Protein AF-0000000077934832 (afdb_homodimer)

Secondary structure (DSSP, 8-state):
-HHHHHHHHHHHHHHHHHHHHHHHHHS-TTT-HHHHHHHHHTHHHHHHHHHHHH-GGGT-SS--HHHHHHHHHHHHHHHHHHHHHHT--S--SHHHHHHHHHHHHHHTT--GGG-----SSSPPPBBTTSSB--S--S-THHHHTTHHHHHHHHHTT--GGGGGHHHHHHHHHHHHHHHHHHHTTT-GGGGTHHHHHHHHHHHHS-GGGT--HHHHHHHHHHHHH--SHHHHHHHHHHHTT-SGGGGGHHHHHHHHHHH-HHHHHHHHHHHHHHHHHHHHHHHHH-HHHHGGGG--GGGBPPEESSSHHHHHHTTSS---HHHHHHHHHHHHHHHHHHHHHTHHHHGGGGGGHHHHHHTTSSEE-THHHHHHHHHHHHHHHHHT-GGG--S--------HHHHHHHHHHHHHHHHHHHHHHHHHHHHH--EEEEEEEES-SSSSB-EEEEEEEE-SSS-EE--EEEE--TT-SS-EEEE-S--EE-TT-EEEEEEE-S-GGG-B-SSEEEEEEEETTEEEEEEEESTTHHHHTTS---/-HHHHHHHHHHHHHHHHHHHHHHHHHS-TTT-HHHHHHHHHTHHHHHHHHHHHH-GGGT-SS--HHHHHHHHHHHHHHHHHHHHHHT--S--SHHHHHHHHHHHHHHTT--GGG-----SSSPPPBBTTSSB--S--S-THHHHTTHHHHHHHHHTT--GGGGGHHHHHHHHHHHHHHHHHHHTTT-GGGGTHHHHHHHHHHHHS-GGGT--HHHHHHHHHHHHH--SHHHHHHHHHHHTT-GGGGGGHHHHHHHHHHH-HHHHHHHHHHHHHHHHHHHHHHHHH-HHHHGGGG--GGGBPPEESSSHHHHHHTTSS---HHHHHHHHHHHHHHHHHHHHHTHHHHGGGGGGHHHHHHTTSSEE-THHHHHHHHHHHHHHHHHT-GGG-----------HHHHHHHHHHHHHHHHHHHHHHHHHHHHH--EEEEEEEES-SSSSB-EEEEEEEE-SSS-EE--EEEE--TT-SS-EEEE-S--EE-TT-EEEEEEE-S-GGG-B-SSEEEEEEEETTEEEEEEEESTTHHHHTTT---

Radius of gyration: 30.32 Å; Cα contacts (8 Å, |Δi|>4): 1860; chains: 2; bounding box: 86×76×72 Å

Structure (mmCIF, N/CA/C/O backbone):
data_AF-0000000077934832-model_v1
#
loop_
_entity.id
_entity.type
_entity.pdbx_description
1 polymer 'Uncharacterized protein'
#
loop_
_atom_site.group_PDB
_atom_site.id
_atom_site.type_symbol
_atom_site.label_atom_id
_atom_site.label_alt_id
_atom_site.label_comp_id
_atom_site.label_asym_id
_atom_site.label_entity_id
_atom_site.label_seq_id
_atom_site.pdbx_PDB_ins_code
_atom_site.Cartn_x
_atom_site.Cartn_y
_atom_site.Cartn_z
_atom_site.occupancy
_atom_site.B_iso_or_equiv
_atom_site.auth_seq_id
_atom_site.auth_comp_id
_atom_site.auth_asym_id
_atom_site.auth_atom_id
_atom_site.pdbx_PDB_model_num
ATOM 1 N N . MET A 1 1 ? -29.547 -8.742 4.406 1 56.09 1 MET A N 1
ATOM 2 C CA . MET A 1 1 ? -28.625 -8.359 5.469 1 56.09 1 MET A CA 1
ATOM 3 C C . MET A 1 1 ? -27.359 -9.227 5.434 1 56.09 1 MET A C 1
ATOM 5 O O . MET A 1 1 ? -26.25 -8.719 5.539 1 56.09 1 MET A O 1
ATOM 9 N N . MET A 1 2 ? -27.5 -10.477 5.02 1 66.31 2 MET A N 1
ATOM 10 C CA . MET A 1 2 ? -26.375 -11.406 5.082 1 66.31 2 MET A CA 1
ATOM 11 C C . MET A 1 2 ? -25.438 -11.195 3.906 1 66.31 2 MET A C 1
ATOM 13 O O . MET A 1 2 ? -24.219 -11.281 4.062 1 66.31 2 MET A O 1
ATOM 17 N N . LEU A 1 3 ? -25.922 -10.641 2.822 1 72.12 3 LEU A N 1
ATOM 18 C CA . LEU A 1 3 ? -25.094 -10.367 1.655 1 72.12 3 LEU A CA 1
ATOM 19 C C . LEU A 1 3 ? -24.109 -9.242 1.943 1 72.12 3 LEU A C 1
ATOM 21 O O . LEU A 1 3 ? -22.922 -9.359 1.645 1 72.12 3 LEU A O 1
ATOM 25 N N . ARG A 1 4 ? -24.594 -8.352 2.588 1 69.31 4 ARG A N 1
ATOM 26 C CA . ARG A 1 4 ? -23.797 -7.16 2.871 1 69.31 4 ARG A CA 1
ATOM 27 C C . ARG A 1 4 ? -22.656 -7.48 3.838 1 69.31 4 ARG A C 1
ATOM 29 O O . ARG A 1 4 ? -21.531 -7.039 3.639 1 69.31 4 ARG A O 1
ATOM 36 N N . ARG A 1 5 ? -22.984 -8.211 4.727 1 70.56 5 ARG A N 1
ATOM 37 C CA . ARG A 1 5 ? -21.969 -8.602 5.699 1 70.56 5 ARG A CA 1
ATOM 38 C C . ARG A 1 5 ? -20.859 -9.43 5.035 1 70.56 5 ARG A C 1
ATOM 40 O O . ARG A 1 5 ? -19.672 -9.195 5.273 1 70.56 5 ARG A O 1
ATOM 47 N N . SER A 1 6 ? -21.25 -10.219 4.223 1 75.75 6 SER A N 1
ATOM 48 C CA . SER A 1 6 ? -20.281 -11.086 3.566 1 75.75 6 SER A CA 1
ATOM 49 C C . SER A 1 6 ? -19.359 -10.281 2.65 1 75.75 6 SER A C 1
ATOM 51 O O . SER A 1 6 ? -18.156 -10.516 2.615 1 75.75 6 SER A O 1
ATOM 53 N N . VAL A 1 7 ? -19.922 -9.297 1.981 1 75.69 7 VAL A N 1
ATOM 54 C CA . VAL A 1 7 ? -19.109 -8.461 1.095 1 75.69 7 VAL A CA 1
ATOM 55 C C . VAL A 1 7 ? -18.125 -7.645 1.916 1 75.69 7 VAL A C 1
ATOM 57 O O . VAL A 1 7 ? -16.938 -7.574 1.577 1 75.69 7 VAL A O 1
ATOM 60 N N . VAL A 1 8 ? -18.578 -7.156 3.018 1 73.06 8 VAL A N 1
ATOM 61 C CA . VAL A 1 8 ? -17.734 -6.324 3.873 1 73.06 8 VAL A CA 1
ATOM 62 C C . VAL A 1 8 ? -16.609 -7.168 4.465 1 73.06 8 VAL A C 1
ATOM 64 O O . VAL A 1 8 ? -15.461 -6.734 4.508 1 73.06 8 VAL A O 1
ATOM 67 N N . TYR A 1 9 ? -16.953 -8.328 4.855 1 76.06 9 TYR A N 1
ATOM 68 C CA . TYR A 1 9 ? -15.945 -9.188 5.461 1 76.06 9 TYR A CA 1
ATOM 69 C C . TYR A 1 9 ? -14.867 -9.562 4.445 1 76.06 9 TYR A C 1
ATOM 71 O O . TYR A 1 9 ? -13.688 -9.609 4.777 1 76.06 9 TYR A O 1
ATOM 79 N N . ILE A 1 10 ? -15.172 -9.75 3.254 1 78.88 10 ILE A N 1
ATOM 80 C CA . ILE A 1 10 ? -14.18 -10.07 2.229 1 78.88 10 ILE A CA 1
ATOM 81 C C . ILE A 1 10 ? -13.289 -8.859 1.976 1 78.88 10 ILE A C 1
ATOM 83 O O . ILE A 1 10 ? -12.07 -8.992 1.832 1 78.88 10 ILE A O 1
ATOM 87 N N . LEU A 1 11 ? -13.906 -7.719 1.975 1 77.56 11 LEU A N 1
ATOM 88 C CA . LEU A 1 11 ? -13.133 -6.5 1.768 1 77.56 11 LEU A CA 1
ATOM 89 C C . LEU A 1 11 ? -12.141 -6.285 2.906 1 77.56 11 LEU A C 1
ATOM 91 O O . LEU A 1 11 ? -10.969 -5.984 2.668 1 77.56 11 LEU A O 1
ATOM 95 N N . VAL A 1 12 ? -12.609 -6.469 4.105 1 74.88 12 VAL A N 1
ATOM 96 C CA . VAL A 1 12 ? -11.758 -6.309 5.277 1 74.88 12 VAL A CA 1
ATOM 97 C C . VAL A 1 12 ? -10.609 -7.316 5.227 1 74.88 12 VAL A C 1
ATOM 99 O O . VAL A 1 12 ? -9.445 -6.957 5.402 1 74.88 12 VAL A O 1
ATOM 102 N N . GLY A 1 13 ? -10.977 -8.516 4.961 1 78.69 13 GLY A N 1
ATOM 103 C CA . GLY A 1 13 ? -9.953 -9.547 4.867 1 78.69 13 GLY A CA 1
ATOM 104 C C . GLY A 1 13 ? -8.922 -9.258 3.793 1 78.69 13 GLY A C 1
ATOM 105 O O . GLY A 1 13 ? -7.723 -9.469 4.008 1 78.69 13 GLY A O 1
ATOM 106 N N . THR A 1 14 ? -9.344 -8.727 2.725 1 79.75 14 THR A N 1
ATOM 107 C CA . THR A 1 14 ? -8.453 -8.445 1.606 1 79.75 14 THR A CA 1
ATOM 108 C C . THR A 1 14 ? -7.5 -7.301 1.943 1 79.75 14 THR A C 1
ATOM 110 O O . THR A 1 14 ? -6.309 -7.363 1.636 1 79.75 14 THR A O 1
ATOM 113 N N . VAL A 1 15 ? -7.992 -6.305 2.555 1 77.44 15 VAL A N 1
ATOM 114 C CA . VAL A 1 15 ? -7.172 -5.156 2.924 1 77.44 15 VAL A CA 1
ATOM 115 C C . VAL A 1 15 ? -6.137 -5.574 3.961 1 77.44 15 VAL A C 1
ATOM 117 O O . VAL A 1 15 ? -4.973 -5.176 3.879 1 77.44 15 VAL A O 1
ATOM 120 N N . ILE A 1 16 ? -6.574 -6.359 4.895 1 79.12 16 ILE A N 1
ATOM 121 C CA . ILE A 1 16 ? -5.621 -6.84 5.891 1 79.12 16 ILE A CA 1
ATOM 122 C C . ILE A 1 16 ? -4.562 -7.707 5.219 1 79.12 16 ILE A C 1
ATOM 124 O O . ILE A 1 16 ? -3.369 -7.57 5.496 1 79.12 16 ILE A O 1
ATOM 128 N N . LEU A 1 17 ? -5.016 -8.531 4.379 1 82.75 17 LEU A N 1
ATOM 129 C CA . LEU A 1 17 ? -4.074 -9.391 3.67 1 82.75 17 LEU A CA 1
ATOM 130 C C . LEU A 1 17 ? -3.053 -8.562 2.902 1 82.75 17 LEU A C 1
ATOM 132 O O . LEU A 1 17 ? -1.85 -8.82 2.99 1 82.75 17 LEU A O 1
ATOM 136 N N . SER A 1 18 ? -3.475 -7.582 2.203 1 81 18 SER A N 1
ATOM 137 C CA . SER A 1 18 ? -2.588 -6.695 1.457 1 81 18 SER A CA 1
ATOM 138 C C . SER A 1 18 ? -1.614 -5.977 2.387 1 81 18 SER A C 1
ATOM 140 O O . SER A 1 18 ? -0.425 -5.867 2.082 1 81 18 SER A O 1
ATOM 142 N N . SER A 1 19 ? -2.096 -5.531 3.484 1 78.5 19 SER A N 1
ATOM 143 C CA . SER A 1 19 ? -1.252 -4.824 4.445 1 78.5 19 SER A CA 1
ATOM 144 C C . SER A 1 19 ? -0.163 -5.738 5 1 78.5 19 SER A C 1
ATOM 146 O O . SER A 1 19 ? 0.958 -5.293 5.254 1 78.5 19 SER A O 1
ATOM 148 N N . LEU A 1 20 ? -0.486 -6.992 5.203 1 82.69 20 LEU A N 1
ATOM 149 C CA . LEU A 1 20 ? 0.505 -7.938 5.707 1 82.69 20 LEU A CA 1
ATOM 150 C C . LEU A 1 20 ? 1.649 -8.102 4.711 1 82.69 20 LEU A C 1
ATOM 152 O O . LEU A 1 20 ? 2.818 -8.141 5.105 1 82.69 20 LEU A O 1
ATOM 156 N N . PHE A 1 21 ? 1.326 -8.102 3.484 1 83.19 21 PHE A N 1
ATOM 157 C CA . PHE A 1 21 ? 2.352 -8.234 2.457 1 83.19 21 PHE A CA 1
ATOM 158 C C . PHE A 1 21 ? 3.215 -6.984 2.383 1 83.19 21 PHE A C 1
ATOM 160 O O . PHE A 1 21 ? 4.441 -7.07 2.328 1 83.19 21 PHE A O 1
ATOM 167 N N . VAL A 1 22 ? 2.596 -5.844 2.457 1 78.38 22 VAL A N 1
ATOM 168 C CA . VAL A 1 22 ? 3.322 -4.582 2.34 1 78.38 22 VAL A CA 1
ATOM 169 C C . VAL A 1 22 ? 4.23 -4.395 3.553 1 78.38 22 VAL A C 1
ATOM 171 O O . VAL A 1 22 ? 5.367 -3.939 3.418 1 78.38 22 VAL A O 1
ATOM 174 N N . LEU A 1 23 ? 3.758 -4.809 4.668 1 79.31 23 LEU A N 1
ATOM 175 C CA . LEU A 1 23 ? 4.543 -4.652 5.887 1 79.31 23 LEU A CA 1
ATOM 176 C C . LEU A 1 23 ? 5.801 -5.512 5.836 1 79.31 23 LEU A C 1
ATOM 178 O O . LEU A 1 23 ? 6.898 -5.031 6.113 1 79.31 23 LEU A O 1
ATOM 182 N N . ASN A 1 24 ? 5.656 -6.719 5.445 1 84.75 24 ASN A N 1
ATOM 183 C CA . ASN A 1 24 ? 6.828 -7.586 5.371 1 84.75 24 ASN A CA 1
ATOM 184 C C . ASN A 1 24 ? 7.746 -7.191 4.219 1 84.75 24 ASN A C 1
ATOM 186 O O . ASN A 1 24 ? 8.953 -7.406 4.285 1 84.75 24 ASN A O 1
ATOM 190 N N . PHE A 1 25 ? 7.184 -6.578 3.303 1 81.06 25 PHE A N 1
ATOM 191 C CA . PHE A 1 25 ? 8.008 -6.094 2.203 1 81.06 25 PHE A CA 1
ATOM 192 C C . PHE A 1 25 ? 8.883 -4.926 2.652 1 81.06 25 PHE A C 1
ATOM 194 O O . PHE A 1 25 ? 10.055 -4.844 2.291 1 81.06 25 PHE A O 1
ATOM 201 N N . LYS A 1 26 ? 8.297 -4.113 3.369 1 74.69 26 LYS A N 1
ATOM 202 C CA . LYS A 1 26 ? 9 -2.922 3.834 1 74.69 26 LYS A CA 1
ATOM 203 C C . LYS A 1 26 ? 9.914 -3.25 5.008 1 74.69 26 LYS A C 1
ATOM 205 O O . LYS A 1 26 ? 10.906 -2.551 5.25 1 74.69 26 LYS A O 1
ATOM 210 N N . LEU A 1 27 ? 9.586 -4.41 5.594 1 81.12 27 LEU A N 1
ATOM 211 C CA . LEU A 1 27 ? 10.352 -4.832 6.762 1 81.12 27 LEU A CA 1
ATOM 212 C C . LEU A 1 27 ? 11.664 -5.496 6.344 1 81.12 27 LEU A C 1
ATOM 214 O O . LEU A 1 27 ? 11.719 -6.176 5.32 1 81.12 27 LEU A O 1
ATOM 218 N N . ASN A 1 28 ? 12.734 -5.09 6.988 1 82 28 ASN A N 1
ATOM 219 C CA . ASN A 1 28 ? 13.945 -5.902 6.852 1 82 28 ASN A CA 1
ATOM 220 C C . ASN A 1 28 ? 13.781 -7.262 7.523 1 82 28 ASN A C 1
ATOM 222 O O . ASN A 1 28 ? 14.25 -7.461 8.648 1 82 28 ASN A O 1
ATOM 226 N N . ILE A 1 29 ? 13.219 -8.211 6.766 1 89.25 29 ILE A N 1
ATOM 227 C CA . ILE A 1 29 ? 12.711 -9.461 7.34 1 89.25 29 ILE A CA 1
ATOM 228 C C . ILE A 1 29 ? 13.875 -10.273 7.906 1 89.25 29 ILE A C 1
ATOM 230 O O . ILE A 1 29 ? 13.719 -10.984 8.898 1 89.25 29 ILE A O 1
ATOM 234 N N . LEU A 1 30 ? 15.031 -10.164 7.34 1 91.31 30 LEU A N 1
ATOM 235 C CA . LEU A 1 30 ? 16.156 -10.953 7.832 1 91.31 30 LEU A CA 1
ATOM 236 C C . LEU A 1 30 ? 16.688 -10.375 9.141 1 91.31 30 LEU A C 1
ATOM 238 O O . LEU A 1 30 ? 17.156 -11.117 10 1 91.31 30 LEU A O 1
ATOM 242 N N . ASN A 1 31 ? 16.547 -9.078 9.297 1 88.75 31 ASN A N 1
ATOM 243 C CA . ASN A 1 31 ? 16.984 -8.438 10.531 1 88.75 31 ASN A CA 1
ATOM 244 C C . ASN A 1 31 ? 15.945 -8.594 11.641 1 88.75 31 ASN A C 1
ATOM 246 O O . ASN A 1 31 ? 16.266 -8.461 12.82 1 88.75 31 ASN A O 1
ATOM 250 N N . ASN A 1 32 ? 14.734 -8.797 11.25 1 87.62 32 ASN A N 1
ATOM 251 C CA . ASN A 1 32 ? 13.625 -8.875 12.195 1 87.62 32 ASN A CA 1
ATOM 252 C C . ASN A 1 32 ? 12.773 -10.117 11.961 1 87.62 32 ASN A C 1
ATOM 254 O O . ASN A 1 32 ? 11.578 -10.016 11.703 1 87.62 32 ASN A O 1
ATOM 258 N N . PRO A 1 33 ? 13.352 -11.25 12.18 1 90.25 33 PRO A N 1
ATOM 259 C CA . PRO A 1 33 ? 12.656 -12.492 11.836 1 90.25 33 PRO A CA 1
ATOM 260 C C . PRO A 1 33 ? 11.414 -12.734 12.703 1 90.25 33 PRO A C 1
ATOM 262 O O . PRO A 1 33 ? 10.422 -13.281 12.227 1 90.25 33 PRO A O 1
ATOM 265 N N . VAL A 1 34 ? 11.398 -12.336 13.93 1 88.31 34 VAL A N 1
ATOM 266 C CA . VAL A 1 34 ? 10.273 -12.586 14.82 1 88.31 34 VAL A CA 1
ATOM 267 C C . VAL A 1 34 ? 9.078 -11.734 14.391 1 88.31 34 VAL A C 1
ATOM 269 O O . VAL A 1 34 ? 7.953 -12.234 14.289 1 88.31 34 VAL A O 1
ATOM 272 N N . GLU A 1 35 ? 9.367 -10.461 14.086 1 86.69 35 GLU A N 1
ATOM 273 C CA . GLU A 1 35 ? 8.297 -9.602 13.594 1 86.69 35 GLU A CA 1
ATOM 274 C C . GLU A 1 35 ? 7.742 -10.109 12.273 1 86.69 35 GLU A C 1
ATOM 276 O O . GLU A 1 35 ? 6.527 -10.156 12.078 1 86.69 35 GLU A O 1
ATOM 281 N N . ALA A 1 36 ? 8.656 -10.5 11.461 1 90.25 36 ALA A N 1
ATOM 282 C CA . ALA A 1 36 ? 8.234 -11.031 10.164 1 90.25 36 ALA A CA 1
ATOM 283 C C . ALA A 1 36 ? 7.395 -12.289 10.336 1 90.25 36 ALA A C 1
ATOM 285 O O . ALA A 1 36 ? 6.406 -12.484 9.625 1 90.25 36 ALA A O 1
ATOM 286 N N . GLY A 1 37 ? 7.762 -13.125 11.25 1 90.94 37 GLY A N 1
ATOM 287 C CA . GLY A 1 37 ? 7 -14.336 11.539 1 90.94 37 GLY A CA 1
ATOM 288 C C . GLY A 1 37 ? 5.609 -14.055 12.07 1 90.94 37 GLY A C 1
ATOM 289 O O . GLY A 1 37 ? 4.641 -14.703 11.672 1 90.94 37 GLY A O 1
ATOM 290 N N . LEU A 1 38 ? 5.523 -13.078 12.867 1 85.75 38 LEU A N 1
ATOM 291 C CA . LEU A 1 38 ? 4.227 -12.695 13.422 1 85.75 38 LEU A CA 1
ATOM 292 C C . LEU A 1 38 ? 3.293 -12.195 12.32 1 85.75 38 LEU A C 1
ATOM 294 O O . LEU A 1 38 ? 2.115 -12.555 12.297 1 85.75 38 LEU A O 1
ATOM 298 N N . ILE A 1 39 ? 3.814 -11.43 11.492 1 86.44 39 ILE A N 1
ATOM 299 C CA . ILE A 1 39 ? 3.035 -10.93 10.359 1 86.44 39 ILE A CA 1
ATOM 300 C C . ILE A 1 39 ? 2.594 -12.102 9.484 1 86.44 39 ILE A C 1
ATOM 302 O O . ILE A 1 39 ? 1.438 -12.164 9.055 1 86.44 39 ILE A O 1
ATOM 306 N N . SER A 1 40 ? 3.445 -13.055 9.32 1 91.31 40 SER A N 1
ATOM 307 C CA . SER A 1 40 ? 3.133 -14.211 8.484 1 91.31 40 SER A CA 1
ATOM 308 C C . SER A 1 40 ? 2.027 -15.062 9.109 1 91.31 40 SER A C 1
ATOM 310 O O . SER A 1 40 ? 1.093 -15.477 8.422 1 91.31 40 SER A O 1
ATOM 312 N N . ILE A 1 41 ? 2.014 -15.195 10.383 1 88.69 41 ILE A N 1
ATOM 313 C CA . ILE A 1 41 ? 1.045 -16.031 11.078 1 88.69 41 ILE A CA 1
ATOM 314 C C . ILE A 1 41 ? -0.304 -15.32 11.141 1 88.69 41 ILE A C 1
ATOM 316 O O . ILE A 1 41 ? -1.354 -15.961 11.188 1 88.69 41 ILE A O 1
ATOM 320 N N . SER A 1 42 ? -0.318 -14.039 11.078 1 86.06 42 SER A N 1
ATOM 321 C CA . SER A 1 42 ? -1.552 -13.266 11.102 1 86.06 42 SER A CA 1
ATOM 322 C C . SER A 1 42 ? -2.418 -13.57 9.883 1 86.06 42 SER A C 1
ATOM 324 O O . SER A 1 42 ? -3.607 -13.242 9.859 1 86.06 42 SER A O 1
ATOM 326 N N . PHE A 1 43 ? -1.846 -14.273 8.93 1 89.06 43 PHE A N 1
ATOM 327 C CA . PHE A 1 43 ? -2.549 -14.758 7.746 1 89.06 43 PHE A CA 1
ATOM 328 C C . PHE A 1 43 ? -3.762 -15.594 8.141 1 89.06 43 PHE A C 1
ATOM 330 O O . PHE A 1 43 ? -4.82 -15.484 7.52 1 89.06 43 PHE A O 1
ATOM 337 N N . PHE A 1 44 ? -3.672 -16.266 9.133 1 87.44 44 PHE A N 1
ATOM 338 C CA . PHE A 1 44 ? -4.75 -17.172 9.516 1 87.44 44 PHE A CA 1
ATOM 339 C C . PHE A 1 44 ? -5.922 -16.391 10.109 1 87.44 44 PHE A C 1
ATOM 341 O O . PHE A 1 44 ? -7.062 -16.859 10.062 1 87.44 44 PHE A O 1
ATOM 348 N N . GLY A 1 45 ? -5.637 -15.242 10.68 1 82.62 45 GLY A N 1
ATOM 349 C CA . GLY A 1 45 ? -6.734 -14.359 11.031 1 82.62 45 GLY A CA 1
ATOM 350 C C . GLY A 1 45 ? -7.531 -13.883 9.836 1 82.62 45 GLY A C 1
ATOM 351 O O . GLY A 1 45 ? -8.758 -13.797 9.891 1 82.62 45 GLY A O 1
ATOM 352 N N . VAL A 1 46 ? -6.863 -13.664 8.734 1 83.75 46 VAL A N 1
ATOM 353 C CA . VAL A 1 46 ? -7.504 -13.25 7.492 1 83.75 46 VAL A CA 1
ATOM 354 C C . VAL A 1 46 ? -8.344 -14.391 6.938 1 83.75 46 VAL A C 1
ATOM 356 O O . VAL A 1 46 ? -9.484 -14.18 6.504 1 83.75 46 VAL A O 1
ATOM 359 N N . ILE A 1 47 ? -7.797 -15.57 6.988 1 88.62 47 ILE A N 1
ATOM 360 C CA . ILE A 1 47 ? -8.516 -16.75 6.516 1 88.62 47 ILE A CA 1
ATOM 361 C C . ILE A 1 47 ? -9.805 -16.922 7.32 1 88.62 47 ILE A C 1
ATOM 363 O O . ILE A 1 47 ? -10.852 -17.234 6.758 1 88.62 47 ILE A O 1
ATOM 367 N N . ALA A 1 48 ? -9.734 -16.703 8.609 1 83.06 48 ALA A N 1
ATOM 368 C CA . ALA A 1 48 ? -10.922 -16.797 9.445 1 83.06 48 ALA A CA 1
ATOM 369 C C . ALA A 1 48 ? -11.984 -15.797 9.008 1 83.06 48 ALA A C 1
ATOM 371 O O . ALA A 1 48 ? -13.164 -16.125 8.914 1 83.06 48 ALA A O 1
ATOM 372 N N . ILE A 1 49 ? -11.609 -14.633 8.688 1 79.25 49 ILE A N 1
ATOM 373 C CA . ILE A 1 49 ? -12.539 -13.609 8.234 1 79.25 49 ILE A CA 1
ATOM 374 C C . ILE A 1 49 ? -13.211 -14.055 6.938 1 79.25 49 ILE A C 1
ATOM 376 O O . ILE A 1 49 ? -14.43 -13.93 6.789 1 79.25 49 ILE A O 1
ATOM 380 N N . PHE A 1 50 ? -12.391 -14.617 6.02 1 84.56 50 PHE A N 1
ATOM 381 C CA . PHE A 1 50 ? -12.945 -15.086 4.754 1 84.56 50 PHE A CA 1
ATOM 382 C C . PHE A 1 50 ? -13.922 -16.234 4.98 1 84.56 50 PHE A C 1
ATOM 384 O O . PHE A 1 50 ? -14.992 -16.281 4.371 1 84.56 50 PHE A O 1
ATOM 391 N N . MET A 1 51 ? -13.562 -17.109 5.879 1 83.12 51 MET A N 1
ATOM 392 C CA . MET A 1 51 ? -14.422 -18.25 6.172 1 83.12 51 MET A CA 1
ATOM 393 C C . MET A 1 51 ? -15.758 -17.797 6.746 1 83.12 51 MET A C 1
ATOM 395 O O . MET A 1 51 ? -16.812 -18.281 6.324 1 83.12 51 MET A O 1
ATOM 399 N N . PHE A 1 52 ? -15.727 -16.875 7.629 1 76.62 52 PHE A N 1
ATOM 400 C CA . PHE A 1 52 ? -16.953 -16.375 8.242 1 76.62 52 PHE A CA 1
ATOM 401 C C . PHE A 1 52 ? -17.797 -15.609 7.223 1 76.62 52 PHE A C 1
ATOM 403 O O . PHE A 1 52 ? -19.031 -15.625 7.293 1 76.62 52 PHE A O 1
ATOM 410 N N . SER A 1 53 ? -17.094 -15.047 6.289 1 76.44 53 SER A N 1
ATOM 411 C CA . SER A 1 53 ? -17.797 -14.305 5.258 1 76.44 53 SER A CA 1
ATOM 412 C C . SER A 1 53 ? -18.562 -15.242 4.324 1 76.44 53 SER A C 1
ATOM 414 O O . SER A 1 53 ? -19.703 -14.969 3.947 1 76.44 53 SER A O 1
ATOM 416 N N . LEU A 1 54 ? -17.922 -16.328 4.008 1 76.69 54 LEU A N 1
ATOM 417 C CA . LEU A 1 54 ? -18.469 -17.203 2.982 1 76.69 54 LEU A CA 1
ATOM 418 C C . LEU A 1 54 ? -19.328 -18.297 3.609 1 76.69 54 LEU A C 1
ATOM 420 O O . LEU A 1 54 ? -20.125 -18.953 2.918 1 76.69 54 LEU A O 1
ATOM 424 N N . SER A 1 55 ? -19.141 -18.516 4.906 1 75.56 55 SER A N 1
ATOM 425 C CA . SER A 1 55 ? -19.969 -19.453 5.664 1 75.56 55 SER A CA 1
ATOM 426 C C . SER A 1 55 ? -20.328 -18.891 7.031 1 75.56 55 SER A C 1
ATOM 428 O O . SER A 1 55 ? -19.844 -19.375 8.055 1 75.56 55 SER A O 1
ATOM 430 N N . PRO A 1 56 ? -21.219 -17.953 6.988 1 64.69 56 PRO A N 1
ATOM 431 C CA . PRO A 1 56 ? -21.547 -17.266 8.234 1 64.69 56 PRO A CA 1
ATOM 432 C C . PRO A 1 56 ? -22.172 -18.188 9.281 1 64.69 56 PRO A C 1
ATOM 434 O O . PRO A 1 56 ? -22.125 -17.891 10.477 1 64.69 56 PRO A O 1
ATOM 437 N N . ASN A 1 57 ? -22.719 -19.266 8.898 1 64.44 57 ASN A N 1
ATOM 438 C CA . ASN A 1 57 ? -23.359 -20.219 9.805 1 64.44 57 ASN A CA 1
ATOM 439 C C . ASN A 1 57 ? -22.344 -20.906 10.711 1 64.44 57 ASN A C 1
ATOM 441 O O . ASN A 1 57 ? -22.719 -21.531 11.711 1 64.44 57 ASN A O 1
ATOM 445 N N . LEU A 1 58 ? -21.141 -20.828 10.375 1 64.88 58 LEU A N 1
ATOM 446 C CA . LEU A 1 58 ? -20.094 -21.406 11.211 1 64.88 58 LEU A CA 1
ATOM 447 C C . LEU A 1 58 ? -20.031 -20.719 12.57 1 64.88 58 LEU A C 1
ATOM 449 O O . LEU A 1 58 ? -19.672 -21.344 13.57 1 64.88 58 LEU A O 1
ATOM 453 N N . LEU A 1 59 ? -20.312 -19.5 12.664 1 56.75 59 LEU A N 1
ATOM 454 C CA . LEU A 1 59 ? -20.25 -18.797 13.945 1 56.75 59 LEU A CA 1
ATOM 455 C C . LEU A 1 59 ? -21.547 -18.953 14.719 1 56.75 59 LEU A C 1
ATOM 457 O O . LEU A 1 59 ? -21.531 -19.141 15.938 1 56.75 59 LEU A O 1
ATOM 461 N N . SER A 1 60 ? -22.797 -18.594 14.438 1 53.38 60 SER A N 1
ATOM 462 C CA . SER A 1 60 ? -24.016 -18.844 15.211 1 53.38 60 SER A CA 1
ATOM 463 C C . SER A 1 60 ? -25.188 -19.219 14.305 1 53.38 60 SER A C 1
ATOM 465 O O . SER A 1 60 ? -25.453 -18.531 13.32 1 53.38 60 SER A O 1
ATOM 467 N N . SER A 1 61 ? -25.594 -20.484 14.305 1 49.16 61 SER A N 1
ATOM 468 C CA . SER A 1 61 ? -26.828 -20.891 13.672 1 49.16 61 SER A CA 1
ATOM 469 C C . SER A 1 61 ? -27.953 -19.906 13.953 1 49.16 61 SER A C 1
ATOM 471 O O . SER A 1 61 ? -28.812 -19.656 13.094 1 49.16 61 SER A O 1
ATOM 473 N N . THR A 1 62 ? -28.312 -19.781 15.188 1 47.31 62 THR A N 1
ATOM 474 C CA . THR A 1 62 ? -29.375 -18.953 15.734 1 47.31 62 THR A CA 1
ATOM 475 C C . THR A 1 62 ? -28.891 -17.516 15.938 1 47.31 62 THR A C 1
ATOM 477 O O . THR A 1 62 ? -29.672 -16.641 16.312 1 47.31 62 THR A O 1
ATOM 480 N N . ARG A 1 63 ? -27.578 -17.141 15.68 1 47.22 63 ARG A N 1
ATOM 481 C CA . ARG A 1 63 ? -26.938 -16.078 16.469 1 47.22 63 ARG A CA 1
ATOM 482 C C . ARG A 1 63 ? -26.969 -14.75 15.719 1 47.22 63 ARG A C 1
ATOM 484 O O . ARG A 1 63 ? -27.047 -14.727 14.484 1 47.22 63 ARG A O 1
ATOM 491 N N . LYS A 1 64 ? -27.125 -13.734 16.531 1 54.28 64 LYS A N 1
ATOM 492 C CA . LYS A 1 64 ? -27.328 -12.305 16.312 1 54.28 64 LYS A CA 1
ATOM 493 C C . LYS A 1 64 ? -26.172 -11.719 15.492 1 54.28 64 LYS A C 1
ATOM 495 O O . LYS A 1 64 ? -25.016 -11.742 15.938 1 54.28 64 LYS A O 1
ATOM 500 N N . ILE A 1 65 ? -26.281 -11.594 14.242 1 55.5 65 ILE A N 1
ATOM 501 C CA . ILE A 1 65 ? -25.422 -10.992 13.219 1 55.5 65 ILE A CA 1
ATOM 502 C C . ILE A 1 65 ? -24.578 -9.891 13.844 1 55.5 65 ILE A C 1
ATOM 504 O O . ILE A 1 65 ? -23.406 -9.711 13.484 1 55.5 65 ILE A O 1
ATOM 508 N N . GLY A 1 66 ? -25.078 -9.281 14.93 1 62.5 66 GLY A N 1
ATOM 509 C CA . GLY A 1 66 ? -24.375 -8.227 15.625 1 62.5 66 GLY A CA 1
ATOM 510 C C . GLY A 1 66 ? -23.156 -8.727 16.391 1 62.5 66 GLY A C 1
ATOM 511 O O . GLY A 1 66 ? -22.172 -8.008 16.531 1 62.5 66 GLY A O 1
ATOM 512 N N . SER A 1 67 ? -23.172 -9.977 16.766 1 67.38 67 SER A N 1
ATOM 513 C CA . SER A 1 67 ? -22.078 -10.539 17.531 1 67.38 67 SER A CA 1
ATOM 514 C C . SER A 1 67 ? -20.875 -10.852 16.625 1 67.38 67 SER A C 1
ATOM 516 O O . SER A 1 67 ? -19.734 -10.75 17.062 1 67.38 67 SER A O 1
ATOM 518 N N . VAL A 1 68 ? -21.109 -11.125 15.422 1 68.75 68 VAL A N 1
ATOM 519 C CA . VAL A 1 68 ? -20.016 -11.453 14.516 1 68.75 68 VAL A CA 1
ATOM 520 C C . VAL A 1 68 ? -19.234 -10.18 14.172 1 68.75 68 VAL A C 1
ATOM 522 O O . VAL A 1 68 ? -18 -10.195 14.102 1 68.75 68 VAL A O 1
ATOM 525 N N . ASP A 1 69 ? -19.938 -9.086 14.039 1 73.75 69 ASP A N 1
ATOM 526 C CA . ASP A 1 69 ? -19.297 -7.809 13.75 1 73.75 69 ASP A CA 1
ATOM 527 C C . ASP A 1 69 ? -18.328 -7.426 14.859 1 73.75 69 ASP A C 1
ATOM 529 O O . ASP A 1 69 ? -17.219 -6.957 14.586 1 73.75 69 ASP A O 1
ATOM 533 N N . LYS A 1 70 ? -18.703 -7.707 16.094 1 76.81 70 LYS A N 1
ATOM 534 C CA . LYS A 1 70 ? -17.844 -7.371 17.219 1 76.81 70 LYS A CA 1
ATOM 535 C C . LYS A 1 70 ? -16.594 -8.234 17.234 1 76.81 70 LYS A C 1
ATOM 537 O O . LYS A 1 70 ? -15.492 -7.746 17.531 1 76.81 70 LYS A O 1
ATOM 542 N N . VAL A 1 71 ? -16.719 -9.43 16.938 1 73.81 71 VAL A N 1
ATOM 543 C CA . VAL A 1 71 ? -15.586 -10.344 16.969 1 73.81 71 VAL A CA 1
ATOM 544 C C . VAL A 1 71 ? -14.578 -9.945 15.883 1 73.81 71 VAL A C 1
ATOM 546 O O . VAL A 1 71 ? -13.375 -9.883 16.141 1 73.81 71 VAL A O 1
ATOM 549 N N . ILE A 1 72 ? -15.109 -9.68 14.711 1 74.25 72 ILE A N 1
ATOM 550 C CA . ILE A 1 72 ? -14.242 -9.289 13.602 1 74.25 72 ILE A CA 1
ATOM 551 C C . ILE A 1 72 ? -13.508 -7.996 13.961 1 74.25 72 ILE A C 1
ATOM 553 O O . ILE A 1 72 ? -12.32 -7.852 13.672 1 74.25 72 ILE A O 1
ATOM 557 N N . PHE A 1 73 ? -14.148 -7.121 14.625 1 77.56 73 PHE A N 1
ATOM 558 C CA . PHE A 1 73 ? -13.555 -5.855 15.031 1 77.56 73 PHE A CA 1
ATOM 559 C C . PHE A 1 73 ? -12.422 -6.086 16.031 1 77.56 73 PHE A C 1
ATOM 561 O O . PHE A 1 73 ? -11.328 -5.539 15.867 1 77.56 73 PHE A O 1
ATOM 568 N N . TYR A 1 74 ? -12.656 -6.898 16.953 1 78.88 74 TYR A N 1
ATOM 569 C CA . TYR A 1 74 ? -11.656 -7.102 18 1 78.88 74 TYR A CA 1
ATOM 570 C C . TYR A 1 74 ? -10.438 -7.832 17.453 1 78.88 74 TYR A C 1
ATOM 572 O O . TYR A 1 74 ? -9.305 -7.543 17.844 1 78.88 74 TYR A O 1
ATOM 580 N N . ILE A 1 75 ? -10.633 -8.703 16.578 1 74.88 75 ILE A N 1
ATOM 581 C CA . ILE A 1 75 ? -9.5 -9.391 15.953 1 74.88 75 ILE A CA 1
ATOM 582 C C . ILE A 1 75 ? -8.664 -8.383 15.156 1 74.88 75 ILE A C 1
ATOM 584 O O . ILE A 1 75 ? -7.438 -8.359 15.273 1 74.88 75 ILE A O 1
ATOM 588 N N . SER A 1 76 ? -9.367 -7.582 14.391 1 77.94 76 SER A N 1
ATOM 589 C CA . SER A 1 76 ? -8.688 -6.621 13.523 1 77.94 76 SER A CA 1
ATOM 590 C C . SER A 1 76 ? -7.883 -5.617 14.352 1 77.94 76 SER A C 1
ATOM 592 O O . SER A 1 76 ? -6.715 -5.359 14.055 1 77.94 76 SER A O 1
ATOM 594 N N . ILE A 1 77 ? -8.469 -5.125 15.406 1 80 77 ILE A N 1
ATOM 595 C CA . ILE A 1 77 ? -7.816 -4.098 16.203 1 80 77 ILE A CA 1
ATOM 596 C C . ILE A 1 77 ? -6.648 -4.707 16.984 1 80 77 ILE A C 1
ATOM 598 O O . ILE A 1 77 ? -5.617 -4.062 17.172 1 80 77 ILE A O 1
ATOM 602 N N . THR A 1 78 ? -6.773 -5.883 17.422 1 81.44 78 THR A N 1
ATOM 603 C CA . THR A 1 78 ? -5.707 -6.547 18.156 1 81.44 78 THR A CA 1
ATOM 604 C C . THR A 1 78 ? -4.512 -6.82 17.234 1 81.44 78 THR A C 1
ATOM 606 O O . THR A 1 78 ? -3.365 -6.57 17.625 1 81.44 78 THR A O 1
ATOM 609 N N . ILE A 1 79 ? -4.773 -7.301 16.094 1 76.31 79 ILE A N 1
ATOM 610 C CA . ILE A 1 79 ? -3.701 -7.559 15.133 1 76.31 79 ILE A CA 1
ATOM 611 C C . ILE A 1 79 ? -2.959 -6.258 14.828 1 76.31 79 ILE A C 1
ATOM 613 O O . ILE A 1 79 ? -1.729 -6.203 14.898 1 76.31 79 ILE A O 1
ATOM 617 N N . TYR A 1 80 ? -3.68 -5.262 14.656 1 78.88 80 TYR A N 1
ATOM 618 C CA . TYR A 1 80 ? -3.086 -3.98 14.297 1 78.88 80 TYR A CA 1
ATOM 619 C C . TYR A 1 80 ? -2.246 -3.43 15.445 1 78.88 80 TYR A C 1
ATOM 621 O O . TYR A 1 80 ? -1.119 -2.973 15.234 1 78.88 80 TYR A O 1
ATOM 629 N N . THR A 1 81 ? -2.807 -3.498 16.562 1 84.31 81 THR A N 1
ATOM 630 C CA . THR A 1 81 ? -2.119 -2.934 17.719 1 84.31 81 THR A CA 1
ATOM 631 C C . THR A 1 81 ? -0.835 -3.701 18.016 1 84.31 81 THR A C 1
ATOM 633 O O . THR A 1 81 ? 0.221 -3.1 18.219 1 84.31 81 THR A O 1
ATOM 636 N N . LEU A 1 82 ? -0.896 -4.934 17.922 1 82.19 82 LEU A N 1
ATOM 637 C CA . LEU A 1 82 ? 0.267 -5.758 18.234 1 82.19 82 LEU A CA 1
ATOM 638 C C . LEU A 1 82 ? 1.361 -5.566 17.188 1 82.19 82 LEU A C 1
ATOM 640 O O . LEU A 1 82 ? 2.533 -5.398 17.531 1 82.19 82 LEU A O 1
ATOM 644 N N . ILE A 1 83 ? 1.005 -5.539 16 1 80.06 83 ILE A N 1
ATOM 645 C CA . ILE A 1 83 ? 1.979 -5.367 14.938 1 80.06 83 ILE A CA 1
ATOM 646 C C . ILE A 1 83 ? 2.57 -3.959 15 1 80.06 83 ILE A C 1
ATOM 648 O O . ILE A 1 83 ? 3.783 -3.783 14.859 1 80.06 83 ILE A O 1
ATOM 652 N N . SER A 1 84 ? 1.752 -2.953 15.281 1 84.75 84 SER A N 1
ATOM 653 C CA . SER A 1 84 ? 2.207 -1.568 15.32 1 84.75 84 SER A CA 1
ATOM 654 C C . SER A 1 84 ? 3.199 -1.341 16.453 1 84.75 84 SER A C 1
ATOM 656 O O . SER A 1 84 ? 4.219 -0.674 16.266 1 84.75 84 SER A O 1
ATOM 658 N N . ILE A 1 85 ? 2.896 -1.892 17.516 1 86.88 85 ILE A N 1
ATOM 659 C CA . ILE A 1 85 ? 3.801 -1.733 18.656 1 86.88 85 ILE A CA 1
ATOM 660 C C . ILE A 1 85 ? 5.125 -2.43 18.359 1 86.88 85 ILE A C 1
ATOM 662 O O . ILE A 1 85 ? 6.195 -1.895 18.656 1 86.88 85 ILE A O 1
ATOM 666 N N . GLY A 1 86 ? 5.066 -3.527 17.734 1 83.19 86 GLY A N 1
ATOM 667 C CA . GLY A 1 86 ? 6.27 -4.27 17.391 1 83.19 86 GLY A CA 1
ATOM 668 C C . GLY A 1 86 ? 7.133 -3.555 16.359 1 83.19 86 GLY A C 1
ATOM 669 O O . GLY A 1 86 ? 8.336 -3.818 16.266 1 83.19 86 GLY A O 1
ATOM 670 N N . LEU A 1 87 ? 6.586 -2.604 15.711 1 82.44 87 LEU A N 1
ATOM 671 C CA . LEU A 1 87 ? 7.289 -1.951 14.609 1 82.44 87 LEU A CA 1
ATOM 672 C C . LEU A 1 87 ? 7.875 -0.616 15.055 1 82.44 87 LEU A C 1
ATOM 674 O O . LEU A 1 87 ? 8.492 0.093 14.258 1 82.44 87 LEU A O 1
ATOM 678 N N . ILE A 1 88 ? 7.754 -0.271 16.359 1 88.38 88 ILE A N 1
ATOM 679 C CA . ILE A 1 88 ? 8.367 0.956 16.859 1 88.38 88 ILE A CA 1
ATOM 680 C C . ILE A 1 88 ? 9.867 0.744 17.047 1 88.38 88 ILE A C 1
ATOM 682 O O . ILE A 1 88 ? 10.297 0.014 17.938 1 88.38 88 ILE A O 1
ATOM 686 N N . HIS A 1 89 ? 10.688 1.46 16.25 1 83.19 89 HIS A N 1
ATOM 687 C CA . HIS A 1 89 ? 12.141 1.317 16.344 1 83.19 89 HIS A CA 1
ATOM 688 C C . HIS A 1 89 ? 12.805 2.664 16.594 1 83.19 89 HIS A C 1
ATOM 690 O O . HIS A 1 89 ? 13.945 2.717 17.078 1 83.19 89 HIS A O 1
ATOM 696 N N . ASN A 1 90 ? 12.125 3.715 16.281 1 89.06 90 ASN A N 1
ATOM 697 C CA . ASN A 1 90 ? 12.57 5.094 16.453 1 89.06 90 ASN A CA 1
ATOM 698 C C . ASN A 1 90 ? 11.398 6.07 16.422 1 89.06 90 ASN A C 1
ATOM 700 O O . ASN A 1 90 ? 10.234 5.656 16.453 1 89.06 90 ASN A O 1
ATOM 704 N N . TYR A 1 91 ? 11.703 7.316 16.359 1 91.88 91 TYR A N 1
ATOM 705 C CA . TYR A 1 91 ? 10.633 8.312 16.359 1 91.88 91 TYR A CA 1
ATOM 706 C C . TYR A 1 91 ? 9.922 8.328 15.008 1 91.88 91 TYR A C 1
ATOM 708 O O . TYR A 1 91 ? 8.758 8.719 14.922 1 91.88 91 TYR A O 1
ATOM 716 N N . GLY A 1 92 ? 10.625 8 13.945 1 87.38 92 GLY A N 1
ATOM 717 C CA . GLY A 1 92 ? 10.039 7.914 12.617 1 87.38 92 GLY A CA 1
ATOM 718 C C . GLY A 1 92 ? 10.109 9.219 11.852 1 87.38 92 GLY A C 1
ATOM 719 O O . GLY A 1 92 ? 10.531 9.242 10.688 1 87.38 92 GLY A O 1
ATOM 720 N N . THR A 1 93 ? 9.727 10.383 12.461 1 91 93 THR A N 1
ATOM 721 C CA . THR A 1 93 ? 9.727 11.688 11.812 1 91 93 THR A CA 1
ATOM 722 C C . THR A 1 93 ? 10.484 12.711 12.656 1 91 93 THR A C 1
ATOM 724 O O . THR A 1 93 ? 10.625 12.547 13.867 1 91 93 THR A O 1
ATOM 727 N N . ASP A 1 94 ? 10.898 13.773 11.984 1 92.38 94 ASP A N 1
ATOM 728 C CA . ASP A 1 94 ? 11.539 14.852 12.727 1 92.38 94 ASP A CA 1
ATOM 729 C C . ASP A 1 94 ? 10.523 15.609 13.586 1 92.38 94 ASP A C 1
ATOM 731 O O . ASP A 1 94 ? 10.867 16.125 14.648 1 92.38 94 ASP A O 1
ATOM 735 N N . ASP A 1 95 ? 9.312 15.562 13.18 1 93.25 95 ASP A N 1
ATOM 736 C CA . ASP A 1 95 ? 8.258 16.188 13.969 1 93.25 95 ASP A CA 1
ATOM 737 C C . ASP A 1 95 ? 8.148 15.539 15.352 1 93.25 95 ASP A C 1
ATOM 739 O O . ASP A 1 95 ? 8.094 16.234 16.359 1 93.25 95 ASP A O 1
ATOM 743 N N . GLN A 1 96 ? 8.148 14.258 15.289 1 94.88 96 GLN A N 1
ATOM 744 C CA . GLN A 1 96 ? 8.016 13.539 16.547 1 94.88 96 GLN A CA 1
ATOM 745 C C . GLN A 1 96 ? 9.25 13.734 17.422 1 94.88 96 GLN A C 1
ATOM 747 O O . GLN A 1 96 ? 9.148 13.805 18.656 1 94.88 96 GLN A O 1
ATOM 752 N N . GLU A 1 97 ? 10.367 13.875 16.828 1 95.19 97 GLU A N 1
ATOM 753 C CA . GLU A 1 97 ? 11.586 14.164 17.578 1 95.19 97 GLU A CA 1
ATOM 754 C C . GLU A 1 97 ? 11.516 15.539 18.234 1 95.19 97 GLU A C 1
ATOM 756 O O . GLU A 1 97 ? 11.828 15.68 19.422 1 95.19 97 GLU A O 1
ATOM 761 N N . TYR A 1 98 ? 11.047 16.469 17.469 1 96 98 TYR A N 1
ATOM 762 C CA 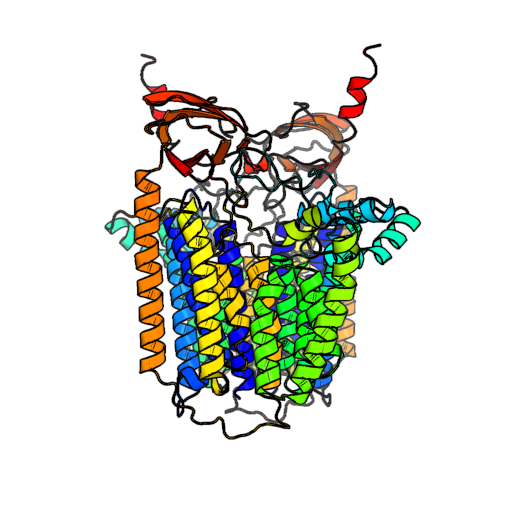. TYR A 1 98 ? 10.961 17.828 17.984 1 96 98 TYR A CA 1
ATOM 763 C C . TYR A 1 98 ? 9.906 17.938 19.078 1 96 98 TYR A C 1
ATOM 765 O O . TYR A 1 98 ? 10.078 18.688 20.047 1 96 98 TYR A O 1
ATOM 773 N N . ILE A 1 99 ? 8.898 17.219 18.906 1 97.06 99 ILE A N 1
ATOM 774 C CA . ILE A 1 99 ? 7.824 17.203 19.906 1 97.06 99 ILE A CA 1
ATOM 775 C C . ILE A 1 99 ? 8.352 16.688 21.234 1 97.06 99 ILE A C 1
ATOM 777 O O . ILE A 1 99 ? 8.125 17.297 22.281 1 97.06 99 ILE A O 1
ATOM 781 N N . MET A 1 100 ? 9.016 15.648 21.188 1 96.38 100 MET A N 1
ATOM 782 C CA . MET A 1 100 ? 9.539 15.07 22.422 1 96.38 100 MET A CA 1
ATOM 783 C C . MET A 1 100 ? 10.648 15.938 23 1 96.38 100 MET A C 1
ATOM 785 O O . MET A 1 100 ? 10.789 16.031 24.219 1 96.38 100 MET A O 1
ATOM 789 N N . GLU A 1 101 ? 11.391 16.578 22.141 1 96.38 101 GLU A N 1
ATOM 790 C CA . GLU A 1 101 ? 12.391 17.531 22.609 1 96.38 101 GLU A CA 1
ATOM 791 C C . GLU A 1 101 ? 11.734 18.75 23.266 1 96.38 101 GLU A C 1
ATOM 793 O O . GLU A 1 101 ? 12.211 19.25 24.266 1 96.38 101 GLU A O 1
ATOM 798 N N . ALA A 1 102 ? 10.711 19.219 22.672 1 97.69 102 ALA A N 1
ATOM 799 C CA . ALA A 1 102 ? 9.945 20.312 23.25 1 97.69 102 ALA A CA 1
ATOM 800 C C . ALA A 1 102 ? 9.438 19.953 24.641 1 97.69 102 ALA A C 1
ATOM 802 O O . ALA A 1 102 ? 9.469 20.781 25.562 1 97.69 102 ALA A O 1
ATOM 803 N N . LEU A 1 103 ? 8.984 18.719 24.719 1 97.81 103 LEU A N 1
ATOM 804 C CA . LEU A 1 103 ? 8.539 18.234 26.031 1 97.81 103 LEU A CA 1
ATOM 805 C C . LEU A 1 103 ? 9.68 18.234 27.031 1 97.81 103 LEU A C 1
ATOM 807 O O . LEU A 1 103 ? 9.492 18.578 28.203 1 97.81 103 LEU A O 1
ATOM 811 N N . SER A 1 104 ? 10.789 17.875 26.625 1 95.69 104 SER A N 1
ATOM 812 C CA . SER A 1 104 ? 11.961 17.875 27.5 1 95.69 104 SER A CA 1
ATOM 813 C C . SER A 1 104 ? 12.297 19.297 27.953 1 95.69 104 SER A C 1
ATOM 815 O O . SER A 1 104 ? 12.602 19.516 29.141 1 95.69 104 SER A O 1
ATOM 817 N N . TYR A 1 105 ? 12.273 20.219 27.031 1 96.75 105 TYR A N 1
ATOM 818 C CA . TYR A 1 105 ? 12.477 21.625 27.406 1 96.75 105 TYR A CA 1
ATOM 819 C C . TYR A 1 105 ? 11.477 22.047 28.469 1 96.75 105 TYR A C 1
ATOM 821 O O . TYR A 1 105 ? 11.852 22.641 29.484 1 96.75 105 TYR A O 1
ATOM 829 N N . PHE A 1 106 ? 10.328 21.688 28.266 1 96.75 106 PHE A N 1
ATOM 830 C CA . PHE A 1 106 ? 9.258 22.078 29.172 1 96.75 106 PHE A CA 1
ATOM 831 C C . PHE A 1 106 ? 9.477 21.469 30.562 1 96.75 106 PHE A C 1
ATOM 833 O O . PHE A 1 106 ? 9.32 22.156 31.578 1 96.75 106 PHE A O 1
ATOM 840 N N . MET A 1 107 ? 9.781 20.234 30.594 1 95.25 107 MET A N 1
ATOM 841 C CA . MET A 1 107 ? 9.992 19.531 31.859 1 95.25 107 MET A CA 1
ATOM 842 C C . MET A 1 107 ? 11.164 20.125 32.625 1 95.25 107 MET A C 1
ATOM 844 O O . MET A 1 107 ? 11.195 20.078 33.844 1 95.25 107 MET A O 1
ATOM 848 N N . LYS A 1 108 ? 12.047 20.766 31.953 1 95.25 108 LYS A N 1
ATOM 849 C CA . LYS A 1 108 ? 13.203 21.391 32.562 1 95.25 108 LYS A CA 1
ATOM 850 C C . LYS A 1 108 ? 12.922 22.844 32.906 1 95.25 108 LYS A C 1
ATOM 852 O O . LYS A 1 108 ? 13.797 23.562 33.406 1 95.25 108 LYS A O 1
ATOM 857 N N . GLY A 1 109 ? 11.789 23.297 32.5 1 94.69 109 GLY A N 1
ATOM 858 C CA . GLY A 1 109 ? 11.406 24.656 32.844 1 94.69 109 GLY A CA 1
ATOM 859 C C . GLY A 1 109 ? 11.828 25.656 31.766 1 94.69 109 GLY A C 1
ATOM 860 O O . GLY A 1 109 ? 11.867 26.859 32.031 1 94.69 109 GLY A O 1
ATOM 861 N N . GLN A 1 110 ? 12.172 25.172 30.703 1 96.44 110 GLN A N 1
ATOM 862 C CA . GLN A 1 110 ? 12.562 26.031 29.578 1 96.44 110 GLN A CA 1
ATOM 863 C C . GLN A 1 110 ? 11.422 26.188 28.578 1 96.44 110 GLN A C 1
ATOM 865 O O . GLN A 1 110 ? 10.617 25.281 28.406 1 96.44 110 GLN A O 1
ATOM 870 N N . ASN A 1 111 ? 11.383 27.344 28 1 96.62 111 ASN A N 1
ATOM 871 C CA . ASN A 1 111 ? 10.359 27.609 26.984 1 96.62 111 ASN A CA 1
ATOM 872 C C . ASN A 1 111 ? 10.633 26.828 25.703 1 96.62 111 ASN A C 1
ATOM 874 O O . ASN A 1 111 ? 11.594 27.125 24.984 1 96.62 111 ASN A O 1
ATOM 878 N N . PRO A 1 112 ? 9.781 25.953 25.344 1 96.88 112 PRO A N 1
ATOM 879 C CA . PRO A 1 112 ? 10.016 25.125 24.141 1 96.88 112 PRO A CA 1
ATOM 880 C C . PRO A 1 112 ? 10.094 25.969 22.875 1 96.88 112 PRO A C 1
ATOM 882 O O . PRO A 1 112 ? 10.734 25.547 21.906 1 96.88 112 PRO A O 1
ATOM 885 N N . TYR A 1 113 ? 9.523 27.109 22.812 1 96.56 113 TYR A N 1
ATOM 886 C CA . TYR A 1 113 ? 9.445 27.922 21.609 1 96.56 113 TYR A CA 1
ATOM 887 C C . TYR A 1 113 ? 10.703 28.766 21.438 1 96.56 113 TYR A C 1
ATOM 889 O O . TYR A 1 113 ? 10.883 29.422 20.406 1 96.56 113 TYR A O 1
ATOM 897 N N . LEU A 1 114 ? 11.555 28.672 22.344 1 95.31 114 LEU A N 1
ATOM 898 C CA . LEU A 1 114 ? 12.828 29.391 22.266 1 95.31 114 LEU A CA 1
ATOM 899 C C . LEU A 1 114 ? 13.984 28.406 22.078 1 95.31 114 LEU A C 1
ATOM 901 O O . LEU A 1 114 ? 15.125 28.828 21.875 1 95.31 114 LEU A O 1
ATOM 905 N N . GLY A 1 115 ? 13.664 27.203 22.062 1 93 115 GLY A N 1
ATOM 906 C CA . GLY A 1 115 ? 14.703 26.188 21.938 1 93 115 GLY A CA 1
ATOM 907 C C . GLY A 1 115 ? 15.25 26.062 20.531 1 93 115 GLY A C 1
ATOM 908 O O . GLY A 1 115 ? 14.633 26.531 19.578 1 93 115 GLY A O 1
ATOM 909 N N . LEU A 1 116 ? 16.453 25.453 20.484 1 93.31 116 LEU A N 1
ATOM 910 C CA . LEU A 1 116 ? 17.078 25.109 19.219 1 93.31 116 LEU A CA 1
ATOM 911 C C . LEU A 1 116 ? 16.984 23.609 18.953 1 93.31 116 LEU A C 1
ATOM 913 O O . LEU A 1 116 ? 17.359 22.797 19.797 1 93.31 116 LEU A O 1
ATOM 917 N N . TYR A 1 117 ? 16.484 23.312 17.797 1 94.25 117 TYR A N 1
ATOM 918 C CA . TYR A 1 117 ? 16.172 21.938 17.484 1 94.25 117 TYR A CA 1
ATOM 919 C C . TYR A 1 117 ? 17.031 21.422 16.344 1 94.25 117 TYR A C 1
ATOM 921 O O . TYR A 1 117 ? 17.328 22.156 15.391 1 94.25 117 TYR A O 1
ATOM 929 N N . TYR A 1 118 ? 17.438 20.094 16.469 1 90.56 118 TYR A N 1
ATOM 930 C CA . TYR A 1 118 ? 18.219 19.406 15.445 1 90.56 118 TYR A CA 1
ATOM 931 C C . TYR A 1 118 ? 17.703 17.984 15.25 1 90.56 118 TYR A C 1
ATOM 933 O O . TYR A 1 118 ? 17.5 17.25 16.219 1 90.56 118 TYR A O 1
ATOM 941 N N . PRO A 1 119 ? 17.484 17.703 14.047 1 87.81 119 PRO A N 1
ATOM 942 C CA . PRO A 1 119 ? 17.125 16.297 13.836 1 87.81 119 PRO A CA 1
ATOM 943 C C . PRO A 1 119 ? 18.266 15.352 14.172 1 87.81 119 PRO A C 1
ATOM 945 O O . PRO A 1 119 ? 19.438 15.648 13.875 1 87.81 119 PRO A O 1
ATOM 948 N N . VAL A 1 120 ? 17.938 14.242 14.805 1 79.94 120 VAL A N 1
ATOM 949 C CA . VAL A 1 120 ? 18.969 13.32 15.242 1 79.94 120 VAL A CA 1
ATOM 950 C C . VAL A 1 120 ? 18.953 12.07 14.367 1 79.94 120 VAL A C 1
ATOM 952 O O . VAL A 1 120 ? 19.984 11.695 13.781 1 79.94 120 VAL A O 1
ATOM 955 N N . ASP A 1 121 ? 17.812 11.453 14.227 1 77.56 121 ASP A N 1
ATOM 956 C CA . ASP A 1 121 ? 17.719 10.188 13.508 1 77.56 121 ASP A CA 1
ATOM 957 C C . ASP A 1 121 ? 16.812 10.32 12.281 1 77.56 121 ASP A C 1
ATOM 959 O O . ASP A 1 121 ? 17.047 9.672 11.258 1 77.56 121 ASP A O 1
ATOM 963 N N . ALA A 1 122 ? 15.922 11.195 12.375 1 82.44 122 ALA A N 1
ATOM 964 C CA . ALA A 1 122 ? 14.938 11.359 11.305 1 82.44 122 ALA A CA 1
ATOM 965 C C . ALA A 1 122 ? 15.477 12.242 10.188 1 82.44 122 ALA A C 1
ATOM 967 O O . ALA A 1 122 ? 16.391 13.039 10.406 1 82.44 122 ALA A O 1
ATOM 968 N N . ARG A 1 123 ? 14.891 12.078 9.008 1 82.88 123 ARG A N 1
ATOM 969 C CA . ARG A 1 123 ? 15.227 12.969 7.906 1 82.88 123 ARG A CA 1
ATOM 970 C C . ARG A 1 123 ? 14.727 14.391 8.18 1 82.88 123 ARG A C 1
ATOM 972 O O . ARG A 1 123 ? 13.586 14.578 8.602 1 82.88 123 ARG A O 1
ATOM 979 N N . PRO A 1 124 ? 15.594 15.266 7.887 1 88.81 124 PRO A N 1
ATOM 980 C CA . PRO A 1 124 ? 15.227 16.625 8.266 1 88.81 124 PRO A CA 1
ATOM 981 C C . PRO A 1 124 ? 14.281 17.297 7.262 1 88.81 124 PRO A C 1
ATOM 983 O O . PRO A 1 124 ? 14.156 16.828 6.129 1 88.81 124 PRO A O 1
ATOM 986 N N . THR A 1 125 ? 13.664 18.359 7.754 1 92.25 125 THR A N 1
ATOM 987 C CA . THR A 1 125 ? 12.961 19.297 6.887 1 92.25 125 THR A CA 1
ATOM 988 C C . THR A 1 125 ? 13.898 20.406 6.422 1 92.25 125 THR A C 1
ATOM 990 O O . THR A 1 125 ? 14.445 21.156 7.238 1 92.25 125 THR A O 1
ATOM 993 N N . TYR A 1 126 ? 14.023 20.562 5.125 1 94.81 126 TYR A N 1
ATOM 994 C CA . TYR A 1 126 ? 14.961 21.516 4.555 1 94.81 126 TYR A CA 1
ATOM 995 C C . TYR A 1 126 ? 14.281 22.859 4.297 1 94.81 126 TYR A C 1
ATOM 997 O O . TYR A 1 126 ? 13.102 22.906 3.92 1 94.81 126 TYR A O 1
ATOM 1005 N N . THR A 1 127 ? 15.023 23.891 4.453 1 94.31 127 THR A N 1
ATOM 1006 C CA . THR A 1 127 ? 14.516 25.219 4.129 1 94.31 127 THR A CA 1
ATOM 1007 C C . THR A 1 127 ? 15 25.656 2.748 1 94.31 127 THR A C 1
ATOM 1009 O O . THR A 1 127 ? 15.961 25.109 2.215 1 94.31 127 THR A O 1
ATOM 1012 N N . ILE A 1 128 ? 14.352 26.625 2.201 1 94 128 ILE A N 1
ATOM 1013 C CA . ILE A 1 128 ? 14.727 27.156 0.895 1 94 128 ILE A CA 1
ATOM 1014 C C . ILE A 1 128 ? 16 28 1.024 1 94 128 ILE A C 1
ATOM 1016 O O . ILE A 1 128 ? 16.562 28.438 0.02 1 94 128 ILE A O 1
ATOM 1020 N N . TYR A 1 129 ? 16.578 28.094 2.156 1 92.75 129 TYR A N 1
ATOM 1021 C CA . TYR A 1 129 ? 17.75 28.938 2.396 1 92.75 129 TYR A CA 1
ATOM 1022 C C . TYR A 1 129 ? 19 28.094 2.613 1 92.75 129 TYR A C 1
ATOM 1024 O O . TYR A 1 129 ? 20.031 28.609 3.057 1 92.75 129 TYR A O 1
ATOM 1032 N N . GLY A 1 130 ? 18.844 26.859 2.42 1 93.19 130 GLY A N 1
ATOM 1033 C CA . GLY A 1 130 ? 20 25.984 2.484 1 93.19 130 GLY A CA 1
ATOM 1034 C C . GLY A 1 130 ? 20.344 25.531 3.895 1 93.19 130 GLY A C 1
ATOM 1035 O O . GLY A 1 130 ? 21.516 25.422 4.254 1 93.19 130 GLY A O 1
ATOM 1036 N N . THR A 1 131 ? 19.391 25.422 4.668 1 92.94 131 THR A N 1
ATOM 1037 C CA . THR A 1 131 ? 19.516 24.891 6.02 1 92.94 131 THR A CA 1
ATOM 1038 C C . THR A 1 131 ? 18.359 23.938 6.324 1 92.94 131 THR A C 1
ATOM 1040 O O . THR A 1 131 ? 17.625 23.531 5.422 1 92.94 131 THR A O 1
ATOM 1043 N N . VAL A 1 132 ? 18.359 23.562 7.621 1 93.38 132 VAL A N 1
ATOM 1044 C CA . VAL A 1 132 ? 17.234 22.75 8.094 1 93.38 132 VAL A CA 1
ATOM 1045 C C . VAL A 1 132 ? 16.422 23.547 9.102 1 93.38 132 VAL A C 1
ATOM 1047 O O . VAL A 1 132 ? 16.859 24.594 9.586 1 93.38 132 VAL A O 1
ATOM 1050 N N . VAL A 1 133 ? 15.258 23.078 9.336 1 92.44 133 VAL A N 1
ATOM 1051 C CA . VAL A 1 133 ? 14.383 23.734 10.297 1 92.44 133 VAL A CA 1
ATOM 1052 C C . VAL A 1 133 ? 14.906 23.531 11.711 1 92.44 133 VAL A C 1
ATOM 1054 O O . VAL A 1 133 ? 15.203 22.391 12.109 1 92.44 133 VAL A O 1
ATOM 1057 N N . HIS A 1 134 ? 14.922 24.688 12.523 1 92.44 134 HIS A N 1
ATOM 1058 C CA . HIS A 1 134 ? 15.469 24.609 13.875 1 92.44 134 HIS A CA 1
ATOM 1059 C C . HIS A 1 134 ? 14.461 25.109 14.906 1 92.44 134 HIS A C 1
ATOM 1061 O O . HIS A 1 134 ? 14.742 25.094 16.109 1 92.44 134 HIS A O 1
ATOM 1067 N N . ASN A 1 135 ? 13.375 25.516 14.5 1 91.44 135 ASN A N 1
ATOM 1068 C CA . ASN A 1 135 ? 12.383 26.047 15.414 1 91.44 135 ASN A CA 1
ATOM 1069 C C . ASN A 1 135 ? 11.195 25.094 15.586 1 91.44 135 ASN A C 1
ATOM 1071 O O . ASN A 1 135 ? 10.875 24.328 14.68 1 91.44 135 ASN A O 1
ATOM 1075 N N . PHE A 1 136 ? 10.664 25.25 16.797 1 94.12 136 PHE A N 1
ATOM 1076 C CA . PHE A 1 136 ? 9.453 24.5 17.078 1 94.12 136 PHE A CA 1
ATOM 1077 C C . PHE A 1 136 ? 8.211 25.328 16.781 1 94.12 136 PHE A C 1
ATOM 1079 O O . PHE A 1 136 ? 8.078 26.453 17.281 1 94.12 136 PHE A O 1
ATOM 1086 N N . VAL A 1 137 ? 7.262 24.766 16.031 1 93.06 137 VAL A N 1
ATOM 1087 C CA . VAL A 1 137 ? 6.191 25.641 15.562 1 93.06 137 VAL A CA 1
ATOM 1088 C C . VAL A 1 137 ? 4.836 25 15.867 1 93.06 137 VAL A C 1
ATOM 1090 O O . VAL A 1 137 ? 3.795 25.516 15.453 1 93.06 137 VAL A O 1
ATOM 1093 N N . TYR A 1 138 ? 4.699 23.984 16.625 1 95.38 138 TYR A N 1
ATOM 1094 C CA . TYR A 1 138 ? 3.424 23.312 16.875 1 95.38 138 TYR A CA 1
ATOM 1095 C C . TYR A 1 138 ? 2.77 23.859 18.141 1 95.38 138 TYR A C 1
ATOM 1097 O O . TYR A 1 138 ? 3.457 24.328 19.047 1 95.38 138 TYR A O 1
ATOM 1105 N N . PRO A 1 139 ? 1.466 23.734 18.219 1 97.31 139 PRO A N 1
ATOM 1106 C CA . PRO A 1 139 ? 0.774 24.219 19.422 1 97.31 139 PRO A CA 1
ATOM 1107 C C . PRO A 1 139 ? 1.13 23.406 20.672 1 97.31 139 PRO A C 1
ATOM 1109 O O . PRO A 1 139 ? 1.686 22.312 20.562 1 97.31 139 PRO A O 1
ATOM 1112 N N . PRO A 1 140 ? 0.751 23.906 21.766 1 97.75 140 PRO A N 1
ATOM 1113 C CA . PRO A 1 140 ? 1.288 23.375 23.031 1 97.75 140 PRO A CA 1
ATOM 1114 C C . PRO A 1 140 ? 0.823 21.953 23.328 1 97.75 140 PRO A C 1
ATOM 1116 O O . PRO A 1 140 ? 1.577 21.156 23.891 1 97.75 140 PRO A O 1
ATOM 1119 N N . LEU A 1 141 ? -0.336 21.609 22.953 1 98.25 141 LEU A N 1
ATOM 1120 C CA . LEU A 1 141 ? -0.823 20.281 23.297 1 98.25 141 LEU A CA 1
ATOM 1121 C C . LEU A 1 141 ? -0.061 19.219 22.516 1 98.25 141 LEU A C 1
ATOM 1123 O O . LEU A 1 141 ? -0.1 18.031 22.891 1 98.25 141 LEU A O 1
ATOM 1127 N N . SER A 1 142 ? 0.611 19.625 21.484 1 97.75 142 SER A N 1
ATOM 1128 C CA . SER A 1 142 ? 1.347 18.656 20.672 1 97.75 142 SER A CA 1
ATOM 1129 C C . SER A 1 142 ? 2.406 17.938 21.484 1 97.75 142 SER A C 1
ATOM 1131 O O . SER A 1 142 ? 2.652 16.75 21.266 1 97.75 142 SER A O 1
ATOM 1133 N N . PHE A 1 143 ? 3.01 18.625 22.406 1 97.94 143 PHE A N 1
ATOM 1134 C CA . PHE A 1 143 ? 4.008 17.953 23.219 1 97.94 143 PHE A CA 1
ATOM 1135 C C . PHE A 1 143 ? 3.449 17.641 24.609 1 97.94 143 PHE A C 1
ATOM 1137 O O . PHE A 1 143 ? 3.846 16.656 25.234 1 97.94 143 PHE A O 1
ATOM 1144 N N . LEU A 1 144 ? 2.438 18.344 25.125 1 98 144 LEU A N 1
ATOM 1145 C CA . LEU A 1 144 ? 1.913 18.141 26.484 1 98 144 LEU A CA 1
ATOM 1146 C C . LEU A 1 144 ? 1.185 16.812 26.594 1 98 144 LEU A C 1
ATOM 1148 O O . LEU A 1 144 ? 1.189 16.188 27.641 1 98 144 LEU A O 1
ATOM 1152 N N . ILE A 1 145 ? 0.626 16.359 25.531 1 98.06 145 ILE A N 1
ATOM 1153 C CA . ILE A 1 145 ? -0.194 15.156 25.547 1 98.06 145 ILE A CA 1
ATOM 1154 C C . ILE A 1 145 ? 0.685 13.938 25.828 1 98.06 145 ILE A C 1
ATOM 1156 O O . ILE A 1 145 ? 0.195 12.906 26.281 1 98.06 145 ILE A O 1
ATOM 1160 N N . TYR A 1 146 ? 1.957 14.031 25.594 1 98.12 146 TYR A N 1
ATOM 1161 C CA . TYR A 1 146 ? 2.875 12.906 25.719 1 98.12 146 TYR A CA 1
ATOM 1162 C C . TYR A 1 146 ? 3.502 12.875 27.109 1 98.12 146 TYR A C 1
ATOM 1164 O O . TYR A 1 146 ? 4.277 11.977 27.438 1 98.12 146 TYR A O 1
ATOM 1172 N N . LEU A 1 147 ? 3.17 13.789 27.984 1 97.25 147 LEU A N 1
ATOM 1173 C CA . LEU A 1 147 ? 3.797 13.938 29.297 1 97.25 147 LEU A CA 1
ATOM 1174 C C . LEU A 1 147 ? 3.604 12.68 30.125 1 97.25 147 LEU A C 1
ATOM 1176 O O . LEU A 1 147 ? 4.562 12.148 30.703 1 97.25 147 LEU A O 1
ATOM 1180 N N . PRO A 1 148 ? 2.377 12.109 30.188 1 96.81 148 PRO A N 1
ATOM 1181 C CA . PRO A 1 148 ? 2.201 10.914 31.031 1 96.81 148 PRO A CA 1
ATOM 1182 C C . PRO A 1 148 ? 3.045 9.734 30.562 1 96.81 148 PRO A C 1
ATOM 1184 O O . PRO A 1 148 ? 3.68 9.062 31.375 1 96.81 148 PRO A O 1
ATOM 1187 N N . ILE A 1 149 ? 3.064 9.508 29.297 1 96.69 149 ILE A N 1
ATOM 1188 C CA . ILE A 1 149 ? 3.805 8.367 28.766 1 96.69 149 ILE A CA 1
ATOM 1189 C C . ILE A 1 149 ? 5.305 8.625 28.906 1 96.69 149 ILE A C 1
ATOM 1191 O O . ILE A 1 149 ? 6.078 7.691 29.156 1 96.69 149 ILE A O 1
ATOM 1195 N N . ALA A 1 150 ? 5.703 9.844 28.688 1 96.25 150 ALA A N 1
ATOM 1196 C CA . ALA A 1 150 ? 7.117 10.188 28.844 1 96.25 150 ALA A CA 1
ATOM 1197 C C . ALA A 1 150 ? 7.602 9.922 30.266 1 96.25 150 ALA A C 1
ATOM 1199 O O . ALA A 1 150 ? 8.711 9.406 30.453 1 96.25 150 ALA A O 1
ATOM 1200 N N . LEU A 1 151 ? 6.793 10.219 31.203 1 95.94 151 LEU A N 1
ATOM 1201 C CA . LEU A 1 151 ? 7.137 9.977 32.594 1 95.94 151 LEU A CA 1
ATOM 1202 C C . LEU A 1 151 ? 7.223 8.484 32.875 1 95.94 151 LEU A C 1
ATOM 1204 O O . LEU A 1 151 ? 8.156 8.023 33.531 1 95.94 151 LEU A O 1
ATOM 1208 N N . LEU A 1 152 ? 6.273 7.773 32.344 1 95.94 152 LEU A N 1
ATOM 1209 C CA . LEU A 1 152 ? 6.258 6.328 32.531 1 95.94 152 LEU A CA 1
ATOM 1210 C C . LEU A 1 152 ? 7.48 5.68 31.906 1 95.94 152 LEU A C 1
ATOM 1212 O O . LEU A 1 152 ? 8.094 4.781 32.469 1 95.94 152 LEU A O 1
ATOM 1216 N N . LEU A 1 153 ? 7.789 6.098 30.688 1 94.94 153 LEU A N 1
ATOM 1217 C CA . LEU A 1 153 ? 8.93 5.551 29.969 1 94.94 153 LEU A CA 1
ATOM 1218 C C . LEU A 1 153 ? 10.234 5.895 30.672 1 94.94 153 LEU A C 1
ATOM 1220 O O . LEU A 1 153 ? 11.141 5.059 30.766 1 94.94 153 LEU A O 1
ATOM 1224 N N . SER A 1 154 ? 10.281 7.062 31.188 1 92.88 154 SER A N 1
ATOM 1225 C CA . SER A 1 154 ? 11.469 7.48 31.938 1 92.88 154 SER A CA 1
ATOM 1226 C C . SER A 1 154 ? 11.633 6.66 33.219 1 92.88 154 SER A C 1
ATOM 1228 O O . SER A 1 154 ? 12.75 6.25 33.562 1 92.88 154 SER A O 1
ATOM 1230 N N . LEU A 1 155 ? 10.617 6.395 33.812 1 93.38 155 LEU A N 1
ATOM 1231 C CA . LEU A 1 155 ? 10.641 5.613 35.062 1 93.38 155 LEU A CA 1
ATOM 1232 C C . LEU A 1 155 ? 11.023 4.164 34.781 1 93.38 155 LEU A C 1
ATOM 1234 O O . LEU A 1 155 ? 11.688 3.525 35.594 1 93.38 155 LEU A O 1
ATOM 1238 N N . SER A 1 156 ? 10.664 3.711 33.688 1 94.12 156 SER A N 1
ATOM 1239 C CA . SER A 1 156 ? 10.93 2.32 33.312 1 94.12 156 SER A CA 1
ATOM 1240 C C . SER A 1 156 ? 12.242 2.186 32.562 1 94.12 156 SER A C 1
ATOM 1242 O O . SER A 1 156 ? 12.602 1.089 32.125 1 94.12 156 SER A O 1
ATOM 1244 N N . LYS A 1 157 ? 12.906 3.27 32.312 1 93.44 157 LYS A N 1
ATOM 1245 C CA . LYS A 1 157 ? 14.18 3.316 31.594 1 93.44 157 LYS A CA 1
ATOM 1246 C C . LYS A 1 157 ? 14.047 2.768 30.188 1 93.44 157 LYS A C 1
ATOM 1248 O O . LYS A 1 157 ? 14.898 2.008 29.719 1 93.44 157 LYS A O 1
ATOM 1253 N N . LEU A 1 158 ? 12.992 3.045 29.562 1 92.44 158 LEU A N 1
ATOM 1254 C CA . LEU A 1 158 ? 12.758 2.697 28.172 1 92.44 158 LEU A CA 1
ATOM 1255 C C . LEU A 1 158 ? 13.016 3.896 27.266 1 92.44 158 LEU A C 1
ATOM 1257 O O . LEU A 1 158 ? 12.891 5.043 27.703 1 92.44 158 LEU A O 1
ATOM 1261 N N . PRO A 1 159 ? 13.359 3.594 26.031 1 92.75 159 PRO A N 1
ATOM 1262 C CA . PRO A 1 159 ? 13.594 4.707 25.094 1 92.75 159 PRO A CA 1
ATOM 1263 C C . PRO A 1 159 ? 12.344 5.562 24.891 1 92.75 159 PRO A C 1
ATOM 1265 O O . PRO A 1 159 ? 11.234 5.035 24.812 1 92.75 159 PRO A O 1
ATOM 1268 N N . LEU A 1 160 ? 12.547 6.77 24.688 1 93.81 160 LEU A N 1
ATOM 1269 C CA . LEU A 1 160 ? 11.453 7.727 24.609 1 93.81 160 LEU A CA 1
ATOM 1270 C C . LEU A 1 160 ? 10.711 7.605 23.281 1 93.81 160 LEU A C 1
ATOM 1272 O O . LEU A 1 160 ? 9.578 8.078 23.156 1 93.81 160 LEU A O 1
ATOM 1276 N N . TYR A 1 161 ? 11.344 6.992 22.281 1 92.88 161 TYR A N 1
ATOM 1277 C CA . TYR A 1 161 ? 10.656 6.883 21 1 92.88 161 TYR A CA 1
ATOM 1278 C C . TYR A 1 161 ? 9.461 5.941 21.109 1 92.88 161 TYR A C 1
ATOM 1280 O O . TYR A 1 161 ? 8.594 5.934 20.234 1 92.88 161 TYR A O 1
ATOM 1288 N N . TYR A 1 162 ? 9.383 5.223 22.188 1 94.62 162 TYR A N 1
ATOM 1289 C CA . TYR A 1 162 ? 8.195 4.41 22.422 1 94.62 162 TYR A CA 1
ATOM 1290 C C . TYR A 1 162 ? 6.984 5.285 22.719 1 94.62 162 TYR A C 1
ATOM 1292 O O . TYR A 1 162 ? 5.859 4.789 22.812 1 94.62 162 TYR A O 1
ATOM 1300 N N . SER A 1 163 ? 7.176 6.531 22.781 1 95.94 163 SER A N 1
ATOM 1301 C CA . SER A 1 163 ? 6.066 7.465 22.953 1 95.94 163 SER A CA 1
ATOM 1302 C C . SER A 1 163 ? 5.082 7.359 21.781 1 95.94 163 SER A C 1
ATOM 1304 O O . SER A 1 163 ? 3.922 7.758 21.906 1 95.94 163 SER A O 1
ATOM 1306 N N . ASN A 1 164 ? 5.496 6.754 20.688 1 95.12 164 ASN A N 1
ATOM 1307 C CA . ASN A 1 164 ? 4.633 6.535 19.531 1 95.12 164 ASN A CA 1
ATOM 1308 C C . ASN A 1 164 ? 3.436 5.66 19.875 1 95.12 164 ASN A C 1
ATOM 1310 O O . ASN A 1 164 ? 2.457 5.609 19.141 1 95.12 164 ASN A O 1
ATOM 1314 N N . VAL A 1 165 ? 3.5 5.043 21.016 1 95.19 165 VAL A N 1
ATOM 1315 C CA . VAL A 1 165 ? 2.381 4.223 21.469 1 95.19 165 VAL A CA 1
ATOM 1316 C C . VAL A 1 165 ? 1.142 5.098 21.656 1 95.19 165 VAL A C 1
ATOM 1318 O O . VAL A 1 165 ? 0.017 4.648 21.422 1 95.19 165 VAL A O 1
ATOM 1321 N N . VAL A 1 166 ? 1.339 6.344 21.984 1 96.62 166 VAL A N 1
ATOM 1322 C CA . VAL A 1 166 ? 0.223 7.27 22.156 1 96.62 166 VAL A CA 1
ATOM 1323 C C . VAL A 1 166 ? -0.503 7.445 20.812 1 96.62 166 VAL A C 1
ATOM 1325 O O . VAL A 1 166 ? -1.734 7.426 20.766 1 96.62 166 VAL A O 1
ATOM 1328 N N . ASN A 1 167 ? 0.263 7.59 19.734 1 94.31 167 ASN A N 1
ATOM 1329 C CA . ASN A 1 167 ? -0.332 7.715 18.406 1 94.31 167 ASN A CA 1
ATOM 1330 C C . ASN A 1 167 ? -1.15 6.48 18.031 1 94.31 167 ASN A C 1
ATOM 1332 O O . ASN A 1 167 ? -2.24 6.598 17.484 1 94.31 167 ASN A O 1
ATOM 1336 N N . ILE A 1 168 ? -0.649 5.336 18.406 1 91.06 168 ILE A N 1
ATOM 1337 C CA . ILE A 1 168 ? -1.315 4.07 18.125 1 91.06 168 ILE A CA 1
ATOM 1338 C C . ILE A 1 168 ? -2.619 3.986 18.922 1 91.06 168 ILE A C 1
ATOM 1340 O O . ILE A 1 168 ? -3.662 3.625 18.375 1 91.06 168 ILE A O 1
ATOM 1344 N N . LEU A 1 169 ? -2.598 4.355 20.172 1 93.12 169 LEU A N 1
ATOM 1345 C CA . LEU A 1 169 ? -3.771 4.277 21.031 1 93.12 169 LEU A CA 1
ATOM 1346 C C . LEU A 1 169 ? -4.859 5.234 20.562 1 93.12 169 LEU A C 1
ATOM 1348 O O . LEU A 1 169 ? -6.047 4.918 20.641 1 93.12 169 LEU A O 1
ATOM 1352 N N . PHE A 1 170 ? -4.438 6.355 20.094 1 93.44 170 PHE A N 1
ATOM 1353 C CA . PHE A 1 170 ? -5.426 7.297 19.594 1 93.44 170 PHE A CA 1
ATOM 1354 C C . PHE A 1 170 ? -6.004 6.812 18.266 1 93.44 170 PHE A C 1
ATOM 1356 O O . PHE A 1 170 ? -7.168 7.074 17.953 1 93.44 170 PHE A O 1
ATOM 1363 N N . GLN A 1 171 ? -5.23 6.176 17.5 1 90 171 GLN A N 1
ATOM 1364 C CA . GLN A 1 171 ? -5.777 5.539 16.297 1 90 171 GLN A CA 1
ATOM 1365 C C . GLN A 1 171 ? -6.84 4.504 16.672 1 90 171 GLN A C 1
ATOM 1367 O O . GLN A 1 171 ? -7.902 4.457 16.047 1 90 171 GLN A O 1
ATOM 1372 N N . ASP A 1 172 ? -6.547 3.719 17.672 1 88 172 ASP A N 1
ATOM 1373 C CA . ASP A 1 172 ? -7.516 2.742 18.156 1 88 172 ASP A CA 1
ATOM 1374 C C . ASP A 1 172 ? -8.781 3.432 18.656 1 88 172 ASP A C 1
ATOM 1376 O O . ASP A 1 172 ? -9.891 2.967 18.391 1 88 172 ASP A O 1
ATOM 1380 N N . ALA A 1 173 ? -8.555 4.5 19.344 1 91.75 173 ALA A N 1
ATOM 1381 C CA . ALA A 1 173 ? -9.695 5.242 19.875 1 91.75 173 ALA A CA 1
ATOM 1382 C C . ALA A 1 173 ? -10.562 5.801 18.75 1 91.75 173 ALA A C 1
ATOM 1384 O O . ALA A 1 173 ? -11.789 5.754 18.828 1 91.75 173 ALA A O 1
ATOM 1385 N N . LEU A 1 174 ? -9.938 6.387 17.766 1 90.56 174 LEU A N 1
ATOM 1386 C CA . LEU A 1 174 ? -10.672 6.941 16.625 1 90.56 174 LEU A CA 1
ATOM 1387 C C . LEU A 1 174 ? -11.492 5.863 15.93 1 90.56 174 LEU A C 1
ATOM 1389 O O . LEU A 1 174 ? -12.688 6.051 15.672 1 90.56 174 LEU A O 1
ATOM 1393 N N . VAL A 1 175 ? -10.898 4.754 15.719 1 86.62 175 VAL A N 1
ATOM 1394 C CA . VAL A 1 175 ? -11.57 3.643 15.055 1 86.62 175 VAL A CA 1
ATOM 1395 C C . VAL A 1 175 ? -12.719 3.141 15.93 1 86.62 175 VAL A C 1
ATOM 1397 O O . VAL A 1 175 ? -13.797 2.805 15.43 1 86.62 175 VAL A O 1
ATOM 1400 N N . PHE A 1 176 ? -12.484 3.086 17.219 1 88.25 176 PHE A N 1
ATOM 1401 C CA . PHE A 1 176 ? -13.508 2.643 18.156 1 88.25 176 PHE A CA 1
ATOM 1402 C C . PHE A 1 176 ? -14.711 3.582 18.125 1 88.25 176 PHE A C 1
ATOM 1404 O O . PHE A 1 176 ? -15.859 3.133 18.172 1 88.25 176 PHE A O 1
ATOM 1411 N N . LEU A 1 177 ? -14.461 4.844 18.078 1 89.88 177 LEU A N 1
ATOM 1412 C CA . LEU A 1 177 ? -15.547 5.816 18.016 1 89.88 177 LEU A CA 1
ATOM 1413 C C . LEU A 1 177 ? -16.375 5.633 16.75 1 89.88 177 LEU A C 1
ATOM 1415 O O . LEU A 1 177 ? -17.609 5.684 16.781 1 89.88 177 LEU A O 1
ATOM 1419 N N . ILE A 1 178 ? -15.734 5.461 15.664 1 87.19 178 ILE A N 1
ATOM 1420 C CA . ILE A 1 178 ? -16.406 5.273 14.383 1 87.19 178 ILE A CA 1
ATOM 1421 C C . ILE A 1 178 ? -17.203 3.967 14.414 1 87.19 178 ILE A C 1
ATOM 1423 O O . ILE A 1 178 ? -18.359 3.926 13.977 1 87.19 178 ILE A O 1
ATOM 1427 N N . PHE A 1 179 ? -16.609 2.934 14.992 1 83.81 179 PHE A N 1
ATOM 1428 C CA . PHE A 1 179 ? -17.266 1.638 15.109 1 83.81 179 PHE A CA 1
ATOM 1429 C C . PHE A 1 179 ? -18.516 1.742 15.977 1 83.81 179 PHE A C 1
ATOM 1431 O O . PHE A 1 179 ? -19.578 1.218 15.617 1 83.81 179 PHE A O 1
ATOM 1438 N N . ARG A 1 180 ? -18.375 2.402 17.078 1 85.44 180 ARG A N 1
ATOM 1439 C CA . ARG A 1 180 ? -19.5 2.562 17.984 1 85.44 180 ARG A CA 1
ATOM 1440 C C . ARG A 1 180 ? -20.641 3.322 17.328 1 85.44 180 ARG A C 1
ATOM 1442 O O . ARG A 1 180 ? -21.812 2.98 17.5 1 85.44 180 ARG A O 1
ATOM 1449 N N . ALA A 1 181 ? -20.297 4.328 16.609 1 85.06 181 ALA A N 1
ATOM 1450 C CA . ALA A 1 181 ? -21.312 5.086 15.883 1 85.06 181 ALA A CA 1
ATOM 1451 C C . ALA A 1 181 ? -22 4.215 14.836 1 85.06 181 ALA A C 1
ATOM 1453 O O . ALA A 1 181 ? -23.219 4.336 14.625 1 85.06 181 ALA A O 1
ATOM 1454 N N . GLY A 1 182 ? -21.25 3.414 14.211 1 80.69 182 GLY A N 1
ATOM 1455 C CA . GLY A 1 182 ? -21.812 2.523 13.203 1 80.69 182 GLY A CA 1
ATOM 1456 C C . GLY A 1 182 ? -22.688 1.432 13.789 1 80.69 182 GLY A C 1
ATOM 1457 O O . GLY A 1 182 ? -23.703 1.06 13.195 1 80.69 182 GLY A O 1
ATOM 1458 N N . LEU A 1 183 ? -22.312 0.893 14.945 1 78.06 183 LEU A N 1
ATOM 1459 C CA . LEU A 1 183 ? -23.062 -0.174 15.609 1 78.06 183 LEU A CA 1
ATOM 1460 C C . LEU A 1 183 ? -24.5 0.265 15.898 1 78.06 183 LEU A C 1
ATOM 1462 O O . LEU A 1 183 ? -25.422 -0.555 15.883 1 78.06 183 LEU A O 1
ATOM 1466 N N . LYS A 1 184 ? -24.625 1.493 16.141 1 78.19 184 LYS A N 1
ATOM 1467 C CA . LYS A 1 184 ? -25.938 2.027 16.469 1 78.19 184 LYS A CA 1
ATOM 1468 C C . LYS A 1 184 ? -26.875 1.936 15.266 1 78.19 184 LYS A C 1
ATOM 1470 O O . LYS A 1 184 ? -28.094 2.037 15.422 1 78.19 184 LYS A O 1
ATOM 1475 N N . ARG A 1 185 ? -26.312 1.805 14.109 1 76.44 185 ARG A N 1
ATOM 1476 C CA . ARG A 1 185 ? -27.125 1.761 12.898 1 76.44 185 ARG A CA 1
ATOM 1477 C C . ARG A 1 185 ? -27.625 0.345 12.617 1 76.44 185 ARG A C 1
ATOM 1479 O O . ARG A 1 185 ? -28.438 0.131 11.719 1 76.44 185 ARG A O 1
ATOM 1486 N N . GLU A 1 186 ? -27.25 -0.631 13.367 1 66.31 186 GLU A N 1
ATOM 1487 C CA . GLU A 1 186 ? -27.688 -2.021 13.289 1 66.31 186 GLU A CA 1
ATOM 1488 C C . GLU A 1 186 ? -27.5 -2.578 11.875 1 66.31 186 GLU A C 1
ATOM 1490 O O . GLU A 1 186 ? -28.359 -3.312 11.375 1 66.31 186 GLU A O 1
ATOM 1495 N N . ASP A 1 187 ? -26.672 -1.88 11.148 1 67.31 187 ASP A N 1
ATOM 1496 C CA . ASP A 1 187 ? -26.266 -2.375 9.836 1 67.31 187 ASP A CA 1
ATOM 1497 C C . ASP A 1 187 ? -24.797 -2.77 9.828 1 67.31 187 ASP A C 1
ATOM 1499 O O . ASP A 1 187 ? -23.938 -1.982 10.234 1 67.31 187 ASP A O 1
ATOM 1503 N N . PRO A 1 188 ? -24.531 -3.99 9.5 1 62.31 188 PRO A N 1
ATOM 1504 C CA . PRO A 1 188 ? -23.141 -4.469 9.516 1 62.31 188 PRO A CA 1
ATOM 1505 C C . PRO A 1 188 ? -22.219 -3.625 8.648 1 62.31 188 PRO A C 1
ATOM 1507 O O . PRO A 1 188 ? -21.016 -3.549 8.914 1 62.31 188 PRO A O 1
ATOM 1510 N N . ILE A 1 189 ? -22.766 -2.914 7.691 1 62.53 189 ILE A N 1
ATOM 1511 C CA . ILE A 1 189 ? -21.953 -2.062 6.828 1 62.53 189 ILE A CA 1
ATOM 1512 C C . ILE A 1 189 ? -21.328 -0.933 7.652 1 62.53 189 ILE A C 1
ATOM 1514 O O . ILE A 1 189 ? -20.266 -0.425 7.32 1 62.53 189 ILE A O 1
ATOM 1518 N N . ALA A 1 190 ? -22.094 -0.645 8.625 1 66.06 190 ALA A N 1
ATOM 1519 C CA . ALA A 1 190 ? -21.609 0.442 9.477 1 66.06 190 ALA A CA 1
ATOM 1520 C C . ALA A 1 190 ? -20.375 0.025 10.258 1 66.06 190 ALA A C 1
ATOM 1522 O O . ALA A 1 190 ? -19.641 0.874 10.766 1 66.06 190 ALA A O 1
ATOM 1523 N N . THR A 1 191 ? -20.109 -1.27 10.281 1 61.34 191 THR A N 1
ATOM 1524 C CA . THR A 1 191 ? -18.953 -1.749 11.039 1 61.34 191 THR A CA 1
ATOM 1525 C C . THR A 1 191 ? -17.719 -1.846 10.141 1 61.34 191 THR A C 1
ATOM 1527 O O . THR A 1 191 ? -16.609 -2.055 10.625 1 61.34 191 THR A O 1
ATOM 1530 N N . LEU A 1 192 ? -17.844 -1.534 8.828 1 59.28 192 LEU A N 1
ATOM 1531 C CA . LEU A 1 192 ? -16.844 -1.676 7.789 1 59.28 192 LEU A CA 1
ATOM 1532 C C . LEU A 1 192 ? -15.711 -0.669 7.988 1 59.28 192 LEU A C 1
ATOM 1534 O O . LEU A 1 192 ? -14.539 -0.996 7.785 1 59.28 192 LEU A O 1
ATOM 1538 N N . PRO A 1 193 ? -16.125 0.578 8.359 1 59.12 193 PRO A N 1
ATOM 1539 C CA . PRO A 1 193 ? -15.086 1.6 8.367 1 59.12 193 PRO A CA 1
ATOM 1540 C C . PRO A 1 193 ? -13.914 1.244 9.289 1 59.12 193 PRO A C 1
ATOM 1542 O O . PRO A 1 193 ? -12.789 1.697 9.07 1 59.12 193 PRO A O 1
ATOM 1545 N N . VAL A 1 194 ? -14.227 0.395 10.227 1 55.47 194 VAL A N 1
ATOM 1546 C CA . VAL A 1 194 ? -13.234 0.14 11.266 1 55.47 194 VAL A CA 1
ATOM 1547 C C . VAL A 1 194 ? -11.984 -0.482 10.641 1 55.47 194 VAL A C 1
ATOM 1549 O O . VAL A 1 194 ? -10.859 -0.071 10.945 1 55.47 194 VAL A O 1
ATOM 1552 N N . ILE A 1 195 ? -12.203 -1.461 9.773 1 52.69 195 ILE A N 1
ATOM 1553 C CA . ILE A 1 195 ? -11.109 -2.289 9.281 1 52.69 195 ILE A CA 1
ATOM 1554 C C . ILE A 1 195 ? -10.305 -1.516 8.242 1 52.69 195 ILE A C 1
ATOM 1556 O O . ILE A 1 195 ? -9.07 -1.56 8.242 1 52.69 195 ILE A O 1
ATOM 1560 N N . PHE A 1 196 ? -11.055 -0.653 7.543 1 55.47 196 PHE A N 1
ATOM 1561 C CA . PHE A 1 196 ? -10.43 0.133 6.488 1 55.47 196 PHE A CA 1
ATOM 1562 C C . PHE A 1 196 ? -9.492 1.182 7.078 1 55.47 196 PHE A C 1
ATOM 1564 O O . PHE A 1 196 ? -8.406 1.418 6.551 1 55.47 196 PHE A O 1
ATOM 1571 N N . LEU A 1 197 ? -10.031 1.619 8.227 1 57.72 197 LEU A N 1
ATOM 1572 C CA . LEU A 1 197 ? -9.273 2.688 8.875 1 57.72 197 LEU A CA 1
ATOM 1573 C C . LEU A 1 197 ? -7.922 2.178 9.359 1 57.72 197 LEU A C 1
ATOM 1575 O O . LEU A 1 197 ? -6.93 2.91 9.328 1 57.72 197 LEU A O 1
ATOM 1579 N N . PHE A 1 198 ? -7.996 0.901 9.727 1 54.72 198 PHE A N 1
ATOM 1580 C CA . PHE A 1 198 ? -6.758 0.35 10.258 1 54.72 198 PHE A CA 1
ATOM 1581 C C . PHE A 1 198 ? -5.668 0.334 9.195 1 54.72 198 PHE A C 1
ATOM 1583 O O . PHE A 1 198 ? -4.527 0.711 9.461 1 54.72 198 PHE A O 1
ATOM 1590 N N . ILE A 1 199 ? -6.18 -0.12 8.008 1 53.78 199 ILE A N 1
ATOM 1591 C CA . ILE A 1 199 ? -5.211 -0.479 6.977 1 53.78 199 ILE A CA 1
ATOM 1592 C C . ILE A 1 199 ? -4.656 0.787 6.328 1 53.78 199 ILE A C 1
ATOM 1594 O O . ILE A 1 199 ? -3.441 0.928 6.168 1 53.78 199 ILE A O 1
ATOM 1598 N N . ILE A 1 200 ? -5.613 1.654 6.039 1 55.88 200 ILE A N 1
ATOM 1599 C CA . ILE A 1 200 ? -5.191 2.869 5.355 1 55.88 200 ILE A CA 1
ATOM 1600 C C . ILE A 1 200 ? -4.223 3.652 6.238 1 55.88 200 ILE A C 1
ATOM 1602 O O . ILE A 1 200 ? -3.205 4.156 5.758 1 55.88 200 ILE A O 1
ATOM 1606 N N . ALA A 1 201 ? -4.648 3.598 7.551 1 55.56 201 ALA A N 1
ATOM 1607 C CA . ALA A 1 201 ? -3.861 4.398 8.484 1 55.56 201 ALA A CA 1
ATOM 1608 C C . ALA A 1 201 ? -2.408 3.932 8.516 1 55.56 201 ALA A C 1
ATOM 1610 O O . ALA A 1 201 ? -1.486 4.75 8.531 1 55.56 201 ALA A O 1
ATOM 1611 N N . ASP A 1 202 ? -2.283 2.604 8.523 1 55.44 202 ASP A N 1
ATOM 1612 C CA . ASP A 1 202 ? -0.951 2.199 8.969 1 55.44 202 ASP A CA 1
ATOM 1613 C C . ASP A 1 202 ? 0.046 2.234 7.812 1 55.44 202 ASP A C 1
ATOM 1615 O O . ASP A 1 202 ? 1.253 2.363 8.031 1 55.44 202 ASP A O 1
ATOM 1619 N N . VAL A 1 203 ? -0.597 2.18 6.672 1 61.59 203 VAL A N 1
ATOM 1620 C CA . VAL A 1 203 ? 0.352 2.199 5.562 1 61.59 203 VAL A CA 1
ATOM 1621 C C . VAL A 1 203 ? 0.705 3.643 5.207 1 61.59 203 VAL A C 1
ATOM 1623 O O . VAL A 1 203 ? 1.861 3.949 4.91 1 61.59 203 VAL A O 1
ATOM 1626 N N . GLU A 1 204 ? -0.245 4.477 5.434 1 67.44 204 GLU A N 1
ATOM 1627 C CA . GLU A 1 204 ? -0.021 5.824 4.922 1 67.44 204 GLU A CA 1
ATOM 1628 C C . GLU A 1 204 ? 0.32 6.793 6.051 1 67.44 204 GLU A C 1
ATOM 1630 O O . GLU A 1 204 ? 1.036 7.773 5.836 1 67.44 204 GLU A O 1
ATOM 1635 N N . VAL A 1 205 ? -0.25 6.562 7.203 1 71.38 205 VAL A N 1
ATOM 1636 C CA . VAL A 1 205 ? -0.05 7.449 8.344 1 71.38 205 VAL A CA 1
ATOM 1637 C C . VAL A 1 205 ? 0.277 6.621 9.586 1 71.38 205 VAL A C 1
ATOM 1639 O O . VAL A 1 205 ? -0.462 6.656 10.57 1 71.38 205 VAL A O 1
ATOM 1642 N N . PRO A 1 206 ? 1.379 6.027 9.5 1 79.75 206 PRO A N 1
ATOM 1643 C CA . PRO A 1 206 ? 1.653 5.078 10.578 1 79.75 206 PRO A CA 1
ATOM 1644 C C . PRO A 1 206 ? 1.986 5.77 11.898 1 79.75 206 PRO A C 1
ATOM 1646 O O . PRO A 1 206 ? 3.004 6.457 12 1 79.75 206 PRO A O 1
ATOM 1649 N N . GLY A 1 207 ? 1.172 5.445 12.875 1 87 207 GLY A N 1
ATOM 1650 C CA . GLY A 1 207 ? 1.419 5.988 14.203 1 87 207 GLY A CA 1
ATOM 1651 C C . GLY A 1 207 ? 2.709 5.484 14.82 1 87 207 GLY A C 1
ATOM 1652 O O . GLY A 1 207 ? 3.348 6.195 15.602 1 87 207 GLY A O 1
ATOM 1653 N N . PHE A 1 208 ? 3.1 4.336 14.375 1 87.81 208 PHE A N 1
ATOM 1654 C CA . PHE A 1 208 ? 4.297 3.738 14.953 1 87.81 208 PHE A CA 1
ATOM 1655 C C . PHE A 1 208 ? 5.555 4.383 14.383 1 87.81 208 PHE A C 1
ATOM 1657 O O . PHE A 1 208 ? 6.652 4.195 14.914 1 87.81 208 PHE A O 1
ATOM 1664 N N . SER A 1 209 ? 5.332 5.211 13.359 1 88.25 209 SER A N 1
ATOM 1665 C CA . SER A 1 209 ? 6.457 5.902 12.734 1 88.25 209 SER A CA 1
ATOM 1666 C C . SER A 1 209 ? 6.379 7.406 12.977 1 88.25 209 SER A C 1
ATOM 1668 O O . SER A 1 209 ? 6.859 8.195 12.156 1 88.25 209 SER A O 1
ATOM 1670 N N . GLY A 1 210 ? 5.641 7.801 13.953 1 91.94 210 GLY A N 1
ATOM 1671 C CA . GLY A 1 210 ? 5.691 9.188 14.398 1 91.94 210 GLY A CA 1
ATOM 1672 C C . GLY A 1 210 ? 4.621 10.055 13.773 1 91.94 210 GLY A C 1
ATOM 1673 O O . GLY A 1 210 ? 4.633 11.281 13.938 1 91.94 210 GLY A O 1
ATOM 1674 N N . VAL A 1 211 ? 3.725 9.547 13.031 1 91.31 211 VAL A N 1
ATOM 1675 C CA . VAL A 1 211 ? 2.627 10.328 12.477 1 91.31 211 VAL A CA 1
ATOM 1676 C C . VAL A 1 211 ? 1.485 10.414 13.484 1 91.31 211 VAL A C 1
ATOM 1678 O O . VAL A 1 211 ? 0.897 9.391 13.852 1 91.31 211 VAL A O 1
ATOM 1681 N N . SER A 1 212 ? 1.134 11.594 13.898 1 93.44 212 SER A N 1
ATOM 1682 C CA . SER A 1 212 ? 0.225 11.758 15.031 1 93.44 212 SER A CA 1
ATOM 1683 C C . SER A 1 212 ? -1.131 12.289 14.578 1 93.44 212 SER A C 1
ATOM 1685 O O . SER A 1 212 ? -1.862 12.891 15.367 1 93.44 212 SER A O 1
ATOM 1687 N N . ALA A 1 213 ? -1.504 12.117 13.359 1 92.5 213 ALA A N 1
ATOM 1688 C CA . ALA A 1 213 ? -2.742 12.664 12.805 1 92.5 213 ALA A CA 1
ATOM 1689 C C . ALA A 1 213 ? -3.961 12.07 13.5 1 92.5 213 ALA A C 1
ATOM 1691 O O . ALA A 1 213 ? -4.996 12.734 13.633 1 92.5 213 ALA A O 1
ATOM 1692 N N . SER A 1 214 ? -3.814 10.875 14.039 1 91.69 214 SER A N 1
ATOM 1693 C CA . SER A 1 214 ? -4.93 10.211 14.711 1 91.69 214 SER A CA 1
ATOM 1694 C C . SER A 1 214 ? -5.324 10.945 15.984 1 91.69 214 SER A C 1
ATOM 1696 O O . SER A 1 214 ? -6.48 10.883 16.406 1 91.69 214 SER A O 1
ATOM 1698 N N . VAL A 1 215 ? -4.422 11.68 16.562 1 96 215 VAL A N 1
ATOM 1699 C CA . VAL A 1 215 ? -4.699 12.375 17.812 1 96 215 VAL A CA 1
ATOM 1700 C C . VAL A 1 215 ? -5.711 13.492 17.578 1 96 215 VAL A C 1
ATOM 1702 O O . VAL A 1 215 ? -6.805 13.477 18.156 1 96 215 VAL A O 1
ATOM 1705 N N . TRP A 1 216 ? -5.359 14.352 16.703 1 97.25 216 TRP A N 1
ATOM 1706 C CA . TRP A 1 216 ? -6.309 15.438 16.469 1 97.25 216 TRP A CA 1
ATOM 1707 C C . TRP A 1 216 ? -7.543 14.938 15.734 1 97.25 216 TRP A C 1
ATOM 1709 O O . TRP A 1 216 ? -8.641 15.469 15.922 1 97.25 216 TRP A O 1
ATOM 1719 N N . GLY A 1 217 ? -7.43 13.883 14.953 1 95.19 217 GLY A N 1
ATOM 1720 C CA . GLY A 1 217 ? -8.602 13.266 14.352 1 95.19 217 GLY A CA 1
ATOM 1721 C C . GLY A 1 217 ? -9.602 12.758 15.367 1 95.19 217 GLY A C 1
ATOM 1722 O O . GLY A 1 217 ? -10.812 12.914 15.188 1 95.19 217 GLY A O 1
ATOM 1723 N N . THR A 1 218 ? -9.086 12.172 16.422 1 96 218 THR A N 1
ATOM 1724 C CA . THR A 1 218 ? -9.945 11.656 17.484 1 96 218 THR A CA 1
ATOM 1725 C C . THR A 1 218 ? -10.695 12.789 18.172 1 96 218 THR A C 1
ATOM 1727 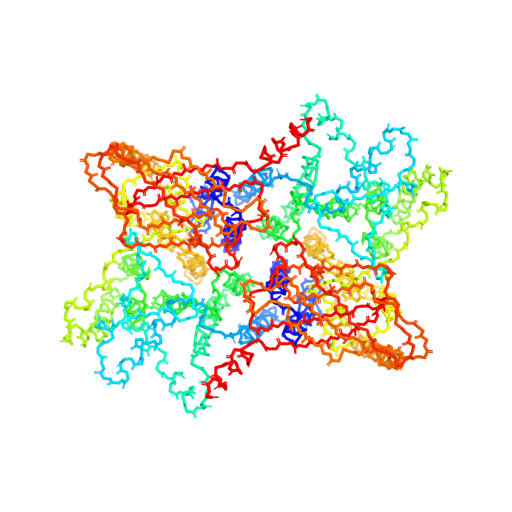O O . THR A 1 218 ? -11.898 12.695 18.422 1 96 218 THR A O 1
ATOM 1730 N N . PHE A 1 219 ? -10.031 13.82 18.469 1 98.56 219 PHE A N 1
ATOM 1731 C CA . PHE A 1 219 ? -10.672 14.961 19.109 1 98.56 219 PHE A CA 1
ATOM 1732 C C . PHE A 1 219 ? -11.727 15.578 18.203 1 98.56 219 PHE A C 1
ATOM 1734 O O . PHE A 1 219 ? -12.797 15.984 18.656 1 98.56 219 PHE A O 1
ATOM 1741 N N . LEU A 1 220 ? -11.43 15.625 16.922 1 98.25 220 LEU A N 1
ATOM 1742 C CA . LEU A 1 220 ? -12.422 16.141 15.984 1 98.25 220 LEU A CA 1
ATOM 1743 C C . LEU A 1 220 ? -13.648 15.242 15.945 1 98.25 220 LEU A C 1
ATOM 1745 O O . LEU A 1 220 ? -14.781 15.727 15.852 1 98.25 220 LEU A O 1
ATOM 1749 N N . ALA A 1 221 ? -13.375 13.953 15.961 1 96.75 221 ALA A N 1
ATOM 1750 C CA . ALA A 1 221 ? -14.492 13.008 15.992 1 96.75 221 ALA A CA 1
ATOM 1751 C C . ALA A 1 221 ? -15.391 13.258 17.203 1 96.75 221 ALA A C 1
ATOM 1753 O O . ALA A 1 221 ? -16.609 13.312 17.078 1 96.75 221 ALA A O 1
ATOM 1754 N N . ILE A 1 222 ? -14.789 13.484 18.344 1 97.81 222 ILE A N 1
ATOM 1755 C CA . ILE A 1 222 ? -15.539 13.734 19.578 1 97.81 222 ILE A CA 1
ATOM 1756 C C . ILE A 1 222 ? -16.297 15.047 19.453 1 97.81 222 ILE A C 1
ATOM 1758 O O . ILE A 1 222 ? -17.469 15.125 19.828 1 97.81 222 ILE A O 1
ATOM 1762 N N . SER A 1 223 ? -15.641 16 18.906 1 98.06 223 SER A N 1
ATOM 1763 C CA . SER A 1 223 ? -16.281 17.297 18.734 1 98.06 223 SER A CA 1
ATOM 1764 C C . SER A 1 223 ? -17.516 17.188 17.844 1 98.06 223 SER A C 1
ATOM 1766 O O . SER A 1 223 ? -18.547 17.812 18.109 1 98.06 223 SER A O 1
ATOM 1768 N N . TYR A 1 224 ? -17.422 16.453 16.812 1 96.38 224 TYR A N 1
ATOM 1769 C CA . TYR A 1 224 ? -18.5 16.281 15.859 1 96.38 224 TYR A CA 1
A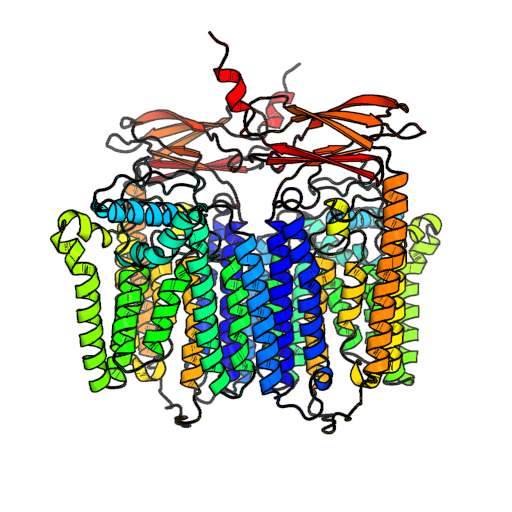TOM 1770 C C . TYR A 1 224 ? -19.641 15.477 16.469 1 96.38 224 TYR A C 1
ATOM 1772 O O . TYR A 1 224 ? -20.812 15.797 16.266 1 96.38 224 TYR A O 1
ATOM 1780 N N . LEU A 1 225 ? -19.391 14.461 17.312 1 94.38 225 LEU A N 1
ATOM 1781 C CA . LEU A 1 225 ? -20.375 13.492 17.781 1 94.38 225 LEU A CA 1
ATOM 1782 C C . LEU A 1 225 ? -21.219 14.07 18.922 1 94.38 225 LEU A C 1
ATOM 1784 O O . LEU A 1 225 ? -22.375 13.703 19.094 1 94.38 225 LEU A O 1
ATOM 1788 N N . TYR A 1 226 ? -20.594 14.984 19.656 1 93.88 226 TYR A N 1
ATOM 1789 C CA . TYR A 1 226 ? -21.297 15.5 20.828 1 93.88 226 TYR A CA 1
ATOM 1790 C C . TYR A 1 226 ? -21.781 16.922 20.594 1 93.88 226 TYR A C 1
ATOM 1792 O O . TYR A 1 226 ? -21.25 17.641 19.734 1 93.88 226 TYR A O 1
ATOM 1800 N N . ASP A 1 227 ? -22.828 17.312 21.344 1 92 227 ASP A N 1
ATOM 1801 C CA . ASP A 1 227 ? -23.422 18.641 21.172 1 92 227 ASP A CA 1
ATOM 1802 C C . ASP A 1 227 ? -23.406 19.422 22.484 1 92 227 ASP A C 1
ATOM 1804 O O . ASP A 1 227 ? -24.141 20.406 22.641 1 92 227 ASP A O 1
ATOM 1808 N N . ASP A 1 228 ? -22.594 18.906 23.406 1 94.19 228 ASP A N 1
ATOM 1809 C CA . ASP A 1 228 ? -22.469 19.578 24.703 1 94.19 228 ASP A CA 1
ATOM 1810 C C . ASP A 1 228 ? -21.062 20.141 24.891 1 94.19 228 ASP A C 1
ATOM 1812 O O . ASP A 1 228 ? -20.359 20.422 23.922 1 94.19 228 ASP A O 1
ATOM 1816 N N . LYS A 1 229 ? -20.688 20.375 26.109 1 95.75 229 LYS A N 1
ATOM 1817 C CA . LYS A 1 229 ? -19.406 20.984 26.406 1 95.75 229 LYS A CA 1
ATOM 1818 C C . LYS A 1 229 ? -18.25 20.141 25.844 1 95.75 229 LYS A C 1
ATOM 1820 O O . LYS A 1 229 ? -17.172 20.672 25.547 1 95.75 229 LYS A O 1
ATOM 1825 N N . ARG A 1 230 ? -18.562 18.969 25.844 1 96.44 230 ARG A N 1
ATOM 1826 C CA . ARG A 1 230 ? -17.531 18.078 25.344 1 96.44 230 ARG A CA 1
ATOM 1827 C C . ARG A 1 230 ? -17.125 18.438 23.906 1 96.44 230 ARG A C 1
ATOM 1829 O O . ARG A 1 230 ? -15.969 18.25 23.516 1 96.44 230 ARG A O 1
ATOM 1836 N N . SER A 1 231 ? -17.969 18.906 23.078 1 97.88 231 SER A N 1
ATOM 1837 C CA . SER A 1 231 ? -17.719 19.297 21.688 1 97.88 231 SER A CA 1
ATOM 1838 C C . SER A 1 231 ? -16.766 20.469 21.609 1 97.88 231 SER A C 1
ATOM 1840 O O . SER A 1 231 ? -15.766 20.422 20.891 1 97.88 231 SER A O 1
ATOM 1842 N N . GLY A 1 232 ? -17.031 21.484 22.422 1 98.12 232 GLY A N 1
ATOM 1843 C CA . GLY A 1 232 ? -16.156 22.641 22.438 1 98.12 232 GLY A CA 1
ATOM 1844 C C . GLY A 1 232 ? -14.773 22.328 22.969 1 98.12 232 GLY A C 1
ATOM 1845 O O . GLY A 1 232 ? -13.766 22.781 22.406 1 98.12 232 GLY A O 1
ATOM 1846 N N . ILE A 1 233 ? -14.719 21.531 23.984 1 98.69 233 ILE A N 1
ATOM 1847 C CA . ILE A 1 233 ? -13.445 21.156 24.578 1 98.69 233 ILE A CA 1
ATOM 1848 C C . ILE A 1 233 ? -12.625 20.344 23.578 1 98.69 233 ILE A C 1
ATOM 1850 O O . ILE A 1 233 ? -11.438 20.609 23.375 1 98.69 233 ILE A O 1
ATOM 1854 N N . ALA A 1 234 ? -13.219 19.422 22.953 1 98.75 234 ALA A N 1
ATOM 1855 C CA . ALA A 1 234 ? -12.531 18.547 22 1 98.75 234 ALA A CA 1
ATOM 1856 C C . ALA A 1 234 ? -12.008 19.328 20.812 1 98.75 234 ALA A C 1
ATOM 1858 O O . ALA A 1 234 ? -10.898 19.078 20.328 1 98.75 234 ALA A O 1
ATOM 1859 N N . LEU A 1 235 ? -12.812 20.25 20.328 1 98.62 235 LEU A N 1
ATOM 1860 C CA . LEU A 1 235 ? -12.359 21.078 19.203 1 98.62 235 LEU A CA 1
ATOM 1861 C C . LEU A 1 235 ? -11.133 21.891 19.609 1 98.62 235 LEU A C 1
ATOM 1863 O O . LEU A 1 235 ? -10.18 22 18.828 1 98.62 235 LEU A O 1
ATOM 1867 N N . ALA A 1 236 ? -11.188 22.391 20.781 1 98.75 236 ALA A N 1
ATOM 1868 C CA . ALA A 1 236 ? -10.055 23.156 21.281 1 98.75 236 ALA A CA 1
ATOM 1869 C C . ALA A 1 236 ? -8.812 22.281 21.422 1 98.75 236 ALA A C 1
ATOM 1871 O O . ALA A 1 236 ? -7.695 22.719 21.141 1 98.75 236 ALA A O 1
ATOM 1872 N N . LEU A 1 237 ? -8.992 21.141 21.875 1 98.75 237 LEU A N 1
ATOM 1873 C CA . LEU A 1 237 ? -7.871 20.219 22.047 1 98.75 237 LEU A CA 1
ATOM 1874 C C . LEU A 1 237 ? -7.277 19.844 20.703 1 98.75 237 LEU A C 1
ATOM 1876 O O . LEU A 1 237 ? -6.055 19.75 20.562 1 98.75 237 LEU A O 1
ATOM 1880 N N . ALA A 1 238 ? -8.117 19.625 19.703 1 98.69 238 ALA A N 1
ATOM 1881 C CA . ALA A 1 238 ? -7.621 19.359 18.359 1 98.69 238 ALA A CA 1
ATOM 1882 C C . ALA A 1 238 ? -6.793 20.531 17.828 1 98.69 238 ALA A C 1
ATOM 1884 O O . ALA A 1 238 ? -5.684 20.344 17.328 1 98.69 238 ALA A O 1
ATOM 1885 N N . ASN A 1 239 ? -7.324 21.734 18.094 1 98.25 239 ASN A N 1
ATOM 1886 C CA . ASN A 1 239 ? -6.668 22.938 17.594 1 98.25 239 ASN A CA 1
ATOM 1887 C C . ASN A 1 239 ? -5.391 23.25 18.375 1 98.25 239 ASN A C 1
ATOM 1889 O O . ASN A 1 239 ? -4.508 23.938 17.891 1 98.25 239 ASN A O 1
ATOM 1893 N N . SER A 1 240 ? -5.332 22.703 19.562 1 98.38 240 SER A N 1
ATOM 1894 C CA . SER A 1 240 ? -4.148 22.906 20.391 1 98.38 240 SER A CA 1
ATOM 1895 C C . SER A 1 240 ? -3.1 21.828 20.125 1 98.38 240 SER A C 1
ATOM 1897 O O . SER A 1 240 ? -2.021 21.844 20.719 1 98.38 240 SER A O 1
ATOM 1899 N N . PHE A 1 241 ? -3.422 20.938 19.297 1 98.06 241 PHE A N 1
ATOM 1900 C CA . PHE A 1 241 ? -2.502 19.859 18.969 1 98.06 241 PHE A CA 1
ATOM 1901 C C . PHE A 1 241 ? -1.842 20.094 17.609 1 98.06 241 PHE A C 1
ATOM 1903 O O . PHE A 1 241 ? -0.628 19.938 17.469 1 98.06 241 PHE A O 1
ATOM 1910 N N . SER A 1 242 ? -2.654 20.469 16.625 1 96.06 242 SER A N 1
ATOM 1911 C CA . SER A 1 242 ? -2.135 20.594 15.273 1 96.06 242 SER A CA 1
ATOM 1912 C C . SER A 1 242 ? -2.801 21.75 14.531 1 96.06 242 SER A C 1
ATOM 1914 O O . SER A 1 242 ? -4.004 21.984 14.68 1 96.06 242 SER A O 1
ATOM 1916 N N . GLN A 1 243 ? -2.113 22.359 13.656 1 95.5 243 GLN A N 1
ATOM 1917 C CA . GLN A 1 243 ? -2.627 23.453 12.844 1 95.5 243 GLN A CA 1
ATOM 1918 C C . GLN A 1 243 ? -3.559 22.938 11.75 1 95.5 243 GLN A C 1
ATOM 1920 O O . GLN A 1 243 ? -4.445 23.672 11.297 1 95.5 243 GLN A O 1
ATOM 1925 N N . ILE A 1 244 ? -3.365 21.766 11.32 1 94.62 244 ILE A N 1
ATOM 1926 C CA . ILE A 1 244 ? -4.199 21.203 10.273 1 94.62 244 ILE A CA 1
ATOM 1927 C C . ILE A 1 244 ? -5.656 21.172 10.719 1 94.62 244 ILE A C 1
ATOM 1929 O O . ILE A 1 244 ? -6.566 21.391 9.922 1 94.62 244 ILE A O 1
ATOM 1933 N N . SER A 1 245 ? -5.863 20.922 11.992 1 97.12 245 SER A N 1
ATOM 1934 C CA . SER A 1 245 ? -7.223 20.859 12.516 1 97.12 245 SER A CA 1
ATOM 1935 C C . SER A 1 245 ? -7.902 22.219 12.469 1 97.12 245 SER A C 1
ATOM 1937 O O . SER A 1 245 ? -9.133 22.312 12.539 1 97.12 245 SER A O 1
ATOM 1939 N N . TRP A 1 246 ? -7.137 23.297 12.305 1 97.06 246 TRP A N 1
ATOM 1940 C CA . TRP A 1 246 ? -7.715 24.641 12.203 1 97.06 246 TRP A CA 1
ATOM 1941 C C . TRP A 1 246 ? -8.586 24.75 10.953 1 97.06 246 TRP A C 1
ATOM 1943 O O . TRP A 1 246 ? -9.539 25.531 10.93 1 97.06 246 TRP A O 1
ATOM 1953 N N . LEU A 1 247 ? -8.281 24.016 9.961 1 96.56 247 LEU A N 1
ATOM 1954 C CA . LEU A 1 247 ? -8.938 24.125 8.664 1 96.56 247 LEU A CA 1
ATOM 1955 C C . LEU A 1 247 ? -10.414 23.75 8.766 1 96.56 247 LEU A C 1
ATOM 1957 O O . LEU A 1 247 ? -11.242 24.312 8.039 1 96.56 247 LEU A O 1
ATOM 1961 N N . ILE A 1 248 ? -10.734 22.859 9.688 1 97.94 248 ILE A N 1
ATOM 1962 C CA . ILE A 1 248 ? -12.109 22.359 9.773 1 97.94 248 ILE A CA 1
ATOM 1963 C C . ILE A 1 248 ? -12.906 23.234 10.734 1 97.94 248 ILE A C 1
ATOM 1965 O O . ILE A 1 248 ? -14.141 23.203 10.734 1 97.94 248 ILE A O 1
ATOM 1969 N N . THR A 1 249 ? -12.297 24.031 11.516 1 97.88 249 THR A N 1
ATOM 1970 C CA . THR A 1 249 ? -12.906 24.734 12.641 1 97.88 249 THR A CA 1
ATOM 1971 C C . THR A 1 249 ? -14.031 25.656 12.164 1 97.88 249 THR A C 1
ATOM 1973 O O . THR A 1 249 ? -15.148 25.594 12.68 1 97.88 249 THR A O 1
ATOM 1976 N N . PRO A 1 250 ? -13.82 26.469 11.117 1 97.31 250 PRO A N 1
ATOM 1977 C CA . PRO A 1 250 ? -14.945 27.312 10.688 1 97.31 250 PRO A CA 1
ATOM 1978 C C . PRO A 1 250 ? -16.141 26.5 10.18 1 97.31 250 PRO A C 1
ATOM 1980 O O . PRO A 1 250 ? -17.281 26.891 10.398 1 97.31 250 PRO A O 1
ATOM 1983 N N . PHE A 1 251 ? -15.883 25.406 9.57 1 97.5 251 PHE A N 1
ATOM 1984 C CA . PHE A 1 251 ? -16.953 24.562 9.047 1 97.5 251 PHE A CA 1
ATOM 1985 C C . PHE A 1 251 ? -17.719 23.891 10.172 1 97.5 251 PHE A C 1
ATOM 1987 O O . PHE A 1 251 ? -18.953 23.828 10.148 1 97.5 251 PHE A O 1
ATOM 1994 N N . LEU A 1 252 ? -16.969 23.391 11.195 1 97.12 252 LEU A N 1
ATOM 1995 C CA . LEU A 1 252 ? -17.609 22.703 12.312 1 97.12 252 LEU A CA 1
ATOM 1996 C C . LEU A 1 252 ? -18.422 23.688 13.156 1 97.12 252 LEU A C 1
ATOM 1998 O O . LEU A 1 252 ? -19.5 23.359 13.641 1 97.12 252 LEU A O 1
ATOM 2002 N N . LEU A 1 253 ? -17.891 24.875 13.32 1 96.25 253 LEU A N 1
ATOM 2003 C CA . LEU A 1 253 ? -18.641 25.891 14.055 1 96.25 253 LEU A CA 1
ATOM 2004 C C . LEU A 1 253 ? -19.891 26.312 13.289 1 96.25 253 LEU A C 1
ATOM 2006 O O . LEU A 1 253 ? -20.953 26.484 13.883 1 96.25 253 LEU A O 1
ATOM 2010 N N . LEU A 1 254 ? -19.75 26.453 12 1 96.25 254 LEU A N 1
ATOM 2011 C CA . LEU A 1 254 ? -20.922 26.766 11.172 1 96.25 254 LEU A CA 1
ATOM 2012 C C . LEU A 1 254 ? -21.938 25.641 11.234 1 96.25 254 LEU A C 1
ATOM 2014 O O . LEU A 1 254 ? -23.156 25.875 11.258 1 96.25 254 LEU A O 1
ATOM 2018 N N . TYR A 1 255 ? -21.438 24.453 11.242 1 95.44 255 TYR A N 1
ATOM 2019 C CA . TYR A 1 255 ? -22.281 23.266 11.383 1 95.44 255 TYR A CA 1
ATOM 2020 C C . TYR A 1 255 ? -23.109 23.344 12.656 1 95.44 255 TYR A C 1
ATOM 2022 O O . TYR A 1 255 ? -24.328 23.141 12.625 1 95.44 255 TYR A O 1
ATOM 2030 N N . LYS A 1 256 ? -22.516 23.656 13.781 1 95.06 256 LYS A N 1
ATOM 2031 C CA . LYS A 1 256 ? -23.188 23.766 15.062 1 95.06 256 LYS A CA 1
ATOM 2032 C C . LYS A 1 256 ? -24.141 24.953 15.086 1 95.06 256 LYS A C 1
ATOM 2034 O O . LYS A 1 256 ? -25.25 24.875 15.641 1 95.06 256 LYS A O 1
ATOM 2039 N N . PHE A 1 257 ? -23.719 26.016 14.484 1 95.38 257 PHE A N 1
ATOM 2040 C CA . PHE A 1 257 ? -24.516 27.234 14.453 1 95.38 257 PHE A CA 1
ATOM 2041 C C . PHE A 1 257 ? -25.812 27 13.688 1 95.38 257 PHE A C 1
ATOM 2043 O O . PHE A 1 257 ? -26.891 27.406 14.141 1 95.38 257 PHE A O 1
ATOM 2050 N N . ARG A 1 258 ? -25.703 26.359 12.578 1 93.31 258 ARG A N 1
ATOM 2051 C CA . ARG A 1 258 ? -26.859 26.172 11.703 1 93.31 258 ARG A CA 1
ATOM 2052 C C . ARG A 1 258 ? -27.766 25.047 12.227 1 93.31 258 ARG A C 1
ATOM 2054 O O . ARG A 1 258 ? -28.938 25 11.883 1 93.31 258 ARG A O 1
ATOM 2061 N N . THR A 1 259 ? -27.234 24.203 13.07 1 90.56 259 THR A N 1
ATOM 2062 C CA . THR A 1 259 ? -28.031 23.125 13.641 1 90.56 259 THR A CA 1
ATOM 2063 C C . THR A 1 259 ? -28.781 23.594 14.883 1 90.56 259 THR A C 1
ATOM 2065 O O . THR A 1 259 ? -29.984 23.375 15.016 1 90.56 259 THR A O 1
ATOM 2068 N N . SER A 1 260 ? -28.156 24.234 15.867 1 92.69 260 SER A N 1
ATOM 2069 C CA . SER A 1 260 ? -28.75 24.766 17.094 1 92.69 260 SER A CA 1
ATOM 2070 C C . SER A 1 260 ? -27.938 25.922 17.641 1 92.69 260 SER A C 1
ATOM 2072 O O . SER A 1 260 ? -26.812 25.734 18.109 1 92.69 260 SER A O 1
ATOM 2074 N N . ARG A 1 261 ? -28.547 27.016 17.766 1 92.81 261 ARG A N 1
ATOM 2075 C CA . ARG A 1 261 ? -27.859 28.203 18.266 1 92.81 261 ARG A CA 1
ATOM 2076 C C . ARG A 1 261 ? -27.438 28.031 19.719 1 92.81 261 ARG A C 1
ATOM 2078 O O . ARG A 1 261 ? -26.359 28.5 20.109 1 92.81 261 ARG A O 1
ATOM 2085 N N . GLY A 1 262 ? -28.266 27.391 20.469 1 91.44 262 GLY A N 1
ATOM 2086 C CA . GLY A 1 262 ? -27.922 27.109 21.859 1 91.44 262 GLY A CA 1
ATOM 2087 C C . GLY A 1 262 ? -26.688 26.25 22 1 91.44 262 GLY A C 1
ATOM 2088 O O . GLY A 1 262 ? -25.766 26.578 22.766 1 91.44 262 GLY A O 1
ATOM 2089 N N . THR A 1 263 ? -26.625 25.25 21.25 1 90.06 263 THR A N 1
ATOM 2090 C CA . THR A 1 263 ? -25.484 24.344 21.234 1 90.06 263 THR A CA 1
ATOM 2091 C C . THR A 1 263 ? -24.234 25.047 20.734 1 90.06 263 THR A C 1
ATOM 2093 O O . THR A 1 263 ? -23.141 24.812 21.234 1 90.06 263 THR A O 1
ATOM 2096 N N . PHE A 1 264 ? -24.469 25.969 19.781 1 94.94 264 PHE A N 1
ATOM 2097 C CA . PHE A 1 264 ? -23.359 26.703 19.203 1 94.94 264 PHE A CA 1
ATOM 2098 C C . PHE A 1 264 ? -22.672 27.562 20.266 1 94.94 264 PHE A C 1
ATOM 2100 O O . PHE A 1 264 ? -21.453 27.531 20.406 1 94.94 264 PHE A O 1
ATOM 2107 N N . PHE A 1 265 ? -23.422 28.266 21.016 1 96.31 265 PHE A N 1
ATOM 2108 C CA . PHE A 1 265 ? -22.844 29.188 21.969 1 96.31 265 PHE A CA 1
ATOM 2109 C C . PHE A 1 265 ? -22.188 28.438 23.125 1 96.31 265 PHE A C 1
ATOM 2111 O O . PHE A 1 265 ? -21.172 28.859 23.656 1 96.31 265 PHE A O 1
ATOM 2118 N N . THR A 1 266 ? -22.766 27.328 23.547 1 95.69 266 THR A N 1
ATOM 2119 C CA . THR A 1 266 ? -22.141 26.484 24.562 1 95.69 266 THR A CA 1
ATOM 2120 C C . THR A 1 266 ? -20.797 25.938 24.062 1 95.69 266 THR A C 1
ATOM 2122 O O . THR A 1 266 ? -19.797 26 24.781 1 95.69 266 THR A O 1
ATOM 2125 N N . ASN A 1 267 ? -20.797 25.469 22.875 1 95.81 267 ASN A N 1
ATOM 2126 C CA . ASN A 1 267 ? -19.578 24.938 22.281 1 95.81 267 ASN A CA 1
ATOM 2127 C C . ASN A 1 267 ? -18.516 26.031 22.094 1 95.81 267 ASN A C 1
ATOM 2129 O O . ASN A 1 267 ? -17.344 25.812 22.359 1 95.81 267 ASN A O 1
ATOM 2133 N N . LEU A 1 268 ? -18.984 27.188 21.672 1 97.44 268 LEU A N 1
ATOM 2134 C CA . LEU A 1 268 ? -18.062 28.297 21.469 1 97.44 268 LEU A CA 1
ATOM 2135 C C . LEU A 1 268 ? -17.422 28.719 22.781 1 97.44 268 LEU A C 1
ATOM 2137 O O . LEU A 1 268 ? -16.219 28.984 22.828 1 97.44 268 LEU A O 1
ATOM 2141 N N . LYS A 1 269 ? -18.172 28.75 23.828 1 97.56 269 LYS A N 1
ATOM 2142 C CA . LYS A 1 269 ? -17.672 29.125 25.141 1 97.56 269 LYS A CA 1
ATOM 2143 C C . LYS A 1 269 ? -16.594 28.156 25.625 1 97.56 269 LYS A C 1
ATOM 2145 O O . LYS A 1 269 ? -15.516 28.578 26.031 1 97.56 269 LYS A O 1
ATOM 2150 N N . TRP A 1 270 ? -16.891 26.922 25.547 1 98.19 270 TRP A N 1
ATOM 2151 C CA . TRP A 1 270 ? -15.945 25.922 26.047 1 98.19 270 TRP A CA 1
ATOM 2152 C C . TRP A 1 270 ? -14.766 25.766 25.078 1 98.19 270 TRP A C 1
ATOM 2154 O O . TRP A 1 270 ? -13.648 25.453 25.516 1 98.19 270 TRP A O 1
ATOM 2164 N N . PHE A 1 271 ? -15.031 26.031 23.797 1 98.31 271 PHE A N 1
ATOM 2165 C CA . PHE A 1 271 ? -13.953 26.062 22.812 1 98.31 271 PHE A CA 1
ATOM 2166 C C . PHE A 1 271 ? -12.961 27.188 23.141 1 98.31 271 PHE A C 1
ATOM 2168 O O . PHE A 1 271 ? -11.766 26.922 23.312 1 98.31 271 PHE A O 1
ATOM 2175 N N . LEU A 1 272 ? -13.438 28.359 23.312 1 98.31 272 LEU A N 1
ATOM 2176 C CA . LEU A 1 272 ? -12.586 29.516 23.594 1 98.31 272 LEU A CA 1
ATOM 2177 C C . LEU A 1 272 ? -11.945 29.391 24.969 1 98.31 272 LEU A C 1
ATOM 2179 O O . LEU A 1 272 ? -10.773 29.75 25.141 1 98.31 272 LEU A O 1
ATOM 2183 N N . GLY A 1 273 ? -12.68 28.953 25.922 1 98.31 273 GLY A N 1
ATOM 2184 C CA . GLY A 1 273 ? -12.141 28.781 27.25 1 98.31 273 GLY A CA 1
ATOM 2185 C C . GLY A 1 273 ? -10.984 27.797 27.297 1 98.31 273 GLY A C 1
ATOM 2186 O O . GLY A 1 273 ? -9.938 28.078 27.891 1 98.31 273 GLY A O 1
ATOM 2187 N N . THR A 1 274 ? -11.211 26.641 26.672 1 98.5 274 THR A N 1
ATOM 2188 C CA . THR A 1 274 ? -10.18 25.609 26.656 1 98.5 274 THR A CA 1
ATOM 2189 C C . THR A 1 274 ? -8.977 26.062 25.844 1 98.5 274 THR A C 1
ATOM 2191 O O . THR A 1 274 ? -7.832 25.859 26.266 1 98.5 274 THR A O 1
ATOM 2194 N N . LEU A 1 275 ? -9.242 26.656 24.719 1 98.12 275 LEU A N 1
ATOM 2195 C CA . LEU A 1 275 ? -8.164 27.156 23.875 1 98.12 275 LEU A CA 1
ATOM 2196 C C . LEU A 1 275 ? -7.309 28.172 24.609 1 98.12 275 LEU A C 1
ATOM 2198 O O . LEU A 1 275 ? -6.078 28.109 24.578 1 98.12 275 LEU A O 1
ATOM 2202 N N . THR A 1 276 ? -7.941 29.031 25.281 1 97.75 276 THR A N 1
ATOM 2203 C CA . THR A 1 276 ? -7.242 30.047 26.062 1 97.75 276 THR A CA 1
ATOM 2204 C C . THR A 1 276 ? -6.465 29.391 27.219 1 97.75 276 THR A C 1
ATOM 2206 O O . THR A 1 276 ? -5.34 29.812 27.516 1 97.75 276 THR A O 1
ATOM 2209 N N . GLY A 1 277 ? -7.051 28.469 27.828 1 97.75 277 GLY A N 1
ATOM 2210 C CA . GLY A 1 277 ? -6.383 27.781 28.922 1 97.75 277 GLY A CA 1
ATOM 2211 C C . GLY A 1 277 ? -5.09 27.094 28.5 1 97.75 277 GLY A C 1
ATOM 2212 O O . GLY A 1 277 ? -4.109 27.094 29.25 1 97.75 277 GLY A O 1
ATOM 2213 N N . VAL A 1 278 ? -5.066 26.609 27.266 1 97.56 278 VAL A N 1
ATOM 2214 C CA . VAL A 1 278 ? -3.898 25.875 26.781 1 97.56 278 VAL A CA 1
ATOM 2215 C C . VAL A 1 278 ? -2.875 26.859 26.203 1 97.56 278 VAL A C 1
ATOM 2217 O O . VAL A 1 278 ? -1.67 26.688 26.406 1 97.56 278 VAL A O 1
ATOM 2220 N N . PHE A 1 279 ? -3.309 27.938 25.547 1 97.5 279 PHE A N 1
ATOM 2221 C CA . PHE A 1 279 ? -2.434 28.844 24.812 1 97.5 279 PHE A CA 1
ATOM 2222 C C . PHE A 1 279 ? -1.881 29.922 25.734 1 97.5 279 PHE A C 1
ATOM 2224 O O . PHE A 1 279 ? -0.719 30.328 25.609 1 97.5 279 PHE A O 1
ATOM 2231 N N . LEU A 1 280 ? -2.584 30.344 26.703 1 96.69 280 LEU A N 1
ATOM 2232 C CA . LEU A 1 280 ? -2.293 31.562 27.469 1 96.69 280 LEU A CA 1
ATOM 2233 C C . LEU A 1 280 ? -0.977 31.422 28.219 1 96.69 280 LEU A C 1
ATOM 2235 O O . LEU A 1 280 ? -0.167 32.344 28.234 1 96.69 280 LEU A O 1
ATOM 2239 N N . PRO A 1 281 ? -0.758 30.312 28.875 1 96.56 281 PRO A N 1
ATOM 2240 C CA . PRO A 1 281 ? 0.509 30.203 29.609 1 96.56 281 PRO A CA 1
ATOM 2241 C C . PRO A 1 281 ? 1.725 30.422 28.703 1 96.56 281 PRO A C 1
ATOM 2243 O O . PRO A 1 281 ? 2.697 31.062 29.125 1 96.56 281 PRO A O 1
ATOM 2246 N N . PHE A 1 282 ? 1.637 29.969 27.562 1 96.88 282 PHE A N 1
ATOM 2247 C CA . PHE A 1 282 ? 2.777 30.078 26.672 1 96.88 282 PHE A CA 1
ATOM 2248 C C . PHE A 1 282 ? 2.826 31.453 26 1 96.88 282 PHE A C 1
ATOM 2250 O O . PHE A 1 282 ? 3.906 31.953 25.703 1 96.88 282 PHE A O 1
ATOM 2257 N N . MET A 1 283 ? 1.646 32 25.812 1 96 283 MET A N 1
ATOM 2258 C CA . MET A 1 283 ? 1.582 33.375 25.312 1 96 283 MET A CA 1
ATOM 2259 C C . MET A 1 283 ? 2.176 34.344 26.328 1 96 283 MET A C 1
ATOM 2261 O O . MET A 1 283 ? 2.855 35.312 25.953 1 96 283 MET A O 1
ATOM 2265 N N . LEU A 1 284 ? 2.029 34.062 27.547 1 96.31 284 LEU A N 1
ATOM 2266 C CA . LEU A 1 284 ? 2.559 34.906 28.625 1 96.31 284 LEU A CA 1
ATOM 2267 C C . LEU A 1 284 ? 4.055 34.656 28.812 1 96.31 284 LEU A C 1
ATOM 2269 O O . LEU A 1 284 ? 4.793 35.594 29.156 1 96.31 284 LEU A O 1
ATOM 2273 N N . TRP A 1 285 ? 4.422 33.438 28.594 1 96.06 285 TRP A N 1
ATOM 2274 C CA . TRP A 1 285 ? 5.832 33.062 28.734 1 96.06 285 TRP A CA 1
ATOM 2275 C C . TRP A 1 285 ? 6.684 33.812 27.719 1 96.06 285 TRP A C 1
ATOM 2277 O O . TRP A 1 285 ? 7.734 34.375 28.062 1 96.06 285 TRP A O 1
ATOM 2287 N N . SER A 1 286 ? 6.273 33.906 26.438 1 96 286 SER A N 1
ATOM 2288 C CA . SER A 1 286 ? 6.934 34.625 25.375 1 96 286 SER A CA 1
ATOM 2289 C C . SER A 1 286 ? 6.016 34.812 24.172 1 96 286 SER A C 1
ATOM 2291 O O . SER A 1 286 ? 5.973 33.938 23.281 1 96 286 SER A O 1
ATOM 2293 N N . PRO A 1 287 ? 5.414 35.906 24.094 1 94.69 287 PRO A N 1
ATOM 2294 C CA . PRO A 1 287 ? 4.449 36.125 23 1 94.69 287 PRO A CA 1
ATOM 2295 C C . PRO A 1 287 ? 5.09 36.031 21.625 1 94.69 287 PRO A C 1
ATOM 2297 O O . PRO A 1 287 ? 4.527 35.406 20.719 1 94.69 287 PRO A O 1
ATOM 2300 N N . GLU A 1 288 ? 6.191 36.625 21.453 1 92.94 288 GLU A N 1
ATOM 2301 C CA . GLU A 1 288 ? 6.852 36.656 20.156 1 92.94 288 GLU A CA 1
ATOM 2302 C C . GLU A 1 288 ? 7.219 35.25 19.688 1 92.94 288 GLU A C 1
ATOM 2304 O O . GLU A 1 288 ? 6.992 34.875 18.531 1 92.94 288 GLU A O 1
ATOM 2309 N N . ALA A 1 289 ? 7.688 34.5 20.578 1 93.56 289 ALA A N 1
ATOM 2310 C CA . ALA A 1 289 ? 8.094 33.125 20.234 1 93.56 289 ALA A CA 1
ATOM 2311 C C . ALA A 1 289 ? 6.883 32.25 19.969 1 93.56 289 ALA A C 1
ATOM 2313 O O . ALA A 1 289 ? 6.891 31.438 19.031 1 93.56 289 ALA A O 1
ATOM 2314 N N . PHE A 1 290 ? 5.91 32.5 20.734 1 94.94 290 PHE A N 1
ATOM 2315 C CA . PHE A 1 290 ? 4.723 31.656 20.641 1 94.94 290 PHE A CA 1
ATOM 2316 C C . PHE A 1 290 ? 3.977 31.906 19.344 1 94.94 290 PHE A C 1
ATOM 2318 O O . PHE A 1 290 ? 3.438 30.984 18.734 1 94.94 290 PHE A O 1
ATOM 2325 N N . LEU A 1 291 ? 3.932 33.062 18.812 1 92.5 291 LEU A N 1
ATOM 2326 C CA . LEU A 1 291 ? 3.15 33.438 17.641 1 92.5 291 LEU A CA 1
ATOM 2327 C C . LEU A 1 291 ? 3.729 32.844 16.375 1 92.5 291 LEU A C 1
ATOM 2329 O O . LEU A 1 291 ? 3.078 32.812 15.328 1 92.5 291 LEU A O 1
ATOM 2333 N N . HIS A 1 292 ? 4.844 32.156 16.484 1 88.31 292 HIS A N 1
ATOM 2334 C CA . HIS A 1 292 ? 5.422 31.469 15.344 1 88.31 292 HIS A CA 1
ATOM 2335 C C . HIS A 1 292 ? 4.602 30.234 14.969 1 88.31 292 HIS A C 1
ATOM 2337 O O . HIS A 1 292 ? 4.781 29.672 13.883 1 88.31 292 HIS A O 1
ATOM 2343 N N . ILE A 1 293 ? 3.709 29.875 15.805 1 91.31 293 ILE A N 1
ATOM 2344 C CA . ILE A 1 293 ? 2.877 28.719 15.5 1 91.31 293 ILE A CA 1
ATOM 2345 C C . ILE A 1 293 ? 1.969 29.047 14.312 1 91.31 293 ILE A C 1
ATOM 2347 O O . ILE A 1 293 ? 1.429 28.141 13.672 1 91.31 293 ILE A O 1
ATOM 2351 N N . PHE A 1 294 ? 1.822 30.312 13.945 1 86.75 294 PHE A N 1
ATOM 2352 C CA . PHE A 1 294 ? 0.965 30.734 12.836 1 86.75 294 PHE A CA 1
ATOM 2353 C C . PHE A 1 294 ? 1.769 30.875 11.555 1 86.75 294 PHE A C 1
ATOM 2355 O O . PHE A 1 294 ? 1.212 31.188 10.5 1 86.75 294 PHE A O 1
ATOM 2362 N N . THR A 1 295 ? 2.959 30.469 11.5 1 77.31 295 THR A N 1
ATOM 2363 C CA . THR A 1 295 ? 3.799 30.609 10.32 1 77.31 295 THR A CA 1
ATOM 2364 C C . THR A 1 295 ? 3.469 29.531 9.289 1 77.31 295 THR A C 1
ATOM 2366 O O . THR A 1 295 ? 2.98 28.453 9.641 1 77.31 295 THR A O 1
ATOM 2369 N N . THR A 1 296 ? 3.691 29.984 7.969 1 75.19 296 THR A N 1
ATOM 2370 C CA . THR A 1 296 ? 3.459 29.078 6.852 1 75.19 296 THR A CA 1
ATOM 2371 C C . THR A 1 296 ? 4.727 28.297 6.512 1 75.19 296 THR A C 1
ATOM 2373 O O . THR A 1 296 ? 5.816 28.641 6.98 1 75.19 296 THR A O 1
ATOM 2376 N N . ASP A 1 297 ? 4.566 27.234 5.824 1 79.62 297 ASP A N 1
ATOM 2377 C CA . ASP A 1 297 ? 5.652 26.328 5.449 1 79.62 297 ASP A CA 1
ATOM 2378 C C . ASP A 1 297 ? 6.426 26.875 4.25 1 79.62 297 ASP A C 1
ATOM 2380 O O . ASP A 1 297 ? 7.266 26.188 3.674 1 79.62 297 ASP A O 1
ATOM 2384 N N . LEU A 1 298 ? 6.32 28.141 3.984 1 84.06 298 LEU A N 1
ATOM 2385 C CA . LEU A 1 298 ? 6.867 28.672 2.738 1 84.06 298 LEU A CA 1
ATOM 2386 C C . LEU A 1 298 ? 8.383 28.797 2.82 1 84.06 298 LEU A C 1
ATOM 2388 O O . LEU A 1 298 ? 9.055 28.938 1.796 1 84.06 298 LEU A O 1
ATOM 2392 N N . ASN A 1 299 ? 8.828 28.672 4.004 1 89.62 299 ASN A N 1
ATOM 2393 C CA . ASN A 1 299 ? 10.281 28.75 4.172 1 89.62 299 ASN A CA 1
ATOM 2394 C C . ASN A 1 299 ? 10.945 27.391 4.004 1 89.62 299 ASN A C 1
ATOM 2396 O O . ASN A 1 299 ? 12.172 27.297 4.008 1 89.62 299 ASN A O 1
ATOM 2400 N N . THR A 1 300 ? 10.203 26.406 3.791 1 94.06 300 THR A N 1
ATOM 2401 C CA . THR A 1 300 ? 10.719 25.062 3.531 1 94.06 300 THR A CA 1
ATOM 2402 C C . THR A 1 300 ? 10.648 24.734 2.043 1 94.06 300 THR A C 1
ATOM 2404 O O . THR A 1 300 ? 9.984 25.453 1.276 1 94.06 300 THR A O 1
ATOM 2407 N N . ILE A 1 301 ? 11.32 23.734 1.674 1 94.19 301 ILE A N 1
ATOM 2408 C CA . ILE A 1 301 ? 11.211 23.328 0.28 1 94.19 301 ILE A CA 1
ATOM 2409 C C . ILE A 1 301 ? 9.844 22.672 0.037 1 94.19 301 ILE A C 1
ATOM 2411 O O . ILE A 1 301 ? 9.273 22.062 0.941 1 94.19 301 ILE A O 1
ATOM 2415 N N . PRO A 1 302 ? 9.336 22.844 -1.178 1 94.81 302 PRO A N 1
ATOM 2416 C CA . PRO A 1 302 ? 8.078 22.156 -1.493 1 94.81 302 PRO A CA 1
ATOM 2417 C C . PRO A 1 302 ? 8.234 20.641 -1.576 1 94.81 302 PRO A C 1
ATOM 2419 O O . PRO A 1 302 ? 9.227 20.156 -2.119 1 94.81 302 PRO A O 1
ATOM 2422 N N . VAL A 1 303 ? 7.328 19.984 -0.964 1 94 303 VAL A N 1
ATOM 2423 C CA . VAL A 1 303 ? 7.305 18.531 -1.026 1 94 303 VAL A CA 1
ATOM 2424 C C . VAL A 1 303 ? 5.863 18.031 -1.121 1 94 303 VAL A C 1
ATOM 2426 O O . VAL A 1 303 ? 4.941 18.703 -0.641 1 94 303 VAL A O 1
ATOM 2429 N N . GLY A 1 304 ? 5.719 16.891 -1.804 1 92.56 304 GLY A N 1
ATOM 2430 C CA . GLY A 1 304 ? 4.395 16.297 -1.854 1 92.56 304 GLY A CA 1
ATOM 2431 C C . GLY A 1 304 ? 4.266 15.219 -2.91 1 92.56 304 GLY A C 1
ATOM 2432 O O . GLY A 1 304 ? 5.07 15.156 -3.84 1 92.56 304 GLY A O 1
ATOM 2433 N N . PHE A 1 305 ? 3.207 14.406 -2.674 1 88.25 305 PHE A N 1
ATOM 2434 C CA . PHE A 1 305 ? 2.902 13.367 -3.65 1 88.25 305 PHE A CA 1
ATOM 2435 C C . PHE A 1 305 ? 1.564 13.641 -4.328 1 88.25 305 PHE A C 1
ATOM 2437 O O . PHE A 1 305 ? 1.057 12.789 -5.066 1 88.25 305 PHE A O 1
ATOM 2444 N N . THR A 1 306 ? 1.028 14.758 -3.945 1 91.88 306 THR A N 1
ATOM 2445 C CA . THR A 1 306 ? -0.174 15.273 -4.586 1 91.88 306 THR A CA 1
ATOM 2446 C C . THR A 1 306 ? -0.258 16.797 -4.426 1 91.88 306 THR A C 1
ATOM 2448 O O . THR A 1 306 ? 0.575 17.391 -3.746 1 91.88 306 THR A O 1
ATOM 2451 N N . GLY A 1 307 ? -1.167 17.344 -5.258 1 94.44 307 GLY A N 1
ATOM 2452 C CA . GLY A 1 307 ? -1.405 18.781 -5.086 1 94.44 307 GLY A CA 1
ATOM 2453 C C . GLY A 1 307 ? -0.755 19.625 -6.164 1 94.44 307 GLY A C 1
ATOM 2454 O O . GLY A 1 307 ? 0.021 19.109 -6.977 1 94.44 307 GLY A O 1
ATOM 2455 N N . MET A 1 308 ? -1.028 20.859 -6.082 1 94.12 308 MET A N 1
ATOM 2456 C CA . MET A 1 308 ? -0.467 21.844 -7 1 94.12 308 MET A CA 1
ATOM 2457 C C . MET A 1 308 ? 1.045 21.938 -6.828 1 94.12 308 MET A C 1
ATOM 2459 O O . MET A 1 308 ? 1.766 22.219 -7.793 1 94.12 308 MET A O 1
ATOM 2463 N N . THR A 1 309 ? 1.47 21.672 -5.664 1 96.12 309 THR A N 1
ATOM 2464 C CA . THR A 1 309 ? 2.895 21.766 -5.367 1 96.12 309 THR A CA 1
ATOM 2465 C C . THR A 1 309 ? 3.688 20.781 -6.23 1 96.12 309 THR A C 1
ATOM 2467 O O . THR A 1 309 ? 4.82 21.078 -6.621 1 96.12 309 THR A O 1
ATOM 2470 N N . LEU A 1 310 ? 3.105 19.672 -6.469 1 95.38 310 LEU A N 1
ATOM 2471 C CA . LEU A 1 310 ? 3.77 18.672 -7.297 1 95.38 310 LEU A CA 1
ATOM 2472 C C . LEU A 1 310 ? 3.98 19.188 -8.711 1 95.38 310 LEU A C 1
ATOM 2474 O O . LEU A 1 310 ? 5.047 19 -9.297 1 95.38 310 LEU A O 1
ATOM 2478 N N . LEU A 1 311 ? 3.059 19.891 -9.242 1 93.69 311 LEU A N 1
ATOM 2479 C CA . LEU A 1 311 ? 3.178 20.5 -10.57 1 93.69 311 LEU A CA 1
ATOM 2480 C C . LEU A 1 311 ? 4.219 21.609 -10.562 1 93.69 311 LEU A C 1
ATOM 2482 O O . LEU A 1 311 ? 4.91 21.828 -11.562 1 93.69 311 LEU A O 1
ATOM 2486 N N . ASN A 1 312 ? 4.305 22.156 -9.477 1 94.94 312 ASN A N 1
ATOM 2487 C CA . ASN A 1 312 ? 5.219 23.281 -9.336 1 94.94 312 ASN A CA 1
ATOM 2488 C C . ASN A 1 312 ? 6.676 22.828 -9.297 1 94.94 312 ASN A C 1
ATOM 2490 O O . ASN A 1 312 ? 7.484 23.234 -10.125 1 94.94 312 ASN A O 1
ATOM 2494 N N . PHE A 1 313 ? 6.992 21.906 -8.391 1 94.94 313 PHE A N 1
ATOM 2495 C CA . PHE A 1 313 ? 8.406 21.641 -8.188 1 94.94 313 PHE A CA 1
ATOM 2496 C C . PHE A 1 313 ? 8.914 20.609 -9.203 1 94.94 313 PHE A C 1
ATOM 2498 O O . PHE A 1 313 ? 10.125 20.406 -9.336 1 94.94 313 PHE A O 1
ATOM 2505 N N . THR A 1 314 ? 7.98 20.031 -9.969 1 93 314 THR A N 1
ATOM 2506 C CA . THR A 1 314 ? 8.43 19.141 -11.031 1 93 314 THR A CA 1
ATOM 2507 C C . THR A 1 314 ? 8.625 19.906 -12.336 1 93 314 THR A C 1
ATOM 2509 O O . THR A 1 314 ? 8.945 19.312 -13.367 1 93 314 THR A O 1
ATOM 2512 N N . GLY A 1 315 ? 8.344 21.141 -12.383 1 90.69 315 GLY A N 1
ATOM 2513 C CA . GLY A 1 315 ? 8.648 21.984 -13.516 1 90.69 315 GLY A CA 1
ATOM 2514 C C . GLY A 1 315 ? 7.523 22.062 -14.531 1 90.69 315 GLY A C 1
ATOM 2515 O O . GLY A 1 315 ? 7.664 22.688 -15.586 1 90.69 315 GLY A O 1
ATOM 2516 N N . ILE A 1 316 ? 6.465 21.438 -14.266 1 90.5 316 ILE A N 1
ATOM 2517 C CA . ILE A 1 316 ? 5.34 21.469 -15.195 1 90.5 316 ILE A CA 1
ATOM 2518 C C . ILE A 1 316 ? 4.711 22.859 -15.195 1 90.5 316 ILE A C 1
ATOM 2520 O O . ILE A 1 316 ? 4.355 23.391 -16.25 1 90.5 316 ILE A O 1
ATOM 2524 N N . PHE A 1 317 ? 4.527 23.375 -14.023 1 93.62 317 PHE A N 1
ATOM 2525 C CA . PHE A 1 317 ? 3.887 24.672 -13.852 1 93.62 317 PHE A CA 1
ATOM 2526 C C . PHE A 1 317 ? 4.418 25.375 -12.609 1 93.62 317 PHE A C 1
ATOM 2528 O O . PHE A 1 317 ? 3.783 25.344 -11.555 1 93.62 317 PHE A O 1
ATOM 2535 N N . GLU A 1 318 ? 5.48 26.109 -12.82 1 95.44 318 GLU A N 1
ATOM 2536 C CA . GLU A 1 318 ? 6.105 26.812 -11.711 1 95.44 318 GLU A CA 1
ATOM 2537 C C . GLU A 1 318 ? 5.426 28.156 -11.453 1 95.44 318 GLU A C 1
ATOM 2539 O O . GLU A 1 318 ? 5.191 28.922 -12.391 1 95.44 318 GLU A O 1
ATOM 2544 N N . VAL A 1 319 ? 5.152 28.406 -10.156 1 96 319 VAL A N 1
ATOM 2545 C CA . VAL A 1 319 ? 4.461 29.641 -9.812 1 96 319 VAL A CA 1
ATOM 2546 C C . VAL A 1 319 ? 5.113 30.281 -8.586 1 96 319 VAL A C 1
ATOM 2548 O O . VAL A 1 319 ? 5.832 29.609 -7.84 1 96 319 VAL A O 1
ATOM 2551 N N . GLU A 1 320 ? 4.809 31.547 -8.43 1 96.19 320 GLU A N 1
ATOM 2552 C CA . GLU A 1 320 ? 5.25 32.25 -7.234 1 96.19 320 GLU A CA 1
ATOM 2553 C C . GLU A 1 320 ? 4.594 31.688 -5.977 1 96.19 320 GLU A C 1
ATOM 2555 O O . GLU A 1 320 ? 3.422 31.312 -6.004 1 96.19 320 GLU A O 1
ATOM 2560 N N . PRO A 1 321 ? 5.379 31.75 -4.836 1 94.94 321 PRO A N 1
ATOM 2561 C CA . PRO A 1 321 ? 4.852 31.172 -3.604 1 94.94 321 PRO A CA 1
ATOM 2562 C C . PRO A 1 321 ? 3.559 31.844 -3.139 1 94.94 321 PRO A C 1
ATOM 2564 O O . PRO A 1 321 ? 2.725 31.188 -2.496 1 94.94 321 PRO A O 1
ATOM 2567 N N . TRP A 1 322 ? 3.41 33.094 -3.406 1 93.88 322 TRP A N 1
ATOM 2568 C CA . TRP A 1 322 ? 2.209 33.781 -2.945 1 93.88 322 TRP A CA 1
ATOM 2569 C C . TRP A 1 322 ? 0.955 33.125 -3.533 1 93.88 322 TRP A C 1
ATOM 2571 O O . TRP A 1 322 ? -0.132 33.25 -2.963 1 93.88 322 TRP A O 1
ATOM 2581 N N . TYR A 1 323 ? 1.07 32.531 -4.695 1 95.69 323 TYR A N 1
ATOM 2582 C CA . TYR A 1 323 ? -0.049 31.859 -5.34 1 95.69 323 TYR A CA 1
ATOM 2583 C C . TYR A 1 323 ? -0.642 30.797 -4.422 1 95.69 323 TYR A C 1
ATOM 2585 O O . TYR A 1 323 ? -1.863 30.656 -4.336 1 95.69 323 TYR A O 1
ATOM 2593 N N . PHE A 1 324 ? 0.193 30.062 -3.748 1 95.25 324 PHE A N 1
ATOM 2594 C CA . PHE A 1 324 ? -0.255 28.984 -2.863 1 95.25 324 PHE A CA 1
ATOM 2595 C C . PHE A 1 324 ? -1.065 29.562 -1.702 1 95.25 324 PHE A C 1
ATOM 2597 O O . PHE A 1 324 ? -2.148 29.047 -1.395 1 95.25 324 PHE A O 1
ATOM 2604 N N . THR A 1 325 ? -0.634 30.594 -1.115 1 93.88 325 THR A N 1
ATOM 2605 C CA . THR A 1 325 ? -1.314 31.219 0.019 1 93.88 325 THR A CA 1
ATOM 2606 C C . THR A 1 325 ? -2.656 31.797 -0.408 1 93.88 325 THR A C 1
ATOM 2608 O O . THR A 1 325 ? -3.674 31.578 0.257 1 93.88 325 THR A O 1
ATOM 2611 N N . ILE A 1 326 ? -2.641 32.469 -1.455 1 93.88 326 ILE A N 1
ATOM 2612 C CA . ILE A 1 326 ? -3.859 33.094 -1.935 1 93.88 326 ILE A CA 1
ATOM 2613 C C . ILE A 1 326 ? -4.883 32.031 -2.326 1 93.88 326 ILE A C 1
ATOM 2615 O O . ILE A 1 326 ? -6.07 32.156 -2.014 1 93.88 326 ILE A O 1
ATOM 2619 N N . MET A 1 327 ? -4.406 31.031 -2.977 1 94.12 327 MET A N 1
ATOM 2620 C CA . MET A 1 327 ? -5.332 29.984 -3.414 1 94.12 327 MET A CA 1
ATOM 2621 C C . MET A 1 327 ? -5.91 29.234 -2.219 1 94.12 327 MET A C 1
ATOM 2623 O O . MET A 1 327 ? -7.094 28.891 -2.211 1 94.12 327 MET A O 1
ATOM 2627 N N . MET A 1 328 ? -5.129 28.953 -1.211 1 94.5 328 MET A N 1
ATOM 2628 C CA . MET A 1 328 ? -5.656 28.312 -0.008 1 94.5 328 MET A CA 1
ATOM 2629 C C . MET A 1 328 ? -6.746 29.172 0.627 1 94.5 328 MET A C 1
ATOM 2631 O O . MET A 1 328 ? -7.809 28.672 0.988 1 94.5 328 MET A O 1
ATOM 2635 N N . GLY A 1 329 ? -6.504 30.469 0.735 1 93.12 329 GLY A N 1
ATOM 2636 C CA . GLY A 1 329 ? -7.496 31.375 1.276 1 93.12 329 GLY A CA 1
ATOM 2637 C C . GLY A 1 329 ? -8.75 31.469 0.426 1 93.12 329 GLY A C 1
ATOM 2638 O O . GLY A 1 329 ? -9.867 31.406 0.946 1 93.12 329 GLY A O 1
ATOM 2639 N N . ALA A 1 330 ? -8.523 31.531 -0.881 1 91.62 330 ALA A N 1
ATOM 2640 C CA . ALA A 1 330 ? -9.641 31.672 -1.806 1 91.62 330 ALA A CA 1
ATOM 2641 C C . ALA A 1 330 ? -10.516 30.422 -1.794 1 91.62 330 ALA A C 1
ATOM 2643 O O . ALA A 1 330 ? -11.742 30.516 -1.7 1 91.62 330 ALA A O 1
ATOM 2644 N N . ILE A 1 331 ? -9.898 29.297 -1.834 1 92.62 331 ILE A N 1
ATOM 2645 C CA . ILE A 1 331 ? -10.648 28.047 -1.831 1 92.62 331 ILE A CA 1
ATOM 2646 C C . ILE A 1 331 ? -11.328 27.859 -0.479 1 92.62 331 ILE A C 1
ATOM 2648 O O . ILE A 1 331 ? -12.469 27.391 -0.413 1 92.62 331 ILE A O 1
ATOM 2652 N N . GLY A 1 332 ? -10.617 28.203 0.595 1 94 332 GLY A N 1
ATOM 2653 C CA . GLY A 1 332 ? -11.219 28.125 1.917 1 94 332 GLY A CA 1
ATOM 2654 C C . GLY A 1 332 ? -12.445 29 2.072 1 94 332 GLY A C 1
ATOM 2655 O O . GLY A 1 332 ? -13.492 28.531 2.521 1 94 332 GLY A O 1
ATOM 2656 N N . LEU A 1 333 ? -12.367 30.219 1.645 1 93 333 LEU A N 1
ATOM 2657 C CA . LEU A 1 333 ? -13.477 31.172 1.771 1 93 333 LEU A CA 1
ATOM 2658 C C . LEU A 1 333 ? -14.633 30.781 0.855 1 93 333 LEU A C 1
ATOM 2660 O O . LEU A 1 333 ? -15.797 30.844 1.257 1 93 333 LEU A O 1
ATOM 2664 N N . PHE A 1 334 ? -14.258 30.406 -0.267 1 89.38 334 PHE A N 1
ATOM 2665 C CA . PHE A 1 334 ? -15.281 29.969 -1.212 1 89.38 334 PHE A CA 1
ATOM 2666 C C . PHE A 1 334 ? -16.016 28.75 -0.695 1 89.38 334 PHE A C 1
ATOM 2668 O O . PHE A 1 334 ? -17.25 28.672 -0.777 1 89.38 334 PHE A O 1
ATOM 2675 N N . SER A 1 335 ? -15.242 27.797 -0.243 1 92.19 335 SER A N 1
ATOM 2676 C CA . SER A 1 335 ? -15.859 26.594 0.297 1 92.19 335 SER A CA 1
ATOM 2677 C C . SER A 1 335 ? -16.75 26.906 1.495 1 92.19 335 SER A C 1
ATOM 2679 O O . SER A 1 335 ? -17.828 26.344 1.642 1 92.19 335 SER A O 1
ATOM 2681 N N . LEU A 1 336 ? -16.297 27.812 2.293 1 94.44 336 LEU A N 1
ATOM 2682 C CA . LEU A 1 336 ? -17.094 28.203 3.455 1 94.44 336 LEU A CA 1
ATOM 2683 C C . LEU A 1 336 ? -18.391 28.891 3.029 1 94.44 336 LEU A C 1
ATOM 2685 O O . LEU A 1 336 ? -19.453 28.641 3.605 1 94.44 336 LEU A O 1
ATOM 2689 N N . TYR A 1 337 ? -18.297 29.719 2.074 1 91.25 337 TYR A N 1
ATOM 2690 C CA . TYR A 1 337 ? -19.469 30.391 1.547 1 91.25 337 TYR A CA 1
ATOM 2691 C C . TYR A 1 337 ? -20.469 29.391 0.958 1 91.25 337 TYR A C 1
ATOM 2693 O O . TYR A 1 337 ? -21.656 29.453 1.245 1 91.25 337 TYR A O 1
ATOM 2701 N N . LEU A 1 338 ? -19.922 28.516 0.168 1 86.88 338 LEU A N 1
ATOM 2702 C CA . LEU A 1 338 ? -20.781 27.5 -0.438 1 86.88 338 LEU A CA 1
ATOM 2703 C C . LEU A 1 338 ? -21.422 26.625 0.63 1 86.88 338 LEU A C 1
ATOM 2705 O O . LEU A 1 338 ? -22.609 26.281 0.526 1 86.88 338 LEU A O 1
ATOM 2709 N N . TYR A 1 339 ? -20.625 26.281 1.624 1 90.44 339 TYR A N 1
ATOM 2710 C CA . TYR A 1 339 ? -21.125 25.469 2.719 1 90.44 339 TYR A CA 1
ATOM 2711 C C . TYR A 1 339 ? -22.234 26.188 3.488 1 90.44 339 TYR A C 1
ATOM 2713 O O . TYR A 1 339 ? -23.234 25.578 3.861 1 90.44 339 TYR A O 1
ATOM 2721 N N . TYR A 1 340 ? -22.109 27.438 3.656 1 92.69 340 TYR A N 1
ATOM 2722 C 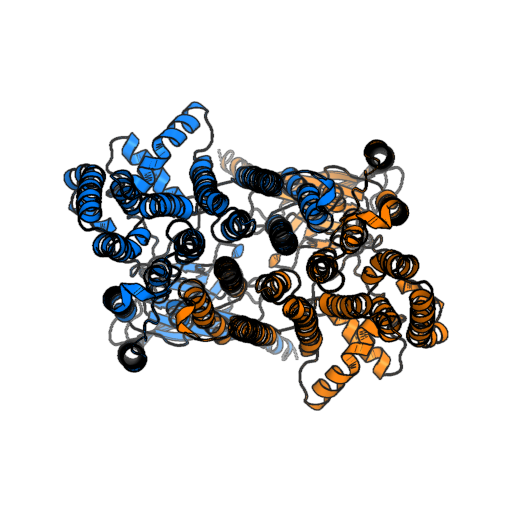CA . TYR A 1 340 ? -23.109 28.25 4.332 1 92.69 340 TYR A CA 1
ATOM 2723 C C . TYR A 1 340 ? -24.375 28.344 3.496 1 92.69 340 TYR A C 1
ATOM 2725 O O . TYR A 1 340 ? -25.484 28.109 3.996 1 92.69 340 TYR A O 1
ATOM 2733 N N . LYS A 1 341 ? -24.219 28.625 2.283 1 86.88 341 LYS A N 1
ATOM 2734 C CA . LYS A 1 341 ? -25.359 28.875 1.395 1 86.88 341 LYS A CA 1
ATOM 2735 C C . LYS A 1 341 ? -26.141 27.594 1.126 1 86.88 341 LYS A C 1
ATOM 2737 O O . LYS A 1 341 ? -27.375 27.609 1.077 1 86.88 341 LYS A O 1
ATOM 2742 N N . ALA A 1 342 ? -25.422 26.578 0.943 1 85.25 342 ALA A N 1
ATOM 2743 C CA . ALA A 1 342 ? -26.078 25.312 0.607 1 85.25 342 ALA A CA 1
ATOM 2744 C C . ALA A 1 342 ? -26.031 24.344 1.781 1 85.25 342 ALA A C 1
ATOM 2746 O O . ALA A 1 342 ? -25.891 23.141 1.587 1 85.25 342 ALA A O 1
ATOM 2747 N N . PHE A 1 343 ? -26.156 24.828 2.982 1 88.81 343 PHE A N 1
ATOM 2748 C CA . PHE A 1 343 ? -25.953 24.031 4.195 1 88.81 343 PHE A CA 1
ATOM 2749 C C . PHE A 1 343 ? -26.922 22.859 4.242 1 88.81 343 PHE A C 1
ATOM 2751 O O . PHE A 1 343 ? -26.547 21.766 4.664 1 88.81 343 PHE A O 1
ATOM 2758 N N . LYS A 1 344 ? -28.062 22.969 3.793 1 82.31 344 LYS A N 1
ATOM 2759 C CA . LYS A 1 344 ? -29.078 21.906 3.883 1 82.31 344 LYS A CA 1
ATOM 2760 C C . LYS A 1 344 ? -28.656 20.688 3.078 1 82.31 344 LYS A C 1
ATOM 2762 O O . LYS A 1 344 ? -28.875 19.547 3.508 1 82.31 344 LYS A O 1
ATOM 2767 N N . THR A 1 345 ? -27.953 21.031 1.973 1 77.88 345 THR A N 1
ATOM 2768 C CA . THR A 1 345 ? -27.562 19.953 1.077 1 77.88 345 THR A CA 1
ATOM 2769 C C . THR A 1 345 ? -26.156 19.453 1.418 1 77.88 345 THR A C 1
ATOM 2771 O O . THR A 1 345 ? -25.875 18.266 1.259 1 77.88 345 THR A O 1
ATOM 2774 N N . LEU A 1 346 ? -25.344 20.344 1.922 1 86.75 346 LEU A N 1
ATOM 2775 C CA . LEU A 1 346 ? -23.938 20.031 2.076 1 86.75 346 LEU A CA 1
ATOM 2776 C C . LEU A 1 346 ? -23.578 19.812 3.545 1 86.75 346 LEU A C 1
ATOM 2778 O O . LEU A 1 346 ? -22.406 19.719 3.896 1 86.75 346 LEU A O 1
ATOM 2782 N N . ARG A 1 347 ? -24.484 19.672 4.285 1 87.81 347 ARG A N 1
ATOM 2783 C CA . ARG A 1 347 ? -24.312 19.672 5.738 1 87.81 347 ARG A CA 1
ATOM 2784 C C . ARG A 1 347 ? -23.25 18.688 6.168 1 87.81 347 ARG A C 1
ATOM 2786 O O . ARG A 1 347 ? -22.359 19.016 6.945 1 87.81 347 ARG A O 1
ATOM 2793 N N . GLU A 1 348 ? -23.188 17.469 5.598 1 90.25 348 GLU A N 1
ATOM 2794 C CA . GLU A 1 348 ? -22.312 16.406 6.07 1 90.25 348 GLU A CA 1
ATOM 2795 C C . GLU A 1 348 ? -21.047 16.312 5.23 1 90.25 348 GLU A C 1
ATOM 2797 O O . GLU A 1 348 ? -20.219 15.414 5.434 1 90.25 348 GLU A O 1
ATOM 2802 N N . THR A 1 349 ? -20.797 17.297 4.328 1 90.88 349 THR A N 1
ATOM 2803 C CA . THR A 1 349 ? -19.625 17.266 3.461 1 90.88 349 THR A CA 1
ATOM 2804 C C . THR A 1 349 ? -18.484 18.062 4.062 1 90.88 349 THR A C 1
ATOM 2806 O O . THR A 1 349 ? -17.484 18.359 3.383 1 90.88 349 THR A O 1
ATOM 2809 N N . LEU A 1 350 ? -18.562 18.422 5.262 1 94.31 350 LEU A N 1
ATOM 2810 C CA . LEU A 1 350 ? -17.641 19.375 5.875 1 94.31 350 LEU A CA 1
ATOM 2811 C C . LEU A 1 350 ? -16.219 18.828 5.855 1 94.31 350 LEU A C 1
ATOM 2813 O O . LEU A 1 350 ? -15.258 19.594 5.75 1 94.31 350 LEU A O 1
ATOM 2817 N N . TRP A 1 351 ? -16.031 17.469 5.867 1 95.5 351 TRP A N 1
ATOM 2818 C CA . TRP A 1 351 ? -14.711 16.859 5.977 1 95.5 351 TRP A CA 1
ATOM 2819 C C . TRP A 1 351 ? -13.945 16.969 4.66 1 95.5 351 TRP A C 1
ATOM 2821 O O . TRP A 1 351 ? -12.734 16.75 4.617 1 95.5 351 TRP A O 1
ATOM 2831 N N . ILE A 1 352 ? -14.562 17.344 3.566 1 94.19 352 ILE A N 1
ATOM 2832 C CA . ILE A 1 352 ? -13.977 17.375 2.229 1 94.19 352 ILE A CA 1
ATOM 2833 C C . ILE A 1 352 ? -13.203 18.688 2.041 1 94.19 352 ILE A C 1
ATOM 2835 O O . ILE A 1 352 ? -12.188 18.719 1.345 1 94.19 352 ILE A O 1
ATOM 2839 N N . TYR A 1 353 ? -13.602 19.672 2.641 1 95.56 353 TYR A N 1
ATOM 2840 C CA . TYR A 1 353 ? -13.141 21.016 2.312 1 95.56 353 TYR A CA 1
ATOM 2841 C C . TYR A 1 353 ? -11.695 21.219 2.75 1 95.56 353 TYR A C 1
ATOM 2843 O O . TYR A 1 353 ? -10.898 21.812 2.023 1 95.56 353 TYR A O 1
ATOM 2851 N N . PRO A 1 354 ? -11.312 20.719 3.945 1 96.88 354 PRO A N 1
ATOM 2852 C CA . PRO A 1 354 ? -9.883 20.828 4.254 1 96.88 354 PRO A CA 1
ATOM 2853 C C . PRO A 1 354 ? -9 20.156 3.199 1 96.88 354 PRO A C 1
ATOM 2855 O O . PRO A 1 354 ? -7.898 20.641 2.918 1 96.88 354 PRO A O 1
ATOM 2858 N N . MET A 1 355 ? -9.469 19.109 2.652 1 95.81 355 MET A N 1
ATOM 2859 C CA . MET A 1 355 ? -8.695 18.422 1.621 1 95.81 355 MET A CA 1
ATOM 2860 C C . MET A 1 355 ? -8.547 19.297 0.381 1 95.81 355 MET A C 1
ATOM 2862 O O . MET A 1 355 ? -7.465 19.344 -0.211 1 95.81 355 MET A O 1
ATOM 2866 N N . LEU A 1 356 ? -9.586 19.984 0.045 1 93.56 356 LEU A N 1
ATOM 2867 C CA . LEU A 1 356 ? -9.539 20.875 -1.108 1 93.56 356 LEU A CA 1
ATOM 2868 C C . LEU A 1 356 ? -8.562 22.016 -0.874 1 93.56 356 LEU A C 1
ATOM 2870 O O . LEU A 1 356 ? -7.797 22.375 -1.769 1 93.56 356 LEU A O 1
ATOM 2874 N N . VAL A 1 357 ? -8.617 22.484 0.268 1 95.44 357 VAL A N 1
ATOM 2875 C CA . VAL A 1 357 ? -7.719 23.594 0.614 1 95.44 357 VAL A CA 1
ATOM 2876 C C . VAL A 1 357 ? -6.273 23.109 0.588 1 95.44 357 VAL A C 1
ATOM 2878 O O . VAL A 1 357 ? -5.406 23.75 -0.003 1 95.44 357 VAL A O 1
ATOM 2881 N N . MET A 1 358 ? -6.047 21.969 1.159 1 96.06 358 MET A N 1
ATOM 2882 C CA . MET A 1 358 ? -4.684 21.469 1.316 1 96.06 358 MET A CA 1
ATOM 2883 C C . MET A 1 358 ? -4.102 21.047 -0.028 1 96.06 358 MET A C 1
ATOM 2885 O O . MET A 1 358 ? -2.881 20.953 -0.178 1 96.06 358 MET A O 1
ATOM 2889 N N . TRP A 1 359 ? -4.949 20.75 -0.985 1 95.62 359 TRP A N 1
ATOM 2890 C CA . TRP A 1 359 ? -4.449 20.391 -2.311 1 95.62 359 TRP A CA 1
ATOM 2891 C C . TRP A 1 359 ? -3.648 21.547 -2.912 1 95.62 359 TRP A C 1
ATOM 2893 O O . TRP A 1 359 ? -2.754 21.328 -3.73 1 95.62 359 TRP A O 1
ATOM 2903 N N . PHE A 1 360 ? -3.814 22.781 -2.451 1 94.56 360 PHE A N 1
ATOM 2904 C CA . PHE A 1 360 ? -3.107 23.953 -2.947 1 94.56 360 PHE A CA 1
ATOM 2905 C C . PHE A 1 360 ? -2.02 24.375 -1.969 1 94.56 360 PHE A C 1
ATOM 2907 O O . PHE A 1 360 ? -1.478 25.484 -2.078 1 94.56 360 PHE A O 1
ATOM 2914 N N . SER A 1 361 ? -1.727 23.547 -1.027 1 95.31 361 SER A N 1
ATOM 2915 C CA . SER A 1 361 ? -0.697 23.891 -0.051 1 95.31 361 SER A CA 1
ATOM 2916 C C . SER A 1 361 ? 0.7 23.719 -0.64 1 95.31 361 SER A C 1
ATOM 2918 O O . SER A 1 361 ? 0.891 22.953 -1.594 1 95.31 361 SER A O 1
ATOM 2920 N N . TRP A 1 362 ? 1.63 24.453 -0.032 1 95.31 362 TRP A N 1
ATOM 2921 C CA . TRP A 1 362 ? 3.037 24.422 -0.418 1 95.31 362 TRP A CA 1
ATOM 2922 C C . TRP A 1 362 ? 3.645 23.047 -0.145 1 95.31 362 TRP A C 1
ATOM 2924 O O . TRP A 1 362 ? 4.535 22.594 -0.871 1 95.31 362 TRP A O 1
ATOM 2934 N N . ARG A 1 363 ? 3.127 22.438 0.855 1 94.44 363 ARG A N 1
ATOM 2935 C CA . ARG A 1 363 ? 3.502 21.078 1.216 1 94.44 363 ARG A CA 1
ATOM 2936 C C . ARG A 1 363 ? 2.271 20.188 1.345 1 94.44 363 ARG A C 1
ATOM 2938 O O . ARG A 1 363 ? 1.274 20.578 1.955 1 94.44 363 ARG A O 1
ATOM 2945 N N . THR A 1 364 ? 2.369 19.016 0.734 1 94 364 THR A N 1
ATOM 2946 C CA . THR A 1 364 ? 1.231 18.109 0.772 1 94 364 THR A CA 1
ATOM 2947 C C . THR A 1 364 ? 1.66 16.719 1.254 1 94 364 THR A C 1
ATOM 2949 O O . THR A 1 364 ? 1.862 15.812 0.447 1 94 364 THR A O 1
ATOM 2952 N N . LEU A 1 365 ? 1.619 16.594 2.564 1 91.12 365 LEU A N 1
ATOM 2953 C CA . LEU A 1 365 ? 1.951 15.312 3.162 1 91.12 365 LEU A CA 1
ATOM 2954 C C . LEU A 1 365 ? 0.72 14.414 3.24 1 91.12 365 LEU A C 1
ATOM 2956 O O . LEU A 1 365 ? -0.411 14.906 3.229 1 91.12 365 LEU A O 1
ATOM 2960 N N . THR A 1 366 ? 0.901 13.156 3.316 1 89 366 THR A N 1
ATOM 2961 C CA . THR A 1 366 ? -0.179 12.18 3.297 1 89 366 THR A CA 1
ATOM 2962 C C . THR A 1 366 ? -1.124 12.391 4.477 1 89 366 THR A C 1
ATOM 2964 O O . THR A 1 366 ? -2.342 12.25 4.336 1 89 366 THR A O 1
ATOM 2967 N N . GLU A 1 367 ? -0.622 12.773 5.586 1 88.31 367 GLU A N 1
ATOM 2968 C CA . GLU A 1 367 ? -1.436 12.922 6.785 1 88.31 367 GLU A CA 1
ATOM 2969 C C . GLU A 1 367 ? -2.404 14.094 6.652 1 88.31 367 GLU A C 1
ATOM 2971 O O . GLU A 1 367 ? -3.408 14.156 7.367 1 88.31 367 GLU A O 1
ATOM 2976 N N . TYR A 1 368 ? -2.121 14.938 5.699 1 92.12 368 TYR A N 1
ATOM 2977 C CA . TYR A 1 368 ? -2.992 16.094 5.492 1 92.12 368 TYR A CA 1
ATOM 2978 C C . TYR A 1 368 ? -4.305 15.672 4.836 1 92.12 368 TYR A C 1
ATOM 2980 O O . TYR A 1 368 ? -5.27 16.438 4.824 1 92.12 368 TYR A O 1
ATOM 2988 N N . PHE A 1 369 ? -4.305 14.445 4.355 1 91.31 369 PHE A N 1
ATOM 2989 C CA . PHE A 1 369 ? -5.445 14.07 3.527 1 91.31 369 PHE A CA 1
ATOM 2990 C C . PHE A 1 369 ? -6.125 12.82 4.078 1 91.31 369 PHE A C 1
ATOM 2992 O O . PHE A 1 369 ? -7.344 12.68 3.984 1 91.31 369 PHE A O 1
ATOM 2999 N N . MET A 1 370 ? -5.484 12.008 4.77 1 88.19 370 MET A N 1
ATOM 3000 C CA . MET A 1 370 ? -5.957 10.641 4.98 1 88.19 370 MET A CA 1
ATOM 3001 C C . MET A 1 370 ? -6.844 10.562 6.219 1 88.19 370 MET A C 1
ATOM 3003 O O . MET A 1 370 ? -7.574 9.586 6.398 1 88.19 370 MET A O 1
ATOM 3007 N N . ILE A 1 371 ? -6.867 11.492 7.035 1 88.19 371 ILE A N 1
ATOM 3008 C CA . ILE A 1 371 ? -7.676 11.445 8.25 1 88.19 371 ILE A CA 1
ATOM 3009 C C . ILE A 1 371 ? -9.117 11.828 7.922 1 88.19 371 ILE A C 1
ATOM 3011 O O . ILE A 1 371 ? -10.055 11.305 8.531 1 88.19 371 ILE A O 1
ATOM 3015 N N . TRP A 1 372 ? -9.32 12.625 6.969 1 92.25 372 TRP A N 1
ATOM 3016 C CA . TRP A 1 372 ? -10.625 13.203 6.668 1 92.25 372 TRP A CA 1
ATOM 3017 C C . TRP A 1 372 ? -11.602 12.133 6.188 1 92.25 372 TRP A C 1
ATOM 3019 O O . TRP A 1 372 ? -12.742 12.07 6.648 1 92.25 372 TRP A O 1
ATOM 3029 N N . PRO A 1 373 ? -11.156 11.25 5.301 1 88.31 373 PRO A N 1
ATOM 3030 C CA . PRO A 1 373 ? -12.094 10.188 4.902 1 88.31 373 PRO A CA 1
ATOM 3031 C C . PRO A 1 373 ? -12.516 9.305 6.078 1 88.31 373 PRO A C 1
ATOM 3033 O O . PRO A 1 373 ? -13.641 8.797 6.098 1 88.31 373 PRO A O 1
ATOM 3036 N N . MET A 1 374 ? -11.688 9.164 7.008 1 85.75 374 MET A N 1
ATOM 3037 C CA . MET A 1 374 ? -12.062 8.391 8.188 1 85.75 374 MET A CA 1
ATOM 3038 C C . MET A 1 374 ? -13.203 9.078 8.945 1 85.75 374 MET A C 1
ATOM 3040 O O . MET A 1 374 ? -14.148 8.422 9.383 1 85.75 374 MET A O 1
ATOM 3044 N N . LEU A 1 375 ? -13.109 10.297 9.039 1 90.5 375 LEU A N 1
ATOM 3045 C CA . LEU A 1 375 ? -14.125 11.062 9.766 1 90.5 375 LEU A CA 1
ATOM 3046 C C . LEU A 1 375 ? -15.422 11.133 8.969 1 90.5 375 LEU A C 1
ATOM 3048 O O . LEU A 1 375 ? -16.5 11.336 9.539 1 90.5 375 LEU A O 1
ATOM 3052 N N . MET A 1 376 ? -15.383 10.961 7.684 1 90.31 376 MET A N 1
ATOM 3053 C CA . MET A 1 376 ? -16.562 11 6.832 1 90.31 376 MET A CA 1
ATOM 3054 C C . MET A 1 376 ? -17.531 9.875 7.199 1 90.31 376 MET A C 1
ATOM 3056 O O . MET A 1 376 ? -18.734 10 7.004 1 90.31 376 MET A O 1
ATOM 3060 N N . PHE A 1 377 ? -17.031 8.82 7.738 1 86.12 377 PHE A N 1
ATOM 3061 C CA . PHE A 1 377 ? -17.906 7.734 8.141 1 86.12 377 PHE A CA 1
ATOM 3062 C C . PHE A 1 377 ? -18.891 8.195 9.219 1 86.12 377 PHE A C 1
ATOM 3064 O O . PHE A 1 377 ? -20.031 7.762 9.258 1 86.12 377 PHE A O 1
ATOM 3071 N N . LEU A 1 378 ? -18.406 9.062 10.078 1 88.44 378 LEU A N 1
ATOM 3072 C CA . LEU A 1 378 ? -19.281 9.586 11.117 1 88.44 378 LEU A CA 1
ATOM 3073 C C . LEU A 1 378 ? -20.422 10.391 10.5 1 88.44 378 LEU A C 1
ATOM 3075 O O . LEU A 1 378 ? -21.578 10.281 10.945 1 88.44 378 LEU A O 1
ATOM 3079 N N . SER A 1 379 ? -20.062 11.148 9.508 1 89.25 379 SER A N 1
ATOM 3080 C CA . SER A 1 379 ? -21.078 11.906 8.797 1 89.25 379 SER A CA 1
ATOM 3081 C C . SER A 1 379 ? -22.109 10.984 8.133 1 89.25 379 SER A C 1
ATOM 3083 O O . SER A 1 379 ? -23.297 11.258 8.156 1 89.25 379 SER A O 1
ATOM 3085 N N . VAL A 1 380 ? -21.672 9.984 7.59 1 83.44 380 VAL A N 1
ATOM 3086 C CA . VAL A 1 380 ? -22.562 9.031 6.934 1 83.44 380 VAL A CA 1
ATOM 3087 C C . VAL A 1 380 ? -23.516 8.422 7.961 1 83.44 380 VAL A C 1
ATOM 3089 O O . VAL A 1 380 ? -24.703 8.297 7.703 1 83.44 380 VAL A O 1
ATOM 3092 N N . PHE A 1 381 ? -23 8.078 9.117 1 83.19 381 PHE A N 1
ATOM 3093 C CA . PHE A 1 381 ? -23.828 7.445 10.141 1 83.19 381 PHE A CA 1
ATOM 3094 C C . PHE A 1 381 ? -24.828 8.438 10.711 1 83.19 381 PHE A C 1
ATOM 3096 O O . PHE A 1 381 ? -25.938 8.055 11.102 1 83.19 381 PHE A O 1
ATOM 3103 N N . ARG A 1 382 ? -24.453 9.641 10.719 1 82.12 382 ARG A N 1
ATOM 3104 C CA . ARG A 1 382 ? -25.391 10.664 11.172 1 82.12 382 ARG A CA 1
ATOM 3105 C C . ARG A 1 382 ? -26.469 10.938 10.133 1 82.12 382 ARG A C 1
ATOM 3107 O O . ARG A 1 382 ? -27.625 11.164 10.477 1 82.12 382 ARG A O 1
ATOM 3114 N N . LEU A 1 383 ? -26.078 10.938 8.922 1 77.31 383 LEU A N 1
ATOM 3115 C CA . LEU A 1 383 ? -27 11.18 7.816 1 77.31 383 LEU A CA 1
ATOM 3116 C C . LEU A 1 383 ? -28.109 10.141 7.805 1 77.31 383 LEU A C 1
ATOM 3118 O O . LEU A 1 383 ? -29.25 10.461 7.473 1 77.31 383 LEU A O 1
ATOM 3122 N N . TYR A 1 384 ? -27.844 9.008 8.156 1 71.62 384 TYR A N 1
ATOM 3123 C CA . TYR A 1 384 ? -28.844 7.949 8.039 1 71.62 384 TYR A CA 1
ATOM 3124 C C . TYR A 1 384 ? -29.297 7.469 9.414 1 71.62 384 TYR A C 1
ATOM 3126 O O . TYR A 1 384 ? -29.719 6.32 9.57 1 71.62 384 TYR A O 1
ATOM 3134 N N . ASP A 1 385 ? -29.094 8.219 10.406 1 61.09 385 ASP A N 1
ATOM 3135 C CA . ASP A 1 385 ? -29.641 7.91 11.719 1 61.09 385 ASP A CA 1
ATOM 3136 C C . ASP A 1 385 ? -31.172 7.875 11.688 1 61.09 385 ASP A C 1
ATOM 3138 O O . ASP A 1 385 ? -31.812 8.852 11.297 1 61.09 385 ASP A O 1
ATOM 3142 N N . PHE A 1 386 ? -31.797 6.66 11.398 1 47.72 386 PHE A N 1
ATOM 3143 C CA . PHE A 1 386 ? -33.219 6.363 11.258 1 47.72 386 PHE A CA 1
ATOM 3144 C C . PHE A 1 386 ? -34.031 7.051 12.359 1 47.72 386 PHE A C 1
ATOM 3146 O O . PHE A 1 386 ? -35.219 7.23 12.234 1 47.72 386 PHE A O 1
ATOM 3153 N N . SER A 1 387 ? -33.531 7.121 13.57 1 45.72 387 SER A N 1
ATOM 3154 C CA . SER A 1 387 ? -34.469 7.715 14.531 1 45.72 387 SER A CA 1
ATOM 3155 C C . SER A 1 387 ? -34.906 9.109 14.086 1 45.72 387 SER A C 1
ATOM 3157 O O . SER A 1 387 ? -36.031 9.539 14.391 1 45.72 387 SER A O 1
ATOM 3159 N N . THR A 1 388 ? -34.062 9.875 13.586 1 41.91 388 THR A N 1
ATOM 3160 C CA . THR A 1 388 ? -34.406 11.211 13.102 1 41.91 388 THR A CA 1
ATOM 3161 C C . THR A 1 388 ? -34.656 11.195 11.594 1 41.91 388 THR A C 1
ATOM 3163 O O . THR A 1 388 ? -34.531 12.227 10.93 1 41.91 388 THR A O 1
ATOM 3166 N N . VAL A 1 389 ? -34.656 10.125 10.977 1 39.09 389 VAL A N 1
ATOM 3167 C CA . VAL A 1 389 ? -34.781 9.953 9.539 1 39.09 389 VAL A CA 1
ATOM 3168 C C . VAL A 1 389 ? -35.844 10.93 8.992 1 39.09 389 VAL A C 1
ATOM 3170 O O . VAL A 1 389 ? -37.031 10.805 9.281 1 39.09 389 VAL A O 1
ATOM 3173 N N . GLN A 1 390 ? -35.625 12.062 9.039 1 37.72 390 GLN A N 1
ATOM 3174 C CA . GLN A 1 390 ? -36.5 12.828 8.148 1 37.72 390 GLN A CA 1
ATOM 3175 C C . GLN A 1 390 ? -36.531 12.211 6.754 1 37.72 390 GLN A C 1
ATOM 3177 O O . GLN A 1 390 ? -35.469 12.07 6.109 1 37.72 390 GLN A O 1
ATOM 3182 N N . THR A 1 391 ? -37.312 11.141 6.52 1 39.5 391 THR A N 1
ATOM 3183 C CA . THR A 1 391 ? -37.656 10.516 5.25 1 39.5 391 THR A CA 1
ATOM 3184 C C . THR A 1 391 ? -37.438 11.484 4.094 1 39.5 391 THR A C 1
ATOM 3186 O O . THR A 1 391 ? -37.406 11.07 2.932 1 39.5 391 THR A O 1
ATOM 3189 N N . ASN A 1 392 ? -37.844 12.695 4.238 1 39.5 392 ASN A N 1
ATOM 3190 C CA . ASN A 1 392 ? -38 13.594 3.094 1 39.5 392 ASN A CA 1
ATOM 3191 C C . ASN A 1 392 ? -36.656 14.266 2.748 1 39.5 392 ASN A C 1
ATOM 3193 O O . ASN A 1 392 ? -36.188 15.141 3.479 1 39.5 392 ASN A O 1
ATOM 3197 N N . PHE A 1 393 ? -35.812 13.562 2.293 1 41.91 393 PHE A N 1
ATOM 3198 C CA . PHE A 1 393 ? -34.719 14.336 1.745 1 41.91 393 PHE A CA 1
ATOM 3199 C C . PHE A 1 393 ? -35.219 15.57 1.003 1 41.91 393 PHE A C 1
ATOM 3201 O O . PHE A 1 393 ? -36.094 15.461 0.134 1 41.91 393 PHE A O 1
ATOM 3208 N N . PRO A 1 394 ? -35.156 16.656 1.587 1 42.12 394 PRO A N 1
ATOM 3209 C CA . PRO A 1 394 ? -35.719 17.781 0.839 1 42.12 394 PRO A CA 1
ATOM 3210 C C . PRO A 1 394 ? -35.25 17.828 -0.608 1 42.12 394 PRO A C 1
ATOM 3212 O O . PRO A 1 394 ? -34.094 17.453 -0.893 1 42.12 394 PRO A O 1
ATOM 3215 N N . GLU A 1 395 ? -36.062 17.641 -1.542 1 45.78 395 GLU A N 1
ATOM 3216 C CA . GLU A 1 395 ? -35.812 17.922 -2.947 1 45.78 395 GLU A CA 1
ATOM 3217 C C . GLU A 1 395 ? -35.031 19.219 -3.104 1 45.78 395 GLU A C 1
ATOM 3219 O O . GLU A 1 395 ? -35.594 20.312 -3.01 1 45.78 395 GLU A O 1
ATOM 3224 N N . ILE A 1 396 ? -33.938 19.406 -2.516 1 45.34 396 ILE A N 1
ATOM 3225 C CA . ILE A 1 396 ? -33.312 20.719 -2.684 1 45.34 396 ILE A CA 1
ATOM 3226 C C . ILE A 1 396 ? -32.688 20.812 -4.07 1 45.34 396 ILE A C 1
ATOM 3228 O O . ILE A 1 396 ? -31.859 19.984 -4.438 1 45.34 396 ILE A O 1
ATOM 3232 N N . ARG A 1 397 ? -33.281 21.656 -4.887 1 49.47 397 ARG A N 1
ATOM 3233 C CA . ARG A 1 397 ? -32.781 22.078 -6.191 1 49.47 397 ARG A CA 1
ATOM 3234 C C . ARG A 1 397 ? -31.453 22.812 -6.051 1 49.47 397 ARG A C 1
ATOM 3236 O O . ARG A 1 397 ? -31.406 23.891 -5.453 1 49.47 397 ARG A O 1
ATOM 3243 N N . LEU A 1 398 ? -30.344 22.141 -5.98 1 55.12 398 LEU A N 1
ATOM 3244 C CA . LEU A 1 398 ? -29.078 22.844 -6.074 1 55.12 398 LEU A CA 1
ATOM 3245 C C . LEU A 1 398 ? -29.125 23.906 -7.172 1 55.12 398 LEU A C 1
ATOM 3247 O O . LEU A 1 398 ? -29.578 23.641 -8.289 1 55.12 398 LEU A O 1
ATOM 3251 N N . PRO A 1 399 ? -28.984 25.156 -6.789 1 60.69 399 PRO A N 1
ATOM 3252 C CA . PRO A 1 399 ? -28.922 26.109 -7.91 1 60.69 399 PRO A CA 1
ATOM 3253 C C . PRO A 1 399 ? -27.734 25.828 -8.836 1 60.69 399 PRO A C 1
ATOM 3255 O O . PRO A 1 399 ? -26.656 26.391 -8.648 1 60.69 399 PRO A O 1
ATOM 3258 N N . LYS A 1 400 ? -27.859 24.859 -9.703 1 62.5 400 LYS A N 1
ATOM 3259 C CA . LYS A 1 400 ? -26.812 24.391 -10.602 1 62.5 400 LYS A CA 1
ATOM 3260 C C . LYS A 1 400 ? -26.109 25.547 -11.297 1 62.5 400 LYS A C 1
ATOM 3262 O O . LYS A 1 400 ? -24.891 25.547 -11.445 1 62.5 400 LYS A O 1
ATOM 3267 N N . LYS A 1 401 ? -26.922 26.469 -11.648 1 65.5 401 LYS A N 1
ATOM 3268 C CA . LYS A 1 401 ? -26.359 27.594 -12.375 1 65.5 401 LYS A CA 1
ATOM 3269 C C . LYS A 1 401 ? -25.422 28.406 -11.469 1 65.5 401 LYS A C 1
ATOM 3271 O O . LYS A 1 401 ? -24.359 28.844 -11.898 1 65.5 401 LYS A O 1
ATOM 3276 N N . GLU A 1 402 ? -25.844 28.422 -10.227 1 67.5 402 GLU A N 1
ATOM 3277 C CA . GLU A 1 402 ? -25.016 29.219 -9.312 1 67.5 402 GLU A CA 1
ATOM 3278 C C . GLU A 1 402 ? -23.719 28.484 -8.953 1 67.5 402 GLU A C 1
ATOM 3280 O O . GLU A 1 402 ? -22.641 29.078 -8.961 1 67.5 402 GLU A O 1
ATOM 3285 N N . ILE A 1 403 ? -23.891 27.25 -8.727 1 68.56 403 ILE A N 1
ATOM 3286 C CA . ILE A 1 403 ? -22.719 26.453 -8.367 1 68.56 403 ILE A CA 1
ATOM 3287 C C . ILE A 1 403 ? -21.766 26.359 -9.555 1 68.56 403 ILE A C 1
ATOM 3289 O O . ILE A 1 403 ? -20.547 26.5 -9.406 1 68.56 403 ILE A O 1
ATOM 3293 N N . GLY A 1 404 ? -22.328 26.188 -10.648 1 69 404 GLY A N 1
ATOM 3294 C CA . GLY A 1 404 ? -21.516 26.156 -11.859 1 69 404 GLY A CA 1
ATOM 3295 C C . GLY A 1 404 ? -20.766 27.453 -12.109 1 69 404 GLY A C 1
ATOM 3296 O O . GLY A 1 404 ? -19.594 27.438 -12.469 1 69 404 GLY A O 1
ATOM 3297 N N . THR A 1 405 ? -21.438 28.5 -11.883 1 69.75 405 THR A N 1
ATOM 3298 C CA . THR A 1 405 ? -20.828 29.797 -12.078 1 69.75 405 THR A CA 1
ATOM 3299 C C . THR A 1 405 ? -19.688 30.016 -11.078 1 69.75 405 THR A C 1
ATOM 3301 O O . THR A 1 405 ? -18.625 30.531 -11.43 1 69.75 405 THR A O 1
ATOM 3304 N N . ILE A 1 406 ? -19.953 29.547 -9.938 1 68.38 406 ILE A N 1
ATOM 3305 C CA . ILE A 1 406 ? -18.938 29.719 -8.906 1 68.38 406 ILE A CA 1
ATOM 3306 C C . ILE A 1 406 ? -17.719 28.875 -9.227 1 68.38 406 ILE A C 1
ATOM 3308 O O . ILE A 1 406 ? -16.578 29.328 -9.086 1 68.38 406 ILE A O 1
ATOM 3312 N N . PHE A 1 407 ? -17.969 27.703 -9.68 1 73.25 407 PHE A N 1
ATOM 3313 C CA . PHE A 1 407 ? -16.875 26.812 -10.047 1 73.25 407 PHE A CA 1
ATOM 3314 C C . PHE A 1 407 ? -16.094 27.391 -11.227 1 73.25 407 PHE A C 1
ATOM 3316 O O . PHE A 1 407 ? -14.867 27.344 -11.242 1 73.25 407 PHE A O 1
ATOM 3323 N N . LEU A 1 408 ? -16.828 27.906 -12.141 1 74.81 408 LEU A N 1
ATOM 3324 C CA . LEU A 1 408 ? -16.172 28.516 -13.297 1 74.81 408 LEU A CA 1
ATOM 3325 C C . LEU A 1 408 ? -15.367 29.734 -12.883 1 74.81 408 LEU A C 1
ATOM 3327 O O . LEU A 1 408 ? -14.258 29.953 -13.383 1 74.81 408 LEU A O 1
ATOM 3331 N N . LEU A 1 409 ? -15.945 30.453 -12.031 1 75.5 409 LEU A N 1
ATOM 3332 C CA . LEU A 1 409 ? -15.234 31.625 -11.531 1 75.5 409 LEU A CA 1
ATOM 3333 C C . LEU A 1 409 ? -13.969 31.219 -10.781 1 75.5 409 LEU A C 1
ATOM 3335 O O . LEU A 1 409 ? -12.906 31.828 -10.969 1 75.5 409 LEU A O 1
ATOM 3339 N N . LEU A 1 410 ? -14.078 30.234 -9.992 1 77.25 410 LEU A N 1
ATOM 3340 C CA . LEU A 1 410 ? -12.93 29.766 -9.234 1 77.25 410 LEU A CA 1
ATOM 3341 C C . LEU A 1 410 ? -11.844 29.234 -10.172 1 77.25 410 LEU A C 1
ATOM 3343 O O . LEU A 1 410 ? -10.656 29.516 -9.969 1 77.25 410 LEU A O 1
ATOM 3347 N N . PHE A 1 411 ? -12.297 28.578 -11.109 1 79.12 411 PHE A N 1
ATOM 3348 C CA . PHE A 1 411 ? -11.359 28.047 -12.086 1 79.12 411 PHE A CA 1
ATOM 3349 C C . PHE A 1 411 ? -10.672 29.172 -12.859 1 79.12 411 PHE A C 1
ATOM 3351 O O . PHE A 1 411 ? -9.469 29.125 -13.102 1 79.12 411 PHE A O 1
ATOM 3358 N N . THR A 1 412 ? -11.453 30.125 -13.172 1 78.25 412 THR A N 1
ATOM 3359 C CA . THR A 1 412 ? -10.906 31.25 -13.93 1 78.25 412 THR A CA 1
ATOM 3360 C C . THR A 1 412 ? -9.953 32.062 -13.062 1 78.25 412 THR A C 1
ATOM 3362 O O . THR A 1 412 ? -8.891 32.469 -13.531 1 78.25 412 THR A O 1
ATOM 3365 N N . VAL A 1 413 ? -10.359 32.219 -11.852 1 81.81 413 VAL A N 1
ATOM 3366 C CA . VAL A 1 413 ? -9.5 33 -10.945 1 81.81 413 VAL A CA 1
ATOM 3367 C C . VAL A 1 413 ? -8.227 32.188 -10.664 1 81.81 413 VAL A C 1
ATOM 3369 O O . VAL A 1 413 ? -7.125 32.75 -10.727 1 81.81 413 VAL A O 1
ATOM 3372 N N . ALA A 1 414 ? -8.383 30.953 -10.359 1 85.38 414 ALA A N 1
ATOM 3373 C CA . ALA A 1 414 ? -7.223 30.109 -10.094 1 85.38 414 ALA A CA 1
ATOM 3374 C C . ALA A 1 414 ? -6.293 30.062 -11.305 1 85.38 414 ALA A C 1
ATOM 3376 O O . ALA A 1 414 ? -5.074 30.172 -11.164 1 85.38 414 ALA A O 1
ATOM 3377 N N . GLY A 1 415 ? -6.918 29.984 -12.414 1 87.12 415 GLY A N 1
ATOM 3378 C CA . GLY A 1 415 ? -6.137 29.938 -13.641 1 87.12 415 GLY A CA 1
ATOM 3379 C C . GLY A 1 415 ? -5.453 31.266 -13.953 1 87.12 415 GLY A C 1
ATOM 3380 O O . GLY A 1 415 ? -4.266 31.281 -14.281 1 87.12 415 GLY A O 1
ATOM 3381 N N . SER A 1 416 ? -6.195 32.312 -13.844 1 88.19 416 SER A N 1
ATOM 3382 C CA . SER A 1 416 ? -5.637 33.625 -14.141 1 88.19 416 SER A CA 1
ATOM 3383 C C . SER A 1 416 ? -4.523 34 -13.164 1 88.19 416 SER A C 1
ATOM 3385 O O . SER A 1 416 ? -3.457 34.469 -13.578 1 88.19 416 SER A O 1
ATOM 3387 N N . LEU A 1 417 ? -4.816 33.781 -11.945 1 91.69 417 LEU A N 1
ATOM 3388 C CA . LEU A 1 417 ? -3.775 34.031 -10.953 1 91.69 417 LEU A CA 1
ATOM 3389 C C . LEU A 1 417 ? -2.574 33.125 -11.18 1 91.69 417 LEU A C 1
ATOM 3391 O O . LEU A 1 417 ? -1.432 33.531 -10.945 1 91.69 417 LEU A O 1
ATOM 3395 N N . GLY A 1 418 ? -2.885 31.969 -11.586 1 93 418 GLY A N 1
ATOM 3396 C CA . GLY A 1 418 ? -1.815 31.031 -11.891 1 93 418 GLY A CA 1
ATOM 3397 C C . GLY A 1 418 ? -0.919 31.5 -13.023 1 93 418 GLY A C 1
ATOM 3398 O O . GLY A 1 418 ? 0.307 31.406 -12.93 1 93 418 GLY A O 1
ATOM 3399 N N . VAL A 1 419 ? -1.538 31.984 -14.016 1 91.75 419 VAL A N 1
ATOM 3400 C CA . VAL A 1 419 ? -0.779 32.469 -15.164 1 91.75 419 VAL A CA 1
ATOM 3401 C C . VAL A 1 419 ? 0.058 33.688 -14.75 1 91.75 419 VAL A C 1
ATOM 3403 O O . VAL A 1 419 ? 1.222 33.812 -15.141 1 91.75 419 VAL A O 1
ATOM 3406 N N . ILE A 1 420 ? -0.526 34.562 -14.016 1 94.25 420 ILE A N 1
ATOM 3407 C CA . ILE A 1 420 ? 0.198 35.719 -13.531 1 94.25 420 ILE A CA 1
ATOM 3408 C C . ILE A 1 420 ? 1.388 35.281 -12.68 1 94.25 420 ILE A C 1
ATOM 3410 O O . ILE A 1 420 ? 2.51 35.75 -12.875 1 94.25 420 ILE A O 1
ATOM 3414 N N . ALA A 1 421 ? 1.129 34.406 -11.742 1 96.06 421 ALA A N 1
ATOM 3415 C CA . ALA A 1 421 ? 2.18 33.906 -10.859 1 96.06 421 ALA A CA 1
ATOM 3416 C C . ALA A 1 421 ? 3.273 33.188 -11.656 1 96.06 421 ALA A C 1
ATOM 3418 O O . ALA A 1 421 ? 4.457 33.312 -11.328 1 96.06 421 ALA A O 1
ATOM 3419 N N . HIS A 1 422 ? 2.854 32.469 -12.625 1 95.5 422 HIS A N 1
ATOM 3420 C CA . HIS A 1 422 ? 3.809 31.75 -13.461 1 95.5 422 HIS A CA 1
ATOM 3421 C C . HIS A 1 422 ? 4.672 32.719 -14.266 1 95.5 422 HIS A C 1
ATOM 3423 O O . HIS A 1 422 ? 5.891 32.531 -14.359 1 95.5 422 HIS A O 1
ATOM 3429 N N . THR A 1 423 ? 4.043 33.656 -14.883 1 95.12 423 THR A N 1
ATOM 3430 C CA . THR A 1 423 ? 4.77 34.656 -15.68 1 95.12 423 THR A CA 1
ATOM 3431 C C . THR A 1 423 ? 5.766 35.406 -14.812 1 95.12 423 THR A C 1
ATOM 3433 O O . THR A 1 423 ? 6.895 35.656 -15.234 1 95.12 423 THR A O 1
ATOM 3436 N N . GLN A 1 424 ? 5.312 35.75 -13.703 1 95.25 424 GLN A N 1
ATOM 3437 C CA . GLN A 1 424 ? 6.211 36.438 -12.773 1 95.25 424 GLN A CA 1
ATOM 3438 C C . GLN A 1 424 ? 7.379 35.531 -12.383 1 95.25 424 GLN A C 1
ATOM 3440 O O . GLN A 1 424 ? 8.523 35.969 -12.328 1 95.25 424 GLN A O 1
ATOM 3445 N N . TYR A 1 425 ? 7.09 34.344 -12.086 1 95.94 425 TYR A N 1
ATOM 3446 C CA . TYR A 1 425 ? 8.117 33.375 -11.719 1 95.94 425 TYR A CA 1
ATOM 3447 C C . TYR A 1 425 ? 9.164 33.25 -12.812 1 95.94 425 TYR A C 1
ATOM 3449 O O . TYR A 1 425 ? 10.367 33.344 -12.555 1 95.94 425 TYR A O 1
ATOM 3457 N N . VAL A 1 426 ? 8.75 33.031 -14.016 1 93.56 426 VAL A N 1
ATOM 3458 C CA . VAL A 1 426 ? 9.641 32.781 -15.156 1 93.56 426 VAL A CA 1
ATOM 3459 C C . VAL A 1 426 ? 10.477 34.031 -15.422 1 93.56 426 VAL A C 1
ATOM 3461 O O . VAL A 1 426 ? 11.672 33.938 -15.727 1 93.56 426 VAL A O 1
ATOM 3464 N N . SER A 1 427 ? 9.883 35.156 -15.281 1 93.69 427 SER A N 1
ATOM 3465 C CA . SER A 1 427 ? 10.586 36.406 -15.578 1 93.69 427 SER A CA 1
ATOM 3466 C C . SER A 1 427 ? 11.648 36.688 -14.531 1 93.69 427 SER A C 1
ATOM 3468 O O . SER A 1 427 ? 12.656 37.344 -14.828 1 93.69 427 SER A O 1
ATOM 3470 N N . GLN A 1 428 ? 11.445 36.219 -13.422 1 94.12 428 GLN A N 1
ATOM 3471 C CA . GLN A 1 428 ? 12.336 36.594 -12.328 1 94.12 428 GLN A CA 1
ATOM 3472 C C . GLN A 1 428 ? 13.32 35.469 -12.008 1 94.12 428 GLN A C 1
ATOM 3474 O O . GLN A 1 428 ? 14.273 35.656 -11.25 1 94.12 428 GLN A O 1
ATOM 3479 N N . ASP A 1 429 ? 13.156 34.312 -12.547 1 93.75 429 ASP A N 1
ATOM 3480 C CA . ASP A 1 429 ? 14.023 33.188 -12.297 1 93.75 429 ASP A CA 1
ATOM 3481 C C . ASP A 1 429 ? 15.438 33.438 -12.805 1 93.75 429 ASP A C 1
ATOM 3483 O O . ASP A 1 429 ? 15.656 33.562 -14.008 1 93.75 429 ASP A O 1
ATOM 3487 N N . PRO A 1 430 ? 16.344 33.406 -11.891 1 94.88 430 PRO A N 1
ATOM 3488 C CA . PRO A 1 430 ? 17.719 33.75 -12.297 1 94.88 430 PRO A CA 1
ATOM 3489 C C . PRO A 1 430 ? 18.562 32.531 -12.664 1 94.88 430 PRO A C 1
ATOM 3491 O O . PRO A 1 430 ? 19.719 32.688 -13.031 1 94.88 430 PRO A O 1
ATOM 3494 N N . LEU A 1 431 ? 18 31.422 -12.602 1 95.19 431 LEU A N 1
ATOM 3495 C CA . LEU A 1 431 ? 18.844 30.234 -12.664 1 95.19 431 LEU A CA 1
ATOM 3496 C C . LEU A 1 431 ? 18.734 29.562 -14.039 1 95.19 431 LEU A C 1
ATOM 3498 O O . LEU A 1 431 ? 17.656 29.484 -14.609 1 95.19 431 LEU A O 1
ATOM 3502 N N . ARG A 1 432 ? 19.875 29.109 -14.508 1 94.19 432 ARG A N 1
ATOM 3503 C CA . ARG A 1 432 ? 19.938 28.234 -15.672 1 94.19 432 ARG A CA 1
ATOM 3504 C C . ARG A 1 432 ? 21.062 27.219 -15.539 1 94.19 432 ARG A C 1
ATOM 3506 O O . ARG A 1 432 ? 22.234 27.609 -15.367 1 94.19 432 ARG A O 1
ATOM 3513 N N . ILE A 1 433 ? 20.703 26 -15.602 1 95.19 433 ILE A N 1
ATOM 3514 C CA . ILE A 1 433 ? 21.734 24.984 -15.578 1 95.19 433 ILE A CA 1
ATOM 3515 C C . ILE A 1 433 ? 22.344 24.828 -16.969 1 95.19 433 ILE A C 1
ATOM 3517 O O . ILE A 1 433 ? 21.641 24.562 -17.938 1 95.19 433 ILE A O 1
ATOM 3521 N N . VAL A 1 434 ? 23.641 24.906 -17.016 1 93.56 434 VAL A N 1
ATOM 3522 C CA . VAL A 1 434 ? 24.359 24.859 -18.281 1 93.56 434 VAL A CA 1
ATOM 3523 C C . VAL A 1 434 ? 24.781 23.422 -18.578 1 93.56 434 VAL A C 1
ATOM 3525 O O . VAL A 1 434 ? 24.656 22.953 -19.719 1 93.56 434 VAL A O 1
ATOM 3528 N N . SER A 1 435 ? 25.297 22.844 -17.547 1 92.31 435 SER A N 1
ATOM 3529 C CA . SER A 1 435 ? 25.766 21.469 -17.766 1 92.31 435 SER A CA 1
ATOM 3530 C C . SER A 1 435 ? 25.797 20.672 -16.469 1 92.31 435 SER A C 1
ATOM 3532 O O . SER A 1 435 ? 25.859 21.266 -15.383 1 92.31 435 SER A O 1
ATOM 3534 N N . VAL A 1 436 ? 25.656 19.422 -16.688 1 93.5 436 VAL A N 1
ATOM 3535 C CA . VAL A 1 436 ? 25.781 18.453 -15.602 1 93.5 436 VAL A CA 1
ATOM 3536 C C . VAL A 1 436 ? 26.766 17.359 -16 1 93.5 436 VAL A C 1
ATOM 3538 O O . VAL A 1 436 ? 26.656 16.797 -17.094 1 93.5 436 VAL A O 1
ATOM 3541 N N . SER A 1 437 ? 27.75 17.1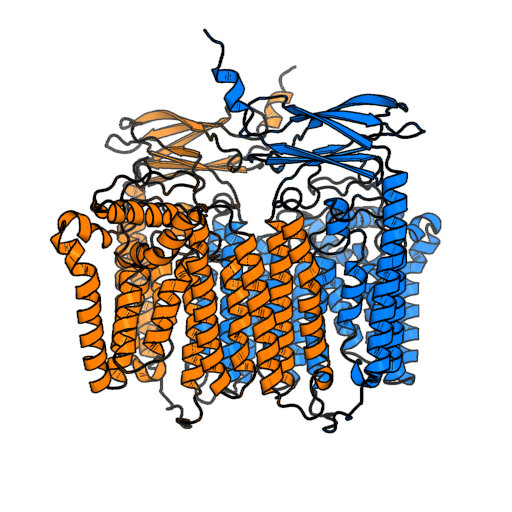41 -15.141 1 89.69 437 SER A N 1
ATOM 3542 C CA . SER A 1 437 ? 28.734 16.094 -15.43 1 89.69 437 SER A CA 1
ATOM 3543 C C . SER A 1 437 ? 28.906 15.156 -14.242 1 89.69 437 SER A C 1
ATOM 3545 O O . SER A 1 437 ? 28.75 15.562 -13.094 1 89.69 437 SER A O 1
ATOM 3547 N N . LEU A 1 438 ? 29.234 13.938 -14.594 1 88.31 438 LEU A N 1
ATOM 3548 C CA . LEU A 1 438 ? 29.422 12.922 -13.57 1 88.31 438 LEU A CA 1
ATOM 3549 C C . LEU A 1 438 ? 30.875 12.898 -13.086 1 88.31 438 LEU A C 1
ATOM 3551 O O . LEU A 1 438 ? 31.797 13.078 -13.883 1 88.31 438 LEU A O 1
ATOM 3555 N N . ASP A 1 439 ? 30.969 12.82 -11.805 1 79.62 439 ASP A N 1
ATOM 3556 C CA . ASP A 1 439 ? 32.312 12.703 -11.266 1 79.62 439 ASP A CA 1
ATOM 3557 C C . ASP A 1 439 ? 32.875 11.305 -11.516 1 79.62 439 ASP A C 1
ATOM 3559 O O . ASP A 1 439 ? 34.062 11.156 -11.859 1 79.62 439 ASP A O 1
ATOM 3563 N N . SER A 1 440 ? 32.031 10.289 -11.195 1 69.69 440 SER A N 1
ATOM 3564 C CA . SER A 1 440 ? 32.5 8.914 -11.391 1 69.69 440 SER A CA 1
ATOM 3565 C C . SER A 1 440 ? 31.625 8.18 -12.391 1 69.69 440 SER A C 1
ATOM 3567 O O . SER A 1 440 ? 30.406 8.375 -12.422 1 69.69 440 SER A O 1
ATOM 3569 N N . LYS A 1 441 ? 32.281 7.531 -13.438 1 62.97 441 LYS A N 1
ATOM 3570 C CA . LYS A 1 441 ? 31.594 6.824 -14.516 1 62.97 441 LYS A CA 1
ATOM 3571 C C . LYS A 1 441 ? 30.938 5.551 -14 1 62.97 441 LYS A C 1
ATOM 3573 O O . LYS A 1 441 ? 30.125 4.934 -14.703 1 62.97 441 LYS A O 1
ATOM 3578 N N . GLY A 1 442 ? 30.844 5.422 -12.711 1 66.19 442 GLY A N 1
ATOM 3579 C CA . GLY A 1 442 ? 30.312 4.152 -12.234 1 66.19 442 GLY A CA 1
ATOM 3580 C C . GLY A 1 442 ? 29.016 4.289 -11.477 1 66.19 442 GLY A C 1
ATOM 3581 O O . GLY A 1 442 ? 28.609 5.402 -11.141 1 66.19 442 GLY A O 1
ATOM 3582 N N . SER A 1 443 ? 28.141 3.316 -11.625 1 66.94 443 SER A N 1
ATOM 3583 C CA . SER A 1 443 ? 26.969 3.191 -10.773 1 66.94 443 SER A CA 1
ATOM 3584 C C . SER A 1 443 ? 27.328 2.561 -9.43 1 66.94 443 SER A C 1
ATOM 3586 O O . SER A 1 443 ? 28.172 1.673 -9.359 1 66.94 443 SER A O 1
ATOM 3588 N N . PRO A 1 444 ? 26.812 3.227 -8.203 1 76.38 444 PRO A N 1
ATOM 3589 C CA . PRO A 1 444 ? 25.797 4.281 -8.102 1 76.38 444 PRO A CA 1
ATOM 3590 C C . PRO A 1 444 ? 26.391 5.684 -8.203 1 76.38 444 PRO A C 1
ATOM 3592 O O . PRO A 1 444 ? 27.578 5.879 -7.918 1 76.38 444 PRO A O 1
ATOM 3595 N N . ILE A 1 445 ? 25.578 6.488 -8.703 1 85 445 ILE A N 1
ATOM 3596 C CA . ILE A 1 445 ? 25.969 7.891 -8.781 1 85 445 ILE A CA 1
ATOM 3597 C C . ILE A 1 445 ? 25.688 8.586 -7.449 1 85 445 ILE A C 1
ATOM 3599 O O . ILE A 1 445 ? 24.562 8.531 -6.945 1 85 445 ILE A O 1
ATOM 3603 N N . TYR A 1 446 ? 26.688 9.125 -6.852 1 87.69 446 TYR A N 1
ATOM 3604 C CA . TYR A 1 446 ? 26.484 9.781 -5.566 1 87.69 446 TYR A CA 1
ATOM 3605 C C . TYR A 1 446 ? 27.016 11.211 -5.602 1 87.69 446 TYR A C 1
ATOM 3607 O O . TYR A 1 446 ? 26.906 11.945 -4.617 1 87.69 446 TYR A O 1
ATOM 3615 N N . SER A 1 447 ? 27.609 11.555 -6.715 1 91.44 447 SER A N 1
ATOM 3616 C CA . SER A 1 447 ? 28.094 12.922 -6.844 1 91.44 447 SER A CA 1
ATOM 3617 C C . SER A 1 447 ? 28.047 13.391 -8.297 1 91.44 447 SER A C 1
ATOM 3619 O O . SER A 1 447 ? 28.203 12.594 -9.219 1 91.44 447 SER A O 1
ATOM 3621 N N . LEU A 1 448 ? 27.812 14.641 -8.398 1 92.69 448 LEU A N 1
ATOM 3622 C CA . LEU A 1 448 ? 27.734 15.312 -9.695 1 92.69 448 LEU A CA 1
ATOM 3623 C C . LEU A 1 448 ? 28.25 16.734 -9.594 1 92.69 448 LEU A C 1
ATOM 3625 O O . LEU A 1 448 ? 28.25 17.328 -8.516 1 92.69 448 LEU A O 1
ATOM 3629 N N . ASN A 1 449 ? 28.734 17.125 -10.781 1 94 449 ASN A N 1
ATOM 3630 C CA . ASN A 1 449 ? 29.047 18.547 -10.922 1 94 449 ASN A CA 1
ATOM 3631 C C . ASN A 1 449 ? 28.016 19.266 -11.781 1 94 449 ASN A C 1
ATOM 3633 O O . ASN A 1 449 ? 27.703 18.828 -12.883 1 94 449 ASN A O 1
ATOM 3637 N N . ILE A 1 450 ? 27.562 20.328 -11.219 1 94.94 450 ILE A N 1
ATOM 3638 C CA . ILE A 1 450 ? 26.531 21.094 -11.906 1 94.94 450 ILE A CA 1
ATOM 3639 C C . ILE A 1 450 ? 27.031 22.516 -12.164 1 94.94 450 ILE A C 1
ATOM 3641 O O . ILE A 1 450 ? 27.375 23.234 -11.227 1 94.94 450 ILE A O 1
ATOM 3645 N N . THR A 1 451 ? 27.031 22.859 -13.398 1 95.69 451 THR A N 1
ATOM 3646 C CA . THR A 1 451 ? 27.375 24.234 -13.742 1 95.69 451 THR A CA 1
ATOM 3647 C C . THR A 1 451 ? 26.109 25.078 -13.922 1 95.69 451 THR A C 1
ATOM 3649 O O . THR A 1 451 ? 25.25 24.75 -14.75 1 95.69 451 THR A O 1
ATOM 3652 N N . VAL A 1 452 ? 26.078 26.141 -13.109 1 96.31 452 VAL A N 1
ATOM 3653 C CA . VAL A 1 452 ? 24.875 26.984 -13.086 1 96.31 452 VAL A CA 1
ATOM 3654 C C . VAL A 1 452 ? 25.25 28.406 -13.5 1 96.31 452 VAL A C 1
ATOM 3656 O O . VAL A 1 452 ? 26.281 28.938 -13.094 1 96.31 452 VAL A O 1
ATOM 3659 N N . GLU A 1 453 ? 24.438 28.953 -14.352 1 96.12 453 GLU A N 1
ATOM 3660 C CA . GLU A 1 453 ? 24.578 30.344 -14.781 1 96.12 453 GLU A CA 1
ATOM 3661 C C . GLU A 1 453 ? 23.516 31.234 -14.125 1 96.12 453 GLU A C 1
ATOM 3663 O O . GLU A 1 453 ? 22.359 30.844 -14.016 1 96.12 453 GLU A O 1
ATOM 3668 N N . ASN A 1 454 ? 23.969 32.375 -13.586 1 96.56 454 ASN A N 1
ATOM 3669 C CA . ASN A 1 454 ? 23.062 33.406 -13.102 1 96.56 454 ASN A CA 1
ATOM 3670 C C . ASN A 1 454 ? 22.688 34.375 -14.211 1 96.56 454 ASN A C 1
ATOM 3672 O O . ASN A 1 454 ? 23.453 35.281 -14.531 1 96.56 454 ASN A O 1
ATOM 3676 N N . ILE A 1 455 ? 21.547 34.25 -14.68 1 94.75 455 ILE A N 1
ATOM 3677 C CA . ILE A 1 455 ? 21.094 35.094 -15.773 1 94.75 455 ILE A CA 1
ATOM 3678 C C . ILE A 1 455 ? 20.312 36.281 -15.219 1 94.75 455 ILE A C 1
ATOM 3680 O O . ILE A 1 455 ? 19.766 37.094 -15.977 1 94.75 455 ILE A O 1
ATOM 3684 N N . GLY A 1 456 ? 20.25 36.406 -13.961 1 93.5 456 GLY A N 1
ATOM 3685 C CA . GLY A 1 456 ? 19.516 37.469 -13.32 1 93.5 456 GLY A CA 1
ATOM 3686 C C . GLY A 1 456 ? 20.312 38.75 -13.18 1 93.5 456 GLY A C 1
ATOM 3687 O O . GLY A 1 456 ? 21.469 38.812 -13.625 1 93.5 456 GLY A O 1
ATOM 3688 N N . LYS A 1 457 ? 19.688 39.688 -12.547 1 92.5 457 LYS A N 1
ATOM 3689 C CA . LYS A 1 457 ? 20.281 41 -12.422 1 92.5 457 LYS A CA 1
ATOM 3690 C C . LYS A 1 457 ? 21.047 41.156 -11.109 1 92.5 457 LYS A C 1
ATOM 3692 O O . LYS A 1 457 ? 21.875 42.062 -10.953 1 92.5 457 LYS A O 1
ATOM 3697 N N . SER A 1 458 ? 20.781 40.281 -10.258 1 93.62 458 SER A N 1
ATOM 3698 C CA . SER A 1 458 ? 21.438 40.344 -8.953 1 93.62 458 SER A CA 1
ATOM 3699 C C . SER A 1 458 ? 22.125 39 -8.641 1 93.62 458 SER A C 1
ATOM 3701 O O . SER A 1 458 ? 21.875 38 -9.297 1 93.62 458 SER A O 1
ATOM 3703 N N . SER A 1 459 ? 22.984 39.156 -7.621 1 94.25 459 SER A N 1
ATOM 3704 C CA . SER A 1 459 ? 23.656 37.938 -7.176 1 94.25 459 SER A CA 1
ATOM 3705 C C . SER A 1 459 ? 22.656 36.906 -6.609 1 94.25 459 SER A C 1
ATOM 3707 O O . SER A 1 459 ? 21.719 37.312 -5.918 1 94.25 459 SER A O 1
ATOM 3709 N N . THR A 1 460 ? 22.891 35.719 -7.012 1 94 460 THR A N 1
ATOM 3710 C CA . THR A 1 460 ? 22 34.656 -6.527 1 94 460 THR A CA 1
ATOM 3711 C C . THR A 1 460 ? 22.797 33.594 -5.785 1 94 460 THR A C 1
ATOM 3713 O O . THR A 1 460 ? 23.969 33.344 -6.082 1 94 460 THR A O 1
ATOM 3716 N N . ASN A 1 461 ? 22.172 32.969 -4.781 1 94.25 461 ASN A N 1
ATOM 3717 C CA . ASN A 1 461 ? 22.781 31.938 -3.953 1 94.25 461 ASN A CA 1
ATOM 3718 C C . ASN A 1 461 ? 22.172 30.562 -4.219 1 94.25 461 ASN A C 1
ATOM 3720 O O . ASN A 1 461 ? 20.938 30.406 -4.176 1 94.25 461 ASN A O 1
ATOM 3724 N N . ILE A 1 462 ? 23.016 29.625 -4.504 1 95.31 462 ILE A N 1
ATOM 3725 C CA . ILE A 1 462 ? 22.5 28.266 -4.602 1 95.31 462 ILE A CA 1
ATOM 3726 C C . ILE A 1 462 ? 22.375 27.656 -3.205 1 95.31 462 ILE A C 1
ATOM 3728 O O . ILE A 1 462 ? 23.359 27.594 -2.457 1 95.31 462 ILE A O 1
ATOM 3732 N N . THR A 1 463 ? 21.25 27.156 -2.932 1 95.25 463 THR A N 1
ATOM 3733 C CA . THR A 1 463 ? 20.969 26.781 -1.548 1 95.25 463 THR A CA 1
ATOM 3734 C C . THR A 1 463 ? 20.875 25.266 -1.4 1 95.25 463 THR A C 1
ATOM 3736 O O . THR A 1 463 ? 21.156 24.719 -0.331 1 95.25 463 THR A O 1
ATOM 3739 N N . LEU A 1 464 ? 20.375 24.609 -2.391 1 95 464 LEU A N 1
ATOM 3740 C CA . LEU A 1 464 ? 20.203 23.172 -2.264 1 95 464 LEU A CA 1
ATOM 3741 C C . LEU A 1 464 ? 20.156 22.5 -3.635 1 95 464 LEU A C 1
ATOM 3743 O O . LEU A 1 464 ? 19.922 23.172 -4.648 1 95 464 LEU A O 1
ATOM 3747 N N . VAL A 1 465 ? 20.469 21.172 -3.619 1 95.69 465 VAL A N 1
ATOM 3748 C CA . VAL A 1 465 ? 20.391 20.344 -4.816 1 95.69 465 VAL A CA 1
ATOM 3749 C C . VAL A 1 465 ? 19.484 19.141 -4.551 1 95.69 465 VAL A C 1
ATOM 3751 O O . VAL A 1 465 ? 19.656 18.438 -3.557 1 95.69 465 VAL A O 1
ATOM 3754 N N . ARG A 1 466 ? 18.5 19 -5.434 1 95.12 466 ARG A N 1
ATOM 3755 C CA . ARG A 1 466 ? 17.625 17.828 -5.426 1 95.12 466 ARG A CA 1
ATOM 3756 C C . ARG A 1 466 ? 17.906 16.938 -6.629 1 95.12 466 ARG A C 1
ATOM 3758 O O . ARG A 1 466 ? 18.234 17.422 -7.711 1 95.12 466 ARG A O 1
ATOM 3765 N N . VAL A 1 467 ? 17.797 15.656 -6.344 1 93.38 467 VAL A N 1
ATOM 3766 C CA . VAL A 1 467 ? 18 14.688 -7.418 1 93.38 467 VAL A CA 1
ATOM 3767 C C . VAL A 1 467 ? 16.828 13.711 -7.461 1 93.38 467 VAL A C 1
ATOM 3769 O O . VAL A 1 467 ? 16.172 13.477 -6.445 1 93.38 467 VAL A O 1
ATOM 3772 N N . SER A 1 468 ? 16.609 13.203 -8.641 1 91.06 468 SER A N 1
ATOM 3773 C CA . SER A 1 468 ? 15.492 12.297 -8.844 1 91.06 468 SER A CA 1
ATOM 3774 C C . SER A 1 468 ? 15.758 10.938 -8.203 1 91.06 468 SER A C 1
ATOM 3776 O O . SER A 1 468 ? 16.469 10.109 -8.773 1 91.06 468 SER A O 1
ATOM 3778 N N . VAL A 1 469 ? 15.234 10.742 -7.078 1 85.25 469 VAL A N 1
ATOM 3779 C CA . VAL A 1 469 ? 15.305 9.469 -6.367 1 85.25 469 VAL A CA 1
ATOM 3780 C C . VAL A 1 469 ? 13.906 9.008 -5.98 1 85.25 469 VAL A C 1
ATOM 3782 O O . VAL A 1 469 ? 13.188 9.711 -5.266 1 85.25 469 VAL A O 1
ATOM 3785 N N . PRO A 1 470 ? 13.5 7.805 -6.402 1 78.12 470 PRO A N 1
ATOM 3786 C CA . PRO A 1 470 ? 12.18 7.316 -6.012 1 78.12 470 PRO A CA 1
ATOM 3787 C C . PRO A 1 470 ? 12.102 6.914 -4.543 1 78.12 470 PRO A C 1
ATOM 3789 O O . PRO A 1 470 ? 13.133 6.828 -3.869 1 78.12 470 PRO A O 1
ATOM 3792 N N . ASP A 1 471 ? 10.898 6.816 -3.949 1 75.5 471 ASP A N 1
ATOM 3793 C CA . ASP A 1 471 ? 10.609 6.324 -2.607 1 75.5 471 ASP A CA 1
ATOM 3794 C C . ASP A 1 471 ? 11.148 7.277 -1.542 1 75.5 471 ASP A C 1
ATOM 3796 O O . ASP A 1 471 ? 11.406 6.867 -0.407 1 75.5 471 ASP A O 1
ATOM 3800 N N . HIS A 1 472 ? 11.406 8.539 -2.037 1 81.88 472 HIS A N 1
ATOM 3801 C CA . HIS A 1 472 ? 11.883 9.547 -1.091 1 81.88 472 HIS A CA 1
ATOM 3802 C C . HIS A 1 472 ? 11.078 10.836 -1.21 1 81.88 472 HIS A C 1
ATOM 3804 O O . HIS A 1 472 ? 10.867 11.344 -2.314 1 81.88 472 HIS A O 1
ATOM 3810 N N . LEU A 1 473 ? 10.82 11.391 -0.083 1 83.56 473 LEU A N 1
ATOM 3811 C CA . LEU A 1 473 ? 9.969 12.578 -0.037 1 83.56 473 LEU A CA 1
ATOM 3812 C C . LEU A 1 473 ? 10.75 13.82 -0.451 1 83.56 473 LEU A C 1
ATOM 3814 O O . LEU A 1 473 ? 10.32 14.562 -1.336 1 83.56 473 LEU A O 1
ATOM 3818 N N . ASN A 1 474 ? 11.891 14.086 0.107 1 89.81 474 ASN A N 1
ATOM 3819 C CA . ASN A 1 474 ? 12.609 15.344 -0.083 1 89.81 474 ASN A CA 1
ATOM 3820 C C . ASN A 1 474 ? 13.523 15.281 -1.303 1 89.81 474 ASN A C 1
ATOM 3822 O O . ASN A 1 474 ? 13.625 16.25 -2.057 1 89.81 474 ASN A O 1
ATOM 3826 N N . MET A 1 475 ? 14.312 14.219 -1.478 1 90.81 475 MET A N 1
ATOM 3827 C CA . MET A 1 475 ? 15.211 13.961 -2.596 1 90.81 475 MET A CA 1
ATOM 3828 C C . MET A 1 475 ? 16.375 14.945 -2.594 1 90.81 475 MET A C 1
ATOM 3830 O O . MET A 1 475 ? 16.844 15.359 -3.656 1 90.81 475 MET A O 1
ATOM 3834 N N . VAL A 1 476 ? 16.75 15.391 -1.388 1 94.19 476 VAL A N 1
ATOM 3835 C CA . VAL A 1 476 ? 17.828 16.359 -1.269 1 94.19 476 VAL A CA 1
ATOM 3836 C C . VAL A 1 476 ? 19.172 15.641 -1.107 1 94.19 476 VAL A C 1
ATOM 3838 O O . VAL A 1 476 ? 19.312 14.773 -0.242 1 94.19 476 VAL A O 1
ATOM 3841 N N . TRP A 1 477 ? 20.094 15.977 -1.921 1 93.94 477 TRP A N 1
ATOM 3842 C CA . TRP A 1 477 ? 21.453 15.461 -1.795 1 93.94 477 TRP A CA 1
ATOM 3843 C C . TRP A 1 477 ? 22.266 16.297 -0.812 1 93.94 477 TRP A C 1
ATOM 3845 O O . TRP A 1 477 ? 22.734 15.781 0.205 1 93.94 477 TRP A O 1
ATOM 3855 N N . ASN A 1 478 ? 22.453 17.562 -1.164 1 92.56 478 ASN A N 1
ATOM 3856 C CA . ASN A 1 478 ? 23.141 18.453 -0.249 1 92.56 478 ASN A CA 1
ATOM 3857 C C . ASN A 1 478 ? 22.562 19.875 -0.302 1 92.56 478 ASN A C 1
ATOM 3859 O O . ASN A 1 478 ? 21.766 20.188 -1.186 1 92.56 478 ASN A O 1
ATOM 3863 N N . TYR A 1 479 ? 22.938 20.609 0.737 1 93.06 479 TYR A N 1
ATOM 3864 C CA . TYR A 1 479 ? 22.469 21.984 0.894 1 93.06 479 TYR A CA 1
ATOM 3865 C C . TYR A 1 479 ? 23.531 22.875 1.505 1 93.06 479 TYR A C 1
ATOM 3867 O O . TYR A 1 479 ? 24.422 22.391 2.209 1 93.06 479 TYR A O 1
ATOM 3875 N N . SER A 1 480 ? 23.562 24.094 1.097 1 90.62 480 SER A N 1
ATOM 3876 C CA . SER A 1 480 ? 24.516 25.078 1.621 1 90.62 480 SER A CA 1
ATOM 3877 C C . SER A 1 480 ? 23.922 26.484 1.62 1 90.62 480 SER A C 1
ATOM 3879 O O . SER A 1 480 ? 23.328 26.906 0.628 1 90.62 480 SER A O 1
ATOM 3881 N N . PRO A 1 481 ? 24.234 27.219 2.672 1 86.25 481 PRO A N 1
ATOM 3882 C CA . PRO A 1 481 ? 23.672 28.578 2.736 1 86.25 481 PRO A CA 1
ATOM 3883 C C . PRO A 1 481 ? 24.516 29.594 1.959 1 86.25 481 PRO A C 1
ATOM 3885 O O . PRO A 1 481 ? 24.047 30.703 1.71 1 86.25 481 PRO A O 1
ATOM 3888 N N . ASN A 1 482 ? 25.641 29.125 1.614 1 83.62 482 ASN A N 1
ATOM 3889 C CA . ASN A 1 482 ? 26.5 30.172 1.061 1 83.62 482 ASN A CA 1
ATOM 3890 C C . ASN A 1 482 ? 27.219 29.703 -0.202 1 83.62 482 ASN A C 1
ATOM 3892 O O . ASN A 1 482 ? 28.344 29.219 -0.135 1 83.62 482 ASN A O 1
ATOM 3896 N N . TYR A 1 483 ? 26.562 29.938 -1.311 1 87.25 483 TYR A N 1
ATOM 3897 C CA . TYR A 1 483 ? 27.141 29.703 -2.631 1 87.25 483 TYR A CA 1
ATOM 3898 C C . TYR A 1 483 ? 26.688 30.781 -3.619 1 87.25 483 TYR A C 1
ATOM 3900 O O . TYR A 1 483 ? 25.953 30.484 -4.57 1 87.25 483 TYR A O 1
ATOM 3908 N N . PRO A 1 484 ? 27.281 31.938 -3.557 1 92.62 484 PRO A N 1
ATOM 3909 C CA . PRO A 1 484 ? 26.828 33.031 -4.406 1 92.62 484 PRO A CA 1
ATOM 3910 C C . PRO A 1 484 ? 27.406 32.969 -5.82 1 92.62 484 PRO A C 1
ATOM 3912 O O . PRO A 1 484 ? 28.562 32.594 -5.996 1 92.62 484 PRO A O 1
ATOM 3915 N N . ILE A 1 485 ? 26.562 33.344 -6.75 1 95.56 485 ILE A N 1
ATOM 3916 C CA . ILE A 1 485 ? 26.953 33.5 -8.148 1 95.56 485 ILE A CA 1
ATOM 3917 C C . ILE A 1 485 ? 26.625 34.906 -8.625 1 95.56 485 ILE A C 1
ATOM 3919 O O . ILE A 1 485 ? 25.469 35.344 -8.586 1 95.56 485 ILE A O 1
ATOM 3923 N N . LYS A 1 486 ? 27.609 35.594 -9.188 1 94.94 486 LYS A N 1
ATOM 3924 C CA . LYS A 1 486 ? 27.406 36.938 -9.688 1 94.94 486 LYS A CA 1
ATOM 3925 C C . LYS A 1 486 ? 26.594 36.938 -10.969 1 94.94 486 LYS A C 1
ATOM 3927 O O . LYS A 1 486 ? 26.562 35.938 -11.695 1 94.94 486 LYS A O 1
ATOM 3932 N N . PRO A 1 487 ? 25.938 38.125 -11.203 1 94.75 487 PRO A N 1
ATOM 3933 C CA . PRO A 1 487 ? 25.141 38.219 -12.43 1 94.75 487 PRO A CA 1
ATOM 3934 C C . PRO A 1 487 ? 25.984 38 -13.688 1 94.75 487 PRO A C 1
ATOM 3936 O O . PRO A 1 487 ? 27.094 38.531 -13.797 1 94.75 487 PRO A O 1
ATOM 3939 N N . GLY A 1 488 ? 25.453 37.188 -14.555 1 92.94 488 GLY A N 1
ATOM 3940 C CA . GLY A 1 488 ? 26.109 36.938 -15.828 1 92.94 488 GLY A CA 1
ATOM 3941 C C . GLY A 1 488 ? 27.297 36 -15.727 1 92.94 488 GLY A C 1
ATOM 3942 O O . GLY A 1 488 ? 28.031 35.812 -16.688 1 92.94 488 GLY A O 1
ATOM 3943 N N . SER A 1 489 ? 27.469 35.406 -14.586 1 94.38 489 SER A N 1
ATOM 3944 C CA . SER A 1 489 ? 28.578 34.469 -14.375 1 94.38 489 SER A CA 1
ATOM 3945 C C . SER A 1 489 ? 28.078 33.062 -14.164 1 94.38 489 SER A C 1
ATOM 3947 O O . SER A 1 489 ? 26.875 32.844 -13.984 1 94.38 489 SER A O 1
ATOM 3949 N N . ASN A 1 490 ? 29.078 32.156 -14.312 1 94 490 ASN A N 1
ATOM 3950 C CA . ASN A 1 490 ? 28.797 30.75 -14.055 1 94 490 ASN A CA 1
ATOM 3951 C C . ASN A 1 490 ? 29.609 30.219 -12.883 1 94 490 ASN A C 1
ATOM 3953 O O . ASN A 1 490 ? 30.672 30.766 -12.555 1 94 490 ASN A O 1
ATOM 3957 N N . ALA A 1 491 ? 29.047 29.312 -12.273 1 94.62 491 ALA A N 1
ATOM 3958 C CA . ALA A 1 491 ? 29.75 28.594 -11.219 1 94.62 491 ALA A CA 1
ATOM 3959 C C . ALA A 1 491 ? 29.406 27.109 -11.242 1 94.62 491 ALA A C 1
ATOM 3961 O O . ALA A 1 491 ? 28.297 26.734 -11.594 1 94.62 491 ALA A O 1
ATOM 3962 N N . THR A 1 492 ? 30.391 26.328 -10.922 1 94.38 492 THR A N 1
ATOM 3963 C CA . THR A 1 492 ? 30.188 24.875 -10.836 1 94.38 492 THR A CA 1
ATOM 3964 C C . THR A 1 492 ? 30.031 24.438 -9.383 1 94.38 492 THR A C 1
ATOM 3966 O O . THR A 1 492 ? 30.906 24.703 -8.555 1 94.38 492 THR A O 1
ATOM 3969 N N . ILE A 1 493 ? 28.938 23.844 -9.195 1 93 493 ILE A N 1
ATOM 3970 C CA . ILE A 1 493 ? 28.641 23.359 -7.848 1 93 493 ILE A CA 1
ATOM 3971 C C . ILE A 1 493 ? 28.734 21.844 -7.809 1 93 493 ILE A C 1
ATOM 3973 O O . ILE A 1 493 ? 28.344 21.156 -8.758 1 93 493 ILE A O 1
ATOM 3977 N N . LYS A 1 494 ? 29.219 21.375 -6.629 1 93.19 494 LYS A N 1
ATOM 3978 C CA . LYS A 1 494 ? 29.297 19.922 -6.422 1 93.19 494 LYS A CA 1
ATOM 3979 C C . LYS A 1 494 ? 28.062 19.406 -5.676 1 93.19 494 LYS A C 1
ATOM 3981 O O . LYS A 1 494 ? 27.75 19.891 -4.586 1 93.19 494 LYS A O 1
ATOM 3986 N N . ALA A 1 495 ? 27.344 18.547 -6.27 1 93.56 495 ALA A N 1
ATOM 3987 C CA . ALA A 1 495 ? 26.234 17.844 -5.641 1 93.56 495 ALA A CA 1
ATOM 3988 C C . ALA A 1 495 ? 26.672 16.469 -5.145 1 93.56 495 ALA A C 1
ATOM 3990 O O . ALA A 1 495 ? 27.375 15.742 -5.848 1 93.56 495 ALA A O 1
ATOM 3991 N N . TYR A 1 496 ? 26.266 16.172 -3.908 1 92.75 496 TYR A N 1
ATOM 3992 C CA . TYR A 1 496 ? 26.688 14.891 -3.369 1 92.75 496 TYR A CA 1
ATOM 3993 C C . TYR A 1 496 ? 25.734 14.422 -2.275 1 92.75 496 TYR A C 1
ATOM 3995 O O . TYR A 1 496 ? 24.969 15.219 -1.73 1 92.75 496 TYR A O 1
ATOM 4003 N N . THR A 1 497 ? 25.703 13.188 -2.107 1 89.81 497 THR A N 1
ATOM 4004 C CA . THR A 1 497 ? 25 12.602 -0.977 1 89.81 497 THR A CA 1
ATOM 4005 C C . THR A 1 497 ? 25.891 11.625 -0.218 1 89.81 497 THR A C 1
ATOM 4007 O O . THR A 1 497 ? 26.719 10.945 -0.819 1 89.81 497 THR A O 1
ATOM 4010 N N . ASP A 1 498 ? 25.703 11.812 1.054 1 81 498 ASP A N 1
ATOM 4011 C CA . ASP A 1 498 ? 26.406 10.852 1.897 1 81 498 ASP A CA 1
ATOM 4012 C C . ASP A 1 498 ? 25.484 9.727 2.35 1 81 498 ASP A C 1
ATOM 4014 O O . ASP A 1 498 ? 25.875 8.859 3.127 1 81 498 ASP A O 1
ATOM 4018 N N . GLN A 1 499 ? 24.281 9.875 1.812 1 76.88 499 GLN A N 1
ATOM 4019 C CA . GLN A 1 499 ? 23.281 8.867 2.162 1 76.88 499 GLN A CA 1
ATOM 4020 C C . GLN A 1 499 ? 23.109 7.855 1.035 1 76.88 499 GLN A C 1
ATOM 4022 O O . GLN A 1 499 ? 22.703 8.219 -0.074 1 76.88 499 GLN A O 1
ATOM 4027 N N . HIS A 1 500 ? 23.25 6.723 1.346 1 68.75 500 HIS A N 1
ATOM 4028 C CA . HIS A 1 500 ? 23.203 5.66 0.347 1 68.75 500 HIS A CA 1
ATOM 4029 C C . HIS A 1 500 ? 21.797 5.535 -0.253 1 68.75 500 HIS A C 1
ATOM 4031 O O . HIS A 1 500 ? 21.656 5.199 -1.431 1 68.75 500 HIS A O 1
ATOM 4037 N N . ALA A 1 501 ? 20.844 5.809 0.597 1 70.75 501 ALA A N 1
ATOM 4038 C CA . ALA A 1 501 ? 19.469 5.688 0.14 1 70.75 501 ALA A CA 1
ATOM 4039 C C . ALA A 1 501 ? 19.172 6.688 -0.974 1 70.75 501 ALA A C 1
ATOM 4041 O O . ALA A 1 501 ? 18.219 6.508 -1.735 1 70.75 501 ALA A O 1
ATOM 4042 N N . LEU A 1 502 ? 19.984 7.602 -1.125 1 84.56 502 LEU A N 1
ATOM 4043 C CA . LEU A 1 502 ? 19.719 8.664 -2.094 1 84.56 502 LEU A CA 1
ATOM 4044 C C . LEU A 1 502 ? 20.609 8.5 -3.324 1 84.56 502 LEU A C 1
ATOM 4046 O O . LEU A 1 502 ? 20.562 9.32 -4.242 1 84.56 502 LEU A O 1
ATOM 4050 N N . GLU A 1 503 ? 21.328 7.461 -3.328 1 83.19 503 GLU A N 1
ATOM 4051 C CA . GLU A 1 503 ? 22.156 7.215 -4.508 1 83.19 503 GLU A CA 1
ATOM 4052 C C . GLU A 1 503 ? 21.297 6.812 -5.703 1 83.19 503 GLU A C 1
ATOM 4054 O O . GLU A 1 503 ? 20.188 6.273 -5.531 1 83.19 503 GLU A O 1
ATOM 4059 N N . ILE A 1 504 ? 21.812 7.098 -6.836 1 82.06 504 ILE A N 1
ATOM 4060 C CA . ILE A 1 504 ? 21.016 6.887 -8.039 1 82.06 504 ILE A CA 1
ATOM 4061 C C . ILE A 1 504 ? 21.562 5.695 -8.82 1 82.06 504 ILE A C 1
ATOM 4063 O O . ILE A 1 504 ? 22.766 5.637 -9.117 1 82.06 504 ILE A O 1
ATOM 4067 N N . ASN A 1 505 ? 20.672 4.809 -9.117 1 67 505 ASN A N 1
ATOM 4068 C CA . ASN A 1 505 ? 21.031 3.643 -9.914 1 67 505 ASN A CA 1
ATOM 4069 C C . ASN A 1 505 ? 20.281 3.619 -11.242 1 67 505 ASN A C 1
ATOM 4071 O O . ASN A 1 505 ? 20.359 2.643 -11.984 1 67 505 ASN A O 1
ATOM 4075 N N . GLY A 1 506 ? 19.812 4.656 -11.727 1 65.56 506 GLY A N 1
ATOM 4076 C CA . GLY A 1 506 ? 18.984 4.648 -12.922 1 65.56 506 GLY A CA 1
ATOM 4077 C C . GLY A 1 506 ? 19.688 5.23 -14.133 1 65.56 506 GLY A C 1
ATOM 4078 O O . GLY A 1 506 ? 20.828 5.688 -14.039 1 65.56 506 GLY A O 1
ATOM 4079 N N . SER A 1 507 ? 19 4.98 -15.312 1 72 507 SER A N 1
ATOM 4080 C CA . SER A 1 507 ? 19.562 5.418 -16.578 1 72 507 SER A CA 1
ATOM 4081 C C . SER A 1 507 ? 19.297 6.898 -16.828 1 72 507 SER A C 1
ATOM 4083 O O . SER A 1 507 ? 19.859 7.5 -17.734 1 72 507 SER A O 1
ATOM 4085 N N . CYS A 1 508 ? 18.406 7.406 -16.016 1 82.38 508 CYS A N 1
ATOM 4086 C CA . CYS A 1 508 ? 18.062 8.812 -16.172 1 82.38 508 CYS A CA 1
ATOM 4087 C C . CYS A 1 508 ? 18.047 9.523 -14.812 1 82.38 508 CYS A C 1
ATOM 4089 O O . CYS A 1 508 ? 17.578 8.961 -13.82 1 82.38 508 CYS A O 1
ATOM 4091 N N . ILE A 1 509 ? 18.672 10.703 -14.828 1 88.38 509 ILE A N 1
ATOM 4092 C CA . ILE A 1 509 ? 18.719 11.484 -13.602 1 88.38 509 ILE A CA 1
ATOM 4093 C C . ILE A 1 509 ? 18.234 12.914 -13.875 1 88.38 509 ILE A C 1
ATOM 4095 O O . ILE A 1 509 ? 18.656 13.531 -14.859 1 88.38 509 ILE A O 1
ATOM 4099 N N . THR A 1 510 ? 17.328 13.297 -13.07 1 93.56 510 THR A N 1
ATOM 4100 C CA . THR A 1 510 ? 16.953 14.703 -13.078 1 93.56 510 THR A CA 1
ATOM 4101 C C . THR A 1 510 ? 17.516 15.414 -11.844 1 93.56 510 THR A C 1
ATOM 4103 O O . THR A 1 510 ? 17.312 14.961 -10.719 1 93.56 510 THR A O 1
ATOM 4106 N N . VAL A 1 511 ? 18.188 16.484 -12.133 1 94.69 511 VAL A N 1
ATOM 4107 C CA . VAL A 1 511 ? 18.766 17.281 -11.047 1 94.69 511 VAL A CA 1
ATOM 4108 C C . VAL A 1 511 ? 18.062 18.625 -10.977 1 94.69 511 VAL A C 1
ATOM 4110 O O . VAL A 1 511 ? 17.719 19.219 -12.008 1 94.69 511 VAL A O 1
ATOM 4113 N N . GLN A 1 512 ? 17.875 19.062 -9.719 1 96.25 512 GLN A N 1
ATOM 4114 C CA . GLN A 1 512 ? 17.328 20.391 -9.477 1 96.25 512 GLN A CA 1
ATOM 4115 C C . GLN A 1 512 ? 18.234 21.219 -8.578 1 96.25 512 GLN A C 1
ATOM 4117 O O . GLN A 1 512 ? 18.766 20.703 -7.582 1 96.25 512 GLN A O 1
ATOM 4122 N N . VAL A 1 513 ? 18.422 22.422 -9 1 95.69 513 VAL A N 1
ATOM 4123 C CA . VAL A 1 513 ? 19.141 23.375 -8.164 1 95.69 513 VAL A CA 1
ATOM 4124 C C . VAL A 1 513 ? 18.188 24.469 -7.676 1 95.69 513 VAL A C 1
ATOM 4126 O O . VAL A 1 513 ? 17.328 24.938 -8.43 1 95.69 513 VAL A O 1
ATOM 4129 N N . TYR A 1 514 ? 18.422 24.844 -6.406 1 96.12 514 TYR A N 1
ATOM 4130 C CA . TYR A 1 514 ? 17.531 25.812 -5.781 1 96.12 514 TYR A CA 1
ATOM 4131 C C . TYR A 1 514 ? 18.297 27.094 -5.449 1 96.12 514 TYR A C 1
ATOM 4133 O O . TYR A 1 514 ? 19.438 27.062 -5.012 1 96.12 514 TYR A O 1
ATOM 4141 N N . SER A 1 515 ? 17.719 28.172 -5.707 1 95.19 515 SER A N 1
ATOM 4142 C CA . SER A 1 515 ? 17.984 29.469 -5.105 1 95.19 515 SER A CA 1
ATOM 4143 C C . SER A 1 515 ? 16.734 30.062 -4.477 1 95.19 515 SER A C 1
ATOM 4145 O O . SER A 1 515 ? 15.883 30.625 -5.172 1 95.19 515 SER A O 1
ATOM 4147 N N . SER A 1 516 ? 16.656 29.875 -3.186 1 93.12 516 SER A N 1
ATOM 4148 C CA . SER A 1 516 ? 15.398 30.141 -2.512 1 93.12 516 SER A CA 1
ATOM 4149 C C . SER A 1 516 ? 14.281 29.266 -3.088 1 93.12 516 SER A C 1
ATOM 4151 O O . SER A 1 516 ? 14.391 28.047 -3.113 1 93.12 516 SER A O 1
ATOM 4153 N N . TYR A 1 517 ? 13.266 29.969 -3.662 1 94.69 517 TYR A N 1
ATOM 4154 C CA . TYR A 1 517 ? 12.156 29.172 -4.16 1 94.69 517 TYR A CA 1
ATOM 4155 C C . TYR A 1 517 ? 12.266 28.969 -5.668 1 94.69 517 TYR A C 1
ATOM 4157 O O . TYR A 1 517 ? 11.422 28.297 -6.27 1 94.69 517 TYR A O 1
ATOM 4165 N N . TYR A 1 518 ? 13.281 29.438 -6.297 1 95.69 518 TYR A N 1
ATOM 4166 C CA . TYR A 1 518 ? 13.5 29.203 -7.719 1 95.69 518 TYR A CA 1
ATOM 4167 C C . TYR A 1 518 ? 14.172 27.859 -7.953 1 95.69 518 TYR A C 1
ATOM 4169 O O . TYR A 1 518 ? 15.086 27.484 -7.211 1 95.69 518 TYR A O 1
ATOM 4177 N N . ILE A 1 519 ? 13.711 27.219 -8.945 1 96.19 519 ILE A N 1
ATOM 4178 C CA . ILE A 1 519 ? 14.203 25.875 -9.242 1 96.19 519 ILE A CA 1
ATOM 4179 C C . ILE A 1 519 ? 14.641 25.812 -10.703 1 96.19 519 ILE A C 1
ATOM 4181 O O . ILE A 1 519 ? 13.906 26.219 -11.602 1 96.19 519 ILE A O 1
ATOM 4185 N N . SER A 1 520 ? 15.781 25.359 -10.977 1 94.94 520 SER A N 1
ATOM 4186 C CA . SER A 1 520 ? 16.219 24.984 -12.312 1 94.94 520 SER A CA 1
ATOM 4187 C C . SER A 1 520 ? 16.484 23.484 -12.422 1 94.94 520 SER A C 1
ATOM 4189 O O . SER A 1 520 ? 17.031 22.891 -11.5 1 94.94 520 SER A O 1
ATOM 4191 N N . GLU A 1 521 ? 16.031 22.969 -13.484 1 94.62 521 GLU A N 1
ATOM 4192 C CA . GLU A 1 521 ? 16.109 21.516 -13.625 1 94.62 521 GLU A CA 1
ATOM 4193 C C . GLU A 1 521 ? 16.891 21.125 -14.867 1 94.62 521 GLU A C 1
ATOM 4195 O O . GLU A 1 521 ? 16.953 21.875 -15.836 1 94.62 521 GLU A O 1
ATOM 4200 N N . TYR A 1 522 ? 17.562 19.969 -14.82 1 93.25 522 TYR A N 1
ATOM 4201 C CA . TYR A 1 522 ? 18.312 19.375 -15.914 1 93.25 522 TYR A CA 1
ATOM 4202 C C . TYR A 1 522 ? 18.188 17.859 -15.906 1 93.25 522 TYR A C 1
ATOM 4204 O O . TYR A 1 522 ? 18.422 17.219 -14.883 1 93.25 522 TYR A O 1
ATOM 4212 N N . LYS A 1 523 ? 17.797 17.312 -17.031 1 90.38 523 LYS A N 1
ATOM 4213 C CA . LYS A 1 523 ? 17.672 15.859 -17.172 1 90.38 523 LYS A CA 1
ATOM 4214 C C . LYS A 1 523 ? 18.859 15.273 -17.906 1 90.38 523 LYS A C 1
ATOM 4216 O O . LYS A 1 523 ? 19.188 15.695 -19.016 1 90.38 523 LYS A O 1
ATOM 4221 N N . LEU A 1 524 ? 19.484 14.344 -17.203 1 87.31 524 LEU A N 1
ATOM 4222 C CA . LEU A 1 524 ? 20.656 13.672 -17.75 1 87.31 524 LEU A CA 1
ATOM 4223 C C . LEU A 1 524 ? 20.344 12.219 -18.094 1 87.31 524 LEU A C 1
ATOM 4225 O O . LEU A 1 524 ? 19.906 11.453 -17.234 1 87.31 524 LEU A O 1
ATOM 4229 N N . ASN A 1 525 ? 20.562 11.828 -19.375 1 80.62 525 ASN A N 1
ATOM 4230 C CA . ASN A 1 525 ? 20.422 10.445 -19.797 1 80.62 525 ASN A CA 1
ATOM 4231 C C . ASN A 1 525 ? 21.766 9.711 -19.781 1 80.62 525 ASN A C 1
ATOM 4233 O O . ASN A 1 525 ? 22.719 10.164 -20.422 1 80.62 525 ASN A O 1
ATOM 4237 N N . LEU A 1 526 ? 21.969 8.703 -18.984 1 71.38 526 LEU A N 1
ATOM 4238 C CA . LEU A 1 526 ? 23.234 7.996 -18.797 1 71.38 526 LEU A CA 1
ATOM 4239 C C . LEU A 1 526 ? 23.438 6.961 -19.891 1 71.38 526 LEU A C 1
ATOM 4241 O O . LEU A 1 526 ? 24.562 6.488 -20.109 1 71.38 526 LEU A O 1
ATOM 4245 N N . THR A 1 527 ? 22.641 6.266 -20.609 1 59.22 527 THR A N 1
ATOM 4246 C CA . THR A 1 527 ? 22.922 5.312 -21.672 1 59.22 527 THR A CA 1
ATOM 4247 C C . THR A 1 527 ? 23.844 5.93 -22.719 1 59.22 527 THR A C 1
ATOM 4249 O O . THR A 1 527 ? 24.656 5.23 -23.328 1 59.22 527 THR A O 1
ATOM 4252 N N . SER A 1 528 ? 23.844 7.094 -23.141 1 46.53 528 SER A N 1
ATOM 4253 C CA . SER A 1 528 ? 24.688 7.609 -24.219 1 46.53 528 SER A CA 1
ATOM 4254 C C . SER A 1 528 ? 26.125 7.828 -23.734 1 46.53 528 SER A C 1
ATOM 4256 O O . SER A 1 528 ? 27.031 8.062 -24.531 1 46.53 528 SER A O 1
ATOM 4258 N N . ILE A 1 529 ? 26.5 7.906 -22.594 1 42.59 529 ILE A N 1
ATOM 4259 C CA . ILE A 1 529 ? 27.859 8.18 -22.188 1 42.59 529 ILE A CA 1
ATOM 4260 C C . ILE A 1 529 ? 28.703 6.914 -22.312 1 42.59 529 ILE A C 1
ATOM 4262 O O . ILE A 1 529 ? 29.891 6.984 -22.656 1 42.59 529 ILE A O 1
ATOM 4266 N N . ASN A 1 530 ? 28.234 5.746 -22.109 1 38.38 530 ASN A N 1
ATOM 4267 C CA . ASN A 1 530 ? 29.125 4.605 -22.344 1 38.38 530 ASN A CA 1
ATOM 4268 C C . ASN A 1 530 ? 29.406 4.426 -23.844 1 38.38 530 ASN A C 1
ATOM 4270 O O . ASN A 1 530 ? 30.234 3.59 -24.219 1 38.38 530 ASN A O 1
ATOM 4274 N N . MET A 1 531 ? 28.719 4.902 -24.797 1 33.69 531 MET A N 1
ATOM 4275 C CA . MET A 1 531 ? 29.172 4.664 -26.172 1 33.69 531 MET A CA 1
ATOM 4276 C C . MET A 1 531 ? 30.422 5.492 -26.469 1 33.69 531 MET A C 1
ATOM 4278 O O . MET A 1 531 ? 31.125 5.223 -27.453 1 33.69 531 MET A O 1
ATOM 4282 N N . SER A 1 532 ? 30.672 6.664 -25.922 1 32.34 532 SER A N 1
ATOM 4283 C CA . SER A 1 532 ? 31.812 7.363 -26.484 1 32.34 532 SER A CA 1
ATOM 4284 C C . SER A 1 532 ? 33.125 6.734 -26 1 32.34 532 SER A C 1
ATOM 4286 O O . SER A 1 532 ? 34.219 7.105 -26.469 1 32.34 532 SER A O 1
ATOM 4288 N N . THR A 1 533 ? 33.219 6.012 -24.938 1 31.78 533 THR A N 1
ATOM 4289 C CA . THR A 1 533 ? 34.594 5.621 -24.672 1 31.78 533 THR A CA 1
ATOM 4290 C C . THR A 1 533 ? 35 4.449 -25.547 1 31.78 533 THR A C 1
ATOM 4292 O O . THR A 1 533 ? 36.156 4.008 -25.5 1 31.78 533 THR A O 1
ATOM 4295 N N . SER A 1 534 ? 34.156 3.625 -26.156 1 29.64 534 SER A N 1
ATOM 4296 C CA . SER A 1 534 ? 34.812 2.572 -26.906 1 29.64 534 SER A CA 1
ATOM 4297 C C . SER A 1 534 ? 35.281 3.082 -28.266 1 29.64 534 SER A C 1
ATOM 4299 O O . SER A 1 534 ? 35.688 2.295 -29.141 1 29.64 534 SER A O 1
ATOM 4301 N N . SER A 1 535 ? 35.125 4.316 -28.703 1 27.52 535 SER A N 1
ATOM 4302 C CA . SER A 1 535 ? 35.75 4.445 -30 1 27.52 535 SER A CA 1
ATOM 4303 C C . SER A 1 535 ? 37.281 4.266 -29.922 1 27.52 535 SER A C 1
ATOM 4305 O O . SER A 1 535 ? 37.875 3.484 -30.672 1 27.52 535 SER A O 1
ATOM 4307 N N . ASN A 1 536 ? 38.125 5.438 -29.766 1 24.34 536 ASN A N 1
ATOM 4308 C CA . ASN A 1 536 ? 39.375 5.641 -30.5 1 24.34 536 ASN A CA 1
ATOM 4309 C C . ASN A 1 536 ? 40.531 4.887 -29.875 1 24.34 536 ASN A C 1
ATOM 4311 O O . ASN A 1 536 ? 41.375 5.484 -29.203 1 24.34 536 ASN A O 1
ATOM 4315 N N . ILE A 1 537 ? 40.438 3.854 -29.078 1 22.06 537 ILE A N 1
ATOM 4316 C CA . ILE A 1 537 ? 41.719 3.117 -29.078 1 22.06 537 ILE A CA 1
ATOM 4317 C C . ILE A 1 537 ? 41.875 2.355 -30.391 1 22.06 537 ILE A C 1
ATOM 4319 O O . ILE A 1 537 ? 41.219 1.333 -30.594 1 22.06 537 ILE A O 1
ATOM 4323 N N . SER A 1 538 ? 41.719 3.025 -31.625 1 19.45 538 SER A N 1
ATOM 4324 C CA . SER A 1 538 ? 42.812 2.775 -32.562 1 19.45 538 SER A CA 1
ATOM 4325 C C . SER A 1 538 ? 44.031 3.6 -32.219 1 19.45 538 SER A C 1
ATOM 4327 O O . SER A 1 538 ? 43.906 4.75 -31.797 1 19.45 538 SER A O 1
ATOM 4329 N N . MET B 1 1 ? -30.984 1.725 2.355 1 56.66 1 MET B N 1
ATOM 4330 C CA . MET B 1 1 ? -30.266 1.533 1.099 1 56.66 1 MET B CA 1
ATOM 4331 C C . MET B 1 1 ? -29.266 2.656 0.871 1 56.66 1 MET B C 1
ATOM 4333 O O . MET B 1 1 ? -28.109 2.4 0.503 1 56.66 1 MET B O 1
ATOM 4337 N N . MET B 1 2 ? -29.578 3.855 1.34 1 67.38 2 MET B N 1
ATOM 4338 C CA . MET B 1 2 ? -28.719 5.008 1.044 1 67.38 2 MET B CA 1
ATOM 4339 C C . MET B 1 2 ? -27.516 5.043 1.968 1 67.38 2 MET B C 1
ATOM 4341 O O . MET B 1 2 ? -26.406 5.398 1.543 1 67.38 2 MET B O 1
ATOM 4345 N N . LEU B 1 3 ? -27.625 4.422 3.129 1 72.19 3 LEU B N 1
ATOM 4346 C CA . LEU B 1 3 ? -26.516 4.379 4.07 1 72.19 3 LEU B CA 1
ATOM 4347 C C . LEU B 1 3 ? -25.391 3.49 3.543 1 72.19 3 LEU B C 1
ATOM 4349 O O . LEU B 1 3 ? -24.219 3.87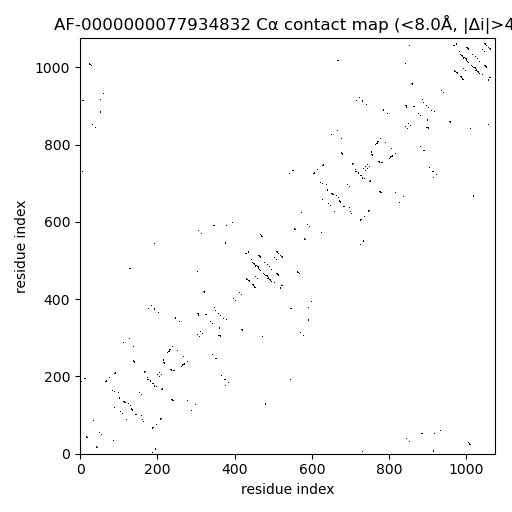9 3.572 1 72.19 3 LEU B O 1
ATOM 4353 N N . ARG B 1 4 ? -25.797 2.498 3.002 1 70.12 4 ARG B N 1
ATOM 4354 C CA . ARG B 1 4 ? -24.828 1.512 2.52 1 70.12 4 ARG B CA 1
ATOM 4355 C C . ARG B 1 4 ? -24.047 2.053 1.334 1 70.12 4 ARG B C 1
ATOM 4357 O O . ARG B 1 4 ? -22.812 1.885 1.266 1 70.12 4 ARG B O 1
ATOM 4364 N N . ARG B 1 5 ? -24.703 2.674 0.544 1 71.12 5 ARG B N 1
ATOM 4365 C CA . ARG B 1 5 ? -24.047 3.262 -0.617 1 71.12 5 ARG B CA 1
ATOM 4366 C C . ARG B 1 5 ? -23.031 4.324 -0.195 1 71.12 5 ARG B C 1
ATOM 4368 O O . ARG B 1 5 ? -21.906 4.355 -0.7 1 71.12 5 ARG B O 1
ATOM 4375 N N . SER B 1 6 ? -23.406 5.031 0.714 1 76.19 6 SER B N 1
ATOM 4376 C CA . SER B 1 6 ? -22.531 6.109 1.155 1 76.19 6 SER B CA 1
ATOM 4377 C C . SER B 1 6 ? -21.266 5.562 1.824 1 76.19 6 SER B C 1
ATOM 4379 O O . SER B 1 6 ? -20.172 6.066 1.597 1 76.19 6 SER B O 1
ATOM 4381 N N . VAL B 1 7 ? -21.438 4.496 2.572 1 75.94 7 VAL B N 1
ATOM 4382 C CA . VAL B 1 7 ? -20.281 3.885 3.236 1 75.94 7 VAL B CA 1
ATOM 4383 C C . VAL B 1 7 ? -19.328 3.295 2.193 1 75.94 7 VAL B C 1
ATOM 4385 O O . VAL B 1 7 ? -18.125 3.504 2.258 1 75.94 7 VAL B O 1
ATOM 4388 N N . VAL B 1 8 ? -19.906 2.689 1.205 1 73.12 8 VAL B N 1
ATOM 4389 C CA . VAL B 1 8 ? -19.109 2.051 0.161 1 73.12 8 VAL B CA 1
ATOM 4390 C C . VAL B 1 8 ? -18.359 3.115 -0.643 1 73.12 8 VAL B C 1
ATOM 4392 O O . VAL B 1 8 ? -17.172 2.953 -0.952 1 73.12 8 VAL B O 1
ATOM 4395 N N . TYR B 1 9 ? -19.047 4.164 -0.912 1 76.44 9 TYR B N 1
ATOM 4396 C CA . TYR B 1 9 ? -18.422 5.215 -1.703 1 76.44 9 TYR B CA 1
ATOM 4397 C C . TYR B 1 9 ? -17.25 5.848 -0.944 1 76.44 9 TYR B C 1
ATOM 4399 O O . TYR B 1 9 ? -16.219 6.152 -1.53 1 76.44 9 TYR B O 1
ATOM 4407 N N . ILE B 1 10 ? -17.328 5.984 0.299 1 79 10 ILE B N 1
ATOM 4408 C CA . ILE B 1 10 ? -16.234 6.547 1.086 1 79 10 ILE B CA 1
ATOM 4409 C C . ILE B 1 10 ? -15.055 5.574 1.1 1 79 10 ILE B C 1
ATOM 4411 O O . ILE B 1 10 ? -13.898 5.988 0.973 1 79 10 ILE B O 1
ATOM 4415 N N . LEU B 1 11 ? -15.367 4.328 1.198 1 78 11 LEU B N 1
ATOM 4416 C CA . LEU B 1 11 ? -14.312 3.324 1.196 1 78 11 LEU B CA 1
ATOM 4417 C C . LEU B 1 11 ? -13.578 3.309 -0.141 1 78 11 LEU B C 1
ATOM 4419 O O . LEU B 1 11 ? -12.344 3.277 -0.177 1 78 11 LEU B O 1
ATOM 4423 N N . VAL B 1 12 ? -14.336 3.355 -1.186 1 75.12 12 VAL B N 1
ATOM 4424 C CA . VAL B 1 12 ? -13.75 3.365 -2.521 1 75.12 12 VAL B CA 1
ATOM 4425 C C . VAL B 1 12 ? -12.883 4.609 -2.697 1 75.12 12 VAL B C 1
ATOM 4427 O O . VAL B 1 12 ? -11.734 4.512 -3.137 1 75.12 12 VAL B O 1
ATOM 4430 N N . GLY B 1 13 ? -13.438 5.695 -2.322 1 78.81 13 GLY B N 1
ATOM 4431 C CA . GLY B 1 13 ? -12.68 6.93 -2.428 1 78.81 13 GLY B CA 1
ATOM 4432 C C . GLY B 1 13 ? -11.398 6.91 -1.614 1 78.81 13 GLY B C 1
ATOM 4433 O O . GLY B 1 13 ? -10.352 7.371 -2.08 1 78.81 13 GLY B O 1
ATOM 4434 N N . THR B 1 14 ? -11.445 6.312 -0.496 1 79.94 14 THR B N 1
ATOM 4435 C CA . THR B 1 14 ? -10.289 6.27 0.393 1 79.94 14 THR B CA 1
ATOM 4436 C C . THR B 1 14 ? -9.203 5.359 -0.175 1 79.94 14 THR B C 1
ATOM 4438 O O . THR B 1 14 ? -8.016 5.695 -0.136 1 79.94 14 THR B O 1
ATOM 4441 N N . VAL B 1 15 ? -9.57 4.27 -0.694 1 77.38 15 VAL B N 1
ATOM 4442 C CA . VAL B 1 15 ? -8.617 3.326 -1.263 1 77.38 15 VAL B CA 1
ATOM 4443 C C . VAL B 1 15 ? -7.953 3.941 -2.492 1 77.38 15 VAL B C 1
ATOM 4445 O O . VAL B 1 15 ? -6.738 3.82 -2.678 1 77.38 15 VAL B O 1
ATOM 4448 N N . ILE B 1 16 ? -8.75 4.582 -3.279 1 79.12 16 ILE B N 1
ATOM 4449 C CA . ILE B 1 16 ? -8.172 5.234 -4.449 1 79.12 16 ILE B CA 1
ATOM 4450 C C . ILE B 1 16 ? -7.215 6.34 -4.004 1 79.12 16 ILE B C 1
ATOM 4452 O O . ILE B 1 16 ? -6.109 6.461 -4.539 1 79.12 16 ILE B O 1
ATOM 4456 N N . LEU B 1 17 ? -7.656 7.062 -3.064 1 83.06 17 LEU B N 1
ATOM 4457 C CA . LEU B 1 17 ? -6.797 8.125 -2.555 1 83.06 17 LEU B CA 1
ATOM 4458 C C . LEU B 1 17 ? -5.473 7.566 -2.051 1 83.06 17 LEU B C 1
ATOM 4460 O O . LEU B 1 17 ? -4.406 8.078 -2.395 1 83.06 17 LEU B O 1
ATOM 4464 N N . SER B 1 18 ? -5.512 6.531 -1.308 1 80.88 18 SER B N 1
ATOM 4465 C CA . SER B 1 18 ? -4.309 5.883 -0.793 1 80.88 18 SER B CA 1
ATOM 4466 C C . SER B 1 18 ? -3.424 5.375 -1.929 1 80.88 18 SER B C 1
ATOM 4468 O O . SER B 1 18 ? -2.203 5.543 -1.894 1 80.88 18 SER B O 1
ATOM 4470 N N . SER B 1 19 ? -4.02 4.82 -2.912 1 78.56 19 SER B N 1
ATOM 4471 C CA . SER B 1 19 ? -3.268 4.297 -4.047 1 78.56 19 SER B CA 1
ATOM 4472 C C . SER B 1 19 ? -2.559 5.414 -4.809 1 78.56 19 SER B C 1
ATOM 4474 O O . SER B 1 19 ? -1.448 5.223 -5.309 1 78.56 19 SER B O 1
ATOM 4476 N N . LEU B 1 20 ? -3.195 6.559 -4.902 1 82.69 20 LEU B N 1
ATOM 4477 C CA . LEU B 1 20 ? -2.576 7.688 -5.586 1 82.69 20 LEU B CA 1
ATOM 4478 C C . LEU B 1 20 ? -1.309 8.133 -4.863 1 82.69 20 LEU B C 1
ATOM 4480 O O . LEU B 1 20 ? -0.294 8.422 -5.504 1 82.69 20 LEU B O 1
ATOM 4484 N N . PHE B 1 21 ? -1.348 8.078 -3.588 1 83.56 21 PHE B N 1
ATOM 4485 C CA . PHE B 1 21 ? -0.178 8.469 -2.809 1 83.56 21 PHE B CA 1
ATOM 4486 C C . PHE B 1 21 ? 0.938 7.441 -2.961 1 83.56 21 PHE B C 1
ATOM 4488 O O . PHE B 1 21 ? 2.098 7.805 -3.176 1 83.56 21 PHE B O 1
ATOM 4495 N N . VAL B 1 22 ? 0.6 6.191 -2.932 1 78.38 22 VAL B N 1
ATOM 4496 C CA . VAL B 1 22 ? 1.599 5.129 -3.01 1 78.38 22 VAL B CA 1
ATOM 4497 C C . VAL B 1 22 ? 2.236 5.121 -4.395 1 78.38 22 VAL B C 1
ATOM 4499 O O . VAL B 1 22 ? 3.449 4.934 -4.527 1 78.38 22 VAL B O 1
ATOM 4502 N N . LEU B 1 23 ? 1.45 5.387 -5.363 1 79.69 23 LEU B N 1
ATOM 4503 C CA . LEU B 1 23 ? 1.962 5.379 -6.73 1 79.69 23 LEU B CA 1
ATOM 4504 C C . LEU B 1 23 ? 2.973 6.504 -6.938 1 79.69 23 LEU B C 1
ATOM 4506 O O . LEU B 1 23 ? 4.066 6.273 -7.457 1 79.69 23 LEU B O 1
ATOM 4510 N N . ASN B 1 24 ? 2.654 7.66 -6.492 1 84.75 24 ASN B N 1
ATOM 4511 C CA . ASN B 1 24 ? 3.588 8.766 -6.656 1 84.75 24 ASN B CA 1
ATOM 4512 C C . ASN B 1 24 ? 4.801 8.617 -5.742 1 84.75 24 ASN B C 1
ATOM 4514 O O . ASN B 1 24 ? 5.891 9.094 -6.07 1 84.75 24 ASN B O 1
ATOM 4518 N N . PHE B 1 25 ? 4.605 7.91 -4.738 1 81.38 25 PHE B N 1
ATOM 4519 C CA . PHE B 1 25 ? 5.738 7.656 -3.855 1 81.38 25 PHE B CA 1
ATOM 4520 C C . PHE B 1 25 ? 6.73 6.703 -4.512 1 81.38 25 PHE B C 1
ATOM 4522 O O . PHE B 1 25 ? 7.941 6.895 -4.414 1 81.38 25 PHE B O 1
ATOM 4529 N N . LYS B 1 26 ? 6.195 5.766 -5.113 1 75.06 26 LYS B N 1
ATOM 4530 C CA . LYS B 1 26 ? 7.039 4.754 -5.746 1 75.06 26 LYS B CA 1
ATOM 4531 C C . LYS B 1 26 ? 7.578 5.25 -7.086 1 75.06 26 LYS B C 1
ATOM 4533 O O . LYS B 1 26 ? 8.617 4.785 -7.551 1 75.06 26 LYS B O 1
ATOM 4538 N N . LEU B 1 27 ? 6.879 6.289 -7.559 1 81.38 27 LEU B N 1
ATOM 4539 C CA . LEU B 1 27 ? 7.258 6.84 -8.859 1 81.38 27 LEU B CA 1
ATOM 4540 C C . LEU B 1 27 ? 8.438 7.797 -8.719 1 81.38 27 LEU B C 1
ATOM 4542 O O . LEU B 1 27 ? 8.555 8.508 -7.715 1 81.38 27 LEU B O 1
ATOM 4546 N N . ASN B 1 28 ? 9.406 7.637 -9.586 1 82.31 28 ASN B N 1
ATOM 4547 C CA . ASN B 1 28 ? 10.398 8.703 -9.695 1 82.31 28 ASN B CA 1
ATOM 4548 C C . ASN B 1 28 ? 9.789 9.969 -10.281 1 82.31 28 ASN B C 1
ATOM 4550 O O . ASN B 1 28 ? 9.945 10.25 -11.469 1 82.31 28 ASN B O 1
ATOM 4554 N N . ILE B 1 29 ? 9.203 10.789 -9.398 1 89.31 29 ILE B N 1
ATOM 4555 C CA . ILE B 1 29 ? 8.312 11.867 -9.82 1 89.31 29 ILE B CA 1
ATOM 4556 C C . ILE B 1 29 ? 9.102 12.914 -10.602 1 89.31 29 ILE B C 1
ATOM 4558 O O . ILE B 1 29 ? 8.57 13.555 -11.508 1 89.31 29 ILE B O 1
ATOM 4562 N N . LEU B 1 30 ? 10.352 13.086 -10.305 1 91.44 30 LEU B N 1
ATOM 4563 C CA . LEU B 1 30 ? 11.133 14.094 -11.008 1 91.44 30 LEU B CA 1
ATOM 4564 C C . LEU B 1 30 ? 11.484 13.617 -12.422 1 91.44 30 LEU B C 1
ATOM 4566 O O . LEU B 1 30 ? 11.562 14.43 -13.344 1 91.44 30 LEU B O 1
ATOM 4570 N N . ASN B 1 31 ? 11.617 12.328 -12.57 1 89 31 ASN B N 1
ATOM 4571 C CA . ASN B 1 31 ? 11.898 11.773 -13.891 1 89 31 ASN B CA 1
ATOM 4572 C C . ASN B 1 31 ? 10.633 11.656 -14.727 1 89 31 ASN B C 1
ATOM 4574 O O . ASN B 1 31 ? 10.703 11.562 -15.961 1 89 31 ASN B O 1
ATOM 4578 N N . ASN B 1 32 ? 9.531 11.578 -14.086 1 87.75 32 ASN B N 1
ATOM 4579 C CA . ASN B 1 32 ? 8.258 11.375 -14.766 1 87.75 32 ASN B CA 1
ATOM 4580 C C . ASN B 1 32 ? 7.219 12.398 -14.32 1 87.75 32 ASN B C 1
ATOM 4582 O O . ASN B 1 32 ? 6.156 12.031 -13.812 1 87.75 32 ASN B O 1
ATOM 4586 N N . PRO B 1 33 ? 7.453 13.633 -14.633 1 90.31 33 PRO B N 1
ATOM 4587 C CA . PRO B 1 33 ? 6.586 14.688 -14.117 1 90.31 33 PRO B CA 1
ATOM 4588 C C . PRO B 1 33 ? 5.168 14.625 -14.68 1 90.31 33 PRO B C 1
ATOM 4590 O O . PRO B 1 33 ? 4.203 14.938 -13.984 1 90.31 33 PRO B O 1
ATOM 4593 N N . VAL B 1 34 ? 4.98 14.203 -15.883 1 89 34 VAL B N 1
ATOM 4594 C CA . VAL B 1 34 ? 3.658 14.164 -16.5 1 89 34 VAL B CA 1
ATOM 4595 C C . VAL B 1 34 ? 2.812 13.078 -15.844 1 89 34 VAL B C 1
ATOM 4597 O O . VAL B 1 34 ? 1.654 13.312 -15.492 1 89 34 VAL B O 1
ATOM 4600 N N . GLU B 1 35 ? 3.443 11.914 -15.641 1 87 35 GLU B N 1
ATOM 4601 C CA . GLU B 1 35 ? 2.732 10.844 -14.945 1 87 35 GLU B CA 1
ATOM 4602 C C . GLU B 1 35 ? 2.381 11.25 -13.516 1 87 35 GLU B C 1
ATOM 4604 O O . GLU B 1 35 ? 1.258 11.023 -13.062 1 87 35 GLU B O 1
ATOM 4609 N N . ALA B 1 36 ? 3.334 11.859 -12.922 1 90.56 36 ALA B N 1
ATOM 4610 C CA . ALA B 1 36 ? 3.104 12.32 -11.547 1 90.56 36 ALA B CA 1
ATOM 4611 C C . ALA B 1 36 ? 1.982 13.352 -11.5 1 90.56 36 ALA B C 1
ATOM 4613 O O . ALA B 1 36 ? 1.157 13.336 -10.578 1 90.56 36 ALA B O 1
ATOM 4614 N N . GLY B 1 37 ? 1.929 14.219 -12.461 1 91.25 37 GLY B N 1
ATOM 4615 C CA . GLY B 1 37 ? 0.872 15.219 -12.539 1 91.25 37 GLY B CA 1
ATOM 4616 C C . GLY B 1 37 ? -0.502 14.617 -12.758 1 91.25 37 GLY B C 1
ATOM 4617 O O . GLY B 1 37 ? -1.479 15.039 -12.141 1 91.25 37 GLY B O 1
ATOM 4618 N N . LEU B 1 38 ? -0.523 13.625 -13.539 1 86.25 38 LEU B N 1
ATOM 4619 C CA . LEU B 1 38 ? -1.785 12.945 -13.805 1 86.25 38 LEU B CA 1
ATOM 4620 C C . LEU B 1 38 ? -2.32 12.281 -12.547 1 86.25 38 LEU B C 1
ATOM 4622 O O . LEU B 1 38 ? -3.516 12.367 -12.25 1 86.25 38 LEU B O 1
ATOM 4626 N N . ILE B 1 39 ? -1.473 11.672 -11.859 1 86.75 39 ILE B N 1
ATOM 4627 C CA . ILE B 1 39 ? -1.851 11.039 -10.602 1 86.75 39 ILE B CA 1
ATOM 4628 C C . ILE B 1 39 ? -2.34 12.094 -9.609 1 86.75 39 ILE B C 1
ATOM 4630 O O . ILE B 1 39 ? -3.359 11.906 -8.945 1 86.75 39 ILE B O 1
ATOM 4634 N N . SER B 1 40 ? -1.718 13.227 -9.617 1 91.38 40 SER B N 1
ATOM 4635 C CA . SER B 1 40 ? -2.094 14.305 -8.703 1 91.38 40 SER B CA 1
ATOM 4636 C C . SER B 1 40 ? -3.471 14.867 -9.047 1 91.38 40 SER B C 1
ATOM 4638 O O . SER B 1 40 ? -4.301 15.07 -8.164 1 91.38 40 SER B O 1
ATOM 4640 N N . ILE B 1 41 ? -3.795 14.953 -10.281 1 88.94 41 ILE B N 1
ATOM 4641 C CA . ILE B 1 41 ? -5.055 15.539 -10.727 1 88.94 41 ILE B CA 1
ATOM 4642 C C . ILE B 1 41 ? -6.191 14.539 -10.508 1 88.94 41 ILE B C 1
ATOM 4644 O O . ILE B 1 41 ? -7.344 14.938 -10.305 1 88.94 41 ILE B O 1
ATOM 4648 N N . SER B 1 42 ? -5.902 13.305 -10.477 1 86.12 42 SER B N 1
ATOM 4649 C CA . SER B 1 42 ? -6.906 12.273 -10.25 1 86.12 42 SER B CA 1
ATOM 4650 C C . SER B 1 42 ? -7.535 12.406 -8.867 1 86.12 42 SER B C 1
ATOM 4652 O O . SER B 1 42 ? -8.586 11.828 -8.594 1 86.12 42 SER B O 1
ATOM 4654 N N . PHE B 1 43 ? -6.938 13.242 -8.047 1 89.44 43 PHE B N 1
ATOM 4655 C CA . PHE B 1 43 ? -7.453 13.594 -6.723 1 89.44 43 PHE B CA 1
ATOM 4656 C C . PHE B 1 43 ? -8.875 14.125 -6.82 1 89.44 43 PHE B C 1
ATOM 4658 O O . PHE B 1 43 ? -9.727 13.797 -5.984 1 89.44 43 PHE B O 1
ATOM 4665 N N . PHE B 1 44 ? -9.164 14.766 -7.801 1 87.88 44 PHE B N 1
ATOM 4666 C CA . PHE B 1 44 ? -10.469 15.398 -7.914 1 87.88 44 PHE B CA 1
ATOM 4667 C C . PHE B 1 44 ? -11.539 14.367 -8.25 1 87.88 44 PHE B C 1
ATOM 4669 O O . PHE B 1 44 ? -12.719 14.57 -7.945 1 87.88 44 PHE B O 1
ATOM 4676 N N . GLY B 1 45 ? -11.125 13.297 -8.891 1 83.12 45 GLY B N 1
ATOM 4677 C CA . GLY B 1 45 ? -12.047 12.18 -9.023 1 83.12 45 GLY B CA 1
ATOM 4678 C C . GLY B 1 45 ? -12.438 11.57 -7.688 1 83.12 45 GLY B C 1
ATOM 4679 O O . GLY B 1 45 ? -13.594 11.211 -7.477 1 83.12 45 GLY B O 1
ATOM 4680 N N . VAL B 1 46 ? -11.516 11.539 -6.766 1 84.19 46 VAL B N 1
ATOM 4681 C CA . VAL B 1 46 ? -11.758 11.023 -5.422 1 84.19 46 VAL B CA 1
ATOM 4682 C C . VAL B 1 46 ? -12.695 11.969 -4.672 1 84.19 46 VAL B C 1
ATOM 4684 O O . VAL B 1 46 ? -13.633 11.516 -4.004 1 84.19 46 VAL B O 1
ATOM 4687 N N . ILE B 1 47 ? -12.445 13.242 -4.816 1 88.94 47 ILE B N 1
ATOM 4688 C CA . ILE B 1 47 ? -13.289 14.242 -4.172 1 88.94 47 ILE B CA 1
ATOM 4689 C C . ILE B 1 47 ? -14.727 14.102 -4.668 1 88.94 47 ILE B C 1
ATOM 4691 O O . ILE B 1 47 ? -15.672 14.18 -3.883 1 88.94 47 ILE B O 1
ATOM 4695 N N . ALA B 1 48 ? -14.898 13.867 -5.938 1 83.81 48 ALA B N 1
ATOM 4696 C CA . ALA B 1 48 ? -16.234 13.664 -6.492 1 83.81 48 ALA B CA 1
ATOM 4697 C C . ALA B 1 48 ? -16.922 12.461 -5.852 1 83.81 48 ALA B C 1
ATOM 4699 O O . ALA B 1 48 ? -18.094 12.523 -5.496 1 83.81 48 ALA B O 1
ATOM 4700 N N . ILE B 1 49 ? -16.234 11.414 -5.652 1 80 49 ILE B N 1
ATOM 4701 C CA . ILE B 1 49 ? -16.781 10.211 -5.031 1 80 49 ILE B CA 1
ATOM 4702 C C . ILE B 1 49 ? -17.234 10.531 -3.607 1 80 49 ILE B C 1
ATOM 4704 O O . ILE B 1 49 ? -18.328 10.141 -3.193 1 80 49 ILE B O 1
ATOM 4708 N N . PHE B 1 50 ? -16.375 11.289 -2.881 1 84.94 50 PHE B N 1
ATOM 4709 C CA . PHE B 1 50 ? -16.719 11.656 -1.514 1 84.94 50 PHE B CA 1
ATOM 4710 C C . PHE B 1 50 ? -17.953 12.555 -1.493 1 84.94 50 PHE B C 1
ATOM 4712 O O . PHE B 1 50 ? -18.844 12.367 -0.66 1 84.94 50 PHE B O 1
ATOM 4719 N N . MET B 1 51 ? -18.016 13.461 -2.438 1 83.56 51 MET B N 1
ATOM 4720 C CA . MET B 1 51 ? -19.156 14.375 -2.512 1 83.56 51 MET B CA 1
ATOM 4721 C C . MET B 1 51 ? -20.453 13.609 -2.781 1 83.56 51 MET B C 1
ATOM 4723 O O . MET B 1 51 ? -21.453 13.844 -2.121 1 83.56 51 MET B O 1
ATOM 4727 N N . PHE B 1 52 ? -20.406 12.688 -3.664 1 77.06 52 PHE B N 1
ATOM 4728 C CA . PHE B 1 52 ? -21.594 11.914 -4 1 77.06 52 PHE B CA 1
ATOM 4729 C C . PHE B 1 52 ? -21.984 11 -2.846 1 77.06 52 PHE B C 1
ATOM 4731 O O . PHE B 1 52 ? -23.172 10.727 -2.639 1 77.06 52 PHE B O 1
ATOM 4738 N N . SER B 1 53 ? -20.984 10.641 -2.104 1 76.88 53 SER B N 1
ATOM 4739 C CA . SER B 1 53 ? -21.266 9.781 -0.96 1 76.88 53 SER B CA 1
ATOM 4740 C C . SER B 1 53 ? -21.984 10.539 0.142 1 76.88 53 SER B C 1
ATOM 4742 O O . SER B 1 53 ? -22.922 10.023 0.753 1 76.88 53 SER B O 1
ATOM 4744 N N . LEU B 1 54 ? -21.547 11.75 0.34 1 77.56 54 LEU B N 1
ATOM 4745 C CA . LEU B 1 54 ? -22.047 12.508 1.483 1 77.56 54 LEU B CA 1
ATOM 4746 C C . LEU B 1 54 ? -23.25 13.359 1.094 1 77.56 54 LEU B C 1
ATOM 4748 O O . LEU B 1 54 ? -23.984 13.836 1.961 1 77.56 54 LEU B O 1
ATOM 4752 N N . SER B 1 55 ? -23.391 13.586 -0.205 1 76 55 SER B N 1
ATOM 4753 C CA . SER B 1 55 ? -24.562 14.289 -0.732 1 76 55 SER B CA 1
ATOM 4754 C C . SER B 1 55 ? -25.078 13.625 -2.002 1 76 55 SER B C 1
ATOM 4756 O O . SER B 1 55 ? -24.953 14.188 -3.096 1 76 55 SER B O 1
ATOM 4758 N N . PRO B 1 56 ? -25.703 12.516 -1.801 1 64.94 56 PRO B N 1
ATOM 4759 C CA . PRO B 1 56 ? -26.141 11.734 -2.967 1 64.94 56 PRO B CA 1
ATOM 4760 C C . PRO B 1 56 ? -27.172 12.477 -3.818 1 64.94 56 PRO B C 1
ATOM 4762 O O . PRO B 1 56 ? -27.328 12.164 -5 1 64.94 56 PRO B O 1
ATOM 4765 N N . ASN B 1 57 ? -27.844 13.422 -3.301 1 64.62 57 ASN B N 1
ATOM 4766 C CA . ASN B 1 57 ? -28.875 14.172 -4.016 1 64.62 57 ASN B CA 1
ATOM 4767 C C . ASN B 1 57 ? -28.266 15.047 -5.105 1 64.62 57 ASN B C 1
ATOM 4769 O O . ASN B 1 57 ? -28.984 15.547 -5.977 1 64.62 57 ASN B O 1
ATOM 4773 N N . LEU B 1 58 ? -27.031 15.25 -5.043 1 65.38 58 LEU B N 1
ATOM 4774 C CA . LEU B 1 58 ? -26.344 16.031 -6.07 1 65.38 58 LEU B CA 1
ATOM 4775 C C . LEU B 1 58 ? -26.438 15.344 -7.426 1 65.38 58 LEU B C 1
ATOM 4777 O O . LEU B 1 58 ? -26.438 16.016 -8.469 1 65.38 58 LEU B O 1
ATOM 4781 N N . LEU B 1 59 ? -26.453 14.086 -7.5 1 57.03 59 LEU B N 1
ATOM 4782 C CA . LEU B 1 59 ? -26.516 13.383 -8.781 1 57.03 59 LEU B CA 1
ATOM 4783 C C . LEU B 1 59 ? -27.953 13.242 -9.25 1 57.03 59 LEU B C 1
ATOM 4785 O O . LEU B 1 59 ? -28.234 13.406 -10.445 1 57.03 59 LEU B O 1
ATOM 4789 N N . SER B 1 60 ? -29.016 12.617 -8.727 1 53.47 60 SER B N 1
ATOM 4790 C CA . SER B 1 60 ? -30.391 12.586 -9.219 1 53.47 60 SER B CA 1
ATOM 4791 C C . SER B 1 60 ? -31.391 12.695 -8.07 1 53.47 60 SER B C 1
ATOM 4793 O O . SER B 1 60 ? -31.281 11.969 -7.078 1 53.47 60 SER B O 1
ATOM 4795 N N . SER B 1 61 ? -32.062 13.828 -7.953 1 49.34 61 SER B N 1
ATOM 4796 C CA . SER B 1 61 ? -33.219 13.977 -7.062 1 49.34 61 SER B CA 1
ATOM 4797 C C . SER B 1 61 ? -34.125 12.758 -7.117 1 49.34 61 SER B C 1
ATOM 4799 O O . SER B 1 61 ? -34.719 12.367 -6.105 1 49.34 61 SER B O 1
ATOM 4801 N N . THR B 1 62 ? -34.656 12.508 -8.25 1 47.94 62 THR B N 1
ATOM 4802 C CA . THR B 1 62 ? -35.594 11.438 -8.547 1 47.94 62 THR B CA 1
ATOM 4803 C C . THR B 1 62 ? -34.875 10.125 -8.812 1 47.94 62 THR B C 1
ATOM 4805 O O . THR B 1 62 ? -35.5 9.086 -9.008 1 47.94 62 THR B O 1
ATOM 4808 N N . ARG B 1 63 ? -33.469 10.047 -8.82 1 47.69 63 ARG B N 1
ATOM 4809 C CA . ARG B 1 63 ? -32.781 9.156 -9.758 1 47.69 63 ARG B CA 1
ATOM 4810 C C . ARG B 1 63 ? -32.344 7.867 -9.078 1 47.69 63 ARG B C 1
ATOM 4812 O O . ARG B 1 63 ? -32.156 7.84 -7.859 1 47.69 63 ARG B O 1
ATOM 4819 N N . LYS B 1 64 ? -32.469 6.852 -9.906 1 54.31 64 LYS B N 1
ATOM 4820 C CA . LYS B 1 64 ? -32.25 5.414 -9.742 1 54.31 64 LYS B CA 1
ATOM 4821 C C . LYS B 1 64 ? -30.859 5.109 -9.203 1 54.31 64 LYS B C 1
ATOM 4823 O O . LYS B 1 64 ? -29.859 5.383 -9.875 1 54.31 64 LYS B O 1
ATOM 4828 N N . ILE B 1 65 ? -30.688 4.977 -7.969 1 55.34 65 ILE B N 1
ATOM 4829 C CA . ILE B 1 65 ? -29.531 4.586 -7.16 1 55.34 65 ILE B CA 1
ATOM 4830 C C . ILE B 1 65 ? -28.609 3.689 -7.98 1 55.34 65 ILE B C 1
ATOM 4832 O O . ILE B 1 65 ? -27.375 3.789 -7.871 1 55.34 65 ILE B O 1
ATOM 4836 N N . GLY B 1 66 ? -29.188 2.98 -8.961 1 62.59 66 GLY B N 1
ATOM 4837 C CA . GLY B 1 66 ? -28.406 2.098 -9.82 1 62.59 66 GLY B CA 1
ATOM 4838 C C . GLY B 1 66 ? -27.531 2.844 -10.812 1 62.59 66 GLY B C 1
ATOM 4839 O O . GLY B 1 66 ? -26.453 2.367 -11.172 1 62.59 66 GLY B O 1
ATOM 4840 N N . SER B 1 67 ? -27.922 4.051 -11.141 1 68 67 SER B N 1
ATOM 4841 C CA . SER B 1 67 ? -27.141 4.828 -12.109 1 68 67 SER B CA 1
ATOM 4842 C C . SER B 1 67 ? -25.906 5.43 -11.477 1 68 67 SER B C 1
ATOM 4844 O O . SER B 1 67 ? -24.875 5.582 -12.141 1 68 67 SER B O 1
ATOM 4846 N N . VAL B 1 68 ? -25.938 5.672 -10.227 1 69.44 68 VAL B N 1
ATOM 4847 C CA . VAL B 1 68 ? -24.781 6.258 -9.57 1 69.44 68 VAL B CA 1
ATOM 4848 C C . VAL B 1 68 ? -23.672 5.207 -9.43 1 69.44 68 VAL B C 1
ATOM 4850 O O . VAL B 1 68 ? -22.5 5.508 -9.617 1 69.44 68 VAL B O 1
ATOM 4853 N N . ASP B 1 69 ? -24.078 3.994 -9.18 1 74.12 69 ASP B N 1
ATOM 4854 C CA . ASP B 1 69 ? -23.109 2.9 -9.07 1 74.12 69 ASP B CA 1
ATOM 4855 C C . ASP B 1 69 ? -22.328 2.721 -10.375 1 74.12 69 ASP B C 1
ATOM 4857 O O . ASP B 1 69 ? -21.125 2.52 -10.352 1 74.12 69 ASP B O 1
ATOM 4861 N N . LYS B 1 70 ? -23.016 2.875 -11.477 1 76.94 70 LYS B N 1
ATOM 4862 C CA . LYS B 1 70 ? -22.375 2.717 -12.773 1 76.94 70 LYS B CA 1
ATOM 4863 C C . LYS B 1 70 ? -21.375 3.846 -13.039 1 76.94 70 LYS B C 1
ATOM 4865 O O . LYS B 1 70 ? -20.297 3.611 -13.57 1 76.94 70 LYS B O 1
ATOM 4870 N N . VAL B 1 71 ? -21.719 4.992 -12.68 1 74.5 71 VAL B N 1
ATOM 4871 C CA . VAL B 1 71 ? -20.844 6.141 -12.922 1 74.5 71 VAL B CA 1
ATOM 4872 C C . VAL B 1 71 ? -19.562 6.004 -12.094 1 74.5 71 VAL B C 1
ATOM 4874 O O . VAL B 1 71 ? -18.469 6.211 -12.602 1 74.5 71 VAL B O 1
ATOM 4877 N N . ILE B 1 72 ? -19.75 5.652 -10.852 1 74.75 72 ILE B N 1
ATOM 4878 C CA . ILE B 1 72 ? -18.594 5.484 -9.969 1 74.75 72 ILE B CA 1
ATOM 4879 C C . ILE B 1 72 ? -17.688 4.383 -10.508 1 74.75 72 ILE B C 1
ATOM 4881 O O . ILE B 1 72 ? -16.469 4.52 -10.5 1 74.75 72 ILE B O 1
ATOM 4885 N N . PHE B 1 73 ? -18.25 3.381 -11.055 1 77.56 73 PHE B N 1
ATOM 4886 C CA . PHE B 1 73 ? -17.5 2.273 -11.617 1 77.56 73 PHE B CA 1
ATOM 4887 C C . PHE B 1 73 ? -16.688 2.73 -12.828 1 77.56 73 PHE B C 1
ATOM 4889 O O . PHE B 1 73 ? -15.492 2.453 -12.93 1 77.56 73 PHE B O 1
ATOM 4896 N N . TYR B 1 74 ? -17.297 3.443 -13.656 1 78.94 74 TYR B N 1
ATOM 4897 C CA . TYR B 1 74 ? -16.625 3.848 -14.883 1 78.94 74 TYR B CA 1
ATOM 4898 C C . TYR B 1 74 ? -15.508 4.852 -14.594 1 78.94 74 TYR B C 1
ATOM 4900 O O . TYR B 1 74 ? -14.453 4.82 -15.234 1 78.94 74 TYR B O 1
ATOM 4908 N N . ILE B 1 75 ? -15.703 5.688 -13.656 1 75.44 75 ILE B N 1
ATOM 4909 C CA . ILE B 1 75 ? -14.648 6.621 -13.281 1 75.44 75 ILE B CA 1
ATOM 4910 C C . ILE B 1 75 ? -13.453 5.852 -12.719 1 75.44 75 ILE B C 1
ATOM 4912 O O . ILE B 1 75 ? -12.305 6.102 -13.102 1 75.44 75 ILE B O 1
ATOM 4916 N N . SER B 1 76 ? -13.773 4.918 -11.852 1 78.06 76 SER B N 1
ATOM 4917 C CA . SER B 1 76 ? -12.719 4.16 -11.188 1 78.06 76 SER B CA 1
ATOM 4918 C C . SER B 1 76 ? -11.914 3.342 -12.195 1 78.06 76 SER B C 1
ATOM 4920 O O . SER B 1 76 ? -10.68 3.365 -12.172 1 78.06 76 SER B O 1
ATOM 4922 N N . ILE B 1 77 ? -12.594 2.697 -13.117 1 80.12 77 ILE B N 1
ATOM 4923 C CA . ILE B 1 77 ? -11.914 1.828 -14.07 1 80.12 77 ILE B CA 1
ATOM 4924 C C . ILE B 1 77 ? -11.117 2.672 -15.062 1 80.12 77 ILE B C 1
ATOM 4926 O O . ILE B 1 77 ? -10.031 2.271 -15.492 1 80.12 77 ILE B O 1
ATOM 4930 N N . THR B 1 78 ? -11.594 3.777 -15.43 1 81.81 78 THR B N 1
ATOM 4931 C CA . THR B 1 78 ? -10.891 4.652 -16.359 1 81.81 78 THR B CA 1
ATOM 4932 C C . THR B 1 78 ? -9.617 5.211 -15.727 1 81.81 78 THR B C 1
ATOM 4934 O O . THR B 1 78 ? -8.555 5.215 -16.344 1 81.81 78 THR B O 1
ATOM 4937 N N . ILE B 1 79 ? -9.711 5.645 -14.531 1 76.75 79 ILE B N 1
ATOM 4938 C CA . ILE B 1 79 ? -8.547 6.156 -13.82 1 76.75 79 ILE B CA 1
ATOM 4939 C C . ILE B 1 79 ? -7.48 5.066 -13.727 1 76.75 79 ILE B C 1
ATOM 4941 O O . ILE B 1 79 ? -6.32 5.293 -14.07 1 76.75 79 ILE B O 1
ATOM 4945 N N . TYR B 1 80 ? -7.898 3.939 -13.445 1 78.94 80 TYR B N 1
ATOM 4946 C CA . TYR B 1 80 ? -6.965 2.836 -13.266 1 78.94 80 TYR B CA 1
ATOM 4947 C C . TYR B 1 80 ? -6.297 2.459 -14.578 1 78.94 80 TYR B C 1
ATOM 4949 O O . TYR B 1 80 ? -5.082 2.271 -14.633 1 78.94 80 TYR B O 1
ATOM 4957 N N . THR B 1 81 ? -7.094 2.354 -15.547 1 84.25 81 THR B N 1
ATOM 4958 C CA . THR B 1 81 ? -6.566 1.927 -16.844 1 84.25 81 THR B CA 1
ATOM 4959 C C . THR B 1 81 ? -5.586 2.957 -17.391 1 84.25 81 THR B C 1
ATOM 4961 O O . THR B 1 81 ? -4.496 2.604 -17.844 1 84.25 81 THR B O 1
ATOM 4964 N N . LEU B 1 82 ? -5.898 4.16 -17.25 1 82.56 82 LEU B N 1
ATOM 4965 C CA . LEU B 1 82 ? -5.047 5.215 -17.781 1 82.56 82 LEU B CA 1
ATOM 4966 C C . LEU B 1 82 ? -3.734 5.297 -17.016 1 82.56 82 LEU B C 1
ATOM 4968 O O . LEU B 1 82 ? -2.66 5.387 -17.609 1 82.56 82 LEU B O 1
ATOM 4972 N N . ILE B 1 83 ? -3.809 5.227 -15.781 1 80.69 83 ILE B N 1
ATOM 4973 C CA . ILE B 1 83 ? -2.609 5.301 -14.953 1 80.69 83 ILE B CA 1
ATOM 4974 C C . ILE B 1 83 ? -1.745 4.066 -15.188 1 80.69 83 ILE B C 1
ATOM 4976 O O . ILE B 1 83 ? -0.525 4.172 -15.336 1 80.69 83 ILE B O 1
ATOM 4980 N N . SER B 1 84 ? -2.367 2.895 -15.312 1 84.94 84 SER B N 1
ATOM 4981 C CA . SER B 1 84 ? -1.631 1.646 -15.492 1 84.94 84 SER B CA 1
ATOM 4982 C C . SER B 1 84 ? -0.889 1.626 -16.828 1 84.94 84 SER B C 1
ATOM 4984 O O . SER B 1 84 ? 0.271 1.213 -16.891 1 84.94 84 SER B O 1
ATOM 4986 N N . ILE B 1 85 ? -1.534 2.062 -17.781 1 87.19 85 ILE B N 1
ATOM 4987 C CA . ILE B 1 85 ? -0.89 2.088 -19.094 1 87.19 85 ILE B CA 1
ATOM 4988 C C . ILE B 1 85 ? 0.274 3.076 -19.078 1 87.19 85 ILE B C 1
ATOM 4990 O O . ILE B 1 85 ? 1.345 2.791 -19.609 1 87.19 85 ILE B O 1
ATOM 4994 N N . GLY B 1 86 ? 0.103 4.141 -18.422 1 83.5 86 GLY B N 1
ATOM 4995 C CA . GLY B 1 86 ? 1.151 5.145 -18.328 1 83.5 86 GLY B CA 1
ATOM 4996 C C . GLY B 1 86 ? 2.359 4.672 -17.547 1 83.5 86 GLY B C 1
ATOM 4997 O O . GLY B 1 86 ? 3.459 5.199 -17.703 1 83.5 86 GLY B O 1
ATOM 4998 N N . LEU B 1 87 ? 2.205 3.645 -16.812 1 83 87 LEU B N 1
ATOM 4999 C CA . LEU B 1 87 ? 3.266 3.197 -15.906 1 83 87 LEU B CA 1
ATOM 5000 C C . LEU B 1 87 ? 4.023 2.018 -16.5 1 83 87 LEU B C 1
ATOM 5002 O O . LEU B 1 87 ? 4.945 1.486 -15.883 1 83 87 LEU B O 1
ATOM 5006 N N . ILE B 1 88 ? 3.699 1.613 -17.766 1 88.5 88 ILE B N 1
ATOM 5007 C CA . ILE B 1 88 ? 4.449 0.543 -18.406 1 88.5 88 ILE B CA 1
ATOM 5008 C C . ILE B 1 88 ? 5.785 1.08 -18.906 1 88.5 88 ILE B C 1
ATOM 5010 O O . ILE B 1 88 ? 5.832 1.866 -19.859 1 88.5 88 ILE B O 1
ATOM 5014 N N . HIS B 1 89 ? 6.895 0.583 -18.328 1 83.56 89 HIS B N 1
ATOM 5015 C CA . HIS B 1 89 ? 8.211 1.042 -18.75 1 83.56 89 HIS B CA 1
ATOM 5016 C C . HIS B 1 89 ? 9.094 -0.126 -19.172 1 83.56 89 HIS B C 1
ATOM 5018 O O . HIS B 1 89 ? 10.078 0.063 -19.891 1 83.56 89 HIS B O 1
ATOM 5024 N N . ASN B 1 90 ? 8.75 -1.289 -18.734 1 89.06 90 ASN B N 1
ATOM 5025 C CA . ASN B 1 90 ? 9.453 -2.537 -19.031 1 89.06 90 ASN B CA 1
ATOM 5026 C C . ASN B 1 90 ? 8.562 -3.75 -18.766 1 89.06 90 ASN B C 1
ATOM 5028 O O . ASN B 1 90 ? 7.363 -3.607 -18.531 1 89.06 90 ASN B O 1
ATOM 5032 N N . TYR B 1 91 ? 9.141 -4.895 -18.812 1 91.88 91 TYR B N 1
ATOM 5033 C CA . TYR B 1 91 ? 8.352 -6.102 -18.594 1 91.88 91 TYR B CA 1
ATOM 5034 C C . TYR B 1 91 ? 7.969 -6.242 -17.125 1 91.88 91 TYR B C 1
ATOM 5036 O O . TYR B 1 91 ? 6.957 -6.867 -16.797 1 91.88 91 TYR B O 1
ATOM 5044 N N . GLY B 1 92 ? 8.812 -5.738 -16.234 1 87.5 92 GLY B N 1
ATOM 5045 C CA . GLY B 1 92 ? 8.523 -5.758 -14.812 1 87.5 92 GLY B CA 1
ATOM 5046 C C . GLY B 1 92 ? 9.055 -6.992 -14.117 1 87.5 92 GLY B C 1
ATOM 5047 O O . GLY B 1 92 ? 9.719 -6.887 -13.078 1 87.5 92 GLY B O 1
ATOM 5048 N N . THR B 1 93 ? 8.812 -8.219 -14.656 1 90.88 93 THR B N 1
ATOM 5049 C CA . THR B 1 93 ? 9.25 -9.469 -14.062 1 90.88 93 THR B CA 1
ATOM 5050 C C . THR B 1 93 ? 10.016 -10.32 -15.078 1 90.88 93 THR B C 1
ATOM 5052 O O . THR B 1 93 ? 9.844 -10.156 -16.281 1 90.88 93 THR B O 1
ATOM 5055 N N . ASP B 1 94 ? 10.812 -11.234 -14.531 1 92.25 94 ASP B N 1
ATOM 5056 C CA . ASP B 1 94 ? 11.5 -12.156 -15.422 1 92.25 94 ASP B CA 1
ATOM 5057 C C . ASP B 1 94 ? 10.523 -13.141 -16.062 1 92.25 94 ASP B C 1
ATOM 5059 O O . ASP B 1 94 ? 10.734 -13.594 -17.188 1 92.25 94 ASP B O 1
ATOM 5063 N N . ASP B 1 95 ? 9.445 -13.375 -15.391 1 93 95 ASP B N 1
ATOM 5064 C CA . ASP B 1 95 ? 8.414 -14.25 -15.945 1 93 95 ASP B CA 1
ATOM 5065 C C . ASP B 1 95 ? 7.863 -13.68 -17.25 1 93 95 ASP B C 1
ATOM 5067 O O . ASP B 1 95 ? 7.746 -14.398 -18.25 1 93 95 ASP B O 1
ATOM 5071 N N . GLN B 1 96 ? 7.57 -12.422 -17.156 1 94.75 96 GLN B N 1
ATOM 5072 C CA . GLN B 1 96 ? 7.012 -11.789 -18.344 1 94.75 96 GLN B CA 1
ATOM 5073 C C . GLN B 1 96 ? 8.039 -11.727 -19.469 1 94.75 96 GLN B C 1
ATOM 5075 O O . GLN B 1 96 ? 7.688 -11.852 -20.656 1 94.75 96 GLN B O 1
ATOM 5080 N N . GLU B 1 97 ? 9.266 -11.594 -19.156 1 95.19 97 GLU B N 1
ATOM 5081 C CA . GLU B 1 97 ? 10.328 -11.625 -20.156 1 95.19 97 GLU B CA 1
ATOM 5082 C C . GLU B 1 97 ? 10.422 -13 -20.812 1 95.19 97 GLU B C 1
ATOM 5084 O O . GLU B 1 97 ? 10.484 -13.094 -22.047 1 95.19 97 GLU B O 1
ATOM 5089 N N . TYR B 1 98 ? 10.359 -14 -19.984 1 95.94 98 TYR B N 1
ATOM 5090 C CA . TYR B 1 98 ? 10.469 -15.359 -20.484 1 95.94 98 TYR B CA 1
ATOM 5091 C C . TYR B 1 98 ? 9.25 -15.727 -21.328 1 95.94 98 TYR B C 1
ATOM 5093 O O . TYR B 1 98 ? 9.375 -16.438 -22.328 1 95.94 98 TYR B O 1
ATOM 5101 N N . ILE B 1 99 ? 8.164 -15.25 -20.938 1 97 99 ILE B N 1
ATOM 5102 C CA . ILE B 1 99 ? 6.926 -15.516 -21.656 1 97 99 ILE B CA 1
ATOM 5103 C C . ILE B 1 99 ? 7.016 -14.922 -23.062 1 97 99 ILE B C 1
ATOM 5105 O O . ILE B 1 99 ? 6.711 -15.594 -24.047 1 97 99 ILE B O 1
ATOM 5109 N N . MET B 1 100 ? 7.43 -13.758 -23.141 1 96.25 100 MET B N 1
ATOM 5110 C CA . MET B 1 100 ? 7.523 -13.109 -24.438 1 96.25 100 MET B CA 1
ATOM 5111 C C . MET B 1 100 ? 8.641 -13.719 -25.266 1 96.25 100 MET B C 1
ATOM 5113 O O . MET B 1 100 ? 8.539 -13.805 -26.5 1 96.25 100 MET B O 1
ATOM 5117 N N . GLU B 1 101 ? 9.688 -14.164 -24.625 1 96.38 101 GLU B N 1
ATOM 5118 C CA . GLU B 1 101 ? 10.75 -14.875 -25.328 1 96.38 101 GLU B CA 1
ATOM 5119 C C . GLU B 1 101 ? 10.258 -16.219 -25.844 1 96.38 101 GLU B C 1
ATOM 5121 O O . GLU B 1 101 ? 10.609 -16.641 -26.953 1 96.38 101 GLU B O 1
ATOM 5126 N N . ALA B 1 102 ? 9.523 -16.906 -25.047 1 97.62 102 ALA B N 1
ATOM 5127 C CA . ALA B 1 102 ? 8.922 -18.156 -25.469 1 97.62 102 ALA B CA 1
ATOM 5128 C C . ALA B 1 102 ? 8.047 -17.953 -26.703 1 97.62 102 ALA B C 1
ATOM 5130 O O . ALA B 1 102 ? 8.07 -18.781 -27.625 1 97.62 102 ALA B O 1
ATOM 5131 N N . LEU B 1 103 ? 7.332 -16.844 -26.656 1 97.75 103 LEU B N 1
ATOM 5132 C CA . LEU B 1 103 ? 6.508 -16.516 -27.812 1 97.75 103 LEU B CA 1
ATOM 5133 C C . LEU B 1 103 ? 7.375 -16.281 -29.047 1 97.75 103 LEU B C 1
ATOM 5135 O O . LEU B 1 103 ? 7.02 -16.688 -30.156 1 97.75 103 LEU B O 1
ATOM 5139 N N . SER B 1 104 ? 8.43 -15.672 -28.891 1 95.62 104 SER B N 1
ATOM 5140 C CA . SER B 1 104 ? 9.352 -15.43 -30 1 95.62 104 SER B CA 1
ATOM 5141 C C . SER B 1 104 ? 9.891 -16.734 -30.562 1 95.62 104 SER B C 1
ATOM 5143 O O . SER B 1 104 ? 9.961 -16.906 -31.781 1 95.62 104 SER B O 1
ATOM 5145 N N . TYR B 1 105 ? 10.281 -17.641 -29.656 1 96.81 105 TYR B N 1
ATOM 5146 C CA . TYR B 1 105 ? 10.703 -18.953 -30.109 1 96.81 105 TYR B CA 1
ATOM 5147 C C . TYR B 1 105 ? 9.617 -19.625 -30.938 1 96.81 105 TYR B C 1
ATOM 5149 O O . TYR B 1 105 ? 9.891 -20.141 -32.031 1 96.81 105 TYR B O 1
ATOM 5157 N N . PHE B 1 106 ? 8.477 -19.562 -30.5 1 96.69 106 PHE B N 1
ATOM 5158 C CA . PHE B 1 106 ? 7.34 -20.203 -31.156 1 96.69 106 PHE B CA 1
ATOM 5159 C C . PHE B 1 106 ? 7.109 -19.594 -32.531 1 96.69 106 PHE B C 1
ATOM 5161 O O . PHE B 1 106 ? 6.898 -20.328 -33.531 1 96.69 106 PHE B O 1
ATOM 5168 N N . MET B 1 107 ? 7.121 -18.297 -32.594 1 95.12 107 MET B N 1
ATOM 5169 C CA . MET B 1 107 ? 6.883 -17.594 -33.844 1 95.12 107 MET B CA 1
ATOM 5170 C C . MET B 1 107 ? 7.961 -17.922 -34.875 1 95.12 107 MET B C 1
ATOM 5172 O O . MET B 1 107 ? 7.711 -17.906 -36.062 1 95.12 107 MET B O 1
ATOM 5176 N N . LYS B 1 108 ? 9.102 -18.328 -34.438 1 95.19 108 LYS B N 1
ATOM 5177 C CA . LYS B 1 108 ? 10.203 -18.703 -35.312 1 95.19 108 LYS B CA 1
ATOM 5178 C C . LYS B 1 108 ? 10.18 -20.188 -35.625 1 95.19 108 LYS B C 1
ATOM 5180 O O . LYS B 1 108 ? 11.07 -20.703 -36.312 1 95.19 108 LYS B O 1
ATOM 5185 N N . GLY B 1 109 ? 9.297 -20.859 -35 1 94.69 109 GLY B N 1
ATOM 5186 C CA . GLY B 1 109 ? 9.164 -22.281 -35.25 1 94.69 109 GLY B CA 1
ATOM 5187 C C . GLY B 1 109 ? 10.031 -23.141 -34.344 1 94.69 109 GLY B C 1
ATOM 5188 O O . GLY B 1 109 ? 10.289 -24.312 -34.625 1 94.69 109 GLY B O 1
ATOM 5189 N N . GLN B 1 110 ? 10.5 -22.562 -33.344 1 96.5 110 GLN B N 1
ATOM 5190 C CA . GLN B 1 110 ? 11.32 -23.281 -32.375 1 96.5 110 GLN B CA 1
ATOM 5191 C C . GLN B 1 110 ? 10.5 -23.672 -31.156 1 96.5 110 GLN B C 1
ATOM 5193 O O . GLN B 1 110 ? 9.562 -22.969 -30.781 1 96.5 110 GLN B O 1
ATOM 5198 N N . ASN B 1 111 ? 10.859 -24.797 -30.609 1 96.69 111 ASN B N 1
ATOM 5199 C CA . ASN B 1 111 ? 10.172 -25.25 -29.406 1 96.69 111 ASN B CA 1
ATOM 5200 C C . ASN B 1 111 ? 10.531 -24.406 -28.188 1 96.69 111 ASN B C 1
ATOM 5202 O O . ASN B 1 111 ? 11.672 -24.438 -27.719 1 96.69 111 ASN B O 1
ATOM 5206 N N . PRO B 1 112 ? 9.609 -23.734 -27.609 1 96.88 112 PRO B N 1
ATOM 5207 C CA . PRO B 1 112 ? 9.906 -22.844 -26.484 1 96.88 112 PRO B CA 1
ATOM 5208 C C . PRO B 1 112 ? 10.445 -23.609 -25.266 1 96.88 112 PRO B C 1
ATOM 5210 O O . PRO B 1 112 ? 11.172 -23.031 -24.453 1 96.88 112 PRO B O 1
ATOM 5213 N N . TYR B 1 113 ? 10.156 -24.859 -25.125 1 96.56 113 TYR B N 1
ATOM 5214 C CA . TYR B 1 113 ? 10.531 -25.625 -23.953 1 96.56 113 TYR B CA 1
ATOM 5215 C C . TYR B 1 113 ? 11.953 -26.156 -24.078 1 96.56 113 TYR B C 1
ATOM 5217 O O . TYR B 1 113 ? 12.492 -26.719 -23.125 1 96.56 113 TYR B O 1
ATOM 5225 N N . LEU B 1 114 ? 12.555 -25.906 -25.125 1 95.31 114 LEU B N 1
ATOM 5226 C CA . LEU B 1 114 ? 13.938 -26.297 -25.344 1 95.31 114 LEU B CA 1
ATOM 5227 C C . LEU B 1 114 ? 14.852 -25.078 -25.391 1 95.31 114 LEU B C 1
ATOM 5229 O O . LEU B 1 114 ? 16.078 -25.219 -25.469 1 95.31 114 LEU B O 1
ATOM 5233 N N . GLY B 1 115 ? 14.281 -23.984 -25.297 1 92.94 115 GLY B N 1
ATOM 5234 C CA . GLY B 1 115 ? 15.055 -22.75 -25.375 1 92.94 115 GLY B CA 1
ATOM 5235 C C . GLY B 1 115 ? 15.852 -22.469 -24.125 1 92.94 115 GLY B C 1
ATOM 5236 O O . GLY B 1 115 ? 15.57 -23.031 -23.062 1 92.94 115 GLY B O 1
ATOM 5237 N N . LEU B 1 116 ? 16.859 -21.609 -24.328 1 93.38 116 LEU B N 1
ATOM 5238 C CA . LEU B 1 116 ? 17.656 -21.094 -23.219 1 93.38 116 LEU B CA 1
ATOM 5239 C C . LEU B 1 116 ? 17.281 -19.656 -22.891 1 93.38 116 LEU B C 1
ATOM 5241 O O . LEU B 1 116 ? 17.266 -18.797 -23.781 1 93.38 116 LEU B O 1
ATOM 5245 N N . TYR B 1 117 ? 17 -19.453 -21.656 1 94.19 117 TYR B N 1
ATOM 5246 C CA . TYR B 1 117 ? 16.453 -18.172 -21.25 1 94.19 117 TYR B CA 1
ATOM 5247 C C . TYR B 1 117 ? 17.422 -17.438 -20.312 1 94.19 117 TYR B C 1
ATOM 5249 O O . TYR B 1 117 ? 18.062 -18.078 -19.469 1 94.19 117 TYR B O 1
ATOM 5257 N N . TYR B 1 118 ? 17.484 -16.078 -20.5 1 90.5 118 TYR B N 1
ATOM 5258 C CA . TYR B 1 118 ? 18.281 -15.211 -19.641 1 90.5 118 TYR B CA 1
ATOM 5259 C C . TYR B 1 118 ? 17.516 -13.938 -19.297 1 90.5 118 TYR B C 1
ATOM 5261 O O . TYR B 1 118 ? 16.938 -13.297 -20.188 1 90.5 118 TYR B O 1
ATOM 5269 N N . PRO B 1 119 ? 17.5 -13.695 -18.078 1 87.69 119 PRO B N 1
ATOM 5270 C CA . PRO B 1 119 ? 16.875 -12.398 -17.766 1 87.69 119 PRO B CA 1
ATOM 5271 C C . PRO B 1 119 ? 17.672 -11.227 -18.312 1 87.69 119 PRO B C 1
ATOM 5273 O O . PRO B 1 119 ? 18.906 -11.242 -18.297 1 87.69 119 PRO B O 1
ATOM 5276 N N . VAL B 1 120 ? 16.969 -10.234 -18.828 1 80.25 120 VAL B N 1
ATOM 5277 C CA . VAL B 1 120 ? 17.641 -9.109 -19.469 1 80.25 120 VAL B CA 1
ATOM 5278 C C . VAL B 1 120 ? 17.547 -7.871 -18.578 1 80.25 120 VAL B C 1
ATOM 5280 O O . VAL B 1 120 ? 18.578 -7.266 -18.234 1 80.25 120 VAL B O 1
ATOM 5283 N N . ASP B 1 121 ? 16.359 -7.516 -18.156 1 77.81 121 ASP B N 1
ATOM 5284 C CA . ASP B 1 121 ? 16.141 -6.289 -17.406 1 77.81 121 ASP B CA 1
ATOM 5285 C C . ASP B 1 121 ? 15.594 -6.59 -16.016 1 77.81 121 ASP B C 1
ATOM 5287 O O . ASP B 1 121 ? 15.914 -5.895 -15.047 1 77.81 121 ASP B O 1
ATOM 5291 N N . ALA B 1 122 ? 14.914 -7.648 -15.914 1 82.38 122 ALA B N 1
ATOM 5292 C CA . ALA B 1 122 ? 14.258 -7.992 -14.656 1 82.38 122 ALA B CA 1
ATOM 5293 C C . ALA B 1 122 ? 15.219 -8.711 -13.711 1 82.38 122 ALA B C 1
ATOM 5295 O O . ALA B 1 122 ? 16.219 -9.297 -14.156 1 82.38 122 ALA B O 1
ATOM 5296 N N . ARG B 1 123 ? 14.883 -8.625 -12.445 1 83.06 123 ARG B N 1
ATOM 5297 C CA . ARG B 1 123 ? 15.641 -9.398 -11.469 1 83.06 123 ARG B CA 1
ATOM 5298 C C . ARG B 1 123 ? 15.422 -10.898 -11.664 1 83.06 123 ARG B C 1
ATOM 5300 O O . ARG B 1 123 ? 14.289 -11.344 -11.828 1 83.06 123 ARG B O 1
ATOM 5307 N N . PRO B 1 124 ? 16.516 -11.555 -11.578 1 88.81 124 PRO B N 1
ATOM 5308 C CA . PRO B 1 124 ? 16.375 -12.977 -11.906 1 88.81 124 PRO B CA 1
ATOM 5309 C C . PRO B 1 124 ? 15.852 -13.812 -10.742 1 88.81 124 PRO B C 1
ATOM 5311 O O . PRO B 1 124 ? 15.875 -13.352 -9.594 1 88.81 124 PRO B O 1
ATOM 5314 N N . THR B 1 125 ? 15.398 -15.016 -11.117 1 92.06 125 THR B N 1
ATOM 5315 C CA . THR B 1 125 ? 15.133 -16.078 -10.148 1 92.06 125 THR B CA 1
ATOM 5316 C C . THR B 1 125 ? 16.375 -16.922 -9.922 1 92.06 125 THR B C 1
ATOM 5318 O O . THR B 1 125 ? 16.891 -17.547 -10.859 1 92.06 125 THR B O 1
ATOM 5321 N N . TYR B 1 126 ? 16.828 -17 -8.688 1 94.75 126 TYR B N 1
ATOM 5322 C CA . TYR B 1 126 ? 18.047 -17.703 -8.359 1 94.75 126 TYR B CA 1
ATOM 5323 C C . TYR B 1 126 ? 17.766 -19.156 -7.992 1 94.75 126 TYR B C 1
ATOM 5325 O O . TYR B 1 126 ? 16.75 -19.453 -7.359 1 94.75 126 TYR B O 1
ATOM 5333 N N . THR B 1 127 ? 18.656 -20.016 -8.344 1 94.31 127 THR B N 1
ATOM 5334 C CA . THR B 1 127 ? 18.547 -21.422 -7.949 1 94.31 127 THR B CA 1
ATOM 5335 C C . THR B 1 127 ? 19.391 -21.703 -6.715 1 94.31 127 THR B C 1
ATOM 5337 O O . THR B 1 127 ? 20.297 -20.938 -6.391 1 94.31 127 THR B O 1
ATOM 5340 N N . ILE B 1 128 ? 19.109 -22.766 -6.062 1 93.88 128 ILE B N 1
ATOM 5341 C CA . ILE B 1 128 ? 19.875 -23.172 -4.883 1 93.88 128 ILE B CA 1
ATOM 5342 C C . ILE B 1 128 ? 21.234 -23.719 -5.305 1 93.88 128 ILE B C 1
ATOM 5344 O O . ILE B 1 128 ? 22.094 -23.984 -4.461 1 93.88 128 ILE B O 1
ATOM 5348 N N . TYR B 1 129 ? 21.578 -23.703 -6.527 1 92.75 129 TYR B N 1
ATOM 5349 C CA . TYR B 1 129 ? 22.812 -24.266 -7.035 1 92.75 129 TYR B CA 1
ATOM 5350 C C . TYR B 1 129 ? 23.766 -23.172 -7.5 1 92.75 129 TYR B C 1
ATOM 5352 O O . TYR B 1 129 ? 24.766 -23.453 -8.172 1 92.75 129 TYR B O 1
ATOM 5360 N N . GLY B 1 130 ? 23.391 -21.984 -7.246 1 93.06 130 GLY B N 1
ATOM 5361 C CA . GLY B 1 130 ? 24.281 -20.875 -7.539 1 93.06 130 GLY B CA 1
ATOM 5362 C C . GLY B 1 130 ? 24.188 -20.406 -8.977 1 93.06 130 GLY B C 1
ATOM 5363 O O . GLY B 1 130 ? 25.188 -20.031 -9.578 1 93.06 130 GLY B O 1
ATOM 5364 N N . THR B 1 131 ? 23.109 -20.516 -9.531 1 92.88 131 THR B N 1
ATOM 5365 C CA . THR B 1 131 ? 22.797 -20.016 -10.867 1 92.88 131 THR B CA 1
ATOM 5366 C C . THR B 1 131 ? 21.422 -19.359 -10.891 1 92.88 131 THR B C 1
ATOM 5368 O O . THR B 1 131 ? 20.828 -19.109 -9.836 1 92.88 131 THR B O 1
ATOM 5371 N N . VAL B 1 132 ? 21.062 -19.016 -12.141 1 93.25 132 VAL B N 1
ATOM 5372 C CA . VAL B 1 132 ? 19.719 -18.484 -12.336 1 93.25 132 VAL B CA 1
ATOM 5373 C C . VAL B 1 132 ? 18.891 -19.469 -13.164 1 93.25 132 VAL B C 1
ATOM 5375 O O . VAL B 1 132 ? 19.438 -20.406 -13.75 1 93.25 132 VAL B O 1
ATOM 5378 N N . VAL B 1 133 ? 17.641 -19.297 -13.141 1 92.38 133 VAL B N 1
ATOM 5379 C CA . VAL B 1 133 ? 16.734 -20.172 -13.891 1 92.38 133 VAL B CA 1
ATOM 5380 C C . VAL B 1 133 ? 16.875 -19.875 -15.383 1 92.38 133 VAL B C 1
ATOM 5382 O O . VAL B 1 133 ? 16.828 -18.719 -15.805 1 92.38 133 VAL B O 1
ATOM 5385 N N . HIS B 1 134 ? 16.984 -21.016 -16.203 1 92.5 134 HIS B N 1
ATOM 5386 C CA . HIS B 1 134 ? 17.203 -20.844 -17.641 1 92.5 134 HIS B CA 1
ATOM 5387 C C . HIS B 1 134 ? 16.125 -21.578 -18.438 1 92.5 134 HIS B C 1
ATOM 5389 O O . HIS B 1 134 ? 16.125 -21.516 -19.672 1 92.5 134 HIS B O 1
ATOM 5395 N N . ASN B 1 135 ? 15.273 -22.203 -17.828 1 91.44 135 ASN B N 1
ATOM 5396 C CA . ASN B 1 135 ? 14.25 -22.984 -18.516 1 91.44 135 ASN B CA 1
ATOM 5397 C C . ASN B 1 135 ? 12.875 -22.328 -18.391 1 91.44 135 ASN B C 1
ATOM 5399 O O . ASN B 1 135 ? 12.594 -21.641 -17.422 1 91.44 135 ASN B O 1
ATOM 5403 N N . PHE B 1 136 ? 12.141 -22.625 -19.453 1 94.12 136 PHE B N 1
ATOM 5404 C CA . PHE B 1 136 ? 10.758 -22.172 -19.453 1 94.12 136 PHE B CA 1
ATOM 5405 C C . PHE B 1 136 ? 9.836 -23.266 -18.922 1 94.12 136 PHE B C 1
ATOM 5407 O O . PHE B 1 136 ? 9.859 -24.391 -19.406 1 94.12 136 PHE B O 1
ATOM 5414 N N . VAL B 1 137 ? 8.969 -22.906 -17.969 1 93 137 VAL B N 1
ATOM 5415 C CA . VAL B 1 137 ? 8.25 -23.984 -17.297 1 93 137 VAL B CA 1
ATOM 5416 C C . VAL B 1 137 ? 6.758 -23.688 -17.266 1 93 137 VAL B C 1
ATOM 5418 O O . VAL B 1 137 ? 5.98 -24.406 -16.641 1 93 137 VAL B O 1
ATOM 5421 N N . TYR B 1 138 ? 6.23 -22.734 -17.953 1 95.38 138 TYR B N 1
ATOM 5422 C CA . TYR B 1 138 ? 4.816 -22.391 -17.891 1 95.38 138 TYR B CA 1
ATOM 5423 C C . TYR B 1 138 ? 4.035 -23.094 -19 1 95.38 138 TYR B C 1
ATOM 5425 O O . TYR B 1 138 ? 4.598 -23.406 -20.047 1 95.38 138 TYR B O 1
ATOM 5433 N N . PRO B 1 139 ? 2.744 -23.25 -18.797 1 97.25 139 PRO B N 1
ATOM 5434 C CA . PRO B 1 139 ? 1.93 -23.906 -19.828 1 97.25 139 PRO B CA 1
ATOM 5435 C C . PRO B 1 139 ? 1.812 -23.078 -21.094 1 97.25 139 PRO B C 1
ATOM 5437 O O . PRO B 1 139 ? 2.111 -21.875 -21.094 1 97.25 139 PRO B O 1
ATOM 5440 N N . PRO B 1 140 ? 1.325 -23.672 -22.109 1 97.69 140 PRO B N 1
ATOM 5441 C CA . PRO B 1 140 ? 1.44 -23.062 -23.438 1 97.69 140 PRO B CA 1
ATOM 5442 C C . PRO B 1 140 ? 0.613 -21.797 -23.578 1 97.69 140 PRO B C 1
ATOM 5444 O O . PRO B 1 140 ? 1.027 -20.859 -24.266 1 97.69 140 PRO B O 1
ATOM 5447 N N . LEU B 1 141 ? -0.481 -21.703 -22.953 1 98.25 141 LEU B N 1
ATOM 5448 C CA . LEU B 1 141 ? -1.32 -20.531 -23.141 1 98.25 141 LEU B CA 1
ATOM 5449 C C . LEU B 1 141 ? -0.673 -19.297 -22.516 1 98.25 141 LEU B C 1
ATOM 5451 O O . LEU B 1 141 ? -1.059 -18.172 -22.828 1 98.25 141 LEU B O 1
ATOM 5455 N N . SER B 1 142 ? 0.285 -19.531 -21.672 1 97.75 142 SER B N 1
ATOM 5456 C CA . SER B 1 142 ? 0.945 -18.422 -21 1 97.75 142 SER B CA 1
ATOM 5457 C C . SER B 1 142 ? 1.606 -17.484 -22.016 1 97.75 142 SER B C 1
ATOM 5459 O O . SER B 1 142 ? 1.633 -16.266 -21.812 1 97.75 142 SER B O 1
ATOM 5461 N N . PHE B 1 143 ? 2.121 -18.047 -23.078 1 97.94 143 PHE B N 1
ATOM 5462 C CA . PHE B 1 143 ? 2.734 -17.172 -24.062 1 97.94 143 PHE B CA 1
ATOM 5463 C C . PHE B 1 143 ? 1.836 -17.031 -25.297 1 97.94 143 PHE B C 1
ATOM 5465 O O . PHE B 1 143 ? 1.854 -16 -25.969 1 97.94 143 PHE B O 1
ATOM 5472 N N . LEU B 1 144 ? 0.929 -17.953 -25.594 1 98 144 LEU B N 1
ATOM 5473 C CA . LEU B 1 144 ? 0.093 -17.922 -26.781 1 98 144 LEU B CA 1
ATOM 5474 C C . LEU B 1 144 ? -0.925 -16.797 -26.703 1 98 144 LEU B C 1
ATOM 5476 O O . LEU B 1 144 ? -1.296 -16.203 -27.734 1 98 144 LEU B O 1
ATOM 5480 N N . ILE B 1 145 ? -1.324 -16.453 -25.531 1 98.06 145 ILE B N 1
ATOM 5481 C CA . ILE B 1 145 ? -2.379 -15.469 -25.344 1 98.06 145 ILE B CA 1
ATOM 5482 C C . ILE B 1 145 ? -1.878 -14.094 -25.781 1 98.06 145 ILE B C 1
ATOM 5484 O O . ILE B 1 145 ? -2.674 -13.203 -26.094 1 98.06 145 ILE B O 1
ATOM 5488 N N . TYR B 1 146 ? -0.608 -13.891 -25.844 1 98.06 146 TYR B N 1
ATOM 5489 C CA . TYR B 1 146 ? -0.021 -12.586 -26.141 1 98.06 146 TYR B CA 1
ATOM 5490 C C . TYR B 1 146 ? 0.269 -12.453 -27.625 1 98.06 146 TYR B C 1
ATOM 5492 O O . TYR B 1 146 ? 0.732 -11.406 -28.094 1 98.06 146 TYR B O 1
ATOM 5500 N N . LEU B 1 147 ? -0.033 -13.445 -28.422 1 97.25 147 LEU B N 1
ATOM 5501 C CA . LEU B 1 147 ? 0.314 -13.477 -29.844 1 97.25 147 LEU B CA 1
ATOM 5502 C C . LEU B 1 147 ? -0.342 -12.328 -30.594 1 97.25 147 LEU B C 1
ATOM 5504 O O . LEU B 1 147 ? 0.325 -11.609 -31.344 1 97.25 147 LEU B O 1
ATOM 5508 N N . PRO B 1 148 ? -1.646 -12.055 -30.391 1 96.81 148 PRO B N 1
ATOM 5509 C CA . PRO B 1 148 ? -2.27 -10.961 -31.125 1 96.81 148 PRO B CA 1
ATOM 5510 C C . PRO B 1 148 ? -1.638 -9.602 -30.828 1 96.81 148 PRO B C 1
ATOM 5512 O O . PRO B 1 148 ? -1.364 -8.828 -31.75 1 96.81 148 PRO B O 1
ATOM 5515 N N . ILE B 1 149 ? -1.396 -9.344 -29.578 1 96.62 149 ILE B N 1
ATOM 5516 C CA . ILE B 1 149 ? -0.84 -8.055 -29.203 1 96.62 149 ILE B CA 1
ATOM 5517 C C . ILE B 1 149 ? 0.613 -7.961 -29.672 1 96.62 149 ILE B C 1
ATOM 5519 O O . ILE B 1 149 ? 1.083 -6.891 -30.047 1 96.62 149 ILE B O 1
ATOM 5523 N N . ALA B 1 150 ? 1.314 -9.055 -29.594 1 96.19 150 ALA B N 1
ATOM 5524 C CA . ALA B 1 150 ? 2.701 -9.07 -30.047 1 96.19 150 ALA B CA 1
ATOM 5525 C C . ALA B 1 150 ? 2.793 -8.734 -31.531 1 96.19 150 ALA B C 1
ATOM 5527 O O . ALA B 1 150 ? 3.678 -7.984 -31.953 1 96.19 150 ALA B O 1
ATOM 5528 N N . LEU B 1 151 ? 1.894 -9.242 -32.281 1 95.88 151 LEU B N 1
ATOM 5529 C CA . LEU B 1 151 ? 1.859 -8.969 -33.719 1 95.88 151 LEU B CA 1
ATOM 5530 C C . LEU B 1 151 ? 1.535 -7.504 -33.969 1 95.88 151 LEU B C 1
ATOM 5532 O O . LEU B 1 151 ? 2.174 -6.863 -34.812 1 95.88 151 LEU B O 1
ATOM 5536 N N . LEU B 1 152 ? 0.584 -7.012 -33.219 1 95.88 152 LEU B N 1
ATOM 5537 C CA . LEU B 1 152 ? 0.196 -5.613 -33.375 1 95.88 152 LEU B CA 1
ATOM 5538 C C . LEU B 1 152 ? 1.348 -4.688 -33 1 95.88 152 LEU B C 1
ATOM 5540 O O . LEU B 1 152 ? 1.596 -3.691 -33.688 1 95.88 152 LEU B O 1
ATOM 5544 N N . LEU B 1 153 ? 2.006 -4.98 -31.906 1 94.94 153 LEU B N 1
ATOM 5545 C CA . LEU B 1 153 ? 3.123 -4.168 -31.438 1 94.94 153 LEU B CA 1
ATOM 5546 C C . LEU B 1 153 ? 4.285 -4.223 -32.438 1 94.94 153 LEU B C 1
ATOM 5548 O O . LEU B 1 153 ? 4.93 -3.205 -32.688 1 94.94 153 LEU B O 1
ATOM 5552 N N . SER B 1 154 ? 4.477 -5.367 -32.969 1 92.88 154 SER B N 1
ATOM 5553 C CA . SER B 1 154 ? 5.535 -5.523 -33.969 1 92.88 154 SER B CA 1
ATOM 5554 C C . SER B 1 154 ? 5.234 -4.723 -35.219 1 92.88 154 SER B C 1
ATOM 5556 O O . SER B 1 154 ? 6.121 -4.078 -35.781 1 92.88 154 SER B O 1
ATOM 5558 N N . LEU B 1 155 ? 4.062 -4.723 -35.594 1 93.31 155 LEU B N 1
ATOM 5559 C CA . LEU B 1 155 ? 3.639 -3.988 -36.781 1 93.31 155 LEU B CA 1
ATOM 5560 C C . LEU B 1 155 ? 3.74 -2.482 -36.531 1 93.31 155 LEU B C 1
ATOM 5562 O O . LEU B 1 155 ? 4.047 -1.73 -37.469 1 93.31 155 LEU B O 1
ATOM 5566 N N . SER B 1 156 ? 3.539 -2.084 -35.406 1 94 156 SER B N 1
ATOM 5567 C CA . SER B 1 156 ? 3.553 -0.663 -35.062 1 94 156 SER B CA 1
ATOM 5568 C C . SER B 1 156 ? 4.938 -0.215 -34.594 1 94 156 SER B C 1
ATOM 5570 O O . SER B 1 156 ? 5.129 0.944 -34.219 1 94 156 SER B O 1
ATOM 5572 N N . LYS B 1 157 ? 5.859 -1.108 -34.531 1 93.56 157 LYS B N 1
ATOM 5573 C CA . LYS B 1 157 ? 7.238 -0.848 -34.125 1 93.56 157 LYS B CA 1
ATOM 5574 C C . LYS B 1 157 ? 7.297 -0.306 -32.688 1 93.56 157 LYS B C 1
ATOM 5576 O O . LYS B 1 157 ? 8.039 0.635 -32.406 1 93.56 157 LYS B O 1
ATOM 5581 N N . LEU B 1 158 ? 6.496 -0.798 -31.875 1 92.62 158 LEU B N 1
ATOM 5582 C CA . LEU B 1 158 ? 6.508 -0.481 -30.453 1 92.62 158 LEU B CA 1
ATOM 5583 C C . LEU B 1 158 ? 7.215 -1.572 -29.656 1 92.62 158 LEU B C 1
ATOM 5585 O O . LEU B 1 158 ? 7.262 -2.729 -30.078 1 92.62 158 LEU B O 1
ATOM 5589 N N . PRO B 1 159 ? 7.754 -1.156 -28.516 1 92.75 159 PRO B N 1
ATOM 5590 C CA . PRO B 1 159 ? 8.43 -2.168 -27.688 1 92.75 159 PRO B CA 1
ATOM 5591 C C . PRO B 1 159 ? 7.484 -3.275 -27.234 1 92.75 159 PRO B C 1
ATOM 5593 O O . PRO B 1 159 ? 6.328 -3.006 -26.891 1 92.75 159 PRO B O 1
ATOM 5596 N N . LEU B 1 160 ? 8 -4.41 -27.094 1 93.75 160 LEU B N 1
ATOM 5597 C CA . LEU B 1 160 ? 7.191 -5.586 -26.797 1 93.75 160 LEU B CA 1
ATOM 5598 C C . LEU B 1 160 ? 6.754 -5.598 -25.344 1 93.75 160 LEU B C 1
ATOM 5600 O O . LEU B 1 160 ? 5.816 -6.312 -24.984 1 93.75 160 LEU B O 1
ATOM 5604 N N . TYR B 1 161 ? 7.43 -4.82 -24.5 1 92.94 161 TYR B N 1
ATOM 5605 C CA . TYR B 1 161 ? 7.031 -4.836 -23.094 1 92.94 161 TYR B CA 1
ATOM 5606 C C . TYR B 1 161 ? 5.66 -4.191 -22.906 1 92.94 161 TYR B C 1
ATOM 5608 O O . TYR B 1 161 ? 5.027 -4.355 -21.859 1 92.94 161 TYR B O 1
ATOM 5616 N N . TYR B 1 162 ? 5.188 -3.531 -23.922 1 94.62 162 TYR B N 1
ATOM 5617 C CA . TYR B 1 162 ? 3.826 -3.014 -23.875 1 94.62 162 TYR B CA 1
ATOM 5618 C C . TYR B 1 162 ? 2.811 -4.152 -23.922 1 94.62 162 TYR B C 1
ATOM 5620 O O . TYR B 1 162 ? 1.609 -3.926 -23.75 1 94.62 162 TYR B O 1
ATOM 5628 N N . SER B 1 163 ? 3.268 -5.336 -24.062 1 95.88 163 SER B N 1
ATOM 5629 C CA . SER B 1 163 ? 2.389 -6.5 -24 1 95.88 163 SER B CA 1
ATOM 5630 C C . SER B 1 163 ? 1.685 -6.59 -22.656 1 95.88 163 SER B C 1
ATOM 5632 O O . SER B 1 163 ? 0.646 -7.242 -22.531 1 95.88 163 SER B O 1
ATOM 5634 N N . ASN B 1 164 ? 2.184 -5.875 -21.656 1 95.06 164 ASN B N 1
ATOM 5635 C CA . ASN B 1 164 ? 1.569 -5.828 -20.328 1 95.06 164 ASN B CA 1
ATOM 5636 C C . ASN B 1 164 ? 0.155 -5.258 -20.391 1 95.06 164 ASN B C 1
ATOM 5638 O O . ASN B 1 164 ? -0.622 -5.414 -19.438 1 95.06 164 ASN B O 1
ATOM 5642 N N . VAL B 1 165 ? -0.177 -4.664 -21.5 1 95.19 165 VAL B N 1
ATOM 5643 C CA . VAL B 1 165 ? -1.525 -4.133 -21.672 1 95.19 165 VAL B CA 1
ATOM 5644 C C . VAL B 1 165 ? -2.543 -5.27 -21.594 1 95.19 165 VAL B C 1
ATOM 5646 O O . VAL B 1 165 ? -3.662 -5.078 -21.109 1 95.19 165 VAL B O 1
ATOM 5649 N N . VAL B 1 166 ? -2.143 -6.449 -22 1 96.62 166 VAL B N 1
ATOM 5650 C CA . VAL B 1 166 ? -3.027 -7.605 -21.938 1 96.62 166 VAL B CA 1
ATOM 5651 C C . VAL B 1 166 ? -3.385 -7.91 -20.484 1 96.62 166 VAL B C 1
ATOM 5653 O O . VAL B 1 166 ? -4.547 -8.164 -20.156 1 96.62 166 VAL B O 1
ATOM 5656 N N . ASN B 1 167 ? -2.381 -7.84 -19.594 1 94.44 167 ASN B N 1
ATOM 5657 C CA . ASN B 1 167 ? -2.627 -8.062 -18.172 1 94.44 167 ASN B CA 1
ATOM 5658 C C . ASN B 1 167 ? -3.6 -7.035 -17.594 1 94.44 167 ASN B C 1
ATOM 5660 O O . ASN B 1 167 ? -4.484 -7.379 -16.812 1 94.44 167 ASN B O 1
ATOM 5664 N N . ILE B 1 168 ? -3.465 -5.82 -18.047 1 91.12 168 ILE B N 1
ATOM 5665 C CA . ILE B 1 168 ? -4.32 -4.73 -17.594 1 91.12 168 ILE B CA 1
ATOM 5666 C C . ILE B 1 168 ? -5.75 -4.961 -18.078 1 91.12 168 ILE B C 1
ATOM 5668 O O . ILE B 1 168 ? -6.703 -4.832 -17.297 1 91.12 168 ILE B O 1
ATOM 5672 N N . LEU B 1 169 ? -5.926 -5.352 -19.312 1 93 169 LEU B N 1
ATOM 5673 C CA . LEU B 1 169 ? -7.246 -5.562 -19.891 1 93 169 LEU B CA 1
ATOM 5674 C C . LEU B 1 169 ? -7.957 -6.727 -19.219 1 93 169 LEU B C 1
ATOM 5676 O O . LEU B 1 169 ? -9.172 -6.688 -19.016 1 93 169 LEU B O 1
ATOM 5680 N N . PHE B 1 170 ? -7.195 -7.723 -18.891 1 93.44 170 PHE B N 1
ATOM 5681 C CA . PHE B 1 170 ? -7.809 -8.852 -18.188 1 93.44 170 PHE B CA 1
ATOM 5682 C C . PHE B 1 170 ? -8.172 -8.477 -16.766 1 93.44 170 PHE B C 1
ATOM 5684 O O . PHE B 1 170 ? -9.148 -8.984 -16.203 1 93.44 170 PHE B O 1
ATOM 5691 N N . GLN B 1 171 ? -7.406 -7.645 -16.172 1 90 171 GLN B N 1
ATOM 5692 C CA . GLN B 1 171 ? -7.805 -7.117 -14.867 1 90 171 GLN B CA 1
ATOM 5693 C C . GLN B 1 171 ? -9.125 -6.359 -14.961 1 90 171 GLN B C 1
ATOM 5695 O O . GLN B 1 171 ? -10.008 -6.535 -14.117 1 90 171 GLN B O 1
ATOM 5700 N N . ASP B 1 172 ? -9.258 -5.555 -15.984 1 88.06 172 ASP B N 1
ATOM 5701 C CA . ASP B 1 172 ? -10.5 -4.832 -16.219 1 88.06 172 ASP B CA 1
ATOM 5702 C C . ASP B 1 172 ? -11.664 -5.801 -16.453 1 88.06 172 ASP B C 1
ATOM 5704 O O . ASP B 1 172 ? -12.766 -5.59 -15.938 1 88.06 172 ASP B O 1
ATOM 5708 N N . ALA B 1 173 ? -11.359 -6.797 -17.188 1 91.69 173 ALA B N 1
ATOM 5709 C CA . ALA B 1 173 ? -12.391 -7.789 -17.484 1 91.69 173 ALA B CA 1
ATOM 5710 C C . ALA B 1 173 ? -12.844 -8.5 -16.219 1 91.69 173 ALA B C 1
ATOM 5712 O O . ALA B 1 173 ? -14.039 -8.734 -16.016 1 91.69 173 ALA B O 1
ATOM 5713 N N . LEU B 1 174 ? -11.891 -8.922 -15.391 1 90.62 174 LEU B N 1
ATOM 5714 C CA . LEU B 1 174 ? -12.219 -9.594 -14.141 1 90.62 174 LEU B CA 1
ATOM 5715 C C . LEU B 1 174 ? -13.094 -8.711 -13.258 1 90.62 174 LEU B C 1
ATOM 5717 O O . LEU B 1 174 ? -14.125 -9.156 -12.75 1 90.62 174 LEU B O 1
ATOM 5721 N N . VAL B 1 175 ? -12.727 -7.496 -13.164 1 86.81 175 VAL B N 1
ATOM 5722 C CA . VAL B 1 175 ? -13.477 -6.547 -12.344 1 86.81 175 VAL B CA 1
ATOM 5723 C C . VAL B 1 175 ? -14.867 -6.344 -12.938 1 86.81 175 VAL B C 1
ATOM 5725 O O . VAL B 1 175 ? -15.852 -6.258 -12.203 1 86.81 175 VAL B O 1
ATOM 5728 N N . PHE B 1 176 ? -14.945 -6.258 -14.227 1 88.25 176 PHE B N 1
ATOM 5729 C CA . PHE B 1 176 ? -16.219 -6.086 -14.906 1 88.25 176 PHE B CA 1
ATOM 5730 C C . PHE B 1 176 ? -17.141 -7.27 -14.641 1 88.25 176 PHE B C 1
ATOM 5732 O O . PHE B 1 176 ? -18.344 -7.094 -14.414 1 88.25 176 PHE B O 1
ATOM 5739 N N . LEU B 1 177 ? -16.625 -8.453 -14.68 1 89.94 177 LEU B N 1
ATOM 5740 C CA . LEU B 1 177 ? -17.422 -9.648 -14.406 1 89.94 177 LEU B CA 1
ATOM 5741 C C . LEU B 1 177 ? -17.953 -9.617 -12.984 1 89.94 177 LEU B C 1
ATOM 5743 O O . LEU B 1 177 ? -19.125 -9.945 -12.758 1 89.94 177 LEU B O 1
ATOM 5747 N N . ILE B 1 178 ? -17.141 -9.281 -12.062 1 87.25 178 ILE B N 1
ATOM 5748 C CA . ILE B 1 178 ? -17.562 -9.211 -10.664 1 87.25 178 ILE B CA 1
ATOM 5749 C C . ILE B 1 178 ? -18.609 -8.125 -10.484 1 87.25 178 ILE B C 1
ATOM 5751 O O . ILE B 1 178 ? -19.625 -8.336 -9.805 1 87.25 178 ILE B O 1
ATOM 5755 N N . PHE B 1 179 ? -18.406 -7.004 -11.148 1 83.88 179 PHE B N 1
ATOM 5756 C CA . PHE B 1 179 ? -19.344 -5.891 -11.094 1 83.88 179 PHE B CA 1
ATOM 5757 C C . PHE B 1 179 ? -20.703 -6.297 -11.672 1 83.88 179 PHE B C 1
ATOM 5759 O O . PHE B 1 179 ? -21.734 -6.02 -11.07 1 83.88 179 PHE B O 1
ATOM 5766 N N . ARG B 1 180 ? -20.656 -6.93 -12.789 1 85.38 180 ARG B N 1
ATOM 5767 C CA . ARG B 1 180 ? -21.891 -7.363 -13.438 1 85.38 180 ARG B CA 1
ATOM 5768 C C . ARG B 1 180 ? -22.656 -8.344 -12.555 1 85.38 180 ARG B C 1
ATOM 5770 O O . ARG B 1 180 ? -23.875 -8.281 -12.469 1 85.38 180 ARG B O 1
ATOM 5777 N N . ALA B 1 181 ? -21.953 -9.234 -11.961 1 85.06 181 ALA B N 1
ATOM 5778 C CA . ALA B 1 181 ? -22.594 -10.188 -11.047 1 85.06 181 ALA B CA 1
ATOM 5779 C C . ALA B 1 181 ? -23.219 -9.469 -9.859 1 85.06 181 ALA B C 1
ATOM 5781 O O . ALA B 1 181 ? -24.297 -9.852 -9.383 1 85.06 181 ALA B O 1
ATOM 5782 N N . GLY B 1 182 ? -22.531 -8.492 -9.383 1 80.75 182 GLY B N 1
ATOM 5783 C CA . GLY B 1 182 ? -23.047 -7.723 -8.258 1 80.75 182 GLY B CA 1
ATOM 5784 C C . GLY B 1 182 ? -24.25 -6.871 -8.609 1 80.75 182 GLY B C 1
ATOM 5785 O O . GLY B 1 182 ? -25.156 -6.715 -7.801 1 80.75 182 GLY B O 1
ATOM 5786 N N . LEU B 1 183 ? -24.266 -6.309 -9.812 1 77.94 183 LEU B N 1
ATOM 5787 C CA . LEU B 1 183 ? -25.359 -5.453 -10.266 1 77.94 183 LEU B CA 1
ATOM 5788 C C . LEU B 1 183 ? -26.688 -6.207 -10.258 1 77.94 183 LEU B C 1
ATOM 5790 O O . LEU B 1 183 ? -27.734 -5.613 -10.023 1 77.94 183 LEU B O 1
ATOM 5794 N N . LYS B 1 184 ? -26.578 -7.426 -10.484 1 78 184 LYS B N 1
ATOM 5795 C CA . LYS B 1 184 ? -27.781 -8.25 -10.531 1 78 184 LYS B CA 1
ATOM 5796 C C . LYS B 1 184 ? -28.438 -8.344 -9.156 1 78 184 LYS B C 1
ATOM 5798 O O . LYS B 1 184 ? -29.609 -8.719 -9.047 1 78 184 LYS B O 1
ATOM 5803 N N . ARG B 1 185 ? -27.672 -8.062 -8.148 1 76.25 185 ARG B N 1
ATOM 5804 C CA . ARG B 1 185 ? -28.188 -8.18 -6.789 1 76.25 185 ARG B CA 1
ATOM 5805 C C . ARG B 1 185 ? -28.906 -6.902 -6.371 1 76.25 185 ARG B C 1
ATOM 5807 O O . ARG B 1 185 ? -29.531 -6.855 -5.305 1 76.25 185 ARG B O 1
ATOM 5814 N N . GLU B 1 186 ? -28.938 -5.875 -7.156 1 65.81 186 GLU B N 1
ATOM 5815 C CA . GLU B 1 186 ? -29.656 -4.617 -6.945 1 65.81 186 GLU B CA 1
ATOM 5816 C C . GLU B 1 186 ? -29.297 -4.004 -5.594 1 65.81 186 GLU B C 1
ATOM 5818 O O . GLU B 1 186 ? -30.172 -3.473 -4.902 1 65.81 186 GLU B O 1
ATOM 5823 N N . ASP B 1 187 ? -28.188 -4.484 -5.094 1 67.62 187 ASP B N 1
ATOM 5824 C CA . ASP B 1 187 ? -27.625 -3.881 -3.885 1 67.62 187 ASP B CA 1
ATOM 5825 C C . ASP B 1 187 ? -26.328 -3.158 -4.188 1 67.62 187 ASP B C 1
ATOM 5827 O O . ASP B 1 187 ? -25.406 -3.738 -4.781 1 67.62 187 ASP B O 1
ATOM 5831 N N . PRO B 1 188 ? -26.281 -1.906 -3.887 1 62.47 188 PRO B N 1
ATOM 5832 C CA . PRO B 1 188 ? -25.094 -1.125 -4.188 1 62.47 188 PRO B CA 1
ATOM 5833 C C . PRO B 1 188 ? -23.828 -1.711 -3.555 1 62.47 188 PRO B C 1
ATOM 5835 O O . PRO B 1 188 ? -22.719 -1.52 -4.074 1 62.47 188 PRO B O 1
ATOM 5838 N N . ILE B 1 189 ? -23.969 -2.504 -2.525 1 62.72 189 ILE B N 1
ATOM 5839 C CA . ILE B 1 189 ? -22.812 -3.121 -1.882 1 62.72 189 ILE B CA 1
ATOM 5840 C C . ILE B 1 189 ? -22.156 -4.102 -2.846 1 62.72 189 ILE B C 1
ATOM 5842 O O . ILE B 1 189 ? -20.953 -4.34 -2.764 1 62.72 189 ILE B O 1
ATOM 5846 N N . ALA B 1 190 ? -23.016 -4.59 -3.623 1 66.06 190 ALA B N 1
ATOM 5847 C CA . ALA B 1 190 ? -22.516 -5.562 -4.586 1 66.06 190 ALA B CA 1
ATOM 5848 C C . ALA B 1 190 ? -21.594 -4.895 -5.605 1 66.06 190 ALA B C 1
ATOM 5850 O O . ALA B 1 190 ? -20.812 -5.57 -6.277 1 66.06 190 ALA B O 1
ATOM 5851 N N . THR B 1 191 ? -21.641 -3.572 -5.656 1 61.34 191 THR B N 1
ATOM 5852 C CA . THR B 1 191 ? -20.828 -2.867 -6.637 1 61.34 191 THR B CA 1
ATOM 5853 C C . THR B 1 191 ? -19.469 -2.477 -6.035 1 61.34 191 THR B C 1
ATOM 5855 O O . THR B 1 191 ? -18.578 -2.014 -6.75 1 61.34 191 THR B O 1
ATOM 5858 N N . LEU B 1 192 ? -19.219 -2.793 -4.738 1 59.34 192 LEU B N 1
ATOM 5859 C CA . LEU B 1 192 ? -18.062 -2.408 -3.938 1 59.34 192 LEU B CA 1
ATOM 5860 C C . LEU B 1 192 ? -16.797 -3.123 -4.418 1 59.34 192 LEU B C 1
ATOM 5862 O O . LEU B 1 192 ? -15.719 -2.529 -4.457 1 59.34 192 LEU B O 1
ATOM 5866 N N . PRO B 1 193 ? -17.016 -4.449 -4.738 1 59.09 193 PRO B N 1
ATOM 5867 C CA . PRO B 1 193 ? -15.789 -5.211 -4.996 1 59.09 193 PRO B CA 1
ATOM 5868 C C . PRO B 1 193 ? -14.969 -4.633 -6.148 1 59.09 193 PRO B C 1
ATOM 5870 O O . PRO B 1 193 ? -13.742 -4.809 -6.191 1 59.09 193 PRO B O 1
ATOM 5873 N N . VAL B 1 194 ? -15.641 -3.873 -6.984 1 55.56 194 VAL B N 1
ATOM 5874 C CA . VAL B 1 194 ? -14.984 -3.447 -8.219 1 55.56 194 VAL B CA 1
ATOM 5875 C C . VAL B 1 194 ? -13.812 -2.527 -7.887 1 55.56 194 VAL B C 1
ATOM 5877 O O . VAL B 1 194 ? -12.711 -2.695 -8.422 1 55.56 194 VAL B O 1
ATOM 5880 N N . ILE B 1 195 ? -14.078 -1.599 -6.98 1 53.78 195 ILE B N 1
ATOM 5881 C CA . ILE B 1 195 ? -13.133 -0.515 -6.75 1 53.78 195 ILE B CA 1
ATOM 5882 C C . ILE B 1 195 ? -11.961 -1.021 -5.906 1 53.78 195 ILE B C 1
ATOM 5884 O O . ILE B 1 195 ? -10.805 -0.698 -6.184 1 53.78 195 ILE B O 1
ATOM 5888 N N . PHE B 1 196 ? -12.305 -1.999 -5.078 1 56.44 196 PHE B N 1
ATOM 5889 C CA . PHE B 1 196 ? -11.297 -2.57 -4.191 1 56.44 196 PHE B CA 1
ATOM 5890 C C . PHE B 1 196 ? -10.305 -3.42 -4.973 1 56.44 196 PHE B C 1
ATOM 5892 O O . PHE B 1 196 ? -9.102 -3.387 -4.703 1 56.44 196 PHE B O 1
ATOM 5899 N N . LEU B 1 197 ? -10.953 -4.035 -5.973 1 57.81 197 LEU B N 1
ATOM 5900 C CA . LEU B 1 197 ? -10.133 -4.941 -6.77 1 57.81 197 LEU B CA 1
ATOM 5901 C C . LEU B 1 197 ? -9.07 -4.168 -7.543 1 57.81 197 LEU B C 1
ATOM 5903 O O . LEU B 1 197 ? -7.941 -4.641 -7.703 1 57.81 197 LEU B O 1
ATOM 5907 N N . PHE B 1 198 ? -9.516 -2.959 -7.91 1 55.06 198 PHE B N 1
ATOM 5908 C CA . PHE B 1 198 ? -8.578 -2.186 -8.711 1 55.06 198 PHE B CA 1
ATOM 5909 C C . PHE B 1 198 ? -7.328 -1.844 -7.906 1 55.06 198 PHE B C 1
ATOM 5911 O O . PHE B 1 198 ? -6.207 -1.982 -8.398 1 55.06 198 PHE B O 1
ATOM 5918 N N . ILE B 1 199 ? -7.691 -1.438 -6.66 1 54.28 199 ILE B N 1
ATOM 5919 C CA . ILE B 1 199 ? -6.641 -0.787 -5.887 1 54.28 199 ILE B CA 1
ATOM 5920 C C . ILE B 1 199 ? -5.68 -1.838 -5.332 1 54.28 199 ILE B C 1
ATOM 5922 O O . ILE B 1 199 ? -4.461 -1.699 -5.453 1 54.28 199 ILE B O 1
ATOM 5926 N N . ILE B 1 200 ? -6.316 -2.854 -4.805 1 56.22 200 ILE B N 1
ATOM 5927 C CA . ILE B 1 200 ? -5.492 -3.877 -4.172 1 56.22 200 ILE B CA 1
ATOM 5928 C C . ILE B 1 200 ? -4.594 -4.539 -5.215 1 56.22 200 ILE B C 1
ATOM 5930 O O . ILE B 1 200 ? -3.404 -4.75 -4.977 1 56.22 200 ILE B O 1
ATOM 5934 N N . ALA B 1 201 ? -5.297 -4.738 -6.359 1 55.88 201 ALA B N 1
ATOM 5935 C CA . ALA B 1 201 ? -4.578 -5.473 -7.398 1 55.88 201 ALA B CA 1
ATOM 5936 C C . ALA B 1 201 ? -3.336 -4.707 -7.852 1 55.88 201 ALA B C 1
ATOM 5938 O O . ALA B 1 201 ? -2.273 -5.301 -8.055 1 55.88 201 ALA B O 1
ATOM 5939 N N . ASP B 1 202 ? -3.539 -3.393 -7.934 1 55.69 202 ASP B N 1
ATOM 5940 C CA . ASP B 1 202 ? -2.484 -2.742 -8.711 1 55.69 202 ASP B CA 1
ATOM 5941 C C . ASP B 1 202 ? -1.263 -2.455 -7.84 1 55.69 202 ASP B C 1
ATOM 5943 O O . ASP B 1 202 ? -0.147 -2.334 -8.352 1 55.69 202 ASP B O 1
ATOM 5947 N N . VAL B 1 203 ? -1.617 -2.436 -6.574 1 62 203 VAL B N 1
ATOM 5948 C CA . VAL B 1 203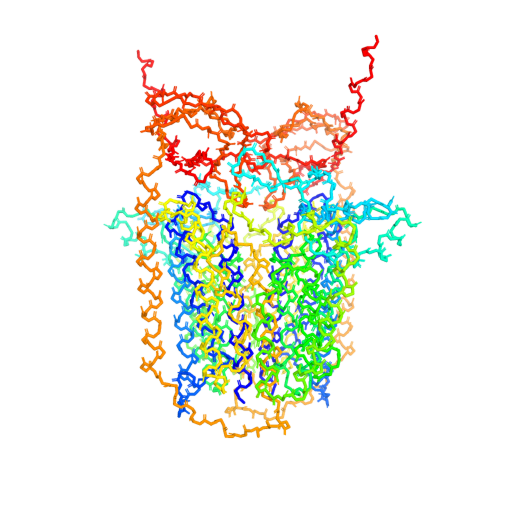 ? -0.457 -2.17 -5.73 1 62 203 VAL B CA 1
ATOM 5949 C C . VAL B 1 203 ? 0.305 -3.467 -5.473 1 62 203 VAL B C 1
ATOM 5951 O O . VAL B 1 203 ? 1.538 -3.479 -5.461 1 62 203 VAL B O 1
ATOM 5954 N N . GLU B 1 204 ? -0.435 -4.516 -5.48 1 67.69 204 GLU B N 1
ATOM 5955 C CA . GLU B 1 204 ? 0.215 -5.754 -5.055 1 67.69 204 GLU B CA 1
ATOM 5956 C C . GLU B 1 204 ? 0.523 -6.652 -6.25 1 67.69 204 GLU B C 1
ATOM 5958 O O . GLU B 1 204 ? 1.481 -7.426 -6.219 1 67.69 204 GLU B O 1
ATOM 5963 N N . VAL B 1 205 ? -0.324 -6.613 -7.246 1 71.69 205 VAL B N 1
ATOM 5964 C CA . VAL B 1 205 ? -0.176 -7.461 -8.422 1 71.69 205 VAL B CA 1
ATOM 5965 C C . VAL B 1 205 ? -0.331 -6.617 -9.688 1 71.69 205 VAL B C 1
ATOM 5967 O O . VAL B 1 205 ? -1.244 -6.844 -10.484 1 71.69 205 VAL B O 1
ATOM 5970 N N . PRO B 1 206 ? 0.59 -5.777 -9.82 1 79.75 206 PRO B N 1
ATOM 5971 C CA . PRO B 1 206 ? 0.386 -4.824 -10.914 1 79.75 206 PRO B CA 1
ATOM 5972 C C . PRO B 1 206 ? 0.568 -5.453 -12.289 1 79.75 206 PRO B C 1
ATOM 5974 O O . PRO B 1 206 ? 1.67 -5.891 -12.633 1 79.75 206 PRO B O 1
ATOM 5977 N N . GLY B 1 207 ? -0.496 -5.363 -13.055 1 87 207 GLY B N 1
ATOM 5978 C CA . GLY B 1 207 ? -0.432 -5.871 -14.414 1 87 207 GLY B CA 1
ATOM 5979 C C . GLY B 1 207 ? 0.54 -5.102 -15.289 1 87 207 GLY B C 1
ATOM 5980 O O . GLY B 1 207 ? 1.133 -5.668 -16.219 1 87 207 GLY B O 1
ATOM 5981 N N . PHE B 1 208 ? 0.742 -3.879 -14.914 1 87.81 208 PHE B N 1
ATOM 5982 C CA . PHE B 1 208 ? 1.615 -3.039 -15.727 1 87.81 208 PHE B CA 1
ATOM 5983 C C . PHE B 1 208 ? 3.08 -3.363 -15.453 1 87.81 208 PHE B C 1
ATOM 5985 O O . PHE B 1 208 ? 3.961 -2.941 -16.203 1 87.81 208 PHE B O 1
ATOM 5992 N N . SER B 1 209 ? 3.287 -4.203 -14.43 1 88.12 209 SER B N 1
ATOM 5993 C CA . SER B 1 209 ? 4.648 -4.609 -14.094 1 88.12 209 SER B CA 1
ATOM 5994 C C . SER B 1 209 ? 4.855 -6.098 -14.359 1 88.12 209 SER B C 1
ATOM 5996 O O . SER B 1 209 ? 5.664 -6.746 -13.688 1 88.12 209 SER B O 1
ATOM 5998 N N . GLY B 1 210 ? 4.031 -6.668 -15.156 1 91.94 210 GLY B N 1
ATOM 5999 C CA . GLY B 1 210 ? 4.285 -8.016 -15.648 1 91.94 210 GLY B CA 1
ATOM 6000 C C . GLY B 1 210 ? 3.602 -9.086 -14.828 1 91.94 210 GLY B C 1
ATOM 6001 O O . GLY B 1 210 ? 3.842 -10.281 -15.031 1 91.94 210 GLY B O 1
ATOM 6002 N N . VAL B 1 211 ? 2.807 -8.781 -13.883 1 91.44 211 VAL B N 1
ATOM 6003 C CA . VAL B 1 211 ? 2.068 -9.781 -13.117 1 91.44 211 VAL B CA 1
ATOM 6004 C C . VAL B 1 211 ? 0.779 -10.148 -13.852 1 91.44 211 VAL B C 1
ATOM 6006 O O . VAL B 1 211 ? -0.092 -9.297 -14.047 1 91.44 211 VAL B O 1
ATOM 6009 N N . SER B 1 212 ? 0.629 -11.383 -14.195 1 93.44 212 SER B N 1
ATOM 6010 C CA . SER B 1 212 ? -0.444 -11.773 -15.102 1 93.44 212 SER B CA 1
ATOM 6011 C C . SER B 1 212 ? -1.511 -12.594 -14.383 1 93.44 212 SER B C 1
ATOM 6013 O O . SER B 1 212 ? -2.248 -13.359 -15.008 1 93.44 212 SER B O 1
ATOM 6015 N N . ALA B 1 213 ? -1.63 -12.492 -13.109 1 92.56 213 ALA B N 1
ATOM 6016 C CA . ALA B 1 213 ? -2.559 -13.289 -12.312 1 92.56 213 ALA B CA 1
ATOM 6017 C C . ALA B 1 213 ? -4.004 -13.008 -12.703 1 92.56 213 ALA B C 1
ATOM 6019 O O . ALA B 1 213 ? -4.863 -13.891 -12.625 1 92.56 213 ALA B O 1
ATOM 6020 N N . SER B 1 214 ? -4.246 -11.812 -13.227 1 91.75 214 SER B N 1
ATOM 6021 C CA . SER B 1 214 ? -5.602 -11.438 -13.609 1 91.75 214 SER B CA 1
ATOM 6022 C C . SER B 1 214 ? -6.094 -12.273 -14.789 1 91.75 214 SER B C 1
ATOM 6024 O O . SER B 1 214 ? -7.297 -12.484 -14.945 1 91.75 214 SER B O 1
ATOM 6026 N N . VAL B 1 215 ? -5.203 -12.805 -15.57 1 96.12 215 VAL B N 1
ATOM 6027 C CA . VAL B 1 215 ? -5.59 -13.578 -16.75 1 96.12 215 VAL B CA 1
ATOM 6028 C C . VAL B 1 215 ? -6.246 -14.883 -16.328 1 96.12 215 VAL B C 1
ATOM 6030 O O . VAL B 1 215 ? -7.414 -15.133 -16.641 1 96.12 215 VAL B O 1
ATOM 6033 N N . TRP B 1 216 ? -5.52 -15.625 -15.562 1 97.31 216 TRP B N 1
ATOM 6034 C CA . TRP B 1 216 ? -6.125 -16.891 -15.164 1 97.31 216 TRP B CA 1
ATOM 6035 C C . TRP B 1 216 ? -7.254 -16.656 -14.164 1 97.31 216 TRP B C 1
ATOM 6037 O O . TRP B 1 216 ? -8.219 -17.422 -14.117 1 97.31 216 TRP B O 1
ATOM 6047 N N . GLY B 1 217 ? -7.211 -15.586 -13.391 1 95.25 217 GLY B N 1
ATOM 6048 C CA . GLY B 1 217 ? -8.328 -15.227 -12.531 1 95.25 217 GLY B CA 1
ATOM 6049 C C . GLY B 1 217 ? -9.617 -14.992 -13.289 1 95.25 217 GLY B C 1
ATOM 6050 O O . GLY B 1 217 ? -10.695 -15.406 -12.852 1 95.25 217 GLY B O 1
ATOM 6051 N N . THR B 1 218 ? -9.5 -14.328 -14.422 1 96.06 218 THR B N 1
ATOM 6052 C CA . THR B 1 218 ? -10.664 -14.039 -15.258 1 96.06 218 THR B CA 1
ATOM 6053 C C . THR B 1 218 ? -11.266 -15.328 -15.805 1 96.06 218 THR B C 1
ATOM 6055 O O . THR B 1 218 ? -12.484 -15.516 -15.773 1 96.06 218 THR B O 1
ATOM 6058 N N . PHE B 1 219 ? -10.469 -16.203 -16.25 1 98.56 219 PHE B N 1
ATOM 6059 C CA . PHE B 1 219 ? -10.953 -17.469 -16.766 1 98.56 219 PHE B CA 1
ATOM 6060 C C . PHE B 1 219 ? -11.625 -18.281 -15.672 1 98.56 219 PHE B C 1
ATOM 6062 O O . PHE B 1 219 ? -12.648 -18.922 -15.898 1 98.56 219 PHE B O 1
ATOM 6069 N N . LEU B 1 220 ? -11.039 -18.234 -14.492 1 98.25 220 LEU B N 1
ATOM 6070 C CA . LEU B 1 220 ? -11.656 -18.938 -13.367 1 98.25 220 LEU B CA 1
ATOM 6071 C C . LEU B 1 220 ? -13.023 -18.344 -13.039 1 98.25 220 LEU B C 1
ATOM 6073 O O . LEU B 1 220 ? -13.961 -19.078 -12.711 1 98.25 220 LEU B O 1
ATOM 6077 N N . ALA B 1 221 ? -13.062 -17.016 -13.078 1 96.75 221 ALA B N 1
ATOM 6078 C CA . ALA B 1 221 ? -14.336 -16.359 -12.836 1 96.75 221 ALA B CA 1
ATOM 6079 C C . ALA B 1 221 ? -15.398 -16.844 -13.82 1 96.75 221 ALA B C 1
ATOM 6081 O O . ALA B 1 221 ? -16.516 -17.156 -13.43 1 96.75 221 ALA B O 1
ATOM 6082 N N . ILE B 1 222 ? -15.031 -16.938 -15.086 1 97.88 222 ILE B N 1
ATOM 6083 C CA . ILE B 1 222 ? -15.953 -17.375 -16.125 1 97.88 222 ILE B CA 1
ATOM 6084 C C . ILE B 1 222 ? -16.359 -18.828 -15.867 1 97.88 222 ILE B C 1
ATOM 6086 O O . ILE B 1 222 ? -17.531 -19.188 -15.992 1 97.88 222 ILE B O 1
ATOM 6090 N N . SER B 1 223 ? -15.398 -19.609 -15.508 1 98.06 223 SER B N 1
ATOM 6091 C CA . SER B 1 223 ? -15.68 -21 -15.234 1 98.06 223 SER B CA 1
ATOM 6092 C C . SER B 1 223 ? -16.672 -21.156 -14.094 1 98.06 223 SER B C 1
ATOM 6094 O O . SER B 1 223 ? -17.578 -22 -14.148 1 98.06 223 SER B O 1
ATOM 6096 N N . TYR B 1 224 ? -16.531 -20.391 -13.102 1 96.38 224 TYR B N 1
ATOM 6097 C CA . TYR B 1 224 ? -17.391 -20.438 -11.93 1 96.38 224 TYR B CA 1
ATOM 6098 C C . TYR B 1 224 ? -18.781 -19.938 -12.258 1 96.38 224 TYR B C 1
ATOM 6100 O O . TYR B 1 224 ? -19.781 -20.5 -11.805 1 96.38 224 TYR B O 1
ATOM 6108 N N . LEU B 1 225 ? -18.953 -18.922 -13.094 1 94.44 225 LEU B N 1
ATOM 6109 C CA . LEU B 1 225 ? -20.203 -18.203 -13.328 1 94.44 225 LEU B CA 1
ATOM 6110 C C . LEU B 1 225 ? -21.125 -18.984 -14.258 1 94.44 225 LEU B C 1
ATOM 6112 O O . LEU B 1 225 ? -22.344 -18.891 -14.172 1 94.44 225 LEU B O 1
ATOM 6116 N N . TYR B 1 226 ? -20.484 -19.75 -15.148 1 93.94 226 TYR B N 1
ATOM 6117 C CA . TYR B 1 226 ? -21.297 -20.438 -16.141 1 93.94 226 TYR B CA 1
ATOM 6118 C C . TYR B 1 226 ? -21.391 -21.922 -15.836 1 93.94 226 TYR B C 1
ATOM 6120 O O . TYR B 1 226 ? -20.547 -22.484 -15.133 1 93.94 226 TYR B O 1
ATOM 6128 N N . ASP B 1 227 ? -22.453 -22.578 -16.359 1 92.06 227 ASP B N 1
ATOM 6129 C CA . ASP B 1 227 ? -22.688 -23.984 -16.094 1 92.06 227 ASP B CA 1
ATOM 6130 C C . ASP B 1 227 ? -22.781 -24.781 -17.391 1 92.06 227 ASP B C 1
ATOM 6132 O O . ASP B 1 227 ? -23.312 -25.906 -17.391 1 92.06 227 ASP B O 1
ATOM 6136 N N . ASP B 1 228 ? -22.312 -24.125 -18.453 1 94.25 228 ASP B N 1
ATOM 6137 C CA . ASP B 1 228 ? -22.328 -24.797 -19.75 1 94.25 228 ASP B CA 1
ATOM 6138 C C . ASP B 1 228 ? -20.906 -25.016 -20.266 1 94.25 228 ASP B C 1
ATOM 6140 O O . ASP B 1 228 ? -19.953 -25.094 -19.484 1 94.25 228 ASP B O 1
ATOM 6144 N N . LYS B 1 229 ? -20.781 -25.219 -21.547 1 95.81 229 LYS B N 1
ATOM 6145 C CA . LYS B 1 229 ? -19.469 -25.531 -22.125 1 95.81 229 LYS B CA 1
ATOM 6146 C C . LYS B 1 229 ? -18.453 -24.438 -21.812 1 95.81 229 LYS B C 1
ATOM 6148 O O . LYS B 1 229 ? -17.25 -24.688 -21.781 1 95.81 229 LYS B O 1
ATOM 6153 N N . ARG B 1 230 ? -18.969 -23.328 -21.688 1 96.38 230 ARG B N 1
ATOM 6154 C CA . ARG B 1 230 ? -18.078 -22.203 -21.406 1 96.38 230 ARG B CA 1
ATOM 6155 C C . ARG B 1 230 ? -17.312 -22.438 -20.109 1 96.38 230 ARG B C 1
ATOM 6157 O O . ARG B 1 230 ? -16.172 -21.984 -19.984 1 96.38 230 ARG B O 1
ATOM 6164 N N . SER B 1 231 ? -17.859 -23.062 -19.156 1 97.94 231 SER B N 1
ATOM 6165 C CA . SER B 1 231 ? -17.234 -23.359 -17.859 1 97.94 231 SER B CA 1
ATOM 6166 C C . SER B 1 231 ? -16.047 -24.281 -18.031 1 97.94 231 SER B C 1
ATOM 6168 O O . SER B 1 231 ? -14.945 -23.984 -17.547 1 97.94 231 SER B O 1
ATOM 6170 N N . GLY B 1 232 ? -16.234 -25.344 -18.75 1 98.12 232 GLY B N 1
ATOM 6171 C CA . GLY B 1 232 ? -15.148 -26.281 -19 1 98.12 232 GLY B CA 1
ATOM 6172 C C . GLY B 1 232 ? -14.023 -25.672 -19.812 1 98.12 232 GLY B C 1
ATOM 6173 O O . GLY B 1 232 ? -12.844 -25.875 -19.5 1 98.12 232 GLY B O 1
ATOM 6174 N N . ILE B 1 233 ? -14.375 -24.922 -20.797 1 98.62 233 ILE B N 1
ATOM 6175 C CA . ILE B 1 233 ? -13.383 -24.281 -21.656 1 98.62 233 ILE B CA 1
ATOM 6176 C C . ILE B 1 233 ? -12.57 -23.266 -20.859 1 98.62 233 ILE B C 1
ATOM 6178 O O . ILE B 1 233 ? -11.344 -23.25 -20.922 1 98.62 233 ILE B O 1
ATOM 6182 N N . ALA B 1 234 ? -13.203 -22.5 -20.078 1 98.75 234 ALA B N 1
ATOM 6183 C CA . ALA B 1 234 ? -12.547 -21.453 -19.281 1 98.75 234 ALA B CA 1
ATOM 6184 C C . ALA B 1 234 ? -11.609 -22.078 -18.25 1 98.75 234 ALA B C 1
ATOM 6186 O O . ALA B 1 234 ? -10.508 -21.562 -18.031 1 98.75 234 ALA B O 1
ATOM 6187 N N . LEU B 1 235 ? -12.062 -23.125 -17.625 1 98.62 235 LEU B N 1
ATOM 6188 C CA . LEU B 1 235 ? -11.195 -23.797 -16.656 1 98.62 235 LEU B CA 1
ATOM 6189 C C . LEU B 1 235 ? -9.938 -24.328 -17.328 1 98.62 235 LEU B C 1
ATOM 6191 O O . LEU B 1 235 ? -8.836 -24.188 -16.781 1 98.62 235 LEU B O 1
ATOM 6195 N N . ALA B 1 236 ? -10.141 -24.859 -18.469 1 98.75 236 ALA B N 1
ATOM 6196 C CA . ALA B 1 236 ? -8.992 -25.375 -19.219 1 98.75 236 ALA B CA 1
ATOM 6197 C C . ALA B 1 236 ? -8.047 -24.234 -19.609 1 98.75 236 ALA B C 1
ATOM 6199 O O . ALA B 1 236 ? -6.824 -24.406 -19.594 1 98.75 236 ALA B O 1
ATOM 6200 N N . LEU B 1 237 ? -8.57 -23.172 -20 1 98.75 237 LEU B N 1
ATOM 6201 C CA . LEU B 1 237 ? -7.746 -22.031 -20.375 1 98.75 237 LEU B CA 1
ATOM 6202 C C . LEU B 1 237 ? -6.973 -21.484 -19.188 1 98.75 237 LEU B C 1
ATOM 6204 O O . LEU B 1 237 ? -5.801 -21.125 -19.312 1 98.75 237 LEU B O 1
ATOM 6208 N N . ALA B 1 238 ? -7.609 -21.453 -18.016 1 98.69 238 ALA B N 1
ATOM 6209 C CA . ALA B 1 238 ? -6.902 -21.047 -16.797 1 98.69 238 ALA B CA 1
ATOM 6210 C C . ALA B 1 238 ? -5.738 -21.984 -16.5 1 98.69 238 ALA B C 1
ATOM 6212 O O . ALA B 1 238 ? -4.617 -21.547 -16.25 1 98.69 238 ALA B O 1
ATOM 6213 N N . ASN B 1 239 ? -6.023 -23.281 -16.672 1 98.19 239 ASN B N 1
ATOM 6214 C CA . ASN B 1 239 ? -5.023 -24.297 -16.359 1 98.19 239 ASN B CA 1
ATOM 6215 C C . ASN B 1 239 ? -3.916 -24.328 -17.406 1 98.19 239 ASN B C 1
ATOM 6217 O O . ASN B 1 239 ? -2.811 -24.797 -17.141 1 98.19 239 ASN B O 1
ATOM 6221 N N . SER B 1 240 ? -4.242 -23.812 -18.562 1 98.38 240 SER B N 1
ATOM 6222 C CA . SER B 1 240 ? -3.252 -23.766 -19.625 1 98.38 240 SER B CA 1
ATOM 6223 C C . SER B 1 240 ? -2.441 -22.469 -19.578 1 98.38 240 SER B C 1
ATOM 6225 O O . SER B 1 240 ? -1.544 -22.266 -20.391 1 98.38 240 SER B O 1
ATOM 6227 N N . PHE B 1 241 ? -2.77 -21.656 -18.688 1 98 241 PHE B N 1
ATOM 6228 C CA . PHE B 1 241 ? -2.068 -20.391 -18.547 1 98 241 PHE B CA 1
ATOM 6229 C C . PHE B 1 241 ? -1.092 -20.438 -17.375 1 98 241 PHE B C 1
ATOM 6231 O O . PHE B 1 241 ? 0.056 -20 -17.5 1 98 241 PHE B O 1
ATOM 6238 N N . SER B 1 242 ? -1.56 -20.953 -16.25 1 96.06 242 SER B N 1
ATOM 6239 C CA . SER B 1 242 ? -0.739 -20.938 -15.039 1 96.06 242 SER B CA 1
ATOM 6240 C C . SER B 1 242 ? -0.949 -22.188 -14.203 1 96.06 242 SER B C 1
ATOM 6242 O O . SER B 1 242 ? -2.072 -22.688 -14.094 1 96.06 242 SER B O 1
ATOM 6244 N N . GLN B 1 243 ? 0.038 -22.609 -13.516 1 95.44 243 GLN B N 1
ATOM 6245 C CA . GLN B 1 243 ? -0.026 -23.766 -12.641 1 95.44 243 GLN B CA 1
ATOM 6246 C C . GLN B 1 243 ? -0.787 -23.453 -11.359 1 95.44 243 GLN B C 1
ATOM 6248 O O . GLN B 1 243 ? -1.365 -24.344 -10.734 1 95.44 243 GLN B O 1
ATOM 6253 N N . ILE B 1 244 ? -0.776 -22.25 -10.961 1 94.62 244 ILE B N 1
ATOM 6254 C CA . ILE B 1 244 ? -1.464 -21.859 -9.734 1 94.62 244 ILE B CA 1
ATOM 6255 C C . ILE B 1 244 ? -2.953 -22.172 -9.852 1 94.62 244 ILE B C 1
ATOM 6257 O O . ILE B 1 244 ? -3.592 -22.562 -8.875 1 94.62 244 ILE B O 1
ATOM 6261 N N . SER B 1 245 ? -3.484 -22.016 -11.039 1 97.12 245 SER B N 1
ATOM 6262 C CA . SER B 1 245 ? -4.906 -22.266 -11.242 1 97.12 245 SER B CA 1
ATOM 6263 C C . SER B 1 245 ? -5.234 -23.75 -11.078 1 97.12 245 SER B C 1
ATOM 6265 O O . SER B 1 245 ? -6.398 -24.109 -10.891 1 97.12 245 SER B O 1
ATOM 6267 N N . TRP B 1 246 ? -4.23 -24.625 -11.125 1 97.06 246 TRP B N 1
ATOM 6268 C CA . TRP B 1 246 ? -4.457 -26.047 -10.93 1 97.06 246 TRP B CA 1
ATOM 6269 C C . TRP B 1 246 ? -4.98 -26.328 -9.523 1 97.06 246 TRP B C 1
ATOM 6271 O O . TRP B 1 246 ? -5.703 -27.312 -9.305 1 97.06 246 TRP B O 1
ATOM 6281 N N . LEU B 1 247 ? -4.641 -25.5 -8.602 1 96.62 247 LEU B N 1
ATOM 6282 C CA . LEU B 1 247 ? -4.945 -25.734 -7.195 1 96.62 247 LEU B CA 1
ATOM 6283 C C . LEU B 1 247 ? -6.453 -25.703 -6.957 1 96.62 247 LEU B C 1
ATOM 6285 O O . LEU B 1 247 ? -6.953 -26.406 -6.074 1 96.62 247 LEU B O 1
ATOM 6289 N N . ILE B 1 248 ? -7.172 -24.922 -7.762 1 97.94 248 ILE B N 1
ATOM 6290 C CA . ILE B 1 248 ? -8.602 -24.766 -7.531 1 97.94 248 ILE B CA 1
ATOM 6291 C C . ILE B 1 248 ? -9.375 -25.828 -8.312 1 97.94 248 ILE B C 1
ATOM 6293 O O . ILE B 1 248 ? -10.555 -26.062 -8.047 1 97.94 248 ILE B O 1
ATOM 6297 N N . THR B 1 249 ? -8.789 -26.469 -9.227 1 97.88 249 THR B N 1
ATOM 6298 C CA . THR B 1 249 ? -9.453 -27.328 -10.211 1 97.88 249 THR B CA 1
ATOM 6299 C C . THR B 1 249 ? -10.211 -28.453 -9.531 1 97.88 249 THR B C 1
ATOM 6301 O O . THR B 1 249 ? -11.398 -28.672 -9.789 1 97.88 249 THR B O 1
ATOM 6304 N N . PRO B 1 250 ? -9.594 -29.188 -8.562 1 97.38 250 PRO B N 1
ATOM 6305 C CA . PRO B 1 250 ? -10.375 -30.25 -7.926 1 97.38 250 PRO B CA 1
ATOM 6306 C C . PRO B 1 250 ? -11.578 -29.719 -7.152 1 97.38 250 PRO B C 1
ATOM 6308 O O . PRO B 1 250 ? -12.633 -30.359 -7.121 1 97.38 250 PRO B O 1
ATOM 6311 N N . PHE B 1 251 ? -11.453 -28.578 -6.59 1 97.5 251 PHE B N 1
ATOM 6312 C CA . PHE B 1 251 ? -12.539 -28 -5.816 1 97.5 251 PHE B CA 1
ATOM 6313 C C . PHE B 1 251 ? -13.672 -27.531 -6.734 1 97.5 251 PHE B C 1
ATOM 6315 O O . PHE B 1 251 ? -14.844 -27.75 -6.438 1 97.5 251 PHE B O 1
ATOM 6322 N N . LEU B 1 252 ? -13.305 -26.906 -7.867 1 97.12 252 LEU B N 1
ATOM 6323 C CA . LEU B 1 252 ? -14.305 -26.406 -8.805 1 97.12 252 LEU B CA 1
ATOM 6324 C C . LEU B 1 252 ? -15.039 -27.562 -9.469 1 97.12 252 LEU B C 1
ATOM 6326 O O . LEU B 1 252 ? -16.25 -27.5 -9.688 1 97.12 252 LEU B O 1
ATOM 6330 N N . LEU B 1 253 ? -14.328 -28.594 -9.789 1 96.25 253 LEU B N 1
ATOM 6331 C CA . LEU B 1 253 ? -14.953 -29.781 -10.367 1 96.25 253 LEU B CA 1
ATOM 6332 C C . LEU B 1 253 ? -15.883 -30.453 -9.359 1 96.25 253 LEU B C 1
ATOM 6334 O O . LEU B 1 253 ? -16.984 -30.891 -9.711 1 96.25 253 LEU B O 1
ATOM 6338 N N . LEU B 1 254 ? -15.43 -30.547 -8.141 1 96.31 254 LEU B N 1
ATOM 6339 C CA . LEU B 1 254 ? -16.281 -31.094 -7.09 1 96.31 254 LEU B CA 1
ATOM 6340 C C . LEU B 1 254 ? -17.516 -30.219 -6.895 1 96.31 254 LEU B C 1
ATOM 6342 O O . LEU B 1 254 ? -18.625 -30.734 -6.668 1 96.31 254 LEU B O 1
ATOM 6346 N N . TYR B 1 255 ? -17.312 -28.953 -6.969 1 95.5 255 TYR B N 1
ATOM 6347 C CA . TYR B 1 255 ? -18.406 -28 -6.887 1 95.5 255 TYR B CA 1
ATOM 6348 C C . TYR B 1 255 ? -19.469 -28.297 -7.953 1 95.5 255 TYR B C 1
ATOM 6350 O O . TYR B 1 255 ? -20.656 -28.375 -7.648 1 95.5 255 TYR B O 1
ATOM 6358 N N . LYS B 1 256 ? -19.062 -28.484 -9.195 1 95.06 256 LYS B N 1
ATOM 6359 C CA . LYS B 1 256 ? -19.969 -28.766 -10.305 1 95.06 256 LYS B CA 1
ATOM 6360 C C . LYS B 1 256 ? -20.594 -30.141 -10.156 1 95.06 256 LYS B C 1
ATOM 6362 O O . LYS B 1 256 ? -21.781 -30.328 -10.445 1 95.06 256 LYS B O 1
ATOM 6367 N N . PHE B 1 257 ? -19.828 -31.062 -9.688 1 95.44 257 PHE B N 1
ATOM 6368 C CA . PHE B 1 257 ? -20.297 -32.438 -9.508 1 95.44 257 PHE B CA 1
ATOM 6369 C C . PHE B 1 257 ? -21.422 -32.5 -8.477 1 95.44 257 PHE B C 1
ATOM 6371 O O . PHE B 1 257 ? -22.438 -33.125 -8.695 1 95.44 257 PHE B O 1
ATOM 6378 N N . ARG B 1 258 ? -21.219 -31.828 -7.406 1 93.44 258 ARG B N 1
ATOM 6379 C CA . ARG B 1 258 ? -22.172 -31.875 -6.293 1 93.44 258 ARG B CA 1
ATOM 6380 C C . ARG B 1 258 ? -23.391 -31.016 -6.578 1 93.44 258 ARG B C 1
ATOM 6382 O O . ARG B 1 258 ? -24.453 -31.203 -5.98 1 93.44 258 ARG B O 1
ATOM 6389 N N . THR B 1 259 ? -23.25 -30.078 -7.484 1 90.56 259 THR B N 1
ATOM 6390 C CA . THR B 1 259 ? -24.375 -29.219 -7.836 1 90.56 259 THR B CA 1
ATOM 6391 C C . THR B 1 259 ? -25.25 -29.875 -8.898 1 90.56 259 THR B C 1
ATOM 6393 O O . THR B 1 259 ? -26.469 -29.922 -8.766 1 90.56 259 THR B O 1
ATOM 6396 N N . SER B 1 260 ? -24.734 -30.359 -10.016 1 92.56 260 SER B N 1
ATOM 6397 C CA . SER B 1 260 ? -25.453 -31.047 -11.086 1 92.56 260 SER B CA 1
ATOM 6398 C C . SER B 1 260 ? -24.531 -32 -11.836 1 92.56 260 SER B C 1
ATOM 6400 O O . SER B 1 260 ? -23.609 -31.578 -12.531 1 92.56 260 SER B O 1
ATOM 6402 N N . ARG B 1 261 ? -24.891 -33.219 -11.836 1 92.5 261 ARG B N 1
ATOM 6403 C CA . ARG B 1 261 ? -24.078 -34.219 -12.5 1 92.5 261 ARG B CA 1
ATOM 6404 C C . ARG B 1 261 ? -24.016 -34 -14 1 92.5 261 ARG B C 1
ATOM 6406 O O . ARG B 1 261 ? -22.984 -34.219 -14.633 1 92.5 261 ARG B O 1
ATOM 6413 N N . GLY B 1 262 ? -25.141 -33.594 -14.547 1 91.44 262 GLY B N 1
ATOM 6414 C CA . GLY B 1 262 ? -25.172 -33.281 -15.969 1 91.44 262 GLY B CA 1
ATOM 6415 C C . GLY B 1 262 ? -24.234 -32.156 -16.359 1 91.44 262 GLY B C 1
ATOM 6416 O O . GLY B 1 262 ? -23.453 -32.312 -17.312 1 91.44 262 GLY B O 1
ATOM 6417 N N . THR B 1 263 ? -24.266 -31.172 -15.617 1 90.06 263 THR B N 1
ATOM 6418 C CA . THR B 1 263 ? -23.391 -30.016 -15.836 1 90.06 263 THR B CA 1
ATOM 6419 C C . THR B 1 263 ? -21.922 -30.406 -15.633 1 90.06 263 THR B C 1
ATOM 6421 O O . THR B 1 263 ? -21.047 -29.938 -16.359 1 90.06 263 THR B O 1
ATOM 6424 N N . PHE B 1 264 ? -21.734 -31.328 -14.688 1 94.94 264 PHE B N 1
ATOM 6425 C CA . PHE B 1 264 ? -20.375 -31.766 -14.383 1 94.94 264 PHE B CA 1
ATOM 6426 C C . PHE B 1 264 ? -19.766 -32.469 -15.586 1 94.94 264 PHE B C 1
ATOM 6428 O O . PHE B 1 264 ? -18.641 -32.156 -15.992 1 94.94 264 PHE B O 1
ATOM 6435 N N . PHE B 1 265 ? -20.469 -33.375 -16.156 1 96.31 265 PHE B N 1
ATOM 6436 C CA . PHE B 1 265 ? -19.922 -34.156 -17.25 1 96.31 265 PHE B CA 1
ATOM 6437 C C . PHE B 1 265 ? -19.719 -33.312 -18.5 1 96.31 265 PHE B C 1
ATOM 6439 O O . PHE B 1 265 ? -18.766 -33.5 -19.25 1 96.31 265 PHE B O 1
ATOM 6446 N N . THR B 1 266 ? -20.625 -32.375 -18.75 1 95.69 266 THR B N 1
ATOM 6447 C CA . THR B 1 266 ? -20.438 -31.438 -19.859 1 95.69 266 THR B CA 1
ATOM 6448 C C . THR B 1 266 ? -19.188 -30.594 -19.656 1 95.69 266 THR B C 1
ATOM 6450 O O . THR B 1 266 ? -18.375 -30.453 -20.562 1 95.69 266 THR B O 1
ATOM 6453 N N . ASN B 1 267 ? -19.016 -30.094 -18.469 1 95.81 267 ASN B N 1
ATOM 6454 C CA . ASN B 1 267 ? -17.844 -29.281 -18.141 1 95.81 267 ASN B CA 1
ATOM 6455 C C . ASN B 1 267 ? -16.562 -30.109 -18.219 1 95.81 267 ASN B C 1
ATOM 6457 O O . ASN B 1 267 ? -15.547 -29.625 -18.734 1 95.81 267 ASN B O 1
ATOM 6461 N N . LEU B 1 268 ? -16.641 -31.328 -17.75 1 97.38 268 LEU B N 1
ATOM 6462 C CA . LEU B 1 268 ? -15.477 -32.188 -17.781 1 97.38 268 LEU B CA 1
ATOM 6463 C C . LEU B 1 268 ? -15.047 -32.5 -19.203 1 97.38 268 LEU B C 1
ATOM 6465 O O . LEU B 1 268 ? -13.859 -32.469 -19.516 1 97.38 268 LEU B O 1
ATOM 6469 N N . LYS B 1 269 ? -15.977 -32.75 -20.062 1 97.56 269 LYS B N 1
ATOM 6470 C CA . LYS B 1 269 ? -15.711 -33.031 -21.469 1 97.56 269 LYS B CA 1
ATOM 6471 C C . LYS B 1 269 ? -15.008 -31.844 -22.141 1 97.56 269 LYS B C 1
ATOM 6473 O O . LYS B 1 269 ? -13.969 -32.031 -22.781 1 97.56 269 LYS B O 1
ATOM 6478 N N . TRP B 1 270 ? -15.562 -30.703 -22 1 98.19 270 TRP B N 1
ATOM 6479 C CA . TRP B 1 270 ? -15 -29.531 -22.656 1 98.19 270 TRP B CA 1
ATOM 6480 C C . TRP B 1 270 ? -13.711 -29.094 -21.969 1 98.19 270 TRP B C 1
ATOM 6482 O O . TRP B 1 270 ? -12.805 -28.562 -22.625 1 98.19 270 TRP B O 1
ATOM 6492 N N . PHE B 1 271 ? -13.609 -29.359 -20.656 1 98.31 271 PHE B N 1
ATOM 6493 C CA . PHE B 1 271 ? -12.367 -29.125 -19.938 1 98.31 271 PHE B CA 1
ATOM 6494 C C . PHE B 1 271 ? -11.242 -29.984 -20.5 1 98.31 271 PHE B C 1
ATOM 6496 O O . PHE B 1 271 ? -10.203 -29.484 -20.906 1 98.31 271 PHE B O 1
ATOM 6503 N N . LEU B 1 272 ? -11.461 -31.25 -20.594 1 98.31 272 LEU B N 1
ATOM 6504 C CA . LEU B 1 272 ? -10.461 -32.188 -21.078 1 98.31 272 LEU B CA 1
ATOM 6505 C C . LEU B 1 272 ? -10.172 -31.969 -22.562 1 98.31 272 LEU B C 1
ATOM 6507 O O . LEU B 1 272 ? -9.016 -32.062 -22.984 1 98.31 272 LEU B O 1
ATOM 6511 N N . GLY B 1 273 ? -11.18 -31.75 -23.297 1 98.31 273 GLY B N 1
ATOM 6512 C CA . GLY B 1 273 ? -10.992 -31.484 -24.719 1 98.31 273 GLY B CA 1
ATOM 6513 C C . GLY B 1 273 ? -10.133 -30.266 -25 1 98.31 273 GLY B C 1
ATOM 6514 O O . GLY B 1 273 ? -9.203 -30.328 -25.797 1 98.31 273 GLY B O 1
ATOM 6515 N N . THR B 1 274 ? -10.484 -29.172 -24.312 1 98.5 274 THR B N 1
ATOM 6516 C CA . THR B 1 274 ? -9.734 -27.938 -24.5 1 98.5 274 THR B CA 1
ATOM 6517 C C . THR B 1 274 ? -8.305 -28.078 -23.984 1 98.5 274 THR B C 1
ATOM 6519 O O . THR B 1 274 ? -7.355 -27.641 -24.641 1 98.5 274 THR B O 1
ATOM 6522 N N . LEU B 1 275 ? -8.18 -28.688 -22.844 1 98.06 275 LEU B N 1
ATOM 6523 C CA . LEU B 1 275 ? -6.855 -28.906 -22.266 1 98.06 275 LEU B CA 1
ATOM 6524 C C . LEU B 1 275 ? -5.977 -29.734 -23.203 1 98.06 275 LEU B C 1
ATOM 6526 O O . LEU B 1 275 ? -4.816 -29.391 -23.438 1 98.06 275 LEU B O 1
ATOM 6530 N N . THR B 1 276 ? -6.527 -30.719 -23.734 1 97.75 276 THR B N 1
ATOM 6531 C CA . THR B 1 276 ? -5.805 -31.578 -24.672 1 97.75 276 THR B CA 1
ATOM 6532 C C . THR B 1 276 ? -5.465 -30.812 -25.938 1 97.75 276 THR B C 1
ATOM 6534 O O . THR B 1 276 ? -4.371 -30.953 -26.484 1 97.75 276 THR B O 1
ATOM 6537 N N . GLY B 1 277 ? -6.371 -30.047 -26.391 1 97.75 277 GLY B N 1
ATOM 6538 C CA . GLY B 1 277 ? -6.129 -29.266 -27.594 1 97.75 277 GLY B CA 1
ATOM 6539 C C . GLY B 1 277 ? -4.969 -28.297 -27.438 1 97.75 277 GLY B C 1
ATOM 6540 O O . GLY B 1 277 ? -4.203 -28.094 -28.391 1 97.75 277 GLY B O 1
ATOM 6541 N N . VAL B 1 278 ? -4.781 -27.781 -26.234 1 97.56 278 VAL B N 1
ATOM 6542 C CA . VAL B 1 278 ? -3.734 -26.781 -26 1 97.56 278 VAL B CA 1
ATOM 6543 C C . VAL B 1 278 ? -2.414 -27.484 -25.688 1 97.56 278 VAL B C 1
ATOM 6545 O O . VAL B 1 278 ? -1.353 -27.062 -26.141 1 97.56 278 VAL B O 1
ATOM 6548 N N . PHE B 1 279 ? -2.434 -28.625 -24.984 1 97.5 279 PHE B N 1
ATOM 6549 C CA . PHE B 1 279 ? -1.236 -29.297 -24.484 1 97.5 279 PHE B CA 1
ATOM 6550 C C . PHE B 1 279 ? -0.668 -30.25 -25.531 1 97.5 279 PHE B C 1
ATOM 6552 O O . PHE B 1 279 ? 0.55 -30.359 -25.672 1 97.5 279 PHE B O 1
ATOM 6559 N N . LEU B 1 280 ? -1.455 -30.844 -26.328 1 96.69 280 LEU B N 1
ATOM 6560 C CA . LEU B 1 280 ? -1.077 -31.969 -27.156 1 96.69 280 LEU B CA 1
ATOM 6561 C C . LEU B 1 280 ? -0.024 -31.562 -28.188 1 96.69 280 LEU B C 1
ATOM 6563 O O . LEU B 1 280 ? 0.953 -32.281 -28.406 1 96.69 280 LEU B O 1
ATOM 6567 N N . PRO B 1 281 ? -0.201 -30.469 -28.859 1 96.62 281 PRO B N 1
ATOM 6568 C CA . PRO B 1 281 ? 0.818 -30.094 -29.844 1 96.62 281 PRO B CA 1
ATOM 6569 C C . PRO B 1 281 ? 2.217 -30 -29.234 1 96.62 281 PRO B C 1
ATOM 6571 O O . PRO B 1 281 ? 3.195 -30.422 -29.859 1 96.62 281 PRO B O 1
ATOM 6574 N N . PHE B 1 282 ? 2.287 -29.547 -28.109 1 97 282 PHE B N 1
ATOM 6575 C CA . PHE B 1 282 ? 3.59 -29.359 -27.469 1 97 282 PHE B CA 1
ATOM 6576 C C . PHE B 1 282 ? 4.094 -30.672 -26.875 1 97 282 PHE B C 1
ATOM 6578 O O . PHE B 1 282 ? 5.301 -30.906 -26.812 1 97 282 PHE B O 1
ATOM 6585 N N . MET B 1 283 ? 3.135 -31.469 -26.438 1 96 283 MET B N 1
ATOM 6586 C CA . MET B 1 283 ? 3.496 -32.812 -25.969 1 96 283 MET B CA 1
ATOM 6587 C C . MET B 1 283 ? 4.059 -33.656 -27.109 1 96 283 MET B C 1
ATOM 6589 O O . MET B 1 283 ? 5.004 -34.406 -26.922 1 96 283 MET B O 1
ATOM 6593 N N . LEU B 1 284 ? 3.572 -33.438 -28.25 1 96.31 284 LEU B N 1
ATOM 6594 C CA . LEU B 1 284 ? 4.035 -34.156 -29.422 1 96.31 284 LEU B CA 1
ATOM 6595 C C . LEU B 1 284 ? 5.359 -33.594 -29.922 1 96.31 284 LEU B C 1
ATOM 6597 O O . LEU B 1 284 ? 6.195 -34.344 -30.453 1 96.31 284 LEU B O 1
ATOM 6601 N N . TRP B 1 285 ? 5.492 -32.312 -29.797 1 96.06 285 TRP B N 1
ATOM 6602 C CA . TRP B 1 285 ? 6.719 -31.656 -30.234 1 96.06 285 TRP B CA 1
ATOM 6603 C C . TRP B 1 285 ? 7.922 -32.156 -29.438 1 96.06 285 TRP B C 1
ATOM 6605 O O . TRP B 1 285 ? 8.961 -32.469 -30.031 1 96.06 285 TRP B O 1
ATOM 6615 N N . SER B 1 286 ? 7.824 -32.281 -28.109 1 96.06 286 SER B N 1
ATOM 6616 C CA . SER B 1 286 ? 8.852 -32.812 -27.234 1 96.06 286 SER B CA 1
ATOM 6617 C C . SER B 1 286 ? 8.281 -33.188 -25.859 1 96.06 286 SER B C 1
ATOM 6619 O O . SER B 1 286 ? 8.25 -32.344 -24.969 1 96.06 286 SER B O 1
ATOM 6621 N N . PRO B 1 287 ? 7.984 -34.406 -25.688 1 94.69 287 PRO B N 1
ATOM 6622 C CA . PRO B 1 287 ? 7.348 -34.812 -24.438 1 94.69 287 PRO B CA 1
ATOM 6623 C C . PRO B 1 287 ? 8.234 -34.531 -23.219 1 94.69 287 PRO B C 1
ATOM 6625 O O . PRO B 1 287 ? 7.75 -34.031 -22.203 1 94.69 287 PRO B O 1
ATOM 6628 N N . GLU B 1 288 ? 9.453 -34.844 -23.312 1 92.94 288 GLU B N 1
ATOM 6629 C CA . GLU B 1 288 ? 10.359 -34.688 -22.172 1 92.94 288 GLU B CA 1
ATOM 6630 C C . GLU B 1 288 ? 10.492 -33.219 -21.766 1 92.94 288 GLU B C 1
ATOM 6632 O O . GLU B 1 288 ? 10.43 -32.906 -20.578 1 92.94 288 GLU B O 1
ATOM 6637 N N . ALA B 1 289 ? 10.586 -32.406 -22.719 1 93.56 289 ALA B N 1
ATOM 6638 C CA . ALA B 1 289 ? 10.742 -31 -22.453 1 93.56 289 ALA B CA 1
ATOM 6639 C C . ALA B 1 289 ? 9.445 -30.406 -21.891 1 93.56 289 ALA B C 1
ATOM 6641 O O . ALA B 1 289 ? 9.477 -29.594 -20.969 1 93.56 289 ALA B O 1
ATOM 6642 N N . PHE B 1 290 ? 8.406 -30.875 -22.469 1 94.75 290 PHE B N 1
ATOM 6643 C CA . PHE B 1 290 ? 7.113 -30.328 -22.094 1 94.75 290 PHE B CA 1
ATOM 6644 C C . PHE B 1 290 ? 6.746 -30.719 -20.656 1 94.75 290 PHE B C 1
ATOM 6646 O O . PHE B 1 290 ? 6.164 -29.906 -19.922 1 94.75 290 PHE B O 1
ATOM 6653 N N . LEU B 1 291 ? 7.059 -31.844 -20.156 1 92.56 291 LEU B N 1
ATOM 6654 C CA . LEU B 1 291 ? 6.66 -32.375 -18.844 1 92.56 291 LEU B CA 1
ATOM 6655 C C . LEU B 1 291 ? 7.348 -31.594 -17.719 1 92.56 291 LEU B C 1
ATOM 6657 O O . LEU B 1 291 ? 6.957 -31.719 -16.562 1 92.56 291 LEU B O 1
ATOM 6661 N N . HIS B 1 292 ? 8.227 -30.688 -18.047 1 88.25 292 HIS B N 1
ATOM 6662 C CA . HIS B 1 292 ? 8.875 -29.859 -17.047 1 88.25 292 HIS B CA 1
ATOM 6663 C C . HIS B 1 292 ? 7.906 -28.828 -16.469 1 88.25 292 HIS B C 1
ATOM 6665 O O . HIS B 1 292 ? 8.188 -28.219 -15.438 1 88.25 292 HIS B O 1
ATOM 6671 N N . ILE B 1 293 ? 6.797 -28.703 -17.094 1 91.38 293 ILE B N 1
ATOM 6672 C CA . ILE B 1 293 ? 5.816 -27.75 -16.562 1 91.38 293 ILE B CA 1
ATOM 6673 C C . ILE B 1 293 ? 5.285 -28.234 -15.227 1 91.38 293 ILE B C 1
ATOM 6675 O O . ILE B 1 293 ? 4.707 -27.469 -14.461 1 91.38 293 ILE B O 1
ATOM 6679 N N . PHE B 1 294 ? 5.496 -29.5 -14.867 1 86.62 294 PHE B N 1
ATOM 6680 C CA . PHE B 1 294 ? 5.027 -30.078 -13.609 1 86.62 294 PHE B CA 1
ATOM 6681 C C . PHE B 1 294 ? 6.109 -30 -12.539 1 86.62 294 PHE B C 1
ATOM 6683 O O . PHE B 1 294 ? 5.891 -30.406 -11.398 1 86.62 294 PHE B O 1
ATOM 6690 N N . THR B 1 295 ? 7.148 -29.312 -12.719 1 77.5 295 THR B N 1
ATOM 6691 C CA . THR B 1 295 ? 8.234 -29.219 -11.75 1 77.5 295 THR B CA 1
ATOM 6692 C C . THR B 1 295 ? 7.902 -28.219 -10.648 1 77.5 295 THR B C 1
ATOM 6694 O O . THR B 1 295 ? 7.086 -27.312 -10.844 1 77.5 295 THR B O 1
ATOM 6697 N N . THR B 1 296 ? 8.531 -28.578 -9.43 1 75.31 296 THR B N 1
ATOM 6698 C CA . THR B 1 296 ? 8.344 -27.719 -8.266 1 75.31 296 THR B CA 1
ATOM 6699 C C . THR B 1 296 ? 9.438 -26.656 -8.195 1 75.31 296 THR B C 1
ATOM 6701 O O . THR B 1 296 ? 10.43 -26.734 -8.922 1 75.31 296 THR B O 1
ATOM 6704 N N . ASP B 1 297 ? 9.172 -25.641 -7.461 1 80.44 297 ASP B N 1
ATOM 6705 C CA . ASP B 1 297 ? 10.086 -24.5 -7.305 1 80.44 297 ASP B CA 1
ATOM 6706 C C . ASP B 1 297 ? 11.203 -24.844 -6.32 1 80.44 297 ASP B C 1
ATOM 6708 O O . ASP B 1 297 ? 11.969 -23.953 -5.926 1 80.44 297 ASP B O 1
ATOM 6712 N N . LEU B 1 298 ? 11.438 -26.094 -6.062 1 84.44 298 LEU B N 1
ATOM 6713 C CA . LEU B 1 298 ? 12.352 -26.469 -4.984 1 84.44 298 LEU B CA 1
ATOM 6714 C C . LEU B 1 298 ? 13.797 -26.25 -5.406 1 84.44 298 LEU B C 1
ATOM 6716 O O . LEU B 1 298 ? 14.695 -26.219 -4.559 1 84.44 298 LEU B O 1
ATOM 6720 N N . ASN B 1 299 ? 13.938 -26.062 -6.668 1 89.81 299 ASN B N 1
ATOM 6721 C CA . ASN B 1 299 ? 15.297 -25.828 -7.152 1 89.81 299 ASN B CA 1
ATOM 6722 C C . ASN B 1 299 ? 15.656 -24.344 -7.102 1 89.81 299 ASN B C 1
ATOM 6724 O O . ASN B 1 299 ? 16.797 -23.969 -7.379 1 89.81 299 ASN B O 1
ATOM 6728 N N . THR B 1 300 ? 14.773 -23.547 -6.699 1 94.06 300 THR B N 1
ATOM 6729 C CA . THR B 1 300 ? 15.023 -22.125 -6.527 1 94.06 300 THR B CA 1
ATOM 6730 C C . THR B 1 300 ? 15.219 -21.781 -5.051 1 94.06 300 THR B C 1
ATOM 6732 O O . THR B 1 300 ? 14.93 -22.594 -4.176 1 94.06 300 THR B O 1
ATOM 6735 N N . ILE B 1 301 ? 15.711 -20.625 -4.824 1 94.06 301 ILE B N 1
ATOM 6736 C CA . ILE B 1 301 ? 15.82 -20.203 -3.43 1 94.06 301 ILE B CA 1
ATOM 6737 C C . ILE B 1 301 ? 14.43 -19.891 -2.877 1 94.06 301 ILE B C 1
ATOM 6739 O O . ILE B 1 301 ? 13.547 -19.453 -3.617 1 94.06 301 ILE B O 1
ATOM 6743 N N . PRO B 1 302 ? 14.242 -20.141 -1.579 1 94.75 302 PRO B N 1
ATOM 6744 C CA . PRO B 1 302 ? 12.969 -19.75 -0.978 1 94.75 302 PRO B CA 1
ATOM 6745 C C . PRO B 1 302 ? 12.789 -18.234 -0.894 1 94.75 302 PRO B C 1
ATOM 6747 O O . PRO B 1 302 ? 13.742 -17.516 -0.58 1 94.75 302 PRO B O 1
ATOM 6750 N N . VAL B 1 303 ? 11.656 -17.797 -1.278 1 93.94 303 VAL B N 1
ATOM 6751 C CA . VAL B 1 303 ? 11.32 -16.391 -1.181 1 93.94 303 VAL B CA 1
ATOM 6752 C C . VAL B 1 303 ? 9.859 -16.234 -0.758 1 93.94 303 VAL B C 1
ATOM 6754 O O . VAL B 1 303 ? 9.023 -17.094 -1.051 1 93.94 303 VAL B O 1
ATOM 6757 N N . GLY B 1 304 ? 9.617 -15.141 -0.02 1 92.5 304 GLY B N 1
ATOM 6758 C CA . GLY B 1 304 ? 8.234 -14.859 0.335 1 92.5 304 GLY B CA 1
ATOM 6759 C C . GLY B 1 304 ? 8.094 -13.805 1.417 1 92.5 304 GLY B C 1
ATOM 6760 O O . GLY B 1 304 ? 9.055 -13.531 2.148 1 92.5 304 GLY B O 1
ATOM 6761 N N . PHE B 1 305 ? 6.855 -13.258 1.438 1 88.25 305 PHE B N 1
ATOM 6762 C CA . PHE B 1 305 ? 6.543 -12.289 2.479 1 88.25 305 PHE B CA 1
ATOM 6763 C C . PHE B 1 305 ? 5.48 -12.828 3.424 1 88.25 305 PHE B C 1
ATOM 6765 O O . PHE B 1 305 ? 4.969 -12.102 4.281 1 88.25 305 PHE B O 1
ATOM 6772 N N . THR B 1 306 ? 5.129 -14.047 3.141 1 91.75 306 THR B N 1
ATOM 6773 C CA . THR B 1 306 ? 4.246 -14.812 4.012 1 91.75 306 THR B CA 1
ATOM 6774 C C . THR B 1 306 ? 4.477 -16.312 3.832 1 91.75 306 THR B C 1
ATOM 6776 O O . THR B 1 306 ? 5.246 -16.719 2.963 1 91.75 306 THR B O 1
ATOM 6779 N N . GLY B 1 307 ? 3.926 -17.047 4.832 1 94.44 307 GLY B N 1
ATOM 6780 C CA . GLY B 1 307 ? 3.99 -18.484 4.68 1 94.44 307 GLY B CA 1
ATOM 6781 C C . GLY B 1 307 ? 5.031 -19.141 5.57 1 94.44 307 GLY B C 1
ATOM 6782 O O . GLY B 1 307 ? 5.832 -18.453 6.207 1 94.44 307 GLY B O 1
ATOM 6783 N N . MET B 1 308 ? 5.031 -20.406 5.523 1 94.12 308 MET B N 1
ATOM 6784 C CA . MET B 1 308 ? 5.984 -21.219 6.277 1 94.12 308 MET B CA 1
ATOM 6785 C C . MET B 1 308 ? 7.41 -20.984 5.777 1 94.12 308 MET B C 1
ATOM 6787 O O . MET B 1 308 ? 8.359 -21.062 6.555 1 94.12 308 MET B O 1
ATOM 6791 N N . THR B 1 309 ? 7.496 -20.656 4.547 1 96.12 309 THR B N 1
ATOM 6792 C CA . THR B 1 309 ? 8.805 -20.422 3.947 1 96.12 309 THR B CA 1
ATOM 6793 C C . THR B 1 309 ? 9.531 -19.281 4.645 1 96.12 309 THR B C 1
ATOM 6795 O O . THR B 1 309 ? 10.758 -19.297 4.777 1 96.12 309 THR B O 1
ATOM 6798 N N . LEU B 1 310 ? 8.781 -18.312 5.035 1 95.31 310 LEU B N 1
ATOM 6799 C CA . LEU B 1 310 ? 9.367 -17.172 5.727 1 95.31 310 LEU B CA 1
ATOM 6800 C C . LEU B 1 310 ? 10 -17.594 7.047 1 95.31 310 LEU B C 1
ATOM 6802 O O . LEU B 1 310 ? 11.102 -17.156 7.383 1 95.31 310 LEU B O 1
ATOM 6806 N N . LEU B 1 311 ? 9.398 -18.484 7.742 1 93.69 311 LEU B N 1
ATOM 6807 C CA . LEU B 1 311 ? 9.945 -19.016 8.984 1 93.69 311 LEU B CA 1
ATOM 6808 C C . LEU B 1 311 ? 11.18 -19.859 8.719 1 93.69 311 LEU B C 1
ATOM 6810 O O . LEU B 1 311 ? 12.109 -19.891 9.531 1 93.69 311 LEU B O 1
ATOM 6814 N N . ASN B 1 312 ? 11.141 -20.406 7.633 1 95 312 ASN B N 1
ATOM 6815 C CA . ASN B 1 312 ? 12.227 -21.297 7.262 1 95 312 ASN B CA 1
ATOM 6816 C C . ASN B 1 312 ? 13.492 -20.531 6.914 1 95 312 ASN B C 1
ATOM 6818 O O . ASN B 1 312 ? 14.547 -20.734 7.527 1 95 312 ASN B O 1
ATOM 6822 N N . PHE B 1 313 ? 13.391 -19.578 5.984 1 94.94 313 PHE B N 1
ATOM 6823 C CA . PHE B 1 313 ? 14.625 -19 5.48 1 94.94 313 PHE B CA 1
ATOM 6824 C C . PHE B 1 313 ? 15.102 -17.875 6.387 1 94.94 313 PHE B C 1
ATOM 6826 O O . PHE B 1 313 ? 16.234 -17.391 6.258 1 94.94 313 PHE B O 1
ATOM 6833 N N . THR B 1 314 ? 14.258 -17.484 7.359 1 93 314 THR B N 1
ATOM 6834 C CA . THR B 1 314 ? 14.719 -16.484 8.32 1 93 314 THR B CA 1
ATOM 6835 C C . THR B 1 314 ? 15.367 -17.156 9.523 1 93 314 THR B C 1
ATOM 6837 O O . THR B 1 314 ? 15.758 -16.484 10.484 1 93 314 THR B O 1
ATOM 6840 N N . GLY B 1 315 ? 15.406 -18.422 9.602 1 90.56 315 GLY B N 1
ATOM 6841 C CA . GLY B 1 315 ? 16.141 -19.156 10.625 1 90.56 315 GLY B CA 1
ATOM 6842 C C . GLY B 1 315 ? 15.305 -19.453 11.859 1 90.56 315 GLY B C 1
ATOM 6843 O O . GLY B 1 315 ? 15.812 -20 12.836 1 90.56 315 GLY B O 1
ATOM 6844 N N . ILE B 1 316 ? 14.094 -19.109 11.844 1 90.38 316 ILE B N 1
ATOM 6845 C CA . ILE B 1 316 ? 13.242 -19.359 12.992 1 90.38 316 ILE B CA 1
ATOM 6846 C C . ILE B 1 316 ? 12.953 -20.859 13.102 1 90.38 316 ILE B C 1
ATOM 6848 O O . ILE B 1 316 ? 12.969 -21.422 14.195 1 90.38 316 ILE B O 1
ATOM 6852 N N . PHE B 1 317 ? 12.625 -21.422 11.992 1 93.5 317 PHE B N 1
ATOM 6853 C CA . PHE B 1 317 ? 12.273 -22.844 11.938 1 93.5 317 PHE B CA 1
ATOM 6854 C C . PHE B 1 317 ? 12.656 -23.438 10.586 1 93.5 317 PHE B C 1
ATOM 6856 O O . PHE B 1 317 ? 11.812 -23.578 9.703 1 93.5 317 PHE B O 1
ATOM 6863 N N . GLU B 1 318 ? 13.883 -23.906 10.539 1 95.38 318 GLU B N 1
ATOM 6864 C CA . GLU B 1 318 ? 14.391 -24.484 9.289 1 95.38 318 GLU B CA 1
ATOM 6865 C C . GLU B 1 318 ? 13.984 -25.953 9.156 1 95.38 318 GLU B C 1
ATOM 6867 O O . GLU B 1 318 ? 14.141 -26.734 10.094 1 95.38 318 GLU B O 1
ATOM 6872 N N . VAL B 1 319 ? 13.492 -26.281 7.938 1 95.94 319 VAL B N 1
ATOM 6873 C CA . VAL B 1 319 ? 13.039 -27.656 7.723 1 95.94 319 VAL B CA 1
ATOM 6874 C C . VAL B 1 319 ? 13.531 -28.156 6.367 1 95.94 319 VAL B C 1
ATOM 6876 O O . VAL B 1 319 ? 13.906 -27.359 5.5 1 95.94 319 VAL B O 1
ATOM 6879 N N . GLU B 1 320 ? 13.508 -29.469 6.242 1 96.06 320 GLU B N 1
ATOM 6880 C CA . GLU B 1 320 ? 13.828 -30.078 4.957 1 96.06 320 GLU B CA 1
ATOM 6881 C C . GLU B 1 320 ? 12.797 -29.703 3.895 1 96.06 320 GLU B C 1
ATOM 6883 O O . GLU B 1 320 ? 11.609 -29.594 4.184 1 96.06 320 GLU B O 1
ATOM 6888 N N . PRO B 1 321 ? 13.312 -29.609 2.611 1 94.81 321 PRO B N 1
ATOM 6889 C CA . PRO B 1 321 ? 12.414 -29.188 1.539 1 94.81 321 PRO B CA 1
ATOM 6890 C C . PRO B 1 321 ? 11.234 -30.141 1.349 1 94.81 321 PRO B C 1
ATOM 6892 O O . PRO B 1 321 ? 10.156 -29.703 0.926 1 94.81 321 PRO B O 1
ATOM 6895 N N . TRP B 1 322 ? 11.43 -31.391 1.606 1 93.81 322 TRP B N 1
ATOM 6896 C CA . TRP B 1 322 ? 10.344 -32.344 1.397 1 93.81 322 TRP B CA 1
ATOM 6897 C C . TRP B 1 322 ? 9.133 -31.984 2.26 1 93.81 322 TRP B C 1
ATOM 6899 O O . TRP B 1 322 ? 8 -32.344 1.934 1 93.81 322 TRP B O 1
ATOM 6909 N N . TYR B 1 323 ? 9.367 -31.344 3.387 1 95.62 323 TYR B N 1
ATOM 6910 C CA . TYR B 1 323 ? 8.297 -30.922 4.277 1 95.62 323 TYR B CA 1
ATOM 6911 C C . TYR B 1 323 ? 7.289 -30.047 3.543 1 95.62 323 TYR B C 1
ATOM 6913 O O . TYR B 1 323 ? 6.078 -30.188 3.725 1 95.62 323 TYR B O 1
ATOM 6921 N N . PHE B 1 324 ? 7.762 -29.156 2.723 1 95.19 324 PHE B N 1
ATOM 6922 C CA . PHE B 1 324 ? 6.898 -28.234 1.99 1 95.19 324 PHE B CA 1
ATOM 6923 C C . PHE B 1 324 ? 6.004 -28.984 1.018 1 95.19 324 PHE B C 1
ATOM 6925 O O . PHE B 1 324 ? 4.793 -28.75 0.967 1 95.19 324 PHE B O 1
ATOM 6932 N N . THR B 1 325 ? 6.516 -29.922 0.319 1 93.81 325 THR B N 1
ATOM 6933 C CA . THR B 1 325 ? 5.762 -30.703 -0.656 1 93.81 325 THR B CA 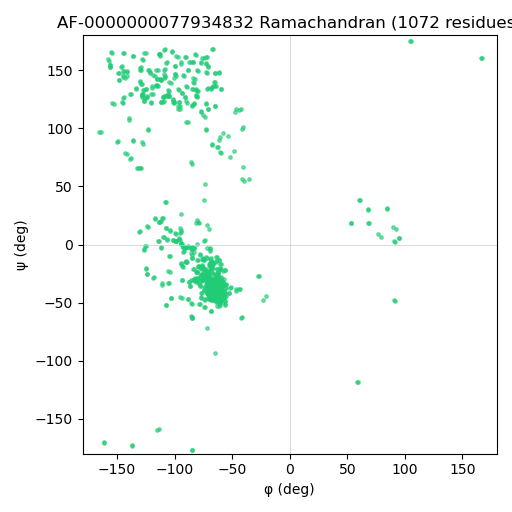1
ATOM 6934 C C . THR B 1 325 ? 4.711 -31.562 0.038 1 93.81 325 THR B C 1
ATOM 6936 O O . THR B 1 325 ? 3.553 -31.594 -0.377 1 93.81 325 THR B O 1
ATOM 6939 N N . ILE B 1 326 ? 5.102 -32.188 1.041 1 93.75 326 ILE B N 1
ATOM 6940 C CA . ILE B 1 326 ? 4.195 -33.062 1.759 1 93.75 326 ILE B CA 1
ATOM 6941 C C . ILE B 1 326 ? 3.072 -32.25 2.396 1 93.75 326 ILE B C 1
ATOM 6943 O O . ILE B 1 326 ? 1.905 -32.656 2.35 1 93.75 326 ILE B O 1
ATOM 6947 N N . MET B 1 327 ? 3.443 -31.156 2.959 1 94.06 327 MET B N 1
ATOM 6948 C CA . MET B 1 327 ? 2.428 -30.344 3.617 1 94.06 327 MET B CA 1
ATOM 6949 C C . MET B 1 327 ? 1.445 -29.766 2.602 1 94.06 327 MET B C 1
ATOM 6951 O O . MET B 1 327 ? 0.243 -29.703 2.863 1 94.06 327 MET B O 1
ATOM 6955 N N . MET B 1 328 ? 1.911 -29.328 1.459 1 94.5 328 MET B N 1
ATOM 6956 C CA . MET B 1 328 ? 0.999 -28.859 0.421 1 94.5 328 MET B CA 1
ATOM 6957 C C . MET B 1 328 ? 0.022 -29.969 0.016 1 94.5 328 MET B C 1
ATOM 6959 O O . MET B 1 328 ? -1.182 -29.719 -0.092 1 94.5 328 MET B O 1
ATOM 6963 N N . GLY B 1 329 ? 0.516 -31.172 -0.185 1 93.12 329 GLY B N 1
ATOM 6964 C CA . GLY B 1 329 ? -0.339 -32.281 -0.521 1 93.12 329 GLY B CA 1
ATOM 6965 C C . GLY B 1 329 ? -1.321 -32.656 0.579 1 93.12 329 GLY B C 1
ATOM 6966 O O . GLY B 1 329 ? -2.51 -32.844 0.318 1 93.12 329 GLY B O 1
ATOM 6967 N N . ALA B 1 330 ? -0.81 -32.656 1.8 1 91.5 330 ALA B N 1
ATOM 6968 C CA . ALA B 1 330 ? -1.642 -33 2.943 1 91.5 330 ALA B CA 1
ATOM 6969 C C . ALA B 1 330 ? -2.756 -31.984 3.16 1 91.5 330 ALA B C 1
ATOM 6971 O O . ALA B 1 330 ? -3.92 -32.344 3.332 1 91.5 330 ALA B O 1
ATOM 6972 N N . ILE B 1 331 ? -2.404 -30.766 3.094 1 92.31 331 ILE B N 1
ATOM 6973 C CA . ILE B 1 331 ? -3.396 -29.703 3.289 1 92.31 331 ILE B CA 1
ATOM 6974 C C . ILE B 1 331 ? -4.387 -29.703 2.127 1 92.31 331 ILE B C 1
ATOM 6976 O O . ILE B 1 331 ? -5.59 -29.516 2.328 1 92.31 331 ILE B O 1
ATOM 6980 N N . GLY B 1 332 ? -3.877 -29.906 0.915 1 94 332 GLY B N 1
ATOM 6981 C CA . GLY B 1 332 ? -4.754 -29.984 -0.24 1 94 332 GLY B CA 1
ATOM 6982 C C . GLY B 1 332 ? -5.758 -31.125 -0.146 1 94 332 GLY B C 1
ATOM 6983 O O . GLY B 1 332 ? -6.957 -30.922 -0.339 1 94 332 GLY B O 1
ATOM 6984 N N . LEU B 1 333 ? -5.312 -32.281 0.211 1 92.88 333 LEU B N 1
ATOM 6985 C CA . LEU B 1 333 ? -6.176 -33.469 0.304 1 92.88 333 LEU B CA 1
ATOM 6986 C C . LEU B 1 333 ? -7.156 -33.312 1.462 1 92.88 333 LEU B C 1
ATOM 6988 O O . LEU B 1 333 ? -8.336 -33.656 1.323 1 92.88 333 LEU B O 1
ATOM 6992 N N . PHE B 1 334 ? -6.633 -32.875 2.484 1 89.25 334 PHE B N 1
ATOM 6993 C CA . PHE B 1 334 ? -7.492 -32.656 3.645 1 89.25 334 PHE B CA 1
ATOM 6994 C C . PHE B 1 334 ? -8.586 -31.641 3.342 1 89.25 334 PHE B C 1
ATOM 6996 O O . PHE B 1 334 ? -9.75 -31.844 3.691 1 89.25 334 PHE B O 1
ATOM 7003 N N . SER B 1 335 ? -8.172 -30.547 2.771 1 92 335 SER B N 1
ATOM 7004 C CA . SER B 1 335 ? -9.141 -29.516 2.416 1 92 335 SER B CA 1
ATOM 7005 C C . SER B 1 335 ? -10.18 -30.062 1.436 1 92 335 SER B C 1
ATOM 7007 O O . SER B 1 335 ? -11.367 -29.75 1.552 1 92 335 SER B O 1
ATOM 7009 N N . LEU B 1 336 ? -9.734 -30.859 0.53 1 94.25 336 LEU B N 1
ATOM 7010 C CA . LEU B 1 336 ? -10.656 -31.438 -0.44 1 94.25 336 LEU B CA 1
ATOM 7011 C C . LEU B 1 336 ? -11.633 -32.375 0.243 1 94.25 336 LEU B C 1
ATOM 7013 O O . LEU B 1 336 ? -12.828 -32.406 -0.076 1 94.25 336 LEU B O 1
ATOM 7017 N N . TYR B 1 337 ? -11.156 -33.156 1.125 1 91.12 337 TYR B N 1
ATOM 7018 C CA . TYR B 1 337 ? -12 -34.062 1.878 1 91.12 337 TYR B CA 1
ATOM 7019 C C . TYR B 1 337 ? -13.039 -33.312 2.697 1 91.12 337 TYR B C 1
ATOM 7021 O O . TYR B 1 337 ? -14.219 -33.656 2.68 1 91.12 337 TYR B O 1
ATOM 7029 N N . LEU B 1 338 ? -12.539 -32.312 3.381 1 86.56 338 LEU B N 1
ATOM 7030 C CA . LEU B 1 338 ? -13.453 -31.5 4.188 1 86.56 338 LEU B CA 1
ATOM 7031 C C . LEU B 1 338 ? -14.5 -30.812 3.312 1 86.56 338 LEU B C 1
ATOM 7033 O O . LEU B 1 338 ? -15.672 -30.75 3.68 1 86.56 338 LEU B O 1
ATOM 7037 N N . TYR B 1 339 ? -14.039 -30.328 2.184 1 90.31 339 TYR B N 1
ATOM 7038 C CA . TYR B 1 339 ? -14.945 -29.672 1.248 1 90.31 339 TYR B CA 1
ATOM 7039 C C . TYR B 1 339 ? -15.992 -30.641 0.72 1 90.31 339 TYR B C 1
ATOM 7041 O O . TYR B 1 339 ? -17.172 -30.297 0.595 1 90.31 339 TYR B O 1
ATOM 7049 N N . TYR B 1 340 ? -15.633 -31.828 0.478 1 92.56 340 TYR B N 1
ATOM 7050 C CA . TYR B 1 340 ? -16.562 -32.844 0.016 1 92.56 340 TYR B CA 1
ATOM 7051 C C . TYR B 1 340 ? -17.547 -33.219 1.108 1 92.56 340 TYR B C 1
ATOM 7053 O O . TYR B 1 340 ? -18.766 -33.25 0.872 1 92.56 340 TYR B O 1
ATOM 7061 N N . LYS B 1 341 ? -17.078 -33.438 2.258 1 86.75 341 LYS B N 1
ATOM 7062 C CA . LYS B 1 341 ? -17.891 -33.906 3.365 1 86.75 341 LYS B CA 1
ATOM 7063 C C . LYS B 1 341 ? -18.875 -32.844 3.834 1 86.75 341 LYS B C 1
ATOM 7065 O O . LYS B 1 341 ? -20.031 -33.125 4.148 1 86.75 341 LYS B O 1
ATOM 7070 N N . ALA B 1 342 ? -18.391 -31.688 3.881 1 85.25 342 ALA B N 1
ATOM 7071 C CA . ALA B 1 342 ? -19.219 -30.594 4.383 1 85.25 342 ALA B CA 1
ATOM 7072 C C . ALA B 1 342 ? -19.641 -29.672 3.25 1 85.25 342 ALA B C 1
ATOM 7074 O O . ALA B 1 342 ? -19.734 -28.453 3.439 1 85.25 342 ALA B O 1
ATOM 7075 N N . PHE B 1 343 ? -19.906 -30.188 2.102 1 88.69 343 PHE B N 1
ATOM 7076 C CA . PHE B 1 343 ? -20.156 -29.406 0.896 1 88.69 343 PHE B CA 1
ATOM 7077 C C . PHE B 1 343 ? -21.359 -28.469 1.089 1 88.69 343 PHE B C 1
ATOM 7079 O O . PHE B 1 343 ? -21.328 -27.328 0.631 1 88.69 343 PHE B O 1
ATOM 7086 N N . LYS B 1 344 ? -22.312 -28.828 1.768 1 82.31 344 LYS B N 1
ATOM 7087 C CA . LYS B 1 344 ? -23.531 -28.031 1.924 1 82.31 344 LYS B CA 1
ATOM 7088 C C . LYS B 1 344 ? -23.234 -26.719 2.645 1 82.31 344 LYS B C 1
ATOM 7090 O O . LYS B 1 344 ? -23.781 -25.672 2.291 1 82.31 344 LYS B O 1
ATOM 7095 N N . THR B 1 345 ? -22.25 -26.875 3.564 1 77.62 345 THR B N 1
ATOM 7096 C CA . THR B 1 345 ? -21.938 -25.703 4.379 1 77.62 345 THR B CA 1
ATOM 7097 C C . THR B 1 345 ? -20.797 -24.906 3.752 1 77.62 345 THR B C 1
ATOM 7099 O O . THR B 1 345 ? -20.75 -23.688 3.869 1 77.62 345 THR B O 1
ATOM 7102 N N . LEU B 1 346 ? -19.922 -25.609 3.059 1 86.5 346 LEU B N 1
ATOM 7103 C CA . LEU B 1 346 ? -18.688 -24.984 2.607 1 86.5 346 LEU B CA 1
ATOM 7104 C C . LEU B 1 346 ? -18.719 -24.734 1.102 1 86.5 346 LEU B C 1
ATOM 7106 O O . LEU B 1 346 ? -17.703 -24.391 0.501 1 86.5 346 LEU B O 1
ATOM 7110 N N . ARG B 1 347 ? -19.781 -24.828 0.594 1 87.69 347 ARG B N 1
ATOM 7111 C CA . ARG B 1 347 ? -19.938 -24.828 -0.856 1 87.69 347 ARG B CA 1
ATOM 7112 C C . ARG B 1 347 ? -19.25 -23.625 -1.485 1 87.69 347 ARG B C 1
ATOM 7114 O O . ARG B 1 347 ? -18.484 -23.766 -2.445 1 87.69 347 ARG B O 1
ATOM 7121 N N . GLU B 1 348 ? -19.344 -22.422 -0.912 1 90.12 348 GLU B N 1
ATOM 7122 C CA . GLU B 1 348 ? -18.859 -21.188 -1.537 1 90.12 348 GLU B CA 1
ATOM 7123 C C . GLU B 1 348 ? -17.484 -20.797 -0.997 1 90.12 348 GLU B C 1
ATOM 7125 O O . GLU B 1 348 ? -16.953 -19.75 -1.359 1 90.12 348 GLU B O 1
ATOM 7130 N N . THR B 1 349 ? -16.828 -21.672 -0.203 1 90.75 349 THR B N 1
ATOM 7131 C CA . THR B 1 349 ? -15.531 -21.344 0.389 1 90.75 349 THR B CA 1
ATOM 7132 C C . THR B 1 349 ? -14.391 -21.891 -0.467 1 90.75 349 THR B C 1
ATOM 7134 O O . THR B 1 349 ? -13.242 -21.922 -0.029 1 90.75 349 THR B O 1
ATOM 7137 N N . LEU B 1 350 ? -14.648 -22.281 -1.624 1 94.38 350 LEU B N 1
ATOM 7138 C CA . LEU B 1 350 ? -13.695 -23.016 -2.449 1 94.38 350 LEU B CA 1
ATOM 7139 C C . LEU B 1 350 ? -12.461 -22.156 -2.729 1 94.38 350 LEU B C 1
ATOM 7141 O O . LEU B 1 350 ? -11.352 -22.688 -2.863 1 94.38 350 LEU B O 1
ATOM 7145 N N . TRP B 1 351 ? -12.594 -20.812 -2.748 1 95.44 351 TRP B N 1
ATOM 7146 C CA . TRP B 1 351 ? -11.508 -19.922 -3.127 1 95.44 351 TRP B CA 1
ATOM 7147 C C . TRP B 1 351 ? -10.461 -19.828 -2.016 1 95.44 351 TRP B C 1
ATOM 7149 O O . TRP B 1 351 ? -9.352 -19.328 -2.236 1 95.44 351 TRP B O 1
ATOM 7159 N N . ILE B 1 352 ? -10.727 -20.281 -0.82 1 94.12 352 ILE B N 1
ATOM 7160 C CA . ILE B 1 352 ? -9.867 -20.156 0.355 1 94.12 352 ILE B CA 1
ATOM 7161 C C . ILE B 1 352 ? -8.797 -21.25 0.338 1 94.12 352 ILE B C 1
ATOM 7163 O O . ILE B 1 352 ? -7.672 -21.031 0.792 1 94.12 352 ILE B O 1
ATOM 7167 N N . TYR B 1 353 ? -9.094 -22.328 -0.182 1 95.5 353 TYR B N 1
ATOM 7168 C CA . TYR B 1 353 ? -8.281 -23.531 -0.001 1 95.5 353 TYR B CA 1
ATOM 7169 C C . TYR B 1 353 ? -6.961 -23.406 -0.751 1 95.5 353 TYR B C 1
ATOM 7171 O O . TYR B 1 353 ? -5.906 -23.781 -0.234 1 95.5 353 TYR B O 1
ATOM 7179 N N . PRO B 1 354 ? -6.965 -22.859 -1.989 1 96.81 354 PRO B N 1
ATOM 7180 C CA . PRO B 1 354 ? -5.656 -22.641 -2.607 1 96.81 354 PRO B CA 1
ATOM 7181 C C . PRO B 1 354 ? -4.738 -21.766 -1.756 1 96.81 354 PRO B C 1
ATOM 7183 O O . PRO B 1 354 ? -3.521 -21.969 -1.738 1 96.81 354 PRO B O 1
ATOM 7186 N N . MET B 1 355 ? -5.301 -20.828 -1.096 1 95.81 355 MET B N 1
ATOM 7187 C CA . MET B 1 355 ? -4.5 -19.953 -0.241 1 95.81 355 MET B CA 1
ATOM 7188 C C . MET B 1 355 ? -3.881 -20.734 0.91 1 95.81 355 MET B C 1
ATOM 7190 O O . MET B 1 355 ? -2.713 -20.531 1.246 1 95.81 355 MET B O 1
ATOM 7194 N N . LEU B 1 356 ? -4.633 -21.641 1.45 1 93.44 356 LEU B N 1
ATOM 7195 C CA . LEU B 1 356 ? -4.141 -22.469 2.543 1 93.44 356 LEU B CA 1
ATOM 7196 C C . LEU B 1 356 ? -3.006 -23.359 2.068 1 93.44 356 LEU B C 1
ATOM 7198 O O . LEU B 1 356 ? -1.998 -23.516 2.762 1 93.44 356 LEU B O 1
ATOM 7202 N N . VAL B 1 357 ? -3.193 -23.859 0.952 1 95.38 357 VAL B N 1
ATOM 7203 C CA . VAL B 1 357 ? -2.174 -24.75 0.39 1 95.38 357 VAL B CA 1
ATOM 7204 C C . VAL B 1 357 ? -0.902 -23.953 0.11 1 95.38 357 VAL B C 1
ATOM 7206 O O . VAL B 1 357 ? 0.196 -24.375 0.484 1 95.38 357 VAL B O 1
ATOM 7209 N N . MET B 1 358 ? -1.065 -22.812 -0.469 1 96.06 358 MET B N 1
ATOM 7210 C CA . MET B 1 358 ? 0.081 -22.016 -0.909 1 96.06 358 MET B CA 1
ATOM 7211 C C . MET B 1 358 ? 0.835 -21.438 0.286 1 96.06 358 MET B C 1
ATOM 7213 O O . MET B 1 358 ? 2.004 -21.062 0.167 1 96.06 358 MET B O 1
ATOM 7217 N N . TRP B 1 359 ? 0.165 -21.312 1.417 1 95.62 359 TRP B N 1
ATOM 7218 C CA . TRP B 1 359 ? 0.853 -20.828 2.609 1 95.62 359 TRP B CA 1
ATOM 7219 C C . TRP B 1 359 ? 2.002 -21.75 2.99 1 95.62 359 TRP B C 1
ATOM 7221 O O . TRP B 1 359 ? 2.982 -21.312 3.598 1 95.62 359 TRP B O 1
ATOM 7231 N N . PHE B 1 360 ? 2.008 -23 2.545 1 94.5 360 PHE B N 1
ATOM 7232 C CA . PHE B 1 360 ? 3.051 -23.969 2.84 1 94.5 360 PHE B CA 1
ATOM 7233 C C . PHE B 1 360 ? 3.961 -24.172 1.635 1 94.5 360 PHE B C 1
ATOM 7235 O O . PHE B 1 360 ? 4.734 -25.141 1.585 1 94.5 360 PHE B O 1
ATOM 7242 N N . SER B 1 361 ? 3.859 -23.328 0.671 1 95.31 361 SER B N 1
ATOM 7243 C CA . SER B 1 361 ? 4.703 -23.453 -0.515 1 95.31 361 SER B CA 1
ATOM 7244 C C . SER B 1 361 ? 6.117 -22.953 -0.241 1 95.31 361 SER B C 1
ATOM 7246 O O . SER B 1 361 ? 6.336 -22.141 0.664 1 95.31 361 SER B O 1
ATOM 7248 N N . TRP B 1 362 ? 7.031 -23.453 -1.043 1 95.44 362 TRP B N 1
ATOM 7249 C CA . TRP B 1 362 ? 8.445 -23.094 -0.971 1 95.44 362 TRP B CA 1
ATOM 7250 C C . TRP B 1 362 ? 8.656 -21.625 -1.341 1 95.44 362 TRP B C 1
ATOM 7252 O O . TRP B 1 362 ? 9.562 -20.969 -0.822 1 95.44 362 TRP B O 1
ATOM 7262 N N . ARG B 1 363 ? 7.809 -21.188 -2.205 1 94.38 363 ARG B N 1
ATOM 7263 C CA . ARG B 1 363 ? 7.777 -19.781 -2.609 1 94.38 363 ARG B CA 1
ATOM 7264 C C . ARG B 1 363 ? 6.379 -19.203 -2.439 1 94.38 363 ARG B C 1
ATOM 7266 O O . ARG B 1 363 ? 5.387 -19.812 -2.838 1 94.38 363 ARG B O 1
ATOM 7273 N N . THR B 1 364 ? 6.34 -18.016 -1.817 1 93.88 364 THR B N 1
ATOM 7274 C CA . THR B 1 364 ? 5.043 -17.391 -1.574 1 93.88 364 THR B CA 1
ATOM 7275 C C . THR B 1 364 ? 5.027 -15.953 -2.1 1 93.88 364 THR B C 1
ATOM 7277 O O . THR B 1 364 ? 5.152 -15.008 -1.325 1 93.88 364 THR B O 1
ATOM 7280 N N . LEU B 1 365 ? 4.707 -15.867 -3.369 1 91.12 365 LEU B N 1
ATOM 7281 C CA . LEU B 1 365 ? 4.602 -14.555 -3.992 1 91.12 365 LEU B CA 1
ATOM 7282 C C . LEU B 1 365 ? 3.213 -13.961 -3.777 1 91.12 365 LEU B C 1
ATOM 7284 O O . LEU B 1 365 ? 2.25 -14.695 -3.541 1 91.12 365 LEU B O 1
ATOM 7288 N N . THR B 1 366 ? 3.09 -12.703 -3.852 1 89.25 366 THR B N 1
ATOM 7289 C CA . THR B 1 366 ? 1.85 -11.992 -3.57 1 89.25 366 THR B CA 1
ATOM 7290 C C . THR B 1 366 ? 0.741 -12.438 -4.52 1 89.25 366 THR B C 1
ATOM 7292 O O . THR B 1 366 ? -0.415 -12.578 -4.109 1 89.25 366 THR B O 1
ATOM 7295 N N . GLU B 1 367 ? 1.055 -12.711 -5.73 1 88.38 367 GLU B N 1
ATOM 7296 C CA . GLU B 1 367 ? 0.052 -13.07 -6.727 1 88.38 367 GLU B CA 1
ATOM 7297 C C . GLU B 1 367 ? -0.58 -14.422 -6.418 1 88.38 367 GLU B C 1
ATOM 7299 O O . GLU B 1 367 ? -1.676 -14.727 -6.895 1 88.38 367 GLU B O 1
ATOM 7304 N N . TYR B 1 368 ? 0.083 -15.164 -5.57 1 92.25 368 TYR B N 1
ATOM 7305 C CA . TYR B 1 368 ? -0.442 -16.469 -5.211 1 92.25 368 TYR B CA 1
ATOM 7306 C C . TYR B 1 368 ? -1.634 -16.344 -4.27 1 92.25 368 TYR B C 1
ATOM 7308 O O . TYR B 1 368 ? -2.375 -17.312 -4.066 1 92.25 368 TYR B O 1
ATOM 7316 N N . PHE B 1 369 ? -1.804 -15.156 -3.77 1 91.31 369 PHE B N 1
ATOM 7317 C CA . PHE B 1 369 ? -2.787 -15.023 -2.701 1 91.31 369 PHE B CA 1
ATOM 7318 C C . PHE B 1 369 ? -3.832 -13.977 -3.051 1 91.31 369 PHE B C 1
ATOM 7320 O O . PHE B 1 369 ? -4.996 -14.094 -2.666 1 91.31 369 PHE B O 1
ATOM 7327 N N . MET B 1 370 ? -3.562 -13.055 -3.846 1 88.19 370 MET B N 1
ATOM 7328 C CA . MET B 1 370 ? -4.363 -11.836 -3.914 1 88.19 370 MET B CA 1
ATOM 7329 C C . MET B 1 370 ? -5.504 -11.992 -4.918 1 88.19 370 MET B C 1
ATOM 7331 O O . MET B 1 370 ? -6.461 -11.211 -4.898 1 88.19 370 MET B O 1
ATOM 7335 N N . ILE B 1 371 ? -5.492 -12.93 -5.754 1 88 371 ILE B N 1
ATOM 7336 C CA . ILE B 1 371 ? -6.543 -13.094 -6.754 1 88 371 ILE B CA 1
ATOM 7337 C C . ILE B 1 371 ? -7.75 -13.781 -6.125 1 88 371 ILE B C 1
ATOM 7339 O O . ILE B 1 371 ? -8.898 -13.5 -6.484 1 88 371 ILE B O 1
ATOM 7343 N N . TRP B 1 372 ? -7.555 -14.578 -5.168 1 92.19 372 TRP B N 1
ATOM 7344 C CA . TRP B 1 372 ? -8.594 -15.438 -4.605 1 92.19 372 TRP B CA 1
ATOM 7345 C C . TRP B 1 372 ? -9.656 -14.602 -3.893 1 92.19 372 TRP B C 1
ATOM 7347 O O . TRP B 1 372 ? -10.859 -14.805 -4.098 1 92.19 372 TRP B O 1
ATOM 7357 N N . PRO B 1 373 ? -9.242 -13.617 -3.1 1 88.25 373 PRO B N 1
ATOM 7358 C CA . PRO B 1 373 ? -10.273 -12.781 -2.48 1 88.25 373 PRO B CA 1
ATOM 7359 C C . PRO B 1 373 ? -11.133 -12.055 -3.506 1 88.25 373 PRO B C 1
ATOM 7361 O O . PRO B 1 373 ? -12.32 -11.812 -3.264 1 88.25 373 PRO B O 1
ATOM 7364 N N . MET B 1 374 ? -10.586 -11.75 -4.594 1 85.75 374 MET B N 1
ATOM 7365 C CA . MET B 1 374 ? -11.383 -11.109 -5.641 1 85.75 374 MET B CA 1
ATOM 7366 C C . MET B 1 374 ? -12.469 -12.055 -6.145 1 85.75 374 MET B C 1
ATOM 7368 O O . MET B 1 374 ? -13.609 -11.641 -6.344 1 85.75 374 MET B O 1
ATOM 7372 N N . LEU B 1 375 ? -12.141 -13.227 -6.293 1 90.44 375 LEU B N 1
ATOM 7373 C CA . LEU B 1 375 ? -13.086 -14.219 -6.801 1 90.44 375 LEU B CA 1
ATOM 7374 C C . LEU B 1 375 ? -14.125 -14.57 -5.742 1 90.44 375 LEU B C 1
ATOM 7376 O O . LEU B 1 375 ? -15.227 -15.023 -6.07 1 90.44 375 LEU B O 1
ATOM 7380 N N . MET B 1 376 ? -13.836 -14.359 -4.496 1 90.25 376 MET B N 1
ATOM 7381 C CA . MET B 1 376 ? -14.766 -14.641 -3.406 1 90.25 376 MET B CA 1
ATOM 7382 C C . MET B 1 376 ? -16.016 -13.773 -3.525 1 90.25 376 MET B C 1
ATOM 7384 O O . MET B 1 376 ? -17.094 -14.164 -3.072 1 90.25 376 MET B O 1
ATOM 7388 N N . PHE B 1 377 ? -15.898 -12.641 -4.121 1 86.19 377 PHE B N 1
ATOM 7389 C CA . PHE B 1 377 ? -17.062 -11.789 -4.297 1 86.19 377 PHE B CA 1
ATOM 7390 C C . PHE B 1 377 ? -18.125 -12.484 -5.152 1 86.19 377 PHE B C 1
ATOM 7392 O O . PHE B 1 377 ? -19.312 -12.328 -4.922 1 86.19 377 PHE B O 1
ATOM 7399 N N . LEU B 1 378 ? -17.656 -13.25 -6.125 1 88.56 378 LEU B N 1
ATOM 7400 C CA . LEU B 1 378 ? -18.609 -13.984 -6.957 1 88.56 378 LEU B CA 1
ATOM 7401 C C . LEU B 1 378 ? -19.375 -15.008 -6.133 1 88.56 378 LEU B C 1
ATOM 7403 O O . LEU B 1 378 ? -20.578 -15.172 -6.309 1 88.56 378 LEU B O 1
ATOM 7407 N N . SER B 1 379 ? -18.656 -15.641 -5.254 1 89.25 379 SER B N 1
ATOM 7408 C CA . SER B 1 379 ? -19.297 -16.594 -4.363 1 89.25 379 SER B CA 1
ATOM 7409 C C . SER B 1 379 ? -20.328 -15.906 -3.465 1 89.25 379 SER B C 1
ATOM 7411 O O . SER B 1 379 ? -21.422 -16.438 -3.234 1 89.25 379 SER B O 1
ATOM 7413 N N . VAL B 1 380 ? -20 -14.812 -3.004 1 83.25 380 VAL B N 1
ATOM 7414 C CA . VAL B 1 380 ? -20.922 -14.07 -2.145 1 83.25 380 VAL B CA 1
ATOM 7415 C C . VAL B 1 380 ? -22.188 -13.727 -2.92 1 83.25 380 VAL B C 1
ATOM 7417 O O . VAL B 1 380 ? -23.297 -13.875 -2.406 1 83.25 380 VAL B O 1
ATOM 7420 N N . PHE B 1 381 ? -22.047 -13.297 -4.152 1 83.25 381 PHE B N 1
ATOM 7421 C CA . PHE B 1 381 ? -23.203 -12.898 -4.953 1 83.25 381 PHE B CA 1
ATOM 7422 C C . PHE B 1 381 ? -24.047 -14.109 -5.316 1 83.25 381 PHE B C 1
ATOM 7424 O O . PHE B 1 381 ? -25.281 -13.992 -5.449 1 83.25 381 PHE B O 1
ATOM 7431 N N . ARG B 1 382 ? -23.422 -15.188 -5.434 1 82 382 ARG B N 1
ATOM 7432 C CA . ARG B 1 382 ? -24.172 -16.406 -5.707 1 82 382 ARG B CA 1
ATOM 7433 C C . ARG B 1 382 ? -24.906 -16.891 -4.457 1 82 382 ARG B C 1
ATOM 7435 O O . ARG B 1 382 ? -26.031 -17.375 -4.547 1 82 382 ARG B O 1
ATOM 7442 N N . LEU B 1 383 ? -24.266 -16.781 -3.371 1 77.06 383 LEU B N 1
ATOM 7443 C CA . LEU B 1 383 ? -24.844 -17.188 -2.096 1 77.06 383 LEU B CA 1
ATOM 7444 C C . LEU B 1 383 ? -26.141 -16.438 -1.812 1 77.06 383 LEU B C 1
ATOM 7446 O O . LEU B 1 383 ? -27.078 -17 -1.245 1 77.06 383 LEU B O 1
ATOM 7450 N N . TYR B 1 384 ? -26.203 -15.273 -2.186 1 71.5 384 TYR B N 1
ATOM 7451 C CA . TYR B 1 384 ? -27.359 -14.453 -1.828 1 71.5 384 TYR B CA 1
ATOM 7452 C C . TYR B 1 384 ? -28.188 -14.125 -3.059 1 71.5 384 TYR B C 1
ATOM 7454 O O . TYR B 1 384 ? -28.891 -13.109 -3.09 1 71.5 384 TYR B O 1
ATOM 7462 N N . ASP B 1 385 ? -28.062 -14.844 -4.098 1 61.06 385 ASP B N 1
ATOM 7463 C CA . ASP B 1 385 ? -28.938 -14.68 -5.254 1 61.06 385 ASP B CA 1
ATOM 7464 C C . ASP B 1 385 ? -30.406 -14.945 -4.883 1 61.06 385 ASP B C 1
ATOM 7466 O O . ASP B 1 385 ? -30.734 -16 -4.348 1 61.06 385 ASP B O 1
ATOM 7470 N N . PHE B 1 386 ? -31.188 -13.852 -4.492 1 47.62 386 PHE B N 1
ATOM 7471 C CA . PHE B 1 386 ? -32.562 -13.828 -4.055 1 47.62 386 PHE B CA 1
ATOM 7472 C C . PHE B 1 386 ? -33.438 -14.719 -4.938 1 47.62 386 PHE B C 1
ATOM 7474 O O . PHE B 1 386 ? -34.531 -15.133 -4.535 1 47.62 386 PHE B O 1
ATOM 7481 N N . SER B 1 387 ? -33.219 -14.758 -6.199 1 45.53 387 SER B N 1
ATOM 7482 C CA . SER B 1 387 ? -34.188 -15.578 -6.922 1 45.53 387 SER B CA 1
ATOM 7483 C C . SER B 1 387 ? -34.219 -17 -6.383 1 45.53 387 SER B C 1
ATOM 7485 O O . SER B 1 387 ? -35.25 -17.656 -6.426 1 45.53 387 SER B O 1
ATOM 7487 N N . THR B 1 388 ? -33.156 -17.594 -6.086 1 41.78 388 THR B N 1
ATOM 7488 C CA . THR B 1 388 ? -33.125 -18.922 -5.488 1 41.78 388 THR B CA 1
ATOM 7489 C C . THR B 1 388 ? -33.031 -18.828 -3.969 1 41.78 388 THR B C 1
ATOM 7491 O O . THR B 1 388 ? -31.969 -18.953 -3.393 1 41.78 388 THR B O 1
ATOM 7494 N N . VAL B 1 389 ? -33.469 -17.828 -3.385 1 38.09 389 VAL B N 1
ATOM 7495 C CA . VAL B 1 389 ? -33.5 -17.562 -1.95 1 38.09 389 VAL B CA 1
ATOM 7496 C C . VAL B 1 389 ? -33.75 -18.859 -1.189 1 38.09 389 VAL B C 1
ATOM 7498 O O . VAL B 1 389 ? -34.844 -19.406 -1.231 1 38.09 389 VAL B O 1
ATOM 7501 N N . GLN B 1 390 ? -33.031 -19.781 -1.333 1 37.53 390 GLN B N 1
ATOM 7502 C CA . GLN B 1 390 ? -33.312 -20.781 -0.306 1 37.53 390 GLN B CA 1
ATOM 7503 C C . GLN B 1 390 ? -33.281 -20.156 1.087 1 37.53 390 GLN B C 1
ATOM 7505 O O . GLN B 1 390 ? -32.25 -19.641 1.524 1 37.53 390 GLN B O 1
ATOM 7510 N N . THR B 1 391 ? -34.344 -19.391 1.465 1 39.12 391 THR B N 1
ATOM 7511 C CA . THR B 1 391 ? -34.656 -18.875 2.789 1 39.12 391 THR B CA 1
ATOM 7512 C C . THR B 1 391 ? -34 -19.703 3.875 1 39.12 391 THR B C 1
ATOM 7514 O O . THR B 1 391 ? -33.812 -19.234 5 1 39.12 391 THR B O 1
ATOM 7517 N N . ASN B 1 392 ? -34.125 -21 3.805 1 38.62 392 ASN B N 1
ATOM 7518 C CA . ASN B 1 392 ? -33.812 -21.859 4.938 1 38.62 392 ASN B CA 1
ATOM 7519 C C . ASN B 1 392 ? -32.344 -22.203 4.977 1 38.62 392 ASN B C 1
ATOM 7521 O O . ASN B 1 392 ? -31.844 -22.953 4.129 1 38.62 392 ASN B O 1
ATOM 7525 N N . PHE B 1 393 ? -31.578 -21.344 5.27 1 41.09 393 PHE B N 1
ATOM 7526 C CA . PHE B 1 393 ? -30.234 -21.828 5.535 1 41.09 393 PHE B CA 1
ATOM 7527 C C . PHE B 1 393 ? -30.266 -23.109 6.344 1 41.09 393 PHE B C 1
ATOM 7529 O O . PHE B 1 393 ? -30.922 -23.188 7.391 1 41.09 393 PHE B O 1
ATOM 7536 N N . PRO B 1 394 ? -30.125 -24.188 5.723 1 41.31 394 PRO B N 1
ATOM 7537 C CA . PRO B 1 394 ? -30.234 -25.391 6.555 1 41.31 394 PRO B CA 1
ATOM 7538 C C . PRO B 1 394 ? -29.422 -25.281 7.848 1 41.31 394 PRO B C 1
ATOM 7540 O O . PRO B 1 394 ? -28.375 -24.641 7.871 1 41.31 394 PRO B O 1
ATOM 7543 N N . GLU B 1 395 ? -30.047 -25.312 8.945 1 44.66 395 GLU B N 1
ATOM 7544 C CA . GLU B 1 395 ? -29.391 -25.484 10.234 1 44.66 395 GLU B CA 1
ATOM 7545 C C . GLU B 1 395 ? -28.281 -26.531 10.156 1 44.66 395 GLU B C 1
ATOM 7547 O O . GLU B 1 395 ? -28.547 -27.734 10.141 1 44.66 395 GLU B O 1
ATOM 7552 N N . ILE B 1 396 ? -27.375 -26.406 9.344 1 44.25 396 ILE B N 1
ATOM 7553 C CA . ILE B 1 396 ? -26.406 -27.516 9.289 1 44.25 396 ILE B CA 1
ATOM 7554 C C . ILE B 1 396 ? -25.5 -27.469 10.516 1 44.25 396 ILE B C 1
ATOM 7556 O O . ILE B 1 396 ? -24.828 -26.453 10.758 1 44.25 396 ILE B O 1
ATOM 7560 N N . ARG B 1 397 ? -25.688 -28.438 11.398 1 48.5 397 ARG B N 1
ATOM 7561 C CA . ARG B 1 397 ? -24.844 -28.734 12.547 1 48.5 397 ARG B CA 1
ATOM 7562 C C . ARG B 1 397 ? -23.438 -29.141 12.102 1 48.5 397 ARG B C 1
ATOM 7564 O O . ARG B 1 397 ? -23.266 -30.172 11.445 1 48.5 397 ARG B O 1
ATOM 7571 N N . LEU B 1 398 ? -22.562 -28.203 11.836 1 54.62 398 LEU B N 1
ATOM 7572 C CA . LEU B 1 398 ? -21.172 -28.594 11.633 1 54.62 398 LEU B CA 1
ATOM 7573 C C . LEU B 1 398 ? -20.734 -29.609 12.688 1 54.62 398 LEU B C 1
ATOM 7575 O O . LEU B 1 398 ? -20.969 -29.422 13.875 1 54.62 398 LEU B O 1
ATOM 7579 N N . PRO B 1 399 ? -20.422 -30.797 12.258 1 59.44 399 PRO B N 1
ATOM 7580 C CA . PRO B 1 399 ? -19.891 -31.672 13.312 1 59.44 399 PRO B CA 1
ATOM 7581 C C . PRO B 1 399 ? -18.625 -31.109 13.953 1 59.44 399 PRO B C 1
ATOM 7583 O O . PRO B 1 399 ? -17.516 -31.438 13.531 1 59.44 399 PRO B O 1
ATOM 7586 N N . LYS B 1 400 ? -18.766 -30.141 14.852 1 61.84 400 LYS B N 1
ATOM 7587 C CA . LYS B 1 400 ? -17.672 -29.422 15.508 1 61.84 400 LYS B CA 1
ATOM 7588 C C . LYS B 1 400 ? -16.609 -30.375 16.016 1 61.84 400 LYS B C 1
ATOM 7590 O O . LYS B 1 400 ? -15.414 -30.109 15.883 1 61.84 400 LYS B O 1
ATOM 7595 N N . LYS B 1 401 ? -17.109 -31.453 16.5 1 64.69 401 LYS B N 1
ATOM 7596 C CA . LYS B 1 401 ? -16.141 -32.406 17.062 1 64.69 401 LYS B CA 1
ATOM 7597 C C . LYS B 1 401 ? -15.289 -33.031 15.953 1 64.69 401 LYS B C 1
ATOM 7599 O O . LYS B 1 401 ? -14.078 -33.188 16.125 1 64.69 401 LYS B O 1
ATOM 7604 N N . GLU B 1 402 ? -15.961 -33.156 14.836 1 65.62 402 GLU B N 1
ATOM 7605 C CA . GLU B 1 402 ? -15.211 -33.781 13.75 1 65.62 402 GLU B CA 1
ATOM 7606 C C . GLU B 1 402 ? -14.227 -32.781 13.125 1 65.62 402 GLU B C 1
ATOM 7608 O O . GLU B 1 402 ? -13.07 -33.125 12.875 1 65.62 402 GLU B O 1
ATOM 7613 N N . ILE B 1 403 ? -14.695 -31.625 12.969 1 67.31 403 ILE B N 1
ATOM 7614 C CA . ILE B 1 403 ? -13.836 -30.594 12.383 1 67.31 403 ILE B CA 1
ATOM 7615 C C . ILE B 1 403 ? -12.695 -30.266 13.336 1 67.31 403 ILE B C 1
ATOM 7617 O O . ILE B 1 403 ? -11.539 -30.141 12.906 1 67.31 403 ILE B O 1
ATOM 7621 N N . GLY B 1 404 ? -13.023 -30.188 14.516 1 67.75 404 GLY B N 1
ATOM 7622 C CA . GLY B 1 404 ? -11.992 -29.938 15.508 1 67.75 404 GLY B CA 1
ATOM 7623 C C . GLY B 1 404 ? -10.938 -31.031 15.562 1 67.75 404 GLY B C 1
ATOM 7624 O O . GLY B 1 404 ? -9.742 -30.75 15.648 1 67.75 404 GLY B O 1
ATOM 7625 N N . THR B 1 405 ? -11.391 -32.219 15.469 1 68.19 405 THR B N 1
ATOM 7626 C CA . THR B 1 405 ? -10.477 -33.344 15.492 1 68.19 405 THR B CA 1
ATOM 7627 C C . THR B 1 405 ? -9.578 -33.344 14.258 1 68.19 405 THR B C 1
ATOM 7629 O O . THR B 1 405 ? -8.375 -33.594 14.352 1 68.19 405 THR B O 1
ATOM 7632 N N . ILE B 1 406 ? -10.172 -32.938 13.234 1 67.5 406 ILE B N 1
ATOM 7633 C CA . ILE B 1 406 ? -9.406 -32.938 11.992 1 67.5 406 ILE B CA 1
ATOM 7634 C C . ILE B 1 406 ? -8.359 -31.812 12.047 1 67.5 406 ILE B C 1
ATOM 7636 O O . ILE B 1 406 ? -7.211 -32.031 11.648 1 67.5 406 ILE B O 1
ATOM 7640 N N . PHE B 1 407 ? -8.758 -30.734 12.57 1 72.31 407 PHE B N 1
ATOM 7641 C CA . PHE B 1 407 ? -7.816 -29.625 12.703 1 72.31 407 PHE B CA 1
ATOM 7642 C C . PHE B 1 407 ? -6.695 -29.969 13.672 1 72.31 407 PHE B C 1
ATOM 7644 O O . PHE B 1 407 ? -5.527 -29.672 13.414 1 72.31 407 PHE B O 1
ATOM 7651 N N . LEU B 1 408 ? -7.082 -30.625 14.711 1 73.31 408 LEU B N 1
ATOM 7652 C CA . LEU B 1 408 ? -6.074 -31.047 15.68 1 73.31 408 LEU B CA 1
ATOM 7653 C C . LEU B 1 408 ? -5.129 -32.062 15.07 1 73.31 408 LEU B C 1
ATOM 7655 O O . LEU B 1 408 ? -3.92 -32.031 15.305 1 73.31 408 LEU B O 1
ATOM 7659 N N . LEU B 1 409 ? -5.699 -32.906 14.344 1 74.88 409 LEU B N 1
ATOM 7660 C CA . LEU B 1 409 ? -4.875 -33.906 13.672 1 74.88 409 LEU B CA 1
ATOM 7661 C C . LEU B 1 409 ? -3.932 -33.25 12.672 1 74.88 409 LEU B C 1
ATOM 7663 O O . LEU B 1 409 ? -2.75 -33.594 12.602 1 74.88 409 LEU B O 1
ATOM 7667 N N . LEU B 1 410 ? -4.426 -32.344 11.953 1 76.44 410 LEU B N 1
ATOM 7668 C CA . LEU B 1 410 ? -3.6 -31.656 10.969 1 76.44 410 LEU B CA 1
ATOM 7669 C C . LEU B 1 410 ? -2.477 -30.875 11.656 1 76.44 410 LEU B C 1
ATOM 7671 O O . LEU B 1 410 ? -1.337 -30.891 11.18 1 76.44 410 LEU B O 1
ATOM 7675 N N . PHE B 1 411 ? -2.84 -30.328 12.68 1 78.38 411 PHE B N 1
ATOM 7676 C CA . PHE B 1 411 ? -1.849 -29.562 13.438 1 78.38 411 PHE B CA 1
ATOM 7677 C C . PHE B 1 411 ? -0.786 -30.5 14.016 1 78.38 411 PHE B C 1
ATOM 7679 O O . PHE B 1 411 ? 0.404 -30.172 13.992 1 78.38 411 PHE B O 1
ATOM 7686 N N . THR B 1 412 ? -1.249 -31.594 14.469 1 77.38 412 THR B N 1
ATOM 7687 C CA . THR B 1 412 ? -0.315 -32.562 15.055 1 77.38 412 THR B CA 1
ATOM 7688 C C . THR B 1 412 ? 0.583 -33.156 13.977 1 77.38 412 THR B C 1
ATOM 7690 O O . THR B 1 412 ? 1.786 -33.312 14.188 1 77.38 412 THR B O 1
ATOM 7693 N N . VAL B 1 413 ? -0.028 -33.438 12.883 1 80.94 413 VAL B N 1
ATOM 7694 C CA . VAL B 1 413 ? 0.753 -34 11.789 1 80.94 413 VAL B CA 1
ATOM 7695 C C . VAL B 1 413 ? 1.734 -32.969 11.258 1 80.94 413 VAL B C 1
ATOM 7697 O O . VAL B 1 413 ? 2.918 -33.25 11.07 1 80.94 413 VAL B O 1
ATOM 7700 N N . ALA B 1 414 ? 1.248 -31.781 11.023 1 85 414 ALA B N 1
ATOM 7701 C CA . ALA B 1 414 ? 2.107 -30.719 10.539 1 85 414 ALA B CA 1
ATOM 7702 C C . ALA B 1 414 ? 3.238 -30.422 11.523 1 85 414 ALA B C 1
ATOM 7704 O O . ALA B 1 414 ? 4.395 -30.266 11.117 1 85 414 ALA B O 1
ATOM 7705 N N . GLY B 1 415 ? 2.865 -30.453 12.75 1 86.5 415 GLY B N 1
ATOM 7706 C CA . GLY B 1 415 ? 3.865 -30.234 13.781 1 86.5 415 GLY B CA 1
ATOM 7707 C C . GLY B 1 415 ? 4.879 -31.359 13.898 1 86.5 415 GLY B C 1
ATOM 7708 O O . GLY B 1 415 ? 6.082 -31.109 13.961 1 86.5 415 GLY B O 1
ATOM 7709 N N . SER B 1 416 ? 4.383 -32.531 13.922 1 87.88 416 SER B N 1
ATOM 7710 C CA . SER B 1 416 ? 5.273 -33.688 14.055 1 87.88 416 SER B CA 1
ATOM 7711 C C . SER B 1 416 ? 6.199 -33.812 12.844 1 87.88 416 SER B C 1
ATOM 7713 O O . SER B 1 416 ? 7.406 -34 13 1 87.88 416 SER B O 1
ATOM 7715 N N . LEU B 1 417 ? 5.605 -33.688 11.719 1 91.38 417 LEU B N 1
ATOM 7716 C CA . LEU B 1 417 ? 6.438 -33.75 10.523 1 91.38 417 LEU B CA 1
ATOM 7717 C C . LEU B 1 417 ? 7.422 -32.562 10.5 1 91.38 417 LEU B C 1
ATOM 7719 O O . LEU B 1 417 ? 8.547 -32.719 10.023 1 91.38 417 LEU B O 1
ATOM 7723 N N . GLY B 1 418 ? 6.961 -31.484 11 1 92.62 418 GLY B N 1
ATOM 7724 C CA . GLY B 1 418 ? 7.836 -30.328 11.094 1 92.62 418 GLY B CA 1
ATOM 7725 C C . GLY B 1 418 ? 9.039 -30.562 11.992 1 92.62 418 GLY B C 1
ATOM 7726 O O . GLY B 1 418 ? 10.164 -30.203 11.641 1 92.62 418 GLY B O 1
ATOM 7727 N N . VAL B 1 419 ? 8.773 -31.156 13.078 1 91.5 419 VAL B N 1
ATOM 7728 C CA . VAL B 1 419 ? 9.852 -31.453 14.016 1 91.5 419 VAL B CA 1
ATOM 7729 C C . VAL B 1 419 ? 10.828 -32.438 13.398 1 91.5 419 VAL B C 1
ATOM 7731 O O . VAL B 1 419 ? 12.039 -32.281 13.523 1 91.5 419 VAL B O 1
ATOM 7734 N N . ILE B 1 420 ? 10.305 -33.438 12.781 1 94 420 ILE B N 1
ATOM 7735 C CA . ILE B 1 420 ? 11.148 -34.438 12.125 1 94 420 ILE B CA 1
ATOM 7736 C C . ILE B 1 420 ? 11.992 -33.75 11.047 1 94 420 ILE B C 1
ATOM 7738 O O . ILE B 1 420 ? 13.203 -33.969 10.984 1 94 420 ILE B O 1
ATOM 7742 N N . ALA B 1 421 ? 11.344 -33 10.219 1 95.94 421 ALA B N 1
ATOM 7743 C CA . ALA B 1 421 ? 12.039 -32.281 9.141 1 95.94 421 ALA B CA 1
ATOM 7744 C C . ALA B 1 421 ? 13.094 -31.328 9.703 1 95.94 421 ALA B C 1
ATOM 7746 O O . ALA B 1 421 ? 14.172 -31.188 9.125 1 95.94 421 ALA B O 1
ATOM 7747 N N . HIS B 1 422 ? 12.75 -30.688 10.75 1 95.31 422 HIS B N 1
ATOM 7748 C CA . HIS B 1 422 ? 13.672 -29.75 11.375 1 95.31 422 HIS B CA 1
ATOM 7749 C C . HIS B 1 422 ? 14.883 -30.484 11.953 1 95.31 422 HIS B C 1
ATOM 7751 O O . HIS B 1 422 ? 16.016 -30.031 11.781 1 95.31 422 HIS B O 1
ATOM 7757 N N . THR B 1 423 ? 14.633 -31.547 12.664 1 95 423 THR B N 1
ATOM 7758 C CA . THR B 1 423 ? 15.719 -32.312 13.25 1 95 423 THR B CA 1
ATOM 7759 C C . THR B 1 423 ? 16.656 -32.875 12.172 1 95 423 THR B C 1
ATOM 7761 O O . THR B 1 423 ? 17.875 -32.844 12.328 1 95 423 THR B O 1
ATOM 7764 N N . GLN B 1 424 ? 16.062 -33.312 11.18 1 95.12 424 GLN B N 1
ATOM 7765 C CA . GLN B 1 424 ? 16.859 -33.812 10.055 1 95.12 424 GLN B CA 1
ATOM 7766 C C . GLN B 1 424 ? 17.672 -32.688 9.445 1 95.12 424 GLN B C 1
ATOM 7768 O O . GLN B 1 424 ? 18.859 -32.844 9.133 1 95.12 424 GLN B O 1
ATOM 7773 N N . TYR B 1 425 ? 17.078 -31.594 9.242 1 95.75 425 TYR B N 1
ATOM 7774 C CA . TYR B 1 425 ? 17.75 -30.422 8.688 1 95.75 425 TYR B CA 1
ATOM 7775 C C . TYR B 1 425 ? 18.969 -30.031 9.539 1 95.75 425 TYR B C 1
ATOM 7777 O O . TYR B 1 425 ? 20.078 -29.891 9.023 1 95.75 425 TYR B O 1
ATOM 7785 N N . VAL B 1 426 ? 18.781 -29.875 10.812 1 93.44 426 VAL B N 1
ATOM 7786 C CA . VAL B 1 426 ? 19.812 -29.422 11.734 1 93.44 426 VAL B CA 1
ATOM 7787 C C . VAL B 1 426 ? 20.953 -30.438 11.789 1 93.44 426 VAL B C 1
ATOM 7789 O O . VAL B 1 426 ? 22.125 -30.062 11.828 1 93.44 426 VAL B O 1
ATOM 7792 N N . SER B 1 427 ? 20.609 -31.641 11.742 1 93.44 427 SER B N 1
ATOM 7793 C CA . SER B 1 427 ? 21.609 -32.688 11.852 1 93.44 427 SER B CA 1
ATOM 7794 C C . SER B 1 427 ? 22.469 -32.781 10.594 1 93.44 427 SER B C 1
ATOM 7796 O O . SER B 1 427 ? 23.641 -33.156 10.656 1 93.44 427 SER B O 1
ATOM 7798 N N . GLN B 1 428 ? 21.938 -32.375 9.562 1 93.81 428 GLN B N 1
ATOM 7799 C CA . GLN B 1 428 ? 22.625 -32.562 8.297 1 93.81 428 GLN B CA 1
ATOM 7800 C C . GLN B 1 428 ? 23.234 -31.266 7.801 1 93.81 428 GLN B C 1
ATOM 7802 O O . GLN B 1 428 ? 24.031 -31.266 6.855 1 93.81 428 GLN B O 1
ATOM 7807 N N . ASP B 1 429 ? 22.938 -30.172 8.398 1 93.56 429 ASP B N 1
ATOM 7808 C CA . ASP B 1 429 ? 23.438 -28.875 7.988 1 93.56 429 ASP B CA 1
ATOM 7809 C C . ASP B 1 429 ? 24.953 -28.797 8.172 1 93.56 429 ASP B C 1
ATOM 7811 O O . ASP B 1 429 ? 25.453 -28.844 9.297 1 93.56 429 ASP B O 1
ATOM 7815 N N . PRO B 1 430 ? 25.609 -28.578 7.078 1 94.56 430 PRO B N 1
ATOM 7816 C CA . PRO B 1 430 ? 27.078 -28.609 7.168 1 94.56 430 PRO B CA 1
ATOM 7817 C C . PRO B 1 430 ? 27.688 -27.219 7.383 1 94.56 430 PRO B C 1
ATOM 7819 O O . PRO B 1 430 ? 28.906 -27.094 7.484 1 94.56 430 PRO B O 1
ATOM 7822 N N . LEU B 1 431 ? 26.906 -26.266 7.457 1 94.94 431 LEU B N 1
ATOM 7823 C CA . LEU B 1 431 ? 27.438 -24.906 7.367 1 94.94 431 LEU B CA 1
ATOM 7824 C C . LEU B 1 431 ? 27.5 -24.25 8.742 1 94.94 431 LEU B C 1
ATOM 7826 O O . LEU B 1 431 ? 26.562 -24.406 9.539 1 94.94 431 LEU B O 1
ATOM 7830 N N . ARG B 1 432 ? 28.562 -23.547 8.977 1 94.06 432 ARG B N 1
ATOM 7831 C CA . ARG B 1 432 ? 28.688 -22.656 10.125 1 94.06 432 ARG B CA 1
ATOM 7832 C C . ARG B 1 432 ? 29.516 -21.422 9.773 1 94.06 432 ARG B C 1
ATOM 7834 O O . ARG B 1 432 ? 30.656 -21.531 9.336 1 94.06 432 ARG B O 1
ATOM 7841 N N . ILE B 1 433 ? 28.922 -20.312 9.953 1 95.12 433 ILE B N 1
ATOM 7842 C CA . ILE B 1 433 ? 29.672 -19.078 9.727 1 95.12 433 ILE B CA 1
ATOM 7843 C C . ILE B 1 433 ? 30.516 -18.766 10.953 1 95.12 433 ILE B C 1
ATOM 7845 O O . ILE B 1 433 ? 30 -18.656 12.07 1 95.12 433 ILE B O 1
ATOM 7849 N N . VAL B 1 434 ? 31.766 -18.531 10.711 1 93.31 434 VAL B N 1
ATOM 7850 C CA . VAL B 1 434 ? 32.719 -18.297 11.789 1 93.31 434 VAL B CA 1
ATOM 7851 C C . VAL B 1 434 ? 32.875 -16.797 12.031 1 93.31 434 VAL B C 1
ATOM 7853 O O . VAL B 1 434 ? 32.875 -16.344 13.18 1 93.31 434 VAL B O 1
ATOM 7856 N N . SER B 1 435 ? 33 -16.141 10.93 1 92.25 435 SER B N 1
ATOM 7857 C CA . SER B 1 435 ? 33.188 -14.695 11.078 1 92.25 435 SER B CA 1
ATOM 7858 C C . SER B 1 435 ? 32.75 -13.953 9.82 1 92.25 435 SER B C 1
ATOM 7860 O O . SER B 1 435 ? 32.688 -14.531 8.734 1 92.25 435 SER B O 1
ATOM 7862 N N . VAL B 1 436 ? 32.375 -12.766 10.094 1 93.44 436 VAL B N 1
ATOM 7863 C CA . VAL B 1 436 ? 32.062 -11.828 9.023 1 93.44 436 VAL B CA 1
ATOM 7864 C C . VAL B 1 436 ? 32.812 -10.531 9.227 1 93.44 436 VAL B C 1
ATOM 7866 O O . VAL B 1 436 ? 32.844 -9.977 10.328 1 93.44 436 VAL B O 1
ATOM 7869 N N . SER B 1 437 ? 33.5 -10.109 8.188 1 89.69 437 SER B N 1
ATOM 7870 C CA . SER B 1 437 ? 34.281 -8.867 8.281 1 89.69 437 SER B CA 1
ATOM 7871 C C . SER B 1 437 ? 33.969 -7.941 7.109 1 89.69 437 SER B C 1
ATOM 7873 O O . SER B 1 437 ? 33.656 -8.406 6.008 1 89.69 437 SER B O 1
ATOM 7875 N N . LEU B 1 438 ? 34.094 -6.688 7.391 1 88.12 438 LEU B N 1
ATOM 7876 C CA . LEU B 1 438 ? 33.812 -5.68 6.371 1 88.12 438 LEU B CA 1
ATOM 7877 C C . LEU B 1 438 ? 35.094 -5.352 5.582 1 88.12 438 LEU B C 1
ATOM 7879 O O . LEU B 1 438 ? 36.188 -5.301 6.148 1 88.12 438 LEU B O 1
ATOM 7883 N N . ASP B 1 439 ? 34.875 -5.277 4.316 1 79.75 439 ASP B N 1
ATOM 7884 C CA . ASP B 1 439 ? 36 -4.875 3.498 1 79.75 439 ASP B CA 1
ATOM 7885 C C . ASP B 1 439 ? 36.281 -3.385 3.648 1 79.75 439 ASP B C 1
ATOM 7887 O O . ASP B 1 439 ? 37.438 -2.975 3.727 1 79.75 439 ASP B O 1
ATOM 7891 N N . SER B 1 440 ? 35.188 -2.59 3.572 1 69.25 440 SER B N 1
ATOM 7892 C CA . SER B 1 440 ? 35.375 -1.146 3.697 1 69.25 440 SER B CA 1
ATOM 7893 C C . SER B 1 440 ? 34.594 -0.594 4.879 1 69.25 440 SER B C 1
ATOM 7895 O O . SER B 1 440 ? 33.469 -1.046 5.152 1 69.25 440 SER B O 1
ATOM 7897 N N . LYS B 1 441 ? 35.312 0.236 5.793 1 63.34 441 LYS B N 1
ATOM 7898 C CA . LYS B 1 441 ? 34.719 0.791 7.012 1 63.34 441 LYS B CA 1
ATOM 7899 C C . LYS B 1 441 ? 33.719 1.889 6.691 1 63.34 441 LYS B C 1
ATOM 7901 O O . LYS B 1 441 ? 32.969 2.324 7.566 1 63.34 441 LYS B O 1
ATOM 7906 N N . GLY B 1 442 ? 33.281 1.967 5.488 1 66.44 442 GLY B N 1
ATOM 7907 C CA . GLY B 1 442 ? 32.375 3.078 5.16 1 66.44 442 GLY B CA 1
ATOM 7908 C C . GLY B 1 442 ? 31.016 2.635 4.703 1 66.44 442 GLY B C 1
ATOM 7909 O O . GLY B 1 442 ? 30.781 1.451 4.445 1 66.44 442 GLY B O 1
ATOM 7910 N N . SER B 1 443 ? 30.016 3.383 5.039 1 67.06 443 SER B N 1
ATOM 7911 C CA . SER B 1 443 ? 28.688 3.221 4.465 1 67.06 443 SER B CA 1
ATOM 7912 C C . SER B 1 443 ? 28.578 3.887 3.098 1 67.06 443 SER B C 1
ATOM 7914 O O . SER B 1 443 ? 29.172 4.941 2.873 1 67.06 443 SER B O 1
ATOM 7916 N N . PRO B 1 444 ? 27.969 3.082 1.979 1 75.88 444 PRO B N 1
ATOM 7917 C CA . PRO B 1 444 ? 27.219 1.824 2.07 1 75.88 444 PRO B CA 1
ATOM 7918 C C . PRO B 1 444 ? 28.125 0.597 2.008 1 75.88 444 PRO B C 1
ATOM 7920 O O . PRO B 1 444 ? 29.234 0.666 1.462 1 75.88 444 PRO B O 1
ATOM 7923 N N . ILE B 1 445 ? 27.656 -0.363 2.648 1 84.81 445 ILE B N 1
ATOM 7924 C CA . ILE B 1 445 ? 28.359 -1.641 2.605 1 84.81 445 ILE B CA 1
ATOM 7925 C C . ILE B 1 445 ? 27.953 -2.412 1.352 1 84.81 445 ILE B C 1
ATOM 7927 O O . ILE B 1 445 ? 26.766 -2.627 1.107 1 84.81 445 ILE B O 1
ATOM 7931 N N . TYR B 1 446 ? 28.891 -2.738 0.539 1 87.62 446 TYR B N 1
ATOM 7932 C CA . TYR B 1 446 ? 28.578 -3.459 -0.689 1 87.62 446 TYR B CA 1
ATOM 7933 C C . TYR B 1 446 ? 29.406 -4.73 -0.809 1 87.62 446 TYR B C 1
ATOM 7935 O O . TYR B 1 446 ? 29.25 -5.496 -1.762 1 87.62 446 TYR B O 1
ATOM 7943 N N . SER B 1 447 ? 30.297 -4.902 0.127 1 91.38 447 SER B N 1
ATOM 7944 C CA . SER B 1 447 ? 31.094 -6.121 0.112 1 91.38 447 SER B CA 1
ATOM 7945 C C . SER B 1 447 ? 31.469 -6.555 1.525 1 91.38 447 SER B C 1
ATOM 7947 O O . SER B 1 447 ? 31.656 -5.715 2.41 1 91.38 447 SER B O 1
ATOM 7949 N N . LEU B 1 448 ? 31.547 -7.824 1.651 1 92.69 448 LEU B N 1
ATOM 7950 C CA . LEU B 1 448 ? 31.906 -8.461 2.914 1 92.69 448 LEU B CA 1
ATOM 7951 C C . LEU B 1 448 ? 32.719 -9.734 2.672 1 92.69 448 LEU B C 1
ATOM 7953 O O . LEU B 1 448 ? 32.594 -10.344 1.604 1 92.69 448 LEU B O 1
ATOM 7957 N N . ASN B 1 449 ? 33.5 -9.977 3.711 1 93.94 449 ASN B N 1
ATOM 7958 C CA . ASN B 1 449 ? 34.156 -11.281 3.742 1 93.94 449 ASN B CA 1
ATOM 7959 C C . ASN B 1 449 ? 33.531 -12.203 4.789 1 93.94 449 ASN B C 1
ATOM 7961 O O . ASN B 1 449 ? 33.344 -11.812 5.945 1 93.94 449 ASN B O 1
ATOM 7965 N N . ILE B 1 450 ? 33.219 -13.344 4.312 1 94.88 450 ILE B N 1
ATOM 7966 C CA . ILE B 1 450 ? 32.562 -14.305 5.191 1 94.88 450 ILE B CA 1
ATOM 7967 C C . ILE B 1 450 ? 33.406 -15.562 5.301 1 94.88 450 ILE B C 1
ATOM 7969 O O . ILE B 1 450 ? 33.688 -16.203 4.289 1 94.88 450 ILE B O 1
ATOM 7973 N N . THR B 1 451 ? 33.75 -15.867 6.492 1 95.69 451 THR B N 1
ATOM 7974 C CA . THR B 1 451 ? 34.469 -17.125 6.723 1 95.69 451 THR B CA 1
ATOM 7975 C C . THR B 1 451 ? 33.469 -18.219 7.145 1 95.69 451 THR B C 1
ATOM 7977 O O . THR B 1 451 ? 32.781 -18.078 8.148 1 95.69 451 THR B O 1
ATOM 7980 N N . VAL B 1 452 ? 33.5 -19.281 6.336 1 96.19 452 VAL B N 1
ATOM 7981 C CA . VAL B 1 452 ? 32.562 -20.375 6.555 1 96.19 452 VAL B CA 1
ATOM 7982 C C . VAL B 1 452 ? 33.344 -21.672 6.84 1 96.19 452 VAL B C 1
ATOM 7984 O O . VAL B 1 452 ? 34.344 -21.953 6.199 1 96.19 452 VAL B O 1
ATOM 7987 N N . GLU B 1 453 ? 32.844 -22.359 7.824 1 96 453 GLU B N 1
ATOM 7988 C CA . GLU B 1 453 ? 33.375 -23.672 8.172 1 96 453 GLU B CA 1
ATOM 7989 C C . GLU B 1 453 ? 32.438 -24.797 7.742 1 96 453 GLU B C 1
ATOM 7991 O O . GLU B 1 453 ? 31.219 -24.672 7.895 1 96 453 GLU B O 1
ATOM 7996 N N . ASN B 1 454 ? 33 -25.828 7.094 1 96.44 454 ASN B N 1
ATOM 7997 C CA . ASN B 1 454 ? 32.25 -27.047 6.797 1 96.44 454 ASN B CA 1
ATOM 7998 C C . ASN B 1 454 ? 32.375 -28.062 7.93 1 96.44 454 ASN B C 1
ATOM 8000 O O . ASN B 1 454 ? 33.375 -28.75 8.062 1 96.44 454 ASN B O 1
ATOM 8004 N N . ILE B 1 455 ? 31.359 -28.172 8.641 1 94.69 455 ILE B N 1
ATOM 8005 C CA . ILE B 1 455 ? 31.359 -29.078 9.781 1 94.69 455 ILE B CA 1
ATOM 8006 C C . ILE B 1 455 ? 30.766 -30.422 9.375 1 94.69 455 ILE B C 1
ATOM 8008 O O . ILE B 1 455 ? 30.609 -31.312 10.219 1 94.69 455 ILE B O 1
ATOM 8012 N N . GLY B 1 456 ? 30.453 -30.578 8.164 1 93.44 456 GLY B N 1
ATOM 8013 C CA . GLY B 1 456 ? 29.844 -31.797 7.672 1 93.44 456 GLY B CA 1
ATOM 8014 C C . GLY B 1 456 ? 30.859 -32.875 7.324 1 93.44 456 GLY B C 1
ATOM 8015 O O . GLY B 1 456 ? 32.062 -32.688 7.52 1 93.44 456 GLY B O 1
ATOM 8016 N N . LYS B 1 457 ? 30.344 -33.938 6.82 1 92.31 457 LYS B N 1
ATOM 8017 C CA . LYS B 1 457 ? 31.188 -35.094 6.535 1 92.31 457 LYS B CA 1
ATOM 8018 C C . LYS B 1 457 ? 31.656 -35.094 5.082 1 92.31 457 LYS B C 1
ATOM 8020 O O . LYS B 1 457 ? 32.594 -35.812 4.73 1 92.31 457 LYS B O 1
ATOM 8025 N N . SER B 1 458 ? 31.016 -34.344 4.332 1 93.5 458 SER B N 1
ATOM 8026 C CA . SER B 1 458 ? 31.359 -34.281 2.916 1 93.5 458 SER B CA 1
ATOM 8027 C C . SER B 1 458 ? 31.656 -32.844 2.494 1 93.5 458 SER B C 1
ATOM 8029 O O . SER B 1 458 ? 31.328 -31.891 3.217 1 93.5 458 SER B O 1
ATOM 8031 N N . SER B 1 459 ? 32.281 -32.781 1.305 1 94.06 459 SER B N 1
ATOM 8032 C CA . SER B 1 459 ? 32.562 -31.453 0.759 1 94.06 459 SER B CA 1
ATOM 8033 C C . SER B 1 459 ? 31.266 -30.719 0.443 1 94.06 459 SER B C 1
ATOM 8035 O O . SER B 1 459 ? 30.297 -31.328 -0.037 1 94.06 459 SER B O 1
ATOM 8037 N N . THR B 1 460 ? 31.281 -29.484 0.82 1 93.75 460 THR B N 1
ATOM 8038 C CA . THR B 1 460 ? 30.094 -28.672 0.562 1 93.75 460 THR B CA 1
ATOM 8039 C C . THR B 1 460 ? 30.453 -27.453 -0.3 1 93.75 460 THR B C 1
ATOM 8041 O O . THR B 1 460 ? 31.578 -26.953 -0.246 1 93.75 460 THR B O 1
ATOM 8044 N N . ASN B 1 461 ? 29.5 -27.016 -1.141 1 94.12 461 ASN B N 1
ATOM 8045 C CA . ASN B 1 461 ? 29.672 -25.875 -2.045 1 94.12 461 ASN B CA 1
ATOM 8046 C C . ASN B 1 461 ? 28.828 -24.688 -1.603 1 94.12 461 ASN B C 1
ATOM 8048 O O . ASN B 1 461 ? 27.625 -24.812 -1.359 1 94.12 461 ASN B O 1
ATOM 8052 N N . ILE B 1 462 ? 29.484 -23.578 -1.468 1 95.06 462 ILE B N 1
ATOM 8053 C CA . ILE B 1 462 ? 28.719 -22.359 -1.222 1 95.06 462 ILE B CA 1
ATOM 8054 C C . ILE B 1 462 ? 28.156 -21.828 -2.539 1 95.06 462 ILE B C 1
ATOM 8056 O O . ILE B 1 462 ? 28.922 -21.547 -3.473 1 95.06 462 ILE B O 1
ATOM 8060 N N . THR B 1 463 ? 26.906 -21.609 -2.559 1 95 463 THR B N 1
ATOM 8061 C CA . THR B 1 463 ? 26.266 -21.344 -3.84 1 95 463 THR B CA 1
ATOM 8062 C C . THR B 1 463 ? 25.797 -19.891 -3.92 1 95 463 THR B C 1
ATOM 8064 O O . THR B 1 463 ? 25.719 -19.328 -5.012 1 95 463 THR B O 1
ATOM 8067 N N . LEU B 1 464 ? 25.406 -19.328 -2.838 1 95 464 LEU B N 1
ATOM 8068 C CA . LEU B 1 464 ? 24.891 -17.969 -2.887 1 95 464 LEU B CA 1
ATOM 8069 C C . LEU B 1 464 ? 25 -17.297 -1.521 1 95 464 LEU B C 1
ATOM 8071 O O . LEU B 1 464 ? 25.141 -17.969 -0.503 1 95 464 LEU B O 1
ATOM 8075 N N . VAL B 1 465 ? 24.969 -15.938 -1.565 1 95.56 465 VAL B N 1
ATOM 8076 C CA . VAL B 1 465 ? 24.969 -15.125 -0.357 1 95.56 465 VAL B CA 1
ATOM 8077 C C . VAL B 1 465 ? 23.781 -14.156 -0.389 1 95.56 465 VAL B C 1
ATOM 8079 O O . VAL B 1 465 ? 23.578 -13.453 -1.38 1 95.56 465 VAL B O 1
ATOM 8082 N N . ARG B 1 466 ? 23.016 -14.234 0.679 1 95 466 ARG B N 1
ATOM 8083 C CA . ARG B 1 466 ? 21.922 -13.281 0.892 1 95 466 ARG B CA 1
ATOM 8084 C C . ARG B 1 466 ? 22.266 -12.312 2.025 1 95 466 ARG B C 1
ATOM 8086 O O . ARG B 1 466 ? 22.922 -12.695 2.994 1 95 466 ARG B O 1
ATOM 8093 N N . VAL B 1 467 ? 21.797 -11.102 1.806 1 93.25 467 VAL B N 1
ATOM 8094 C CA . VAL B 1 467 ? 22.016 -10.078 2.83 1 93.25 467 VAL B CA 1
ATOM 8095 C C . VAL B 1 467 ? 20.703 -9.383 3.152 1 93.25 467 VAL B C 1
ATOM 8097 O O . VAL B 1 467 ? 19.797 -9.32 2.309 1 93.25 467 VAL B O 1
ATOM 8100 N N . SER B 1 468 ? 20.641 -8.914 4.355 1 90.88 468 SER B N 1
ATOM 8101 C CA . SER B 1 468 ? 19.422 -8.281 4.828 1 90.88 468 SER B CA 1
ATOM 8102 C C . SER B 1 468 ? 19.219 -6.91 4.188 1 90.88 468 SER B C 1
ATOM 8104 O O . SER B 1 468 ? 19.828 -5.93 4.609 1 90.88 468 SER B O 1
ATOM 8106 N N . VAL B 1 469 ? 18.422 -6.852 3.201 1 84.88 469 VAL B N 1
ATOM 8107 C CA . VAL B 1 469 ? 18.047 -5.613 2.527 1 84.88 469 VAL B CA 1
ATOM 8108 C C . VAL B 1 469 ? 16.531 -5.492 2.475 1 84.88 469 VAL B C 1
ATOM 8110 O O . VAL B 1 469 ? 15.852 -6.363 1.924 1 84.88 469 VAL B O 1
ATOM 8113 N N . PRO B 1 470 ? 15.977 -4.402 3 1 77.19 470 PRO B N 1
ATOM 8114 C CA . PRO B 1 470 ? 14.523 -4.238 2.924 1 77.19 470 PRO B CA 1
ATOM 8115 C C . PRO B 1 470 ? 14.047 -3.902 1.515 1 77.19 470 PRO B C 1
ATOM 8117 O O . PRO B 1 470 ? 14.852 -3.602 0.635 1 77.19 470 PRO B O 1
ATOM 8120 N N . ASP B 1 471 ? 12.75 -4.09 1.2 1 74.81 471 ASP B N 1
ATOM 8121 C CA . ASP B 1 471 ? 12.07 -3.707 -0.034 1 74.81 471 ASP B CA 1
ATOM 8122 C C . ASP B 1 471 ? 12.562 -4.543 -1.214 1 74.81 471 ASP B C 1
ATOM 8124 O O . ASP B 1 471 ? 12.461 -4.121 -2.367 1 74.81 471 ASP B O 1
ATOM 8128 N N . HIS B 1 472 ? 13.195 -5.691 -0.807 1 81.38 472 HIS B N 1
ATOM 8129 C CA . HIS B 1 472 ? 13.664 -6.586 -1.86 1 81.38 472 HIS B CA 1
ATOM 8130 C C . HIS B 1 472 ? 13.211 -8.023 -1.602 1 81.38 472 HIS B C 1
ATOM 8132 O O . HIS B 1 472 ? 13.375 -8.531 -0.491 1 81.38 472 HIS B O 1
ATOM 8138 N N . LEU B 1 473 ? 12.852 -8.672 -2.66 1 83.38 473 LEU B N 1
ATOM 8139 C CA . LEU B 1 473 ? 12.305 -10.016 -2.551 1 83.38 473 LEU B CA 1
ATOM 8140 C C . LEU B 1 473 ? 13.414 -11.039 -2.354 1 83.38 473 LEU B C 1
ATOM 8142 O O . LEU B 1 473 ? 13.359 -11.852 -1.421 1 83.38 473 LEU B O 1
ATOM 8146 N N . ASN B 1 474 ? 14.43 -11.055 -3.15 1 89.69 474 ASN B N 1
ATOM 8147 C CA . ASN B 1 474 ? 15.438 -12.109 -3.156 1 89.69 474 ASN B CA 1
ATOM 8148 C C . ASN B 1 474 ? 16.562 -11.82 -2.17 1 89.69 474 ASN B C 1
ATOM 8150 O O . ASN B 1 474 ? 17.031 -12.719 -1.477 1 89.69 474 ASN B O 1
ATOM 8154 N N . MET B 1 475 ? 17.109 -10.609 -2.145 1 90.69 475 MET B N 1
ATOM 8155 C CA . MET B 1 475 ? 18.156 -10.125 -1.247 1 90.69 475 MET B CA 1
ATOM 8156 C C . MET B 1 475 ? 19.484 -10.82 -1.528 1 90.69 475 MET B C 1
ATOM 8158 O O . MET B 1 475 ? 20.25 -11.102 -0.606 1 90.69 475 MET B O 1
ATOM 8162 N N . VAL B 1 476 ? 19.672 -11.195 -2.795 1 94.06 476 VAL B N 1
ATOM 8163 C CA . VAL B 1 476 ? 20.875 -11.906 -3.176 1 94.06 476 VAL B CA 1
ATOM 8164 C C . VAL B 1 476 ? 21.953 -10.906 -3.605 1 94.06 476 VAL B C 1
ATOM 8166 O O . VAL B 1 476 ? 21.703 -10.055 -4.461 1 94.06 476 VAL B O 1
ATOM 8169 N N . TRP B 1 477 ? 23.078 -11.008 -3.021 1 93.81 477 TRP B N 1
ATOM 8170 C CA . TRP B 1 477 ? 24.234 -10.203 -3.428 1 93.81 477 TRP B CA 1
ATOM 8171 C C . TRP B 1 477 ? 24.984 -10.859 -4.586 1 93.81 477 TRP B C 1
ATOM 8173 O O . TRP B 1 477 ? 25.109 -10.273 -5.66 1 93.81 477 TRP B O 1
ATOM 8183 N N . ASN B 1 478 ? 25.516 -12.039 -4.312 1 92.5 478 ASN B N 1
ATOM 8184 C CA . ASN B 1 478 ? 26.172 -12.781 -5.379 1 92.5 478 ASN B CA 1
ATOM 8185 C C . ASN B 1 478 ? 25.953 -14.281 -5.234 1 92.5 478 ASN B C 1
ATOM 8187 O O . ASN B 1 478 ? 25.469 -14.75 -4.207 1 92.5 478 ASN B O 1
ATOM 8191 N N . TYR B 1 479 ? 26.25 -14.953 -6.348 1 92.94 479 TYR B N 1
ATOM 8192 C CA . TYR B 1 479 ? 26.062 -16.406 -6.43 1 92.94 479 TYR B CA 1
ATOM 8193 C C . TYR B 1 479 ? 27.156 -17.047 -7.281 1 92.94 479 TYR B C 1
ATOM 8195 O O . TYR B 1 479 ? 27.734 -16.391 -8.156 1 92.94 479 TYR B O 1
ATOM 8203 N N . SER B 1 480 ? 27.562 -18.203 -6.918 1 90.5 480 SER B N 1
ATOM 8204 C CA . SER B 1 480 ? 28.562 -18.953 -7.66 1 90.5 480 SER B CA 1
ATOM 8205 C C . SER B 1 480 ? 28.328 -20.469 -7.559 1 90.5 480 SER B C 1
ATOM 8207 O O . SER B 1 480 ? 28.078 -20.984 -6.469 1 90.5 480 SER B O 1
ATOM 8209 N N . PRO B 1 481 ? 28.562 -21.156 -8.68 1 85.81 481 PRO B N 1
ATOM 8210 C CA . PRO B 1 481 ? 28.328 -22.594 -8.648 1 85.81 481 PRO B CA 1
ATOM 8211 C C . PRO B 1 481 ? 29.531 -23.375 -8.102 1 85.81 481 PRO B C 1
ATOM 8213 O O . PRO B 1 481 ? 29.406 -24.562 -7.781 1 85.81 481 PRO B O 1
ATOM 8216 N N . ASN B 1 482 ? 30.578 -22.672 -8 1 82.75 482 ASN B N 1
ATOM 8217 C CA . ASN B 1 482 ? 31.75 -23.484 -7.688 1 82.75 482 ASN B CA 1
ATOM 8218 C C . ASN B 1 482 ? 32.594 -22.828 -6.598 1 82.75 482 ASN B C 1
ATOM 8220 O O . ASN B 1 482 ? 33.562 -22.125 -6.895 1 82.75 482 ASN B O 1
ATOM 8224 N N . TYR B 1 483 ? 32.25 -23.156 -5.383 1 86 483 TYR B N 1
ATOM 8225 C CA . TYR B 1 483 ? 33.031 -22.781 -4.215 1 86 483 TYR B CA 1
ATOM 8226 C C . TYR B 1 483 ? 33.062 -23.891 -3.182 1 86 483 TYR B C 1
ATOM 8228 O O . TYR B 1 483 ? 32.469 -23.75 -2.098 1 86 483 TYR B O 1
ATOM 8236 N N . PRO B 1 484 ? 33.875 -24.906 -3.391 1 92.25 484 PRO B N 1
ATOM 8237 C CA . PRO B 1 484 ? 33.844 -26.062 -2.49 1 92.25 484 PRO B CA 1
ATOM 8238 C C . PRO B 1 484 ? 34.688 -25.844 -1.24 1 92.25 484 PRO B C 1
ATOM 8240 O O . PRO B 1 484 ? 35.75 -25.219 -1.312 1 92.25 484 PRO B O 1
ATOM 8243 N N . ILE B 1 485 ? 34.188 -26.359 -0.16 1 95.38 485 ILE B N 1
ATOM 8244 C CA . ILE B 1 485 ? 34.906 -26.391 1.11 1 95.38 485 ILE B CA 1
ATOM 8245 C C . ILE B 1 485 ? 35 -27.828 1.609 1 95.38 485 ILE B C 1
ATOM 8247 O O . ILE B 1 485 ? 34 -28.5 1.817 1 95.38 485 ILE B O 1
ATOM 8251 N N . LYS B 1 486 ? 36.219 -28.266 1.929 1 94.81 486 LYS B N 1
ATOM 8252 C CA . LYS B 1 486 ? 36.438 -29.625 2.426 1 94.81 486 LYS B CA 1
ATOM 8253 C C . LYS B 1 486 ? 35.938 -29.781 3.859 1 94.81 486 LYS B C 1
ATOM 8255 O O . LYS B 1 486 ? 35.844 -28.797 4.598 1 94.81 486 LYS B O 1
ATOM 8260 N N . PRO B 1 487 ? 35.625 -31.078 4.191 1 94.56 487 PRO B N 1
ATOM 8261 C CA . PRO B 1 487 ? 35.156 -31.297 5.562 1 94.56 487 PRO B CA 1
ATOM 8262 C C . PRO B 1 487 ? 36.188 -30.875 6.609 1 94.56 487 PRO B C 1
ATOM 8264 O O . PRO B 1 487 ? 37.375 -31.156 6.457 1 94.56 487 PRO B O 1
ATOM 8267 N N . GLY B 1 488 ? 35.688 -30.156 7.602 1 92.81 488 GLY B N 1
ATOM 8268 C CA . GLY B 1 488 ? 36.562 -29.75 8.703 1 92.81 488 GLY B CA 1
ATOM 8269 C C . GLY B 1 488 ? 37.438 -28.562 8.359 1 92.81 488 GLY B C 1
ATOM 8270 O O . GLY B 1 488 ? 38.312 -28.188 9.141 1 92.81 488 GLY B O 1
ATOM 8271 N N . SER B 1 489 ? 37.219 -27.984 7.234 1 94.12 489 SER B N 1
ATOM 8272 C CA . SER B 1 489 ? 38 -26.844 6.797 1 94.12 489 SER B CA 1
ATOM 8273 C C . SER B 1 489 ? 37.188 -25.562 6.734 1 94.12 489 SER B C 1
ATOM 8275 O O . SER B 1 489 ? 35.938 -25.625 6.801 1 94.12 489 SER B O 1
ATOM 8277 N N . ASN B 1 490 ? 37.969 -24.469 6.703 1 93.94 490 ASN B N 1
ATOM 8278 C CA . ASN B 1 490 ? 37.344 -23.156 6.551 1 93.94 490 ASN B CA 1
ATOM 8279 C C . ASN B 1 490 ? 37.719 -22.5 5.234 1 93.94 490 ASN B C 1
ATOM 8281 O O . ASN B 1 490 ? 38.781 -22.812 4.668 1 93.94 490 ASN B O 1
ATOM 8285 N N . ALA B 1 491 ? 36.844 -21.734 4.789 1 94.5 491 ALA B N 1
ATOM 8286 C CA . ALA B 1 491 ? 37.125 -20.906 3.623 1 94.5 491 ALA B CA 1
ATOM 8287 C C . ALA B 1 491 ? 36.469 -19.531 3.76 1 94.5 491 ALA B C 1
ATOM 8289 O O . ALA B 1 491 ? 35.406 -19.406 4.355 1 94.5 491 ALA B O 1
ATOM 8290 N N . THR B 1 492 ? 37.188 -18.562 3.268 1 94.25 492 THR B N 1
ATOM 8291 C CA . THR B 1 492 ? 36.656 -17.203 3.273 1 94.25 492 THR B CA 1
ATOM 8292 C C . THR B 1 492 ? 36.094 -16.828 1.897 1 94.25 492 THR B C 1
ATOM 8294 O O . THR B 1 492 ? 36.812 -16.922 0.894 1 94.25 492 THR B O 1
ATOM 8297 N N . ILE B 1 493 ? 34.875 -16.5 1.958 1 92.88 493 ILE B N 1
ATOM 8298 C CA . ILE B 1 493 ? 34.188 -16.141 0.718 1 92.88 493 ILE B CA 1
ATOM 8299 C C . ILE B 1 493 ? 33.906 -14.633 0.7 1 92.88 493 ILE B C 1
ATOM 8301 O O . ILE B 1 493 ? 33.594 -14.039 1.735 1 92.88 493 ILE B O 1
ATOM 8305 N N . LYS B 1 494 ? 33.969 -14.102 -0.546 1 92.94 494 LYS B N 1
ATOM 8306 C CA . LYS B 1 494 ? 33.688 -12.68 -0.727 1 92.94 494 LYS B CA 1
ATOM 8307 C C . LYS B 1 494 ? 32.25 -12.469 -1.168 1 92.94 494 LYS B C 1
ATOM 8309 O O . LYS B 1 494 ? 31.812 -13.039 -2.172 1 92.94 494 LYS B O 1
ATOM 8314 N N . ALA B 1 495 ? 31.516 -11.789 -0.406 1 93.38 495 ALA B N 1
ATOM 8315 C CA . ALA B 1 495 ? 30.156 -11.359 -0.754 1 93.38 495 ALA B CA 1
ATOM 8316 C C . ALA B 1 495 ? 30.156 -9.938 -1.301 1 93.38 495 ALA B C 1
ATOM 8318 O O . ALA B 1 495 ? 30.828 -9.055 -0.751 1 93.38 495 ALA B O 1
ATOM 8319 N N . TYR B 1 496 ? 29.438 -9.766 -2.418 1 92.69 496 TYR B N 1
ATOM 8320 C CA . TYR B 1 496 ? 29.422 -8.43 -3.004 1 92.69 496 TYR B CA 1
ATOM 8321 C C . TYR B 1 496 ? 28.188 -8.219 -3.852 1 92.69 496 TYR B C 1
ATOM 8323 O O . TYR B 1 496 ? 27.516 -9.18 -4.242 1 92.69 496 TYR B O 1
ATOM 8331 N N . THR B 1 497 ? 27.828 -7.039 -3.973 1 89.75 497 THR B N 1
ATOM 8332 C CA . THR B 1 497 ? 26.781 -6.66 -4.906 1 89.75 497 THR B CA 1
ATOM 8333 C C . THR B 1 497 ? 27.234 -5.523 -5.812 1 89.75 497 THR B C 1
ATOM 8335 O O . THR B 1 497 ? 28 -4.652 -5.387 1 89.75 497 THR B O 1
ATOM 8338 N N . ASP B 1 498 ? 26.828 -5.77 -7.027 1 80.62 498 ASP B N 1
ATOM 8339 C CA . ASP B 1 498 ? 27.109 -4.695 -7.977 1 80.62 498 ASP B CA 1
ATOM 8340 C C . ASP B 1 498 ? 25.875 -3.822 -8.188 1 80.62 498 ASP B C 1
ATOM 8342 O O . ASP B 1 498 ? 25.875 -2.906 -9.008 1 80.62 498 ASP B O 1
ATOM 8346 N N . GLN B 1 499 ? 24.875 -4.238 -7.398 1 76.69 499 GLN B N 1
ATOM 8347 C CA . GLN B 1 499 ? 23.625 -3.488 -7.496 1 76.69 499 GLN B CA 1
ATOM 8348 C C . GLN B 1 499 ? 23.484 -2.51 -6.336 1 76.69 499 GLN B C 1
ATOM 8350 O O . GLN B 1 499 ? 23.422 -2.92 -5.176 1 76.69 499 GLN B O 1
ATOM 8355 N N . HIS B 1 500 ? 23.312 -1.374 -6.648 1 68.06 500 HIS B N 1
ATOM 8356 C CA . HIS B 1 500 ? 23.25 -0.323 -5.637 1 68.06 500 HIS B CA 1
ATOM 8357 C C . HIS B 1 500 ? 22.016 -0.488 -4.746 1 68.06 500 HIS B C 1
ATOM 8359 O O . HIS B 1 500 ? 22.062 -0.159 -3.559 1 68.06 500 HIS B O 1
ATOM 8365 N N . ALA B 1 501 ? 20.984 -0.995 -5.371 1 70.12 501 ALA B N 1
ATOM 8366 C CA . ALA B 1 501 ? 19.734 -1.167 -4.617 1 70.12 501 ALA B CA 1
ATOM 8367 C C . ALA B 1 501 ? 19.922 -2.182 -3.49 1 70.12 501 ALA B C 1
ATOM 8369 O O . ALA B 1 501 ? 19.141 -2.201 -2.537 1 70.12 501 ALA B O 1
ATOM 8370 N N . LEU B 1 502 ? 20.938 -2.891 -3.535 1 84.19 502 LEU B N 1
ATOM 8371 C CA . LEU B 1 502 ? 21.125 -3.959 -2.562 1 84.19 502 LEU B CA 1
ATOM 8372 C C . LEU B 1 502 ? 22.203 -3.578 -1.546 1 84.19 502 LEU B C 1
ATOM 8374 O O . LEU B 1 502 ? 22.516 -4.363 -0.648 1 84.19 502 LEU B O 1
ATOM 8378 N N . GLU B 1 503 ? 22.656 -2.408 -1.683 1 82.88 503 GLU B N 1
ATOM 8379 C CA . GLU B 1 503 ? 23.641 -1.963 -0.704 1 82.88 503 GLU B CA 1
ATOM 8380 C C . GLU B 1 503 ? 23 -1.724 0.659 1 82.88 503 GLU B C 1
ATOM 8382 O O . GLU B 1 503 ? 21.812 -1.447 0.746 1 82.88 503 GLU B O 1
ATOM 8387 N N . ILE B 1 504 ? 23.812 -1.854 1.634 1 81.5 504 ILE B N 1
ATOM 8388 C CA . ILE B 1 504 ? 23.281 -1.792 2.99 1 81.5 504 ILE B CA 1
ATOM 8389 C C . ILE B 1 504 ? 23.719 -0.489 3.656 1 81.5 504 ILE B C 1
ATOM 8391 O O . ILE B 1 504 ? 24.906 -0.165 3.684 1 81.5 504 ILE B O 1
ATOM 8395 N N . ASN B 1 505 ? 22.734 0.196 4.164 1 66.75 505 ASN B N 1
ATOM 8396 C CA . ASN B 1 505 ? 23 1.431 4.898 1 66.75 505 ASN B CA 1
ATOM 8397 C C . ASN B 1 505 ? 22.562 1.312 6.359 1 66.75 505 ASN B C 1
ATOM 8399 O O . ASN B 1 505 ? 22.594 2.295 7.102 1 66.75 505 ASN B O 1
ATOM 8403 N N . GLY B 1 506 ? 22.453 0.211 6.891 1 65.38 506 GLY B N 1
ATOM 8404 C CA . GLY B 1 506 ? 21.922 0.061 8.234 1 65.38 506 GLY B CA 1
ATOM 8405 C C . GLY B 1 506 ? 22.969 -0.327 9.258 1 65.38 506 GLY B C 1
ATOM 8406 O O . GLY B 1 506 ? 24.141 -0.53 8.906 1 65.38 506 GLY B O 1
ATOM 8407 N N . SER B 1 507 ? 22.531 -0.2 10.562 1 71.44 507 SER B N 1
ATOM 8408 C CA . SER B 1 507 ? 23.438 -0.474 11.672 1 71.44 507 SER B CA 1
ATOM 8409 C C . SER B 1 507 ? 23.562 -1.973 11.922 1 71.44 507 SER B C 1
ATOM 8411 O O . SER B 1 507 ? 24.438 -2.408 12.672 1 71.44 507 SER B O 1
ATOM 8413 N N . CYS B 1 508 ? 22.656 -2.688 11.312 1 82.38 508 CYS B N 1
ATOM 8414 C CA . CYS B 1 508 ? 22.672 -4.133 11.5 1 82.38 508 CYS B CA 1
ATOM 8415 C C . CYS B 1 508 ? 22.531 -4.859 10.164 1 82.38 508 CYS B C 1
ATOM 8417 O O . CYS B 1 508 ? 21.75 -4.445 9.312 1 82.38 508 CYS B O 1
ATOM 8419 N N . ILE B 1 509 ? 23.391 -5.855 10.016 1 88.25 509 ILE B N 1
ATOM 8420 C CA . ILE B 1 509 ? 23.344 -6.641 8.789 1 88.25 509 ILE B CA 1
ATOM 8421 C C . ILE B 1 509 ? 23.266 -8.125 9.125 1 88.25 509 ILE B C 1
ATOM 8423 O O . ILE B 1 509 ? 24.016 -8.617 9.984 1 88.25 509 ILE B O 1
ATOM 8427 N N . THR B 1 510 ? 22.312 -8.727 8.523 1 93.56 510 THR B N 1
ATOM 8428 C CA . THR B 1 510 ? 22.281 -10.18 8.578 1 93.56 510 THR B CA 1
ATOM 8429 C C . THR B 1 510 ? 22.688 -10.781 7.238 1 93.56 510 THR B C 1
ATOM 8431 O O . THR B 1 510 ? 22.172 -10.406 6.191 1 93.56 510 THR B O 1
ATOM 8434 N N . VAL B 1 511 ? 23.641 -11.664 7.344 1 94.69 511 VAL B N 1
ATOM 8435 C CA . VAL B 1 511 ? 24.125 -12.336 6.141 1 94.69 511 VAL B CA 1
ATOM 8436 C C . VAL B 1 511 ? 23.75 -13.812 6.191 1 94.69 511 VAL B C 1
ATOM 8438 O O . VAL B 1 511 ? 23.781 -14.438 7.254 1 94.69 511 VAL B O 1
ATOM 8441 N N . GLN B 1 512 ? 23.391 -14.312 4.988 1 96.12 512 GLN B N 1
ATOM 8442 C CA . GLN B 1 512 ? 23.109 -15.734 4.84 1 96.12 512 GLN B CA 1
ATOM 8443 C C . GLN B 1 512 ? 23.969 -16.359 3.74 1 96.12 512 GLN B C 1
ATOM 8445 O O . GLN B 1 512 ? 24.125 -15.766 2.67 1 96.12 512 GLN B O 1
ATOM 8450 N N . VAL B 1 513 ? 24.5 -17.469 4.094 1 95.56 513 VAL B N 1
ATOM 8451 C CA . VAL B 1 513 ? 25.219 -18.266 3.094 1 95.56 513 VAL B CA 1
ATOM 8452 C C . VAL B 1 513 ? 24.453 -19.547 2.801 1 95.56 513 VAL B C 1
ATOM 8454 O O . VAL B 1 513 ? 23.906 -20.172 3.713 1 95.56 513 VAL B O 1
ATOM 8457 N N . TYR B 1 514 ? 24.469 -19.906 1.506 1 95.94 514 TYR B N 1
ATOM 8458 C CA . TYR B 1 514 ? 23.703 -21.062 1.067 1 95.94 514 TYR B CA 1
ATOM 8459 C C . TYR B 1 514 ? 24.641 -22.156 0.543 1 95.94 514 TYR B C 1
ATOM 8461 O O . TYR B 1 514 ? 25.625 -21.859 -0.142 1 95.94 514 TYR B O 1
ATOM 8469 N N . SER B 1 515 ? 24.406 -23.312 0.896 1 95.06 515 SER B N 1
ATOM 8470 C CA . SER B 1 515 ? 24.828 -24.531 0.216 1 95.06 515 SER B CA 1
ATOM 8471 C C . SER B 1 515 ? 23.625 -25.406 -0.139 1 95.06 515 SER B C 1
ATOM 8473 O O . SER B 1 515 ? 23.109 -26.125 0.71 1 95.06 515 SER B O 1
ATOM 8475 N N . SER B 1 516 ? 23.234 -25.281 -1.387 1 93 516 SER B N 1
ATOM 8476 C CA . SER B 1 516 ? 21.938 -25.828 -1.773 1 93 516 SER B CA 1
ATOM 8477 C C . SER B 1 516 ? 20.812 -25.219 -0.948 1 93 516 SER B C 1
ATOM 8479 O O . SER B 1 516 ? 20.641 -24 -0.928 1 93 516 SER B O 1
ATOM 8481 N N . TYR B 1 517 ? 20.125 -26.141 -0.183 1 94.56 517 TYR B N 1
ATOM 8482 C CA . TYR B 1 517 ? 19 -25.594 0.565 1 94.56 517 TYR B CA 1
ATOM 8483 C C . TYR B 1 517 ? 19.391 -25.328 2.018 1 94.56 517 TYR B C 1
ATOM 8485 O O . TYR B 1 517 ? 18.562 -24.859 2.807 1 94.56 517 TYR B O 1
ATOM 8493 N N . TYR B 1 518 ? 20.594 -25.531 2.398 1 95.56 518 TYR B N 1
ATOM 8494 C CA . TYR B 1 518 ? 21.062 -25.219 3.746 1 95.56 518 TYR B CA 1
ATOM 8495 C C . TYR B 1 518 ? 21.453 -23.75 3.861 1 95.56 518 TYR B C 1
ATOM 8497 O O . TYR B 1 518 ? 22.062 -23.203 2.947 1 95.56 518 TYR B O 1
ATOM 8505 N N . ILE B 1 519 ? 21.094 -23.219 4.945 1 96.06 519 ILE B N 1
ATOM 8506 C CA . ILE B 1 519 ? 21.328 -21.797 5.168 1 96.06 519 ILE B CA 1
ATOM 8507 C C . ILE B 1 519 ? 22.047 -21.594 6.496 1 96.06 519 ILE B C 1
ATOM 8509 O O . ILE B 1 519 ? 21.641 -22.141 7.523 1 96.06 519 ILE B O 1
ATOM 8513 N N . SER B 1 520 ? 23.078 -20.875 6.523 1 94.81 520 SER B N 1
ATOM 8514 C CA . SER B 1 520 ? 23.703 -20.391 7.742 1 94.81 520 SER B CA 1
ATOM 8515 C C . SER B 1 520 ? 23.641 -18.875 7.828 1 94.81 520 SER B C 1
ATOM 8517 O O . SER B 1 520 ? 23.828 -18.188 6.824 1 94.81 520 SER B O 1
ATOM 8519 N N . GLU B 1 521 ? 23.344 -18.438 8.977 1 94.56 521 GLU B N 1
ATOM 8520 C CA . GLU B 1 521 ? 23.125 -17.016 9.133 1 94.56 521 GLU B CA 1
ATOM 8521 C C . GLU B 1 521 ? 24.062 -16.422 10.188 1 94.56 521 GLU B C 1
ATOM 8523 O O . GLU B 1 521 ? 24.5 -17.125 11.094 1 94.56 521 GLU B O 1
ATOM 8528 N N . TYR B 1 522 ? 24.406 -15.148 10.016 1 93.25 522 TYR B N 1
ATOM 8529 C CA . TYR B 1 522 ? 25.234 -14.375 10.938 1 93.25 522 TYR B CA 1
ATOM 8530 C C . TYR B 1 522 ? 24.781 -12.922 10.992 1 93.25 522 TYR B C 1
ATOM 8532 O O . TYR B 1 522 ? 24.625 -12.273 9.961 1 93.25 522 TYR B O 1
ATOM 8540 N N . LYS B 1 523 ? 24.516 -12.461 12.188 1 90.31 523 LYS B N 1
ATOM 8541 C CA . LYS B 1 523 ? 24.094 -11.078 12.391 1 90.31 523 LYS B CA 1
ATOM 8542 C C . LYS B 1 523 ? 25.266 -10.211 12.867 1 90.31 523 LYS B C 1
ATOM 8544 O O . LYS B 1 523 ? 25.906 -10.531 13.867 1 90.31 523 LYS B O 1
ATOM 8549 N N . LEU B 1 524 ? 25.5 -9.18 12.07 1 87.19 524 LEU B N 1
ATOM 8550 C CA . LEU B 1 524 ? 26.578 -8.242 12.359 1 87.19 524 LEU B CA 1
ATOM 8551 C C . LEU B 1 524 ? 26.031 -6.895 12.805 1 87.19 524 LEU B C 1
ATOM 8553 O O . LEU B 1 524 ? 25.25 -6.27 12.078 1 87.19 524 LEU B O 1
ATOM 8557 N N . ASN B 1 525 ? 26.438 -6.434 14 1 80.38 525 ASN B N 1
ATOM 8558 C CA . ASN B 1 525 ? 26.078 -5.102 14.477 1 80.38 525 ASN B CA 1
ATOM 8559 C C . ASN B 1 525 ? 27.188 -4.09 14.203 1 80.38 525 ASN B C 1
ATOM 8561 O O . ASN B 1 525 ? 28.328 -4.289 14.617 1 80.38 525 ASN B O 1
ATOM 8565 N N . LEU B 1 526 ? 26.969 -3.086 13.398 1 71.19 526 LEU B N 1
ATOM 8566 C CA . LEU B 1 526 ? 27.969 -2.121 12.961 1 71.19 526 LEU B CA 1
ATOM 8567 C C . LEU B 1 526 ? 28.188 -1.039 14.016 1 71.19 526 LEU B C 1
ATOM 8569 O O . LEU B 1 526 ? 29.188 -0.332 14 1 71.19 526 LEU B O 1
ATOM 8573 N N . THR B 1 527 ? 27.406 -0.522 14.883 1 58.91 527 THR B N 1
ATOM 8574 C CA . THR B 1 527 ? 27.688 0.487 15.898 1 58.91 527 THR B CA 1
ATOM 8575 C C . THR B 1 527 ? 28.922 0.105 16.719 1 58.91 527 THR B C 1
ATOM 8577 O O . THR B 1 527 ? 29.688 0.975 17.141 1 58.91 527 THR B O 1
ATOM 8580 N N . SER B 1 528 ? 29.266 -1.035 17.078 1 46.44 528 SER B N 1
ATOM 8581 C CA . SER B 1 528 ? 30.406 -1.35 17.922 1 46.44 528 SER B CA 1
ATOM 8582 C C . SER B 1 528 ? 31.719 -1.275 17.141 1 46.44 528 SER B C 1
ATOM 8584 O O . SER B 1 528 ? 32.812 -1.287 17.734 1 46.44 528 SER B O 1
ATOM 8586 N N . ILE B 1 529 ? 31.844 -1.315 15.953 1 43 529 ILE B N 1
ATOM 8587 C CA . ILE B 1 529 ? 33.125 -1.3 15.25 1 43 529 ILE B CA 1
ATOM 8588 C C . ILE B 1 529 ? 33.688 0.12 15.234 1 43 529 ILE B C 1
ATOM 8590 O O . ILE B 1 529 ? 34.906 0.312 15.32 1 43 529 ILE B O 1
ATOM 8594 N N . ASN B 1 530 ? 32.938 1.153 15.133 1 38.03 530 ASN B N 1
ATOM 8595 C CA . ASN B 1 530 ? 33.594 2.469 15.203 1 38.03 530 ASN B CA 1
ATOM 8596 C C . ASN B 1 530 ? 34.125 2.756 16.594 1 38.03 530 ASN B C 1
ATOM 8598 O O . ASN B 1 530 ? 34.844 3.748 16.797 1 38.03 530 ASN B O 1
ATOM 8602 N N . MET B 1 531 ? 33.781 2.186 17.672 1 33.97 531 MET B N 1
ATOM 8603 C CA . MET B 1 531 ? 34.438 2.525 18.938 1 33.97 531 MET B CA 1
ATOM 8604 C C . MET B 1 531 ? 35.844 1.951 18.984 1 33.97 531 MET B C 1
ATOM 8606 O O . MET B 1 531 ? 36.656 2.387 19.781 1 33.97 531 MET B O 1
ATOM 8610 N N . SER B 1 532 ? 36.188 0.837 18.375 1 33 532 SER B N 1
ATOM 8611 C CA . SER B 1 532 ? 37.531 0.389 18.672 1 33 532 SER B CA 1
ATOM 8612 C C . SER B 1 532 ? 38.562 1.26 17.953 1 33 532 SER B C 1
ATOM 8614 O O . SER B 1 532 ? 39.781 1.131 18.203 1 33 532 SER B O 1
ATOM 8616 N N . THR B 1 533 ? 38.344 1.942 16.906 1 31.75 533 THR B N 1
ATOM 8617 C CA . THR B 1 533 ? 39.531 2.598 16.375 1 31.75 533 THR B CA 1
ATOM 8618 C C . THR B 1 533 ? 39.875 3.842 17.172 1 31.75 533 THR B C 1
ATOM 8620 O O . THR B 1 533 ? 40.875 4.492 16.938 1 31.75 533 THR B O 1
ATOM 8623 N N . SER B 1 534 ? 39 4.492 17.969 1 30.09 534 SER B N 1
ATOM 8624 C CA . SER B 1 534 ? 39.594 5.691 18.562 1 30.09 534 SER B CA 1
ATOM 8625 C C . SER B 1 534 ? 40.406 5.355 19.797 1 30.09 534 SER B C 1
ATOM 8627 O O . SER B 1 534 ? 40.938 6.25 20.469 1 30.09 534 SER B O 1
ATOM 8629 N N . SER B 1 535 ? 40.469 4.176 20.344 1 27.66 535 SER B N 1
ATOM 8630 C CA . SER B 1 535 ? 41.344 4.242 21.531 1 27.66 535 SER B CA 1
ATOM 8631 C C . SER B 1 535 ? 42.812 4.395 21.125 1 27.66 535 SER B C 1
ATOM 8633 O O . SER B 1 535 ? 43.562 5.145 21.766 1 27.66 535 SER B O 1
ATOM 8635 N N . ASN B 1 536 ? 43.531 3.377 20.562 1 24.28 536 ASN B N 1
ATOM 8636 C CA . ASN B 1 536 ? 44.906 3.258 20.969 1 24.28 536 ASN B CA 1
ATOM 8637 C C . ASN B 1 536 ? 45.812 4.238 20.203 1 24.28 536 ASN B C 1
ATOM 8639 O O . ASN B 1 536 ? 46.562 3.84 19.328 1 24.28 536 ASN B O 1
ATOM 8643 N N . ILE B 1 537 ? 45.344 5.312 19.562 1 22.05 537 ILE B N 1
ATOM 8644 C CA . ILE B 1 537 ? 46.438 6.262 19.344 1 22.05 537 ILE B CA 1
ATOM 8645 C C . ILE B 1 537 ? 46.781 6.969 20.656 1 22.05 537 ILE B C 1
ATOM 8647 O O . ILE B 1 537 ? 47.125 8.148 20.656 1 22.05 537 ILE B O 1
ATOM 8651 N N . SER B 1 538 ? 46.781 6.332 21.891 1 19.47 538 SER B N 1
ATOM 8652 C CA . SER B 1 538 ? 47.906 6.688 22.719 1 19.47 538 SER B CA 1
ATOM 8653 C C . SER B 1 538 ? 49.156 5.895 22.312 1 19.47 538 SER B C 1
ATOM 8655 O O . SER B 1 538 ? 49.062 4.715 21.969 1 19.47 538 SER B O 1
#

Organism: NCBI:txid1294262

Nearest PDB structures (foldseek):
  8fk7-assembly1_B  TM=5.927E-01  e=8.448E-04  Pyrobaculum calidifontis
  2wli-assembly1_B  TM=3.875E-01  e=6.631E-02  Paramagnetospirillum magnetotacticum
  2wln-assembly1_B  TM=3.442E-01  e=1.030E-01  Paramagnetospirillum magnetotacticum
  7xy8-assembly2_B  TM=4.664E-01  e=1.889E+00  Homo sapiens
  1p7b-assembly1_A  TM=4.019E-01  e=1.889E+00  Burkholderia pseudomallei

pLDDT: mean 85.19, std 14.93, range [19.45, 98.75]

Sequence (1076 aa):
MMLRRSVVYILVGTVILSSLFVLNFKLNILNNPVEAGLISISFFGVIAIFMFSLSPNLLSSTRKIGSVDKVIFYISITIYTLISIGLIHNYGTDDQEYIMEALSYFMKGQNPYLGLYYPVDARPTYTIYGTVVHNFVYPPLSFLIYLPIALLLSLSKLPLYYSNVVNILFQDALVFLIFRAGLKREDPIATLPVIFLFIIADVEVPGFSGVSASVWGTFLAISYLYDDKRSGIALALANSFSQISWLITPFLLLYKFRTSRGTFFTNLKWFLGTLTGVFLPFMLWSPEAFLHIFTTDLNTIPVGFTGMTLLNFTGIFEVEPWYFTIMMGAIGLFSLYLYYKAFKTLRETLWIYPMLVMWFSWRTLTEYFMIWPMLMFLSVFRLYDFSTVQTNFPEIRLPKKEIGTIFLLLFTVAGSLGVIAHTQYVSQDPLRIVSVSLDSKGSPIYSLNITVENIGKSSTNITLVRVSVPDHLNMVWNYSPNYPIKPGSNATIKAYTDQHALEINGSCITVQVYSSYYISEYKLNLTSINMSTSSNISMMLRRSVVYILVGTVILSSLFVLNFKLNILNNPVEAGLISISFFGVIAIFMFSLSPNLLSSTRKIGSVDKVIFYISITIYTLISIGLIHNYGTDDQEYIMEALSYFMKGQNPYLGLYYPVDARPTYTIYGTVVHNFVYPPLSFLIYLPIALLLSLSKLPLYYSNVVNILFQDALVFLIFRAGLKREDPIATLPVIFLFIIADVEVPGFSGVSASVWGTFLAISYLYDDKRSGIALALANSFSQISWLITPFLLLYKFRTSRGTFFTNLKWFLGTLTGVFLPFMLWSPEAFLHIFTTDLNTIPVGFTGMTLLNFTGIFEVEPWYFTIMMGAIGLFSLYLYYKAFKTLRETLWIYPMLVMWFSWRTLTEYFMIWPMLMFLSVFRLYDFSTVQTNFPEIRLPKKEIGTIFLLLFTVAGSLGVIAHTQYVSQDPLRIVSVSLDSKGSPIYSLNITVENIGKSSTNITLVRVSVPDHLNMVWNYSPNYPIKPGSNATIKAYTDQHALEINGSCITVQVYSSYYISEYKLNLTSINMSTSSNIS

Solvent-accessible surface area (backbone atoms only — not comparable to full-atom values): 55321 Å² total; per-residue (Å²): 114,67,52,54,42,23,52,46,31,40,52,43,26,44,48,52,50,52,48,39,43,53,48,35,36,62,33,40,39,59,72,35,38,68,62,39,43,51,50,26,58,50,48,56,59,33,50,49,36,40,48,43,30,51,27,51,58,76,76,40,79,89,53,62,71,70,57,56,55,52,51,54,47,52,52,52,52,50,53,49,51,53,54,39,61,71,62,50,83,42,36,58,30,36,65,38,47,48,30,54,47,33,37,51,30,43,76,72,71,38,64,39,48,73,44,83,48,73,66,83,83,31,70,73,56,46,29,26,63,18,46,63,65,37,71,58,45,69,39,63,44,50,27,57,72,47,47,67,57,50,51,52,28,56,73,68,72,46,67,70,43,61,54,27,53,57,26,43,52,26,40,51,48,37,36,48,52,46,28,55,54,13,55,74,65,76,36,66,62,38,48,44,59,36,52,52,46,53,45,55,33,53,74,62,41,25,19,34,41,32,36,52,57,33,45,39,48,30,25,43,50,47,21,69,76,38,72,45,56,62,13,10,37,22,43,20,50,13,46,27,32,33,72,75,50,51,60,44,44,67,53,53,50,49,51,35,42,75,71,34,59,69,42,25,52,48,19,48,50,33,19,51,50,44,35,46,66,61,45,44,64,48,41,70,74,37,48,78,47,47,58,46,46,74,60,74,70,76,58,32,56,74,37,47,49,33,31,53,35,39,32,24,80,46,64,78,51,48,53,37,72,65,52,33,56,51,46,26,52,51,47,44,52,49,48,50,49,49,42,63,75,40,30,89,64,42,59,56,44,57,56,54,51,43,42,62,25,43,35,33,27,58,55,27,57,62,61,71,50,62,56,36,64,60,53,41,54,51,34,48,45,59,70,55,38,65,92,68,46,65,82,66,67,72,82,69,78,69,59,57,68,56,53,48,48,49,51,50,47,49,49,48,50,53,47,51,50,42,51,52,26,21,52,52,35,64,73,63,50,32,64,40,68,75,45,77,46,71,73,57,100,48,81,54,39,44,45,32,37,36,31,38,32,24,74,30,90,52,71,44,43,44,9,36,33,33,43,43,37,51,70,47,77,78,33,64,44,39,63,34,64,79,42,76,34,51,50,75,34,72,48,75,41,80,43,38,43,88,47,60,88,64,39,37,78,66,58,59,39,25,39,34,42,23,41,47,89,40,74,30,72,50,79,46,69,51,72,67,60,68,60,65,71,70,55,79,86,114,115,68,54,52,40,23,51,45,30,41,52,44,25,44,47,50,50,52,46,40,42,52,49,35,36,62,33,40,40,58,71,36,39,66,62,39,42,52,49,26,59,50,49,57,58,32,51,48,37,41,46,45,29,50,28,52,60,77,76,40,79,89,52,62,70,68,56,56,55,52,52,54,47,51,52,51,53,49,52,48,50,53,53,40,61,71,61,51,83,42,36,58,28,35,64,37,48,50,30,53,49,33,36,50,31,45,76,73,70,39,64,39,52,73,44,83,48,73,67,84,84,32,71,72,56,45,29,26,63,18,47,63,66,38,71,59,46,68,38,62,45,51,28,57,70,46,46,68,55,51,51,52,28,57,73,66,72,45,68,69,42,62,53,27,52,56,25,42,52,26,40,51,48,37,35,47,53,46,28,54,55,13,55,74,64,79,36,67,63,38,48,45,61,36,52,49,47,54,45,55,35,49,74,63,42,26,18,34,40,30,35,52,57,33,45,38,48,30,25,44,49,46,21,70,75,40,73,45,56,61,14,9,37,22,42,21,51,12,45,27,32,33,72,75,49,51,60,43,45,67,52,53,51,49,51,36,42,76,71,35,58,70,43,26,54,49,19,49,51,33,19,52,51,45,36,45,63,63,47,42,64,48,42,69,73,36,48,75,48,46,59,48,47,73,60,73,71,77,58,31,56,73,36,48,49,32,32,54,35,39,33,25,79,46,64,78,52,46,53,37,73,65,52,32,56,51,47,25,50,50,47,45,52,49,49,50,50,50,42,62,73,40,30,89,64,40,60,54,44,58,55,54,52,42,42,60,25,42,35,33,28,57,55,28,57,61,62,70,51,61,57,36,61,61,54,42,53,52,35,47,44,59,73,53,37,64,89,68,51,69,80,67,67,71,82,69,76,68,58,57,69,57,53,48,49,49,52,50,46,50,50,48,48,53,47,51,51,43,50,53,26,23,52,52,35,62,74,63,51,31,64,40,68,76,47,75,47,70,73,56,99,50,80,54,39,44,44,34,38,36,31,36,33,24,74,31,90,52,72,45,41,45,8,38,32,32,43,44,36,50,71,47,78,79,32,65,44,41,63,35,65,79,42,76,34,49,49,75,33,71,47,75,43,80,42,39,42,89,47,61,88,65,40,37,79,64,57,59,41,26,39,33,41,22,42,46,90,41,75,30,71,50,79,46,68,51,72,65,59,69,60,65,71,68,56,77,83,112

Foldseek 3Di:
DLLLLLVLLLVLLVLLVVLLVVVLVVDPCVVPVPLNVLSVVCNVVSVVSNCCSVPVVVPPVPDQPLVVLVVNLVSLLVSLLVSLLVPQDALQAQLSVLLQVLLVCVVVPHHSLPFFADRDPHDFFAFLQQHTDTGDQAFQLQNVVLVVVQVVCVVVVHDSSSSLSVLSVLLVLLLVLQQVLLVLVVDSVSSSLSSVSSSLCCVAQNSSNNRNLSNLLSLCLQLQVDLALSNLLSLLSSVRNGVLSVLLVLLSLLLNCVVDVVSSVRSVVSNVVNNCVRLVVSCVVPVVSNVSSPDACLRTAFWDPAAPLVCQQVVVANFAPVLLVVLLVVLSVLVSVCCNVPVLPCVLVSLCSSVVSLSSGSYYGSSSHSSSVSSSSSSVSVQPVVVVPPVPSDPDDDPCVVVVVSVVVSVVVSVVNSVVRRVVLVVAFQKDWDDKDAPDLDPFGFKIKTKIAGQHDAKFAWFFKAKDAPPDTGRTARGDSDDIDGHGDMDIDMGGHPDPSNTDDDQKMKMWIGGSRHIYIDIDGSVVVVVVVPPPPD/DLLLLLVLLLVLLVLLVVLLVVVLVVDPCVVPVPLNVLSVVCNVVSVVSNCCSVPVVVPPVVDDPLVVLVVNLVSLLVSLLVSLLVPQDAQQAQLSVLLQVLLVCVVVPHHSLPFFADRDPHDFFAFLQQHTDTGDQAFQLQNVVLVVVQVVCVVVVHDSSSSLSVLSVLLVLLLVLQQVLLVLVVDSVSSSLSSVSSSVCCVAQNSSNNRRLSQLLSLCLQLQVDLALSNLLSLLSSVRNGVLSVLLVLLSLLLSCVVDVVSSVRSVVSNVVNNCVRLVVSCVVPVVSNVSSPDACLRTAFWDPAAPLVCQQVVNANFAPVLLVVLLVVLSVLVSVCCNVPVLPCVLVSLCSSVVSLSSGSYYGSSSHSSSVSSSSSSVSVVPVVVPPPVPSDPDDDPCVVVVVSVVVSVVVSVVNSVVRRVVLVVAFQKDWDDKDAPDLDPFGFKIKTKIAGQHDAKFAWFFKAKDAPPDTGRTARGDNDDIDGHGDMDIDMGGHPDPSNTDDDQKMKMWIGGSRHIYIDIDGSPVVVVVPPPPPD